Protein 6Q56 (pdb70)

Sequence (936 aa):
ELKLSKRLQTVAEYIPNGAVMADIGSDHAYLPSYAVLNHKASGAIAGEITDGPFLSAKRQVEKSGLNSHISVRQGDGLEVIKKGEADAITIAGMGGALIAHILEAGKDKLTGKERLILQPNIHAVHIREWLYKERYALIDEVILEEDGKSYEVLVAEAGDRDAAYDGISLSAGMLVGPFLAKEKNAVFLKKWTQELQHTQSIYEQISQAADTEQNKQKLKELADRMELLKEVIDELKLSKRLQTVAEYIPNGAVMADIGSDHAYLPSYAVLNHKASGAIAGEITDGPFLSAKRQVEKSGLNSHISVRQGDGLEVIKKGEADAITIAGMGGALIAHILEAGKDKLTGKERLILQPNIHAVHIREWLYKERYALIDEVILEEDGKSYEVLVAEAGDRDAAYDGISLSAGMLVGPFLAKEKNAVFLKKWTQELQHTQSIYEQISQAADTEQNKQKLKELADRMELLKEVIDELKLSKRLQTVAEYIPNGAVMADIGSDHAYLPSYAVLNHKASGAIAGEITDGPFLSAKRQVEKSGLNSHISVRQGDGLEVIKKGEADAITIAGMGGALIAHILEAGKDKLTGKERLILQPNIHAVHIREWLYKERYALIDEVILEEDGKSYEVLVAEAGDRDAAYDGISLSAGMLVGPFLAKEKNAVFLKKWTQELQHTQSIYEQISQAADTEQNKQKLKELADRMELLKEVIDELKLSKRLQTVAEYIPNGAVMADIGSDHAYLPSYAVLNHKASGAIAGEITDGPFLSAKRQVEKSGLNSHISVRQGDGLEVIKKGEADAITIAGMGGALIAHILEAGKDKLTGKERLILQPNIHAVHIREWLYKERYALIDEVILEEDGKSYEVLVAEAGDRDAAYDGISLSAGMLVGPFLAKEKNAVFLKKWTQELQHTQSIYEQISQAADTEQNKQKLKELADRMELLKEVID

Radius of gyration: 35.08 Å; Cα contacts (8 Å, |Δi|>4): 1830; chains: 4; bounding box: 67×55×107 Å

GO terms:
  GO:0008033 tRNA processing (P, IDA)
  GO:0160105 tRNA (adenine(22)-N1)-methyltransferase activity (F, IDA)

Secondary structure (DSSP, 8-state):
-----HHHHHHHTTSPTTEEEEEET-STTHHHHHHHHTTSEEEEEEEESSHHHHHHHHHHHHHTT-TTTEEEEESSGGGGS-TTS-SEEEEEEE-HHHHHHHHHHTGGG--S-SEEEEEESS-THHHHHHHHHTT-EEEEEEEEEETTEEEEEEEEESS-TTGGGTTS-HHHHHHH-HHHHHH--HHHHHHHHHHHHHHHHHHHHHHHS---HHHHHHHHHHHHHHHHHHHH--/-----HHHHHHHHTS-TTEEEEEET-STTHHHHHHHHTTSEEEEEEEESSHHHHHHHHHHHHHTT-GGGEEEEE-SGGGGS-TTS-SEEEEEEE-HHHHHHHHHHTGGG--S-SEEEEEESS-HHHHHHHHHHTTEEEEEEEEEEETTEEEEEEEEEES-TTGGGTTS-HHHHHHH-HHHHHH--HHHHHHHHHHHHHHHHHHHHHHTS---HHHHHHHHHHHHHHHHHHHHH-/-----HHHHHHHTTSPTTEEEEEET-STTHHHHHHHHTTSEEEEEEEESSHHHHHHHHHHHHHHT-TTTEEEEESSGGGGS-TTT-SEEEEEEEEHHHHHHHHHHTGGG--S--EEEEEEEE-HHHHHHHHHHTTEEEEEEEEEEETTEEEEEEEEEES-TTGGGTTS-HHHHHHH-HHHHHH--HHHHHHHHHHHHHHHHHHHHHHTS---HHHHHHHHHHHHHHHHHHHHH-/-----HHHHHHHHTSPTTEEEEEET-STTHHHHHHHHTTSEEEEEEEESSHHHHHHHHHHHHHTT-TTTEEEEESSGGGGS-TTS-SEEEEEEE-HHHHHHHHHHTGGG--S-SEEEEEESS-THHHHHHHHHTTEEEEEEEEEEETTEEEEEEEEEES-TTGGGTTS-HHHHHHH-HHHHHH--HHHHHHHHHHHHHHHHHHHHHHTS---HHHHHHHHHHHHHHHHHHHHH-

Nearest PDB structures (foldseek):
  6q56-assembly4_D  TM=1.001E+00  e=4.492E-44  Bacillus subtilis subsp. subtilis str. 168
  3gnl-assembly2_B  TM=9.274E-01  e=9.190E-26  Listeria monocytogenes serotype 4b str. F2365
  7o4o-assembly1_A  TM=9.178E-01  e=4.733E-24  Staphylococcus aureus
  3kr9-assembly1_A  TM=9.286E-01  e=4.313E-23  Streptococcus pneumoniae
  6qe6-assembly2_B  TM=8.757E-01  e=1.395E-16  Mycoplasma capricolum subsp. capricolum

CATH classification: 3.40.50.150

Organism: Bacillus subtilis (strain 168) (NCBI:txid224308)

Foldseek 3Di:
DADDFPQLVVLLVPQAQQWEEEEAQDDLCRSVVVCCVVRRYVAYEYEHADPVSQVSSVCVCVVSVVVVRYHYDYDQQCVRAAAPPTQEYEYEPAALQSVLVSCVVPVVSYPQARKYKYKHQYFVLSVLVSCVVVQKAWPDKDWDADPNGIIIITITGHDGNCVLVVPHDSVLCSGLNSRCLVVVDPRSLVVLVVVLVVLVVVLVVLVPDDDDPVSVVVNVVSVVSNVSSVVRND/DQDDAVQLVVLLVPQAQQWEEEEEQDDLCRSQLVCCVVRVYVAYEYEHADDVSLVSNVVSCVVSVNVVRYHYDYDHACPRAAAPRTQEYEYEPEALQSVLVSCVVVVVSYPLRHKYKYKHLYQVLSVLVSCLVVQKDFPDKDWDDGPNRIIIITIIGHDHSCVLQVPHDCVLCSRLNSVCLVVVDPRSLVVLVVVLVVLVVVLVVLVPPDPDPVSVVSNVVSVVVNVSSVVRRD/DQDDFVLLVVLLVQQQFQWEEEEAQDDLCSSQLCCVVVRSYVAYEYEHADDVSQVSSVVSCVVSVNVVRYHRDYDQQCPRDAQPPGQEYEYEDAALQSVLVSCVVCVVSYPQRHKYKYKHLDDVLSVLVSCLVVQKDFPDKDWDDGPNGIIMITIIGHDHSCVLVPPHDSVLCSGLNSRCLVVVDPRSLCVLVVVLVVLVVVLVVLVVPDDDPVSVVSNVVSVVSNVSSVVSND/DQDDFPQLVVLLVPQQQQWEEEEAQDQLCSSVVVCCVVRSYVAYEYEHADDPSQVSNVCSCVVSVNVVGYHRDYDHACVRDAQPRTQEYEYEPAALQSVLVRCVVCVVSYPQNHKYKYKHPYQVLSVLVSCVVVQKDFPDKDWDDGPNHIIMITIIGHDHSCVLQVPHDPVLCSRQHSVCLVVVDPRSLVVLVVVLVVLVVVLVVLVPPDPDPVSVVSNVVSVVVNVSSVVSND

InterPro domains:
  IPR006901 tRNA methyltransferase TrmK [PF04816] (23-233)
  IPR006901 tRNA methyltransferase TrmK [PIRSF018637] (5-237)
  IPR029063 S-adenosyl-L-methionine-dependent methyltransferase superfamily [G3DSA:3.40.50.150] (1-166)
  IPR029063 S-adenosyl-L-methionine-dependent methyltransferase superfamily [SSF53335] (9-125)

Solvent-accessible surface area: 42890 Å² total; per-residue (Å²): 156,22,143,31,41,72,47,16,49,19,0,0,101,43,3,40,134,49,4,40,0,0,6,6,36,4,79,39,0,27,2,0,0,30,0,13,49,63,153,36,3,57,12,5,5,0,2,8,67,44,99,46,67,29,91,46,0,85,154,35,4,97,150,46,59,13,101,96,100,4,43,19,57,79,10,32,6,2,107,9,4,138,134,54,50,4,79,0,0,0,0,14,40,26,25,0,36,8,0,14,12,4,0,49,64,9,78,103,60,13,72,14,154,8,50,0,0,0,0,0,57,93,103,4,24,64,0,1,65,11,4,37,106,49,143,16,10,10,69,47,8,24,0,60,42,30,105,78,88,34,3,7,0,0,0,0,44,49,44,87,57,72,59,8,14,112,84,45,59,69,69,3,0,21,16,0,0,0,56,0,7,137,96,75,34,19,15,0,7,48,49,16,43,99,58,20,102,108,6,62,67,51,75,106,102,24,41,154,52,62,117,32,107,13,23,117,74,57,28,142,73,28,40,94,84,41,86,18,0,136,103,7,37,126,178,22,144,29,42,136,47,18,46,19,0,0,96,38,10,38,138,48,4,52,0,0,6,4,34,5,76,44,0,14,2,0,0,30,0,16,76,75,154,56,3,63,12,6,5,0,2,8,93,51,96,42,60,33,85,39,0,101,164,35,0,108,166,38,57,10,82,101,94,7,46,15,69,80,15,14,5,3,112,8,4,156,132,51,55,6,71,0,0,0,0,12,40,24,23,0,26,14,0,11,16,5,0,37,68,12,77,116,59,17,55,20,174,5,56,0,0,0,0,1,61,89,106,4,23,59,0,1,64,13,4,35,105,50,153,12,10,9,71,48,5,33,0,80,76,29,122,52,109,29,5,4,0,0,0,0,48,61,44,94,59,66,61,2,12,108,82,45,65,62,70,3,0,24,15,0,0,0,51,0,5,115,98,102,32,83,20,0,62,94,45,15,71,107,52,30,105,105,3,49,52,46,69,94,80,26,45,154,48,68,121,54,112,26,32,120,62,90,33,138,62,15,41,93,75,32,84,21,0,104,117,13,27,132,162,20,145,29,41,134,47,15,49,21,0,0,97,33,11,41,120,16,5,13,0,0,5,5,38,6,71,38,0,26,1,0,0,30,0,23,96,73,148,44,7,18,3,5,5,0,2,5,57,46,107,47,62,47,73,38,0,77,147,37,0,87,152,41,58,15,85,62,67,5,42,21,65,82,15,24,6,2,115,10,6,144,149,26,53,5,48,0,0,0,0,12,40,24,22,0,35,8,0,11,7,3,0,45,70,8,73,116,54,24,52,22,132,3,52,0,0,0,1,1,74,88,104,6,26,57,0,1,61,11,3,32,109,51,149,15,11,8,71,43,6,34,1,75,80,32,115,70,106,38,4,8,0,0,1,0,52,57,40,86,60,68,59,10,13,110,81,42,58,67,74,3,0,24,18,0,0,0,64,0,11,120,107,68,38,80,22,0,62,105,51,15,65,115,62,27,112,106,8,72,60,45,68,84,92,20,49,150,46,66,122,32,119,33,35,123,69,93,29,130,56,20,39,85,81,41,86,27,0,134,102,10,35,137,159,32,134,18,45,129,62,15,69,20,0,0,99,40,12,40,136,39,5,45,0,0,6,4,34,5,75,34,0,27,2,0,0,34,0,18,86,70,154,56,5,64,11,6,5,0,2,6,86,40,96,46,60,28,70,33,0,112,159,36,1,114,155,43,57,9,87,99,89,5,44,22,52,79,10,24,8,3,109,8,4,133,141,51,52,5,71,0,0,0,0,14,38,25,21,0,25,18,0,11,18,7,0,38,65,9,76,118,61,19,78,16,193,5,57,0,0,0,2,2,64,92,107,4,22,60,0,1,67,11,4,36,105,52,154,15,9,12,70,47,5,32,0,70,81,38,122,58,139,35,14,6,0,0,0,0,47,65,43,88,52,66,57,2,16,112,80,39,61,69,70,3,0,23,17,0,0,0,58,0,7,94,100,71,35,78,23,0,59,105,51,16,66,123,59,33,94,107,6,68,56,42,62,87,103,24,39,153,49,67,114,26,109,33,33,119,66,86,31,145,64,19,41,90,84,35,84,18,0,133,93,10,37,138

Structure (mmCIF, N/CA/C/O backbone):
data_6Q56
#
_entry.id   6Q56
#
_cell.length_a   81.560
_cell.length_b   51.980
_cell.length_c   108.130
_cell.angle_alpha   90.00
_cell.angle_beta   110.60
_cell.angle_gamma   90.00
#
_symmetry.space_group_name_H-M   'P 1 21 1'
#
loop_
_entity.id
_entity.type
_entity.pdbx_description
1 polymer 'tRNA (adenine(22)-N(1))-methyltransferase'
2 non-polymer 'NICKEL (II) ION'
3 water water
#
loop_
_atom_site.group_PDB
_atom_site.id
_atom_site.type_symbol
_atom_site.label_atom_id
_atom_site.label_alt_id
_atom_site.label_comp_id
_atom_site.label_asym_id
_atom_site.label_entity_id
_atom_site.label_seq_id
_atom_site.pdbx_PDB_ins_code
_atom_site.Cartn_x
_atom_site.Cartn_y
_atom_site.Cartn_z
_atom_site.occupancy
_atom_site.B_iso_or_equiv
_atom_site.auth_seq_id
_atom_site.auth_comp_id
_atom_site.auth_asym_id
_atom_site.auth_atom_id
_atom_site.pdbx_PDB_model_num
ATOM 1 N N . GLU A 1 3 ? 25.572 -28.745 49.760 1.00 68.05 3 GLU A N 1
ATOM 2 C CA . GLU A 1 3 ? 24.985 -29.191 48.502 1.00 70.92 3 GLU A CA 1
ATOM 3 C C . GLU A 1 3 ? 25.850 -28.714 47.336 1.00 72.98 3 GLU A C 1
ATOM 4 O O . GLU A 1 3 ? 26.945 -29.226 47.137 1.00 71.75 3 GLU A O 1
ATOM 10 N N . LEU A 1 4 ? 25.346 -27.759 46.568 1.00 79.31 4 LEU A N 1
ATOM 11 C CA . LEU A 1 4 ? 26.087 -27.216 45.447 1.00 61.14 4 LEU A CA 1
ATOM 12 C C . LEU A 1 4 ? 26.864 -26.030 45.947 1.00 52.06 4 LEU A C 1
ATOM 13 O O . LEU A 1 4 ? 26.384 -25.284 46.786 1.00 62.47 4 LEU A O 1
ATOM 18 N N . LYS A 1 5 ? 28.065 -25.844 45.430 1.00 55.95 5 LYS A N 1
ATOM 19 C CA . LYS A 1 5 ? 28.874 -24.713 45.834 1.00 51.62 5 LYS A CA 1
ATOM 20 C C . LYS A 1 5 ? 28.969 -23.750 44.675 1.00 45.18 5 LYS A C 1
ATOM 21 O O . LYS A 1 5 ? 29.075 -24.149 43.528 1.00 46.67 5 LYS A O 1
ATOM 27 N N . LEU A 1 6 ? 28.928 -22.468 44.981 1.00 38.60 6 LEU A N 1
ATOM 28 C CA . LEU A 1 6 ? 29.011 -21.456 43.957 1.00 32.33 6 LEU A CA 1
ATOM 29 C C . LEU A 1 6 ? 30.272 -20.655 44.139 1.00 31.74 6 LEU A C 1
ATOM 30 O O . LEU A 1 6 ? 30.852 -20.634 45.211 1.00 36.25 6 LEU A O 1
ATOM 35 N N . SER A 1 7 ? 30.675 -19.977 43.081 1.00 31.62 7 SER A N 1
ATOM 36 C CA . SER A 1 7 ? 31.841 -19.124 43.118 1.00 41.61 7 SER A CA 1
ATOM 37 C C . SER A 1 7 ? 31.457 -17.853 43.844 1.00 41.66 7 SER A C 1
ATOM 38 O O . SER A 1 7 ? 30.282 -17.537 43.966 1.00 40.36 7 SER A O 1
ATOM 41 N N . LYS A 1 8 ? 32.451 -17.127 44.327 1.00 42.56 8 LYS A N 1
ATOM 42 C CA . LYS A 1 8 ? 32.208 -15.879 45.020 1.00 42.54 8 LYS A CA 1
ATOM 43 C C . LYS A 1 8 ? 31.331 -15.013 44.141 1.00 38.89 8 LYS A C 1
ATOM 44 O O . LYS A 1 8 ? 30.387 -14.386 44.593 1.00 43.41 8 LYS A O 1
ATOM 50 N N . ARG A 1 9 ? 31.679 -14.997 42.867 1.00 37.24 9 ARG A N 1
ATOM 51 C CA . ARG A 1 9 ? 30.972 -14.210 41.871 1.00 38.35 9 ARG A CA 1
ATOM 52 C C . ARG A 1 9 ? 29.473 -14.494 41.826 1.00 35.59 9 ARG A C 1
ATOM 53 O O . ARG A 1 9 ? 28.675 -13.584 41.956 1.00 32.79 9 ARG A O 1
ATOM 61 N N . LEU A 1 10 ? 29.096 -15.750 41.625 1.00 37.70 10 LEU A N 1
ATOM 62 C CA . LEU A 1 10 ? 27.688 -16.112 41.554 1.00 37.22 10 LEU A CA 1
ATOM 63 C C . LEU A 1 10 ? 27.044 -16.117 42.933 1.00 35.86 10 LEU A C 1
ATOM 64 O O . LEU A 1 10 ? 25.847 -15.917 43.064 1.00 31.54 10 LEU A O 1
ATOM 69 N N . GLN A 1 11 ? 27.851 -16.335 43.961 1.00 36.43 11 GLN A N 1
ATOM 70 C CA . GLN A 1 11 ? 27.353 -16.322 45.320 1.00 38.99 11 GLN A CA 1
ATOM 71 C C . GLN A 1 11 ? 26.809 -14.933 45.557 1.00 38.45 11 GLN A C 1
ATOM 72 O O . GLN A 1 11 ? 25.717 -14.756 46.080 1.00 37.54 11 GLN A O 1
ATOM 78 N N . THR A 1 12 ? 27.601 -13.951 45.152 1.00 34.23 12 THR A N 1
ATOM 79 C CA . THR A 1 12 ? 27.248 -12.552 45.282 1.00 34.78 12 THR A CA 1
ATOM 80 C C . THR A 1 12 ? 25.941 -12.279 44.563 1.00 34.35 12 THR A C 1
ATOM 81 O O . THR A 1 12 ? 25.071 -11.612 45.094 1.00 38.77 12 THR A O 1
ATOM 85 N N . VAL A 1 13 ? 25.807 -12.804 43.355 1.00 34.70 13 VAL A N 1
ATOM 86 C CA . VAL A 1 13 ? 24.599 -12.612 42.570 1.00 39.00 13 VAL A CA 1
ATOM 87 C C . VAL A 1 13 ? 23.387 -13.184 43.292 1.00 34.51 13 VAL A C 1
ATOM 88 O O . VAL A 1 13 ? 22.364 -12.536 43.408 1.00 32.98 13 VAL A O 1
ATOM 92 N N . ALA A 1 14 ? 23.522 -14.409 43.769 1.00 37.29 14 ALA A N 1
ATOM 93 C CA . ALA A 1 14 ? 22.441 -15.092 44.465 1.00 41.42 14 ALA A CA 1
ATOM 94 C C . ALA A 1 14 ? 21.891 -14.315 45.660 1.00 40.04 14 ALA A C 1
ATOM 95 O O . ALA A 1 14 ? 20.701 -14.347 45.917 1.00 39.07 14 ALA A O 1
ATOM 97 N N . GLU A 1 15 ? 22.758 -13.627 46.389 1.00 39.71 15 GLU A N 1
ATOM 98 C CA . GLU A 1 15 ? 22.338 -12.881 47.568 1.00 42.31 15 GLU A CA 1
ATOM 99 C C . GLU A 1 15 ? 21.329 -11.775 47.292 1.00 42.34 15 GLU A C 1
ATOM 100 O O . GLU A 1 15 ? 20.664 -11.317 48.208 1.00 39.46 15 GLU A O 1
ATOM 106 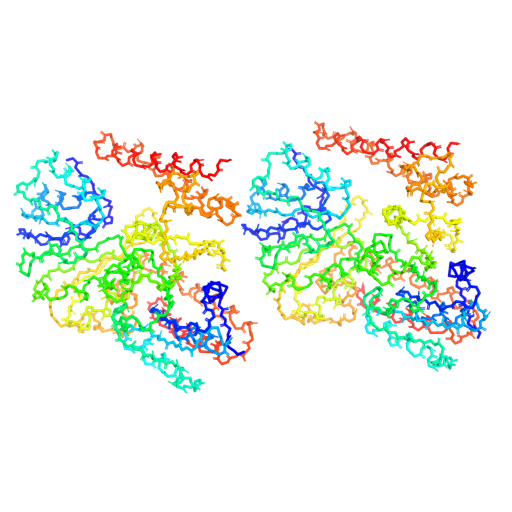N N . TYR A 1 16 ? 21.219 -11.338 46.044 1.00 39.34 16 TYR A N 1
ATOM 107 C CA . TYR A 1 16 ? 20.284 -10.274 45.708 1.00 36.16 16 TYR A CA 1
ATOM 108 C C . TYR A 1 16 ? 18.959 -10.799 45.209 1.00 33.84 16 TYR A C 1
ATOM 109 O O . TYR A 1 16 ? 18.094 -10.029 44.830 1.00 35.30 16 TYR A O 1
ATOM 118 N N . ILE A 1 17 ? 18.802 -12.112 45.208 1.00 36.90 17 ILE A N 1
ATOM 119 C CA . ILE A 1 17 ? 17.558 -12.705 44.772 1.00 37.33 17 ILE A CA 1
ATOM 120 C C . ILE A 1 17 ? 16.530 -12.455 45.859 1.00 38.42 17 ILE A C 1
ATOM 121 O O . ILE A 1 17 ? 16.732 -12.841 47.004 1.00 34.88 17 ILE A O 1
ATOM 126 N N . PRO A 1 18 ? 15.432 -11.799 45.530 1.00 37.99 18 PRO A N 1
ATOM 127 C CA . PRO A 1 18 ? 14.419 -11.537 46.551 1.00 42.59 18 PRO A CA 1
ATOM 128 C C . PRO A 1 18 ? 13.840 -12.846 47.062 1.00 42.04 18 PRO A C 1
ATOM 129 O O . PRO A 1 18 ? 13.627 -13.758 46.285 1.00 43.39 18 PRO A O 1
ATOM 133 N N . ASN A 1 19 ? 13.592 -12.945 48.357 1.00 50.68 19 ASN A N 1
ATOM 134 C CA . ASN A 1 19 ? 13.036 -14.171 48.909 1.00 50.64 19 ASN A CA 1
ATOM 135 C C . ASN A 1 19 ? 11.749 -14.585 48.208 1.00 53.83 19 ASN A C 1
ATOM 136 O O . ASN A 1 19 ? 10.972 -13.746 47.773 1.00 38.05 19 ASN A O 1
ATOM 141 N N . GLY A 1 20 ? 11.543 -15.893 48.102 1.00 57.46 20 GLY A N 1
ATOM 142 C CA . GLY A 1 20 ? 10.363 -16.446 47.467 1.00 73.00 20 GLY A CA 1
ATOM 143 C C . GLY A 1 20 ? 10.213 -16.045 46.021 1.00 49.90 20 GLY A C 1
ATOM 144 O O . GLY A 1 20 ? 9.195 -16.302 45.392 1.00 51.36 20 GLY A O 1
ATOM 145 N N . ALA A 1 21 ? 11.235 -15.407 45.481 1.00 46.64 21 ALA A N 1
ATOM 146 C CA . ALA A 1 21 ? 11.175 -14.956 44.106 1.00 44.35 21 ALA A CA 1
ATOM 147 C C . ALA A 1 21 ? 11.306 -16.076 43.088 1.00 41.72 21 ALA A C 1
ATOM 148 O O . ALA A 1 21 ? 11.915 -17.102 43.342 1.00 41.68 21 ALA A O 1
ATOM 150 N N . VAL A 1 22 ? 10.729 -15.850 41.922 1.00 43.69 22 VAL A N 1
ATOM 151 C CA . VAL A 1 22 ? 10.850 -16.774 40.823 1.00 45.25 22 VAL A CA 1
ATOM 152 C C . VAL A 1 22 ? 11.927 -16.087 40.009 1.00 40.15 22 VAL A C 1
ATOM 153 O O . VAL A 1 22 ? 11.757 -14.952 39.593 1.00 37.39 22 VAL A O 1
ATOM 157 N N . MET A 1 23 ? 13.044 -16.763 39.808 1.00 35.40 23 MET A N 1
ATOM 158 C CA . MET A 1 23 ? 14.153 -16.180 39.086 1.00 38.22 23 MET A CA 1
ATOM 159 C C . MET A 1 23 ? 14.417 -16.836 37.757 1.00 35.87 23 MET A C 1
ATOM 160 O O . MET A 1 23 ? 14.150 -18.011 37.566 1.00 39.10 23 MET A O 1
ATOM 165 N N . ALA A 1 24 ? 14.964 -16.049 36.849 1.00 36.81 24 ALA A N 1
ATOM 166 C CA . ALA A 1 24 ? 15.330 -16.526 35.541 1.00 30.48 24 ALA A CA 1
ATOM 167 C C . ALA A 1 24 ? 16.802 -16.239 35.382 1.00 29.62 24 ALA A C 1
ATOM 168 O O . ALA A 1 24 ? 17.230 -15.101 35.452 1.00 39.28 24 ALA A O 1
ATOM 170 N N . ASP A 1 25 ? 17.573 -17.290 35.174 1.00 33.97 25 ASP A N 1
ATOM 171 C CA . ASP A 1 25 ? 19.001 -17.170 34.988 1.00 26.01 25 ASP A CA 1
ATOM 172 C C . ASP A 1 25 ? 19.278 -17.337 33.510 1.00 28.11 25 ASP A C 1
ATOM 173 O O . ASP A 1 25 ? 19.140 -18.417 32.963 1.00 32.99 25 ASP A O 1
ATOM 178 N N . ILE A 1 26 ? 19.659 -16.245 32.871 1.00 27.35 26 ILE A N 1
ATOM 179 C CA . ILE A 1 26 ? 19.946 -16.243 31.457 1.00 26.49 26 ILE A CA 1
ATOM 180 C C . ILE A 1 26 ? 21.378 -16.695 31.214 1.00 31.48 26 ILE A C 1
ATOM 181 O O . ILE A 1 26 ? 22.303 -16.214 31.852 1.00 30.89 26 ILE A O 1
ATOM 186 N N . GLY A 1 27 ? 21.541 -17.638 30.298 1.00 31.70 27 GLY A N 1
ATOM 187 C CA . GLY A 1 27 ? 22.841 -18.183 29.977 1.00 31.70 27 GLY A CA 1
ATOM 188 C C . GLY A 1 27 ? 23.394 -18.863 31.205 1.00 32.88 27 GLY A C 1
ATOM 189 O O . GLY A 1 27 ? 24.569 -18.770 31.499 1.00 31.50 27 GLY A O 1
ATOM 190 N N . SER A 1 28 ? 22.508 -19.547 31.915 1.00 34.70 28 SER A N 1
ATOM 191 C CA . SER A 1 28 ? 22.847 -20.236 33.150 1.00 34.19 28 SER A CA 1
ATOM 192 C C . SER A 1 28 ? 24.005 -21.212 33.024 1.00 37.22 28 SER A C 1
ATOM 193 O O . SER A 1 28 ? 24.031 -22.057 32.147 1.00 42.19 28 SER A O 1
ATOM 196 N N . ASP A 1 29 ? 24.963 -21.078 33.926 1.00 33.31 29 ASP A N 1
ATOM 197 C CA . ASP A 1 29 ? 26.120 -21.950 33.941 1.00 35.80 29 ASP A CA 1
ATOM 198 C C . ASP A 1 29 ? 25.773 -23.267 34.624 1.00 29.91 29 ASP A C 1
ATOM 199 O O . ASP A 1 29 ? 25.875 -23.393 35.835 1.00 33.05 29 ASP A O 1
ATOM 204 N N . HIS A 1 30 ? 25.358 -24.236 33.820 1.00 35.39 30 HIS A N 1
ATOM 205 C CA . HIS A 1 30 ? 24.980 -25.564 34.297 1.00 41.00 30 HIS A CA 1
ATOM 206 C C . HIS A 1 30 ? 23.746 -25.542 35.181 1.00 37.42 30 HIS A C 1
ATOM 207 O O . HIS A 1 30 ? 23.386 -26.553 35.756 1.00 32.08 30 HIS A O 1
ATOM 214 N N . ALA A 1 31 ? 23.113 -24.382 35.281 1.00 32.31 31 ALA A N 1
ATOM 215 C CA . ALA A 1 31 ? 21.926 -24.219 36.097 1.00 37.51 31 ALA A CA 1
ATOM 216 C C . ALA A 1 31 ? 22.276 -24.347 37.567 1.00 33.78 31 ALA A C 1
ATOM 217 O O . ALA A 1 31 ? 21.420 -24.635 38.385 1.00 32.82 31 ALA A O 1
ATOM 219 N N . TYR A 1 32 ? 23.542 -24.132 37.892 1.00 28.59 32 TYR A N 1
ATOM 220 C CA . TYR A 1 32 ? 23.999 -24.228 39.266 1.00 32.90 32 TYR A CA 1
ATOM 221 C C . TYR A 1 32 ? 23.385 -23.136 40.125 1.00 28.68 32 TYR A C 1
ATOM 222 O O . TYR A 1 32 ? 22.821 -23.408 41.168 1.00 37.19 32 TYR A O 1
ATOM 231 N N . LEU A 1 33 ? 23.500 -21.899 39.671 1.00 24.72 33 LEU A N 1
ATOM 232 C CA . LEU A 1 33 ? 22.970 -20.765 40.401 1.00 33.58 33 LEU A CA 1
ATOM 233 C C . LEU A 1 33 ? 21.500 -20.976 40.731 1.00 34.31 33 LEU A C 1
ATOM 234 O O . LEU A 1 33 ? 21.110 -20.905 41.887 1.00 38.84 33 LEU A O 1
ATOM 239 N N . PRO A 1 34 ? 20.680 -21.260 39.728 1.00 31.45 34 PRO A N 1
ATOM 240 C CA . PRO A 1 34 ? 19.254 -21.474 39.984 1.00 39.81 34 PRO A CA 1
ATOM 241 C C . PRO A 1 34 ? 18.995 -22.691 40.864 1.00 36.23 34 PRO A C 1
ATOM 242 O O . PRO A 1 34 ? 18.097 -22.658 41.688 1.00 40.00 34 PRO A O 1
ATOM 246 N N . SER A 1 35 ? 19.774 -23.748 40.698 1.00 37.49 35 SER A N 1
ATOM 247 C CA . SER A 1 35 ? 19.595 -24.937 41.512 1.00 38.83 35 SER A CA 1
ATOM 248 C C . SER A 1 35 ? 19.907 -24.569 42.948 1.00 34.76 35 SER A C 1
ATOM 249 O O . SER A 1 35 ? 19.204 -24.940 43.874 1.00 38.02 35 SER A O 1
ATOM 252 N N . TYR A 1 36 ? 20.984 -23.821 43.101 1.00 39.59 36 TYR A N 1
ATOM 253 C CA . TYR A 1 36 ? 21.444 -23.364 44.401 1.00 37.64 36 TYR A CA 1
ATOM 254 C C . TYR A 1 36 ? 20.413 -22.466 45.065 1.00 36.88 36 TYR A C 1
ATOM 255 O O . TYR A 1 36 ? 20.193 -22.558 46.262 1.00 40.65 36 TYR A O 1
ATOM 264 N N . ALA A 1 37 ? 19.793 -21.593 44.283 1.00 32.92 37 ALA A N 1
ATOM 265 C CA . ALA A 1 37 ? 18.810 -20.656 44.810 1.00 42.47 37 ALA A CA 1
ATOM 266 C C . ALA A 1 37 ? 17.537 -21.335 45.283 1.00 37.95 37 ALA A C 1
ATOM 267 O O . ALA A 1 37 ? 17.008 -21.006 46.334 1.00 40.62 37 ALA A O 1
ATOM 269 N N . VAL A 1 38 ? 17.059 -22.283 44.496 1.00 36.70 38 VAL A N 1
ATOM 270 C CA . VAL A 1 38 ? 15.853 -23.019 44.819 1.00 40.54 38 VAL A CA 1
ATOM 271 C C . VAL A 1 38 ? 16.087 -23.959 45.995 1.00 38.01 38 VAL A C 1
ATOM 272 O O . VAL A 1 38 ? 15.265 -24.052 46.891 1.00 38.96 38 VAL A O 1
ATOM 276 N N . LEU A 1 39 ? 17.220 -24.642 45.989 1.00 37.20 39 LEU A N 1
ATOM 277 C CA . LEU A 1 39 ? 17.562 -25.557 47.066 1.00 38.26 39 LEU A CA 1
ATOM 278 C C . LEU A 1 39 ? 17.693 -24.836 48.398 1.00 45.18 39 LEU A C 1
ATOM 279 O O . LEU A 1 39 ? 17.290 -25.350 49.429 1.00 45.95 39 LEU A O 1
ATOM 284 N N . ASN A 1 40 ? 18.269 -23.646 48.372 1.00 38.18 40 ASN A N 1
ATOM 285 C CA . ASN A 1 40 ? 18.439 -22.872 49.583 1.00 45.46 40 ASN A CA 1
ATOM 286 C C . ASN A 1 40 ? 17.226 -22.009 49.856 1.00 39.32 40 ASN A C 1
ATOM 287 O O . ASN A 1 40 ? 17.265 -21.123 50.684 1.00 47.13 40 ASN A O 1
ATOM 292 N N . HIS A 1 41 ? 16.151 -22.289 49.140 1.00 50.61 41 HIS A N 1
ATOM 293 C CA . HIS A 1 41 ? 14.885 -21.588 49.296 1.00 48.70 41 HIS A CA 1
ATOM 294 C C . HIS A 1 41 ? 14.966 -20.090 49.074 1.00 51.97 41 HIS A C 1
ATOM 295 O O . HIS A 1 41 ? 14.086 -19.349 49.486 1.00 43.19 41 HIS A O 1
ATOM 302 N N . LYS A 1 42 ? 16.017 -19.652 48.400 1.00 47.77 42 LYS A N 1
ATOM 303 C CA . LYS A 1 42 ? 16.177 -18.248 48.096 1.00 45.30 42 LYS A CA 1
ATOM 304 C C . LYS A 1 42 ? 15.185 -17.908 47.006 1.00 49.34 42 LYS A C 1
ATOM 305 O O . LYS A 1 42 ? 14.674 -16.799 46.936 1.00 62.14 42 LYS A O 1
ATOM 311 N N . ALA A 1 43 ? 14.914 -18.884 46.154 1.00 48.87 43 ALA A N 1
ATOM 312 C CA . ALA A 1 43 ? 13.968 -18.716 45.064 1.00 47.22 43 ALA A CA 1
ATOM 313 C C . ALA A 1 43 ? 12.902 -19.790 45.174 1.00 45.35 43 ALA A C 1
ATOM 314 O O . ALA A 1 43 ? 13.180 -20.898 45.604 1.00 43.71 43 ALA A O 1
ATOM 316 N N . SER A 1 44 ? 11.679 -19.451 44.801 1.00 43.22 44 SER A N 1
ATOM 317 C CA . SER A 1 44 ? 10.572 -20.392 44.880 1.00 40.99 44 SER A CA 1
ATOM 318 C C . SER A 1 44 ? 10.579 -21.303 43.675 1.00 45.96 44 SER A C 1
ATOM 319 O O . SER A 1 44 ? 10.257 -22.477 43.763 1.00 50.88 44 SER A O 1
ATOM 322 N N . GLY A 1 45 ? 10.954 -20.730 42.547 1.00 48.43 45 GLY A N 1
ATOM 323 C CA . GLY A 1 45 ? 11.036 -21.451 41.299 1.00 34.38 45 GLY A CA 1
ATOM 324 C C . GLY A 1 45 ? 12.057 -20.772 40.420 1.00 45.47 45 GLY A C 1
ATOM 325 O O . GLY A 1 45 ? 12.485 -19.666 40.729 1.00 42.70 45 GLY A O 1
ATOM 326 N N . ALA A 1 46 ? 12.447 -21.413 39.333 1.00 33.03 46 ALA A N 1
ATOM 327 C CA . ALA A 1 46 ? 13.433 -20.812 38.473 1.00 35.57 46 ALA A CA 1
ATOM 328 C C . ALA A 1 46 ? 13.370 -21.296 37.046 1.00 38.41 46 ALA A C 1
ATOM 329 O O . ALA A 1 46 ? 12.863 -22.368 36.749 1.00 40.51 46 ALA A O 1
ATOM 331 N N . ILE A 1 47 ? 13.916 -20.468 36.174 1.00 36.27 47 ILE A N 1
ATOM 332 C CA . ILE A 1 47 ? 14.006 -20.748 34.766 1.00 37.12 47 ILE A CA 1
ATOM 333 C C . ILE A 1 47 ? 15.471 -20.593 34.416 1.00 31.36 47 ILE A C 1
ATOM 334 O O . ILE A 1 47 ? 16.096 -19.607 34.773 1.00 29.81 47 ILE A O 1
ATOM 339 N N . ALA A 1 48 ? 16.014 -21.581 33.730 1.00 32.95 48 ALA A N 1
ATOM 340 C CA . ALA A 1 48 ? 17.399 -21.549 33.325 1.00 29.14 48 ALA A CA 1
ATOM 341 C C . ALA A 1 48 ? 17.427 -21.557 31.818 1.00 30.46 48 ALA A C 1
ATOM 342 O O . ALA A 1 48 ? 17.043 -22.528 31.192 1.00 37.64 48 ALA A O 1
ATOM 344 N N . GLY A 1 49 ? 17.880 -20.455 31.248 1.00 32.78 49 GLY A N 1
ATOM 345 C CA . GLY A 1 49 ? 17.957 -20.310 29.814 1.00 33.39 49 GLY A CA 1
ATOM 346 C C . GLY A 1 49 ? 19.317 -20.611 29.228 1.00 30.09 49 GLY A C 1
ATOM 347 O O . GLY A 1 49 ? 20.340 -20.207 29.749 1.00 29.61 49 GLY A O 1
ATOM 348 N N . GLU A 1 50 ? 19.305 -21.334 28.123 1.00 36.34 50 GLU A N 1
ATOM 349 C CA . GLU A 1 50 ? 20.513 -21.702 27.421 1.00 35.68 50 GLU A CA 1
ATOM 350 C C . GLU A 1 50 ? 20.229 -21.469 25.955 1.00 39.25 50 GLU A C 1
ATOM 351 O O . GLU A 1 50 ? 19.105 -21.628 25.504 1.00 38.89 50 GLU A O 1
ATOM 357 N N . ILE A 1 51 ? 21.243 -21.084 25.204 1.00 34.28 51 ILE A N 1
ATOM 358 C CA . ILE A 1 51 ? 21.039 -20.807 23.801 1.00 42.51 51 ILE A CA 1
ATOM 359 C C . ILE A 1 51 ? 21.439 -21.960 22.892 1.00 41.26 51 ILE A C 1
ATOM 360 O O . ILE A 1 51 ? 20.769 -22.215 21.904 1.00 43.18 51 ILE A O 1
ATOM 365 N N . THR A 1 52 ? 22.517 -22.659 23.219 1.00 35.40 52 THR A N 1
ATOM 366 C CA . THR A 1 52 ? 22.965 -23.765 22.383 1.00 44.19 52 THR A CA 1
ATOM 367 C C . THR A 1 52 ? 22.603 -25.146 22.926 1.00 39.36 52 THR A C 1
ATOM 368 O O . THR A 1 52 ? 22.433 -25.337 24.120 1.00 38.02 52 THR A O 1
ATOM 372 N N . ASP A 1 53 ? 22.494 -26.098 22.011 1.00 40.80 53 ASP A N 1
ATOM 373 C CA . ASP A 1 53 ? 22.138 -27.477 22.326 1.00 39.98 53 ASP A CA 1
ATOM 374 C C . ASP A 1 53 ? 22.909 -28.082 23.489 1.00 43.35 53 ASP A C 1
ATOM 375 O O . ASP A 1 53 ? 22.320 -28.664 24.386 1.00 44.94 53 ASP A O 1
ATOM 380 N N . GLY A 1 54 ? 24.227 -27.956 23.454 1.00 40.64 54 GLY A N 1
ATOM 381 C CA . GLY A 1 54 ? 25.077 -28.516 24.484 1.00 44.01 54 GLY A CA 1
ATOM 382 C C . GLY A 1 54 ? 24.767 -28.020 25.875 1.00 40.09 54 GLY A C 1
ATOM 383 O O . GLY A 1 54 ? 24.341 -28.784 26.726 1.00 42.91 54 GLY A O 1
ATOM 384 N N . PRO A 1 55 ? 24.975 -26.741 26.126 1.00 43.23 55 PRO A N 1
ATOM 385 C CA . PRO A 1 55 ? 24.694 -26.189 27.452 1.00 38.14 55 PRO A CA 1
ATOM 386 C C . PRO A 1 55 ? 23.260 -26.448 27.885 1.00 41.95 55 PRO A C 1
ATOM 387 O O . PRO A 1 55 ? 22.975 -26.531 29.068 1.00 36.43 55 PRO A O 1
ATOM 391 N N . PHE A 1 56 ? 22.366 -26.578 26.916 1.00 41.02 56 PHE A N 1
ATOM 392 C CA . PHE A 1 56 ? 20.961 -26.821 27.200 1.00 40.37 56 PHE A CA 1
ATOM 393 C C . PHE A 1 56 ? 20.732 -28.216 27.754 1.00 47.02 56 PHE A C 1
ATOM 394 O O . PHE A 1 56 ? 20.200 -28.374 28.841 1.00 39.02 56 PHE A O 1
ATOM 402 N N . LEU A 1 57 ? 21.144 -29.229 27.007 1.00 42.02 57 LEU A N 1
ATOM 403 C CA . LEU A 1 57 ? 20.963 -30.597 27.449 1.00 50.11 57 LEU A CA 1
ATOM 404 C C . LEU A 1 57 ? 21.636 -30.851 28.790 1.00 46.92 57 LEU A C 1
ATOM 405 O O . LEU A 1 57 ? 21.092 -31.548 29.627 1.00 43.80 57 LEU A O 1
ATOM 410 N N . SER A 1 58 ? 22.814 -30.279 28.988 1.00 44.26 58 SER A N 1
ATOM 411 C CA . SER A 1 58 ? 23.555 -30.466 30.227 1.00 51.40 58 SER A CA 1
ATOM 412 C C . SER A 1 58 ? 22.891 -29.788 31.424 1.00 52.49 58 SER A C 1
ATOM 413 O O . SER A 1 58 ? 23.025 -30.243 32.548 1.00 52.41 58 SER A O 1
ATOM 416 N N . ALA A 1 59 ? 22.178 -28.699 31.185 1.00 47.57 59 ALA A N 1
ATOM 417 C CA . ALA A 1 59 ? 21.507 -28.009 32.265 1.00 40.97 59 ALA A CA 1
ATOM 418 C C . ALA A 1 59 ? 20.263 -28.798 32.628 1.00 40.54 59 ALA A C 1
ATOM 419 O O . ALA A 1 59 ? 19.949 -28.988 33.790 1.00 39.05 59 ALA A O 1
ATOM 421 N N . LYS A 1 60 ? 19.573 -29.273 31.605 1.00 38.20 60 LYS A N 1
ATOM 422 C CA . LYS A 1 60 ? 18.366 -30.055 31.791 1.00 43.51 60 LYS A CA 1
ATOM 423 C C . LYS A 1 60 ? 18.698 -31.330 32.547 1.00 48.11 60 LYS A C 1
ATOM 424 O O . LYS A 1 60 ? 17.927 -31.782 33.373 1.00 46.96 60 LYS A O 1
ATOM 430 N N . ARG A 1 61 ? 19.855 -31.906 32.255 1.00 46.56 61 ARG A N 1
ATOM 431 C CA . ARG A 1 61 ? 20.273 -33.139 32.896 1.00 56.77 61 ARG A CA 1
ATOM 432 C C . ARG A 1 61 ? 20.696 -32.936 34.339 1.00 49.74 61 ARG A C 1
ATOM 433 O O . ARG A 1 61 ? 20.518 -33.818 35.159 1.00 54.09 61 ARG A O 1
ATOM 441 N N . GLN A 1 62 ? 21.260 -31.780 34.648 1.00 51.58 62 GLN A N 1
ATOM 442 C CA . GLN A 1 62 ? 21.675 -31.500 36.004 1.00 52.05 62 GLN A CA 1
ATOM 443 C C . GLN A 1 62 ? 20.431 -31.310 36.846 1.00 57.96 62 GLN A C 1
ATOM 444 O O . GLN A 1 62 ? 20.309 -31.878 37.924 1.00 49.78 62 GLN A O 1
ATOM 450 N N . VAL A 1 63 ? 19.508 -30.504 36.341 1.00 39.68 63 VAL A N 1
ATOM 451 C CA . VAL A 1 63 ? 18.265 -30.233 37.040 1.00 43.94 63 VAL A CA 1
ATOM 452 C C . VAL A 1 63 ? 17.470 -31.519 37.233 1.00 44.58 63 VAL A C 1
ATOM 453 O O . VAL A 1 63 ? 16.819 -31.709 38.247 1.00 48.07 63 VAL A O 1
ATOM 457 N N . GLU A 1 64 ? 17.530 -32.403 36.255 1.00 46.05 64 GLU A N 1
ATOM 458 C CA . GLU A 1 64 ? 16.824 -33.663 36.348 1.00 57.25 64 GLU A CA 1
ATOM 459 C C . GLU A 1 64 ? 17.569 -34.533 37.348 1.00 52.30 64 GLU A C 1
ATOM 460 O O . GLU A 1 64 ? 16.973 -35.149 38.215 1.00 48.30 64 GLU A O 1
ATOM 466 N N . LYS A 1 65 ? 18.888 -34.552 37.216 1.00 51.40 65 LYS A N 1
ATOM 467 C CA . LYS A 1 65 ? 19.756 -35.325 38.090 1.00 54.36 65 LYS A CA 1
ATOM 468 C C . LYS A 1 65 ? 19.579 -34.866 39.526 1.00 55.26 65 LYS A C 1
ATOM 469 O O . LYS A 1 65 ? 19.631 -35.666 40.448 1.00 61.82 65 LYS A O 1
ATOM 475 N N . SER A 1 66 ? 19.367 -33.569 39.705 1.00 55.80 66 SER A N 1
ATOM 476 C CA . SER A 1 66 ? 19.186 -32.992 41.027 1.00 46.36 66 SER A CA 1
ATOM 477 C C . SER A 1 66 ? 17.748 -33.120 41.502 1.00 42.36 66 SER A C 1
ATOM 478 O O . SER A 1 66 ? 17.423 -32.731 42.611 1.00 50.35 66 SER A O 1
ATOM 481 N N . GLY A 1 67 ? 16.892 -33.675 40.662 1.00 51.38 67 GLY A N 1
ATOM 482 C CA . GLY A 1 67 ? 15.497 -33.833 41.010 1.00 42.12 67 GLY A CA 1
ATOM 483 C C . GLY A 1 67 ? 14.840 -32.497 41.286 1.00 48.90 67 GLY A C 1
ATOM 484 O O . GLY A 1 67 ? 14.005 -32.375 42.171 1.00 54.83 67 GLY A O 1
ATOM 485 N N . LEU A 1 68 ? 15.222 -31.486 40.519 1.00 47.44 68 LEU A N 1
ATOM 486 C CA . LEU A 1 68 ? 14.671 -30.150 40.672 1.00 39.35 68 LEU A CA 1
ATOM 487 C C . LEU A 1 68 ? 13.762 -29.787 39.507 1.00 36.99 68 LEU A C 1
ATOM 488 O O . LEU A 1 68 ? 13.380 -28.639 39.331 1.00 31.84 68 LEU A O 1
ATOM 493 N N . ASN A 1 69 ? 13.426 -30.789 38.717 1.00 41.89 69 ASN A N 1
ATOM 494 C CA . ASN A 1 69 ? 12.562 -30.593 37.568 1.00 51.37 69 ASN A CA 1
ATOM 495 C C . ASN A 1 69 ? 11.247 -29.925 37.963 1.00 43.78 69 ASN A C 1
ATOM 496 O O . ASN A 1 69 ? 10.690 -29.155 37.208 1.00 34.53 69 ASN A O 1
ATOM 501 N N . SER A 1 70 ? 10.768 -30.233 39.159 1.00 40.19 70 SER A N 1
ATOM 502 C CA . SER A 1 70 ? 9.499 -29.703 39.665 1.00 44.01 70 SER A CA 1
ATOM 503 C C . SER A 1 70 ? 9.473 -28.200 39.929 1.00 38.93 70 SER A C 1
ATOM 504 O O . SER A 1 70 ? 8.416 -27.586 39.904 1.00 36.21 70 SER A O 1
ATOM 507 N N . HIS A 1 71 ? 10.630 -27.614 40.190 1.00 34.81 71 HIS A N 1
ATOM 508 C CA . HIS A 1 71 ? 10.709 -26.192 40.477 1.00 33.55 71 HIS A CA 1
ATOM 509 C C . HIS A 1 71 ? 11.575 -25.435 39.487 1.00 34.01 71 HIS A C 1
ATOM 510 O O . HIS A 1 71 ? 11.603 -24.221 39.507 1.00 40.21 71 HIS A O 1
ATOM 517 N N . ILE A 1 72 ? 12.289 -26.151 38.631 1.00 37.47 72 ILE A N 1
ATOM 518 C CA . ILE A 1 72 ? 13.165 -25.509 37.664 1.00 32.33 72 ILE A CA 1
ATOM 519 C C . ILE A 1 72 ? 12.866 -25.916 36.237 1.00 27.74 72 ILE A C 1
ATOM 520 O O . ILE A 1 72 ? 12.784 -27.085 35.915 1.00 35.03 72 ILE A O 1
ATOM 525 N N . SER A 1 73 ? 12.712 -24.916 35.390 1.00 29.85 73 SER A N 1
ATOM 526 C CA . SER A 1 73 ? 12.424 -25.126 33.992 1.00 28.55 73 SER A CA 1
ATOM 527 C C . SER A 1 73 ? 13.586 -24.669 33.135 1.00 29.00 73 SER A C 1
ATOM 528 O O . SER A 1 73 ? 13.830 -23.480 33.003 1.00 31.64 73 SER A O 1
ATOM 531 N N . VAL A 1 74 ? 14.295 -25.627 32.555 1.00 28.28 74 VAL A N 1
ATOM 532 C CA . VAL A 1 74 ? 15.416 -25.334 31.688 1.00 31.20 74 VAL A CA 1
ATOM 533 C C . VAL A 1 74 ? 14.866 -25.153 30.285 1.00 30.12 74 VAL A C 1
ATOM 534 O O . VAL A 1 74 ? 14.283 -26.063 29.717 1.00 34.25 74 VAL A O 1
ATOM 538 N N . ARG A 1 75 ? 15.054 -23.965 29.735 1.00 34.01 75 ARG A N 1
ATOM 539 C CA . ARG A 1 75 ? 14.553 -23.657 28.412 1.00 33.44 75 ARG A CA 1
ATOM 540 C C . ARG A 1 75 ? 15.651 -23.224 27.470 1.00 34.19 75 ARG A C 1
ATOM 541 O O . ARG A 1 75 ? 16.656 -22.678 27.881 1.00 31.02 75 ARG A O 1
ATOM 549 N N . GLN A 1 76 ? 15.437 -23.481 26.192 1.00 34.64 76 GLN A N 1
ATOM 550 C CA . GLN A 1 76 ? 16.395 -23.116 25.181 1.00 35.54 76 GLN A CA 1
ATOM 551 C C . GLN A 1 76 ? 15.877 -21.918 24.417 1.00 36.00 76 GLN A C 1
ATOM 552 O O . GLN A 1 76 ? 14.726 -21.881 24.009 1.00 30.95 76 GLN A O 1
ATOM 558 N N . GLY A 1 77 ? 16.741 -20.933 24.237 1.00 36.72 77 GLY A N 1
ATOM 559 C CA . GLY A 1 77 ? 16.379 -19.729 23.528 1.00 51.31 77 GLY A CA 1
ATOM 560 C C . GLY A 1 77 ? 17.404 -18.636 23.707 1.00 41.80 77 GLY A C 1
ATOM 561 O O . GLY A 1 77 ? 18.320 -18.760 24.503 1.00 40.81 77 GLY A O 1
ATOM 562 N N . ASP A 1 78 ? 17.236 -17.557 22.958 1.00 49.05 78 ASP A N 1
ATOM 563 C CA . ASP A 1 78 ? 18.144 -16.429 23.023 1.00 48.42 78 ASP A CA 1
ATOM 564 C C . ASP A 1 78 ? 17.709 -15.430 24.085 1.00 47.41 78 ASP A C 1
ATOM 565 O O . ASP A 1 78 ? 16.615 -14.894 24.033 1.00 45.31 78 ASP A O 1
ATOM 570 N N . GLY A 1 79 ? 18.583 -15.188 25.049 1.00 32.86 79 GLY A N 1
ATOM 571 C CA . GLY A 1 79 ? 18.317 -14.243 26.109 1.00 37.55 79 GLY A CA 1
ATOM 572 C C . GLY A 1 79 ? 17.002 -14.432 26.824 1.00 40.37 79 GLY A C 1
ATOM 573 O O . GLY A 1 79 ? 16.694 -15.511 27.306 1.00 38.27 79 GLY A O 1
ATOM 574 N N . LEU A 1 80 ? 16.233 -13.356 26.894 1.00 33.16 80 LEU A N 1
ATOM 575 C CA . LEU A 1 80 ? 14.946 -13.370 27.566 1.00 35.80 80 LEU A CA 1
ATOM 576 C C . LEU A 1 80 ? 13.861 -14.045 26.732 1.00 40.17 80 LEU A C 1
ATOM 577 O O . LEU A 1 80 ? 12.691 -14.028 27.080 1.00 48.06 80 LEU A O 1
ATOM 582 N N . GLU A 1 81 ? 14.277 -14.643 25.634 1.00 40.04 81 GLU A N 1
ATOM 583 C CA . GLU A 1 81 ? 13.371 -15.354 24.758 1.00 43.58 81 GLU A CA 1
ATOM 584 C C . GLU A 1 81 ? 12.795 -16.535 25.516 1.00 50.31 81 GLU A C 1
ATOM 585 O O . GLU A 1 81 ? 11.710 -17.005 25.206 1.00 45.52 81 GLU A O 1
ATOM 591 N N . VAL A 1 82 ? 13.525 -17.000 26.525 1.00 43.93 82 VAL A N 1
ATOM 592 C CA . VAL A 1 82 ? 13.095 -18.150 27.310 1.00 43.37 82 VAL A CA 1
ATOM 593 C C . VAL A 1 82 ? 12.052 -17.858 28.376 1.00 43.00 82 VAL A C 1
ATOM 594 O O . VAL A 1 82 ? 11.466 -18.783 28.917 1.00 41.14 82 VAL A O 1
ATOM 598 N N . ILE A 1 83 ? 11.811 -16.596 28.684 1.00 37.73 83 ILE A N 1
ATOM 599 C CA . ILE A 1 83 ? 10.827 -16.288 29.708 1.00 34.27 83 ILE A CA 1
ATOM 600 C C . ILE A 1 83 ? 9.556 -15.646 29.184 1.00 45.85 83 ILE A C 1
ATOM 601 O O . ILE A 1 83 ? 9.530 -15.056 28.113 1.00 37.12 83 ILE A O 1
ATOM 606 N N . LYS A 1 84 ? 8.499 -15.781 29.969 1.00 45.84 84 LYS A N 1
ATOM 607 C CA . LYS A 1 84 ? 7.220 -15.200 29.630 1.00 47.49 84 LYS A CA 1
ATOM 608 C C . LYS A 1 84 ? 6.989 -13.994 30.523 1.00 45.33 84 LYS A C 1
ATOM 609 O O . LYS A 1 84 ? 7.253 -14.033 31.719 1.00 45.27 84 LYS A O 1
ATOM 615 N N . LYS A 1 85 ? 6.502 -12.926 29.917 1.00 53.88 85 LYS A N 1
ATOM 616 C CA . LYS A 1 85 ? 6.203 -11.697 30.630 1.00 42.53 85 LYS A CA 1
ATOM 617 C C . LYS A 1 85 ? 5.535 -12.016 31.952 1.00 51.69 85 LYS A C 1
ATOM 618 O O . LYS A 1 85 ? 4.570 -12.765 31.996 1.00 53.07 85 LYS A O 1
ATOM 624 N N . GLY A 1 86 ? 6.048 -11.436 33.027 1.00 47.76 86 GLY A N 1
ATOM 625 C CA . GLY A 1 86 ? 5.482 -11.635 34.343 1.00 46.97 86 GLY A CA 1
ATOM 626 C C . GLY A 1 86 ? 5.662 -13.022 34.904 1.00 44.59 86 GLY A C 1
ATOM 627 O O . GLY A 1 86 ? 4.971 -13.418 35.831 1.00 49.74 86 GLY A O 1
ATOM 628 N N . GLU A 1 87 ? 6.611 -13.760 34.358 1.00 54.36 87 GLU A N 1
ATOM 629 C CA . GLU A 1 87 ? 6.871 -15.103 34.837 1.00 50.84 87 GLU A CA 1
ATOM 630 C C . GLU A 1 87 ? 7.865 -15.078 35.983 1.00 47.66 87 GLU A C 1
ATOM 631 O O . GLU A 1 87 ? 7.689 -15.762 36.980 1.00 43.96 87 GLU A O 1
ATOM 637 N N . ALA A 1 88 ? 8.912 -14.280 35.835 1.00 51.79 88 ALA A N 1
ATOM 638 C CA . ALA A 1 88 ? 9.937 -14.186 36.861 1.00 45.10 88 ALA A CA 1
ATOM 639 C C . ALA A 1 88 ? 9.910 -12.867 37.615 1.00 38.57 88 ALA A C 1
ATOM 640 O O . ALA A 1 88 ? 9.536 -11.837 37.080 1.00 42.05 88 ALA A O 1
ATOM 642 N N . ASP A 1 89 ? 10.316 -12.924 38.872 1.00 33.39 89 ASP A N 1
ATOM 643 C CA . ASP A 1 89 ? 10.355 -11.757 39.730 1.00 40.43 89 ASP A CA 1
ATOM 644 C C . ASP A 1 89 ? 11.766 -11.203 39.859 1.00 42.41 89 ASP A C 1
ATOM 645 O O . ASP A 1 89 ? 11.976 -10.105 40.342 1.00 43.49 89 ASP A O 1
ATOM 650 N N . ALA A 1 90 ? 12.725 -11.991 39.418 1.00 39.49 90 ALA A N 1
ATOM 651 C CA . ALA A 1 90 ? 14.115 -11.600 39.456 1.00 42.11 90 ALA A CA 1
ATOM 652 C C . ALA A 1 90 ? 14.787 -12.198 38.247 1.00 37.60 90 ALA A C 1
ATOM 653 O O . ALA A 1 90 ? 14.468 -13.297 37.841 1.00 44.08 90 ALA A O 1
ATOM 655 N N . ILE A 1 91 ? 15.721 -11.468 37.672 1.00 36.18 91 ILE A N 1
ATOM 656 C CA . ILE A 1 91 ? 16.422 -11.958 36.516 1.00 31.25 91 ILE A CA 1
ATOM 657 C C . ILE A 1 91 ? 17.911 -11.801 36.706 1.00 32.75 91 ILE A C 1
ATOM 658 O O . ILE A 1 91 ? 18.403 -10.724 36.986 1.00 32.41 91 ILE A O 1
ATOM 663 N N . THR A 1 92 ? 18.618 -12.905 36.545 1.00 42.40 92 THR A N 1
ATOM 664 C CA . THR A 1 92 ? 20.057 -12.912 36.682 1.00 31.44 92 THR A CA 1
ATOM 665 C C . THR A 1 92 ? 20.720 -13.168 35.343 1.00 28.72 92 THR A C 1
ATOM 666 O O . THR A 1 92 ? 20.369 -14.092 34.630 1.00 34.77 92 THR A O 1
ATOM 670 N N . ILE A 1 93 ? 21.696 -12.334 35.024 1.00 33.69 93 ILE A N 1
ATOM 671 C CA . ILE A 1 93 ? 22.470 -12.460 33.805 1.00 32.32 93 ILE A CA 1
ATOM 672 C C . ILE A 1 93 ? 23.917 -12.216 34.197 1.00 27.29 93 ILE A C 1
ATOM 673 O O . ILE A 1 93 ? 24.288 -11.106 34.543 1.00 26.46 93 ILE A O 1
ATOM 678 N N . ALA A 1 94 ? 24.724 -13.264 34.151 1.00 29.72 94 ALA A N 1
ATOM 679 C CA . ALA A 1 94 ? 26.117 -13.167 34.541 1.00 28.25 94 ALA A CA 1
ATOM 680 C C . ALA A 1 94 ? 27.066 -13.936 33.636 1.00 28.09 94 ALA A C 1
ATOM 681 O O . ALA A 1 94 ? 26.652 -14.730 32.815 1.00 28.05 94 ALA A O 1
ATOM 683 N N . GLY A 1 95 ? 28.354 -13.677 33.812 1.00 32.69 95 GLY A N 1
ATOM 684 C CA . GLY A 1 95 ? 29.386 -14.323 33.031 1.00 29.17 95 GLY A CA 1
ATOM 685 C C . GLY A 1 95 ? 29.375 -13.878 31.586 1.00 28.15 95 GLY A C 1
ATOM 686 O O . GLY A 1 95 ? 29.761 -14.619 30.699 1.00 34.13 95 GLY A O 1
ATOM 687 N N . MET A 1 96 ? 28.934 -12.651 31.360 1.00 30.87 96 MET A N 1
ATOM 688 C CA . MET A 1 96 ? 28.881 -12.083 30.026 1.00 25.05 96 MET A CA 1
ATOM 689 C C . MET A 1 96 ? 29.441 -10.675 30.034 1.00 27.88 96 MET A C 1
ATOM 690 O O . MET A 1 96 ? 29.624 -10.070 31.082 1.00 27.23 96 MET A O 1
ATOM 695 N N . GLY A 1 97 ? 29.704 -10.161 28.844 1.00 29.77 97 GLY A N 1
ATOM 696 C CA . GLY A 1 97 ? 30.204 -8.817 28.699 1.00 35.26 97 GLY A CA 1
ATOM 697 C C . GLY A 1 97 ? 29.039 -7.873 28.858 1.00 33.71 97 GLY A C 1
ATOM 698 O O . GLY A 1 97 ? 27.907 -8.242 28.571 1.00 29.18 97 GLY A O 1
ATOM 699 N N . GLY A 1 98 ? 29.318 -6.662 29.316 1.00 26.64 98 GLY A N 1
ATOM 700 C CA . GLY A 1 98 ? 28.295 -5.654 29.511 1.00 30.48 98 GLY A CA 1
ATOM 701 C C . GLY A 1 98 ? 27.498 -5.384 28.254 1.00 33.36 98 GLY A C 1
ATOM 702 O O . GLY A 1 98 ? 26.295 -5.204 28.309 1.00 30.17 98 GLY A O 1
ATOM 703 N N . ALA A 1 99 ? 28.179 -5.366 27.118 1.00 27.16 99 ALA A N 1
ATOM 704 C CA . ALA A 1 99 ? 27.521 -5.129 25.844 1.00 31.07 99 ALA A CA 1
ATOM 705 C C . ALA A 1 99 ? 26.453 -6.182 25.575 1.00 30.76 99 ALA A C 1
ATOM 706 O O . ALA A 1 99 ? 25.346 -5.856 25.189 1.00 34.61 99 ALA A O 1
ATOM 708 N N . LEU A 1 100 ? 26.794 -7.445 25.780 1.00 31.70 100 LEU A N 1
ATOM 709 C CA . LEU A 1 100 ? 25.849 -8.527 25.547 1.00 39.19 100 LEU A CA 1
ATOM 710 C C . LEU A 1 100 ? 24.661 -8.433 26.485 1.00 29.53 100 LEU A C 1
ATOM 711 O O . LEU A 1 100 ? 23.530 -8.558 26.063 1.00 29.72 100 LEU A O 1
ATOM 716 N N . ILE A 1 101 ? 24.938 -8.220 27.762 1.00 32.14 101 ILE A N 1
ATOM 717 C CA . ILE A 1 101 ? 23.891 -8.103 28.760 1.00 33.13 101 ILE A CA 1
ATOM 718 C C . ILE A 1 101 ? 22.937 -6.990 28.362 1.00 31.09 101 ILE A C 1
ATOM 719 O O . ILE A 1 101 ? 21.734 -7.169 28.382 1.00 30.02 101 ILE A O 1
ATOM 724 N N . ALA A 1 102 ? 23.481 -5.843 27.993 1.00 28.79 102 ALA A N 1
ATOM 725 C CA . ALA A 1 102 ? 22.655 -4.724 27.579 1.00 35.87 102 ALA A CA 1
ATOM 726 C C . ALA A 1 102 ? 21.855 -5.108 26.336 1.00 36.19 102 ALA A C 1
ATOM 727 O O . ALA A 1 102 ? 20.701 -4.731 26.199 1.00 33.40 102 ALA A O 1
ATOM 729 N N . HIS A 1 103 ? 22.474 -5.867 25.441 1.00 30.82 103 HIS A N 1
ATOM 730 C CA . HIS A 1 103 ? 21.811 -6.313 24.227 1.00 31.95 103 HIS A CA 1
ATOM 731 C C . HIS A 1 103 ? 20.673 -7.262 24.579 1.00 40.60 103 HIS A C 1
ATOM 732 O O . HIS A 1 103 ? 19.583 -7.157 24.037 1.00 38.01 103 HIS A O 1
ATOM 739 N N . ILE A 1 104 ? 20.937 -8.184 25.489 1.00 31.48 104 ILE A N 1
ATOM 740 C CA . ILE A 1 104 ? 19.932 -9.138 25.912 1.00 34.47 104 ILE A CA 1
ATOM 741 C C . ILE A 1 104 ? 18.742 -8.392 26.515 1.00 39.89 104 ILE A C 1
ATOM 742 O O . ILE A 1 104 ? 17.600 -8.648 26.162 1.00 39.36 104 ILE A O 1
ATOM 747 N N . LEU A 1 105 ? 19.014 -7.463 27.421 1.00 32.09 105 LEU A N 1
ATOM 748 C CA . LEU A 1 105 ? 17.954 -6.695 28.058 1.00 39.81 105 LEU A CA 1
ATOM 749 C C . LEU A 1 105 ? 17.122 -5.918 27.044 1.00 34.60 105 LEU A C 1
ATOM 750 O O . LEU A 1 105 ? 15.907 -5.911 27.114 1.00 36.33 105 LEU A O 1
ATOM 755 N N . GLU A 1 106 ? 17.787 -5.256 26.110 1.00 37.76 106 GLU A N 1
ATOM 756 C CA . GLU A 1 106 ? 17.096 -4.461 25.104 1.00 38.29 106 GLU A CA 1
ATOM 757 C C . GLU A 1 106 ? 16.298 -5.317 24.129 1.00 37.90 106 GLU A C 1
ATOM 758 O O . GLU A 1 106 ? 15.186 -4.973 23.772 1.00 40.52 106 GLU A O 1
ATOM 764 N N . ALA A 1 107 ? 16.869 -6.431 23.705 1.00 39.54 107 ALA A N 1
ATOM 765 C CA . ALA A 1 107 ? 16.196 -7.310 22.762 1.00 41.60 107 ALA A CA 1
ATOM 766 C C . ALA A 1 107 ? 14.958 -7.958 23.361 1.00 38.14 107 ALA A C 1
ATOM 767 O O . ALA A 1 107 ? 14.020 -8.270 22.650 1.00 42.42 107 ALA A O 1
ATOM 769 N N . GLY A 1 108 ? 14.959 -8.164 24.668 1.00 32.52 108 GLY A N 1
ATOM 770 C CA . GLY A 1 108 ? 13.831 -8.794 25.312 1.00 43.85 108 GLY A CA 1
ATOM 771 C C . GLY A 1 108 ? 13.108 -7.970 26.348 1.00 40.58 108 GLY A C 1
ATOM 772 O O . GLY A 1 108 ? 12.515 -8.522 27.257 1.00 39.12 108 GLY A O 1
ATOM 773 N N . LYS A 1 109 ? 13.143 -6.654 26.219 1.00 39.94 109 LYS A N 1
ATOM 774 C CA . LYS A 1 109 ? 12.470 -5.807 27.187 1.00 39.58 109 LYS A CA 1
ATOM 775 C C . LYS A 1 109 ? 10.958 -5.922 27.094 1.00 41.29 109 LYS A C 1
ATOM 776 O O . LYS A 1 109 ? 10.253 -5.398 27.935 1.00 46.27 109 LYS A O 1
ATOM 782 N N . ASP A 1 110 ? 10.475 -6.617 26.073 1.00 56.75 110 ASP A N 1
ATOM 783 C CA . ASP A 1 110 ? 9.047 -6.842 25.894 1.00 55.00 110 ASP A CA 1
ATOM 784 C C . ASP A 1 110 ? 8.583 -7.850 26.933 1.00 57.17 110 ASP A C 1
ATOM 785 O O . ASP A 1 110 ? 7.415 -7.887 27.304 1.00 61.03 110 ASP A O 1
ATOM 790 N N . LYS A 1 111 ? 9.516 -8.673 27.390 1.00 47.68 111 LYS A N 1
ATOM 791 C CA . LYS A 1 111 ? 9.228 -9.697 28.374 1.00 40.63 111 LYS A CA 1
ATOM 792 C C . LYS A 1 111 ? 9.274 -9.145 29.781 1.00 49.30 111 LYS A C 1
ATOM 793 O O . LYS A 1 111 ? 8.975 -9.849 30.737 1.00 52.35 111 LYS A O 1
ATOM 799 N N . LEU A 1 112 ? 9.656 -7.886 29.909 1.00 39.74 112 LEU A N 1
ATOM 800 C CA . LEU A 1 112 ? 9.758 -7.269 31.219 1.00 48.39 112 LEU A CA 1
ATOM 801 C C . LEU A 1 112 ? 8.594 -6.373 31.564 1.00 54.39 112 LEU A C 1
ATOM 802 O O . LEU A 1 112 ? 8.106 -5.623 30.735 1.00 54.52 112 LEU A O 1
ATOM 807 N N . THR A 1 113 ? 8.164 -6.453 32.812 1.00 56.49 113 THR A N 1
ATOM 808 C CA . THR A 1 113 ? 7.090 -5.623 33.304 1.00 56.48 113 THR A CA 1
ATOM 809 C C . THR A 1 113 ? 7.728 -4.366 33.863 1.00 60.41 113 THR A C 1
ATOM 810 O O . THR A 1 113 ? 7.140 -3.292 33.845 1.00 59.67 113 THR A O 1
ATOM 814 N N . GLY A 1 114 ? 8.946 -4.526 34.365 1.00 59.58 114 GLY A N 1
ATOM 815 C CA . GLY A 1 114 ? 9.696 -3.428 34.935 1.00 54.79 114 GLY A CA 1
ATOM 816 C C . GLY A 1 114 ? 9.929 -3.596 36.419 1.00 54.74 114 GLY A C 1
ATOM 817 O O . GLY A 1 114 ? 10.836 -3.004 36.987 1.00 48.45 114 GLY A O 1
ATOM 818 N N . LYS A 1 115 ? 9.104 -4.418 37.047 1.00 52.24 115 LYS A N 1
ATOM 819 C CA . LYS A 1 115 ? 9.200 -4.640 38.478 1.00 47.71 115 LYS A CA 1
ATOM 820 C C . LYS A 1 115 ? 10.155 -5.754 38.854 1.00 47.65 115 LYS A C 1
ATOM 821 O O . LYS A 1 115 ? 10.498 -5.914 40.020 1.00 48.58 115 LYS A O 1
ATOM 827 N N . GLU A 1 116 ? 10.585 -6.523 37.869 1.00 38.51 116 GLU A N 1
ATOM 828 C CA . GLU A 1 116 ? 11.504 -7.608 38.131 1.00 42.23 116 GLU A CA 1
ATOM 829 C C . GLU A 1 116 ? 12.815 -7.028 38.605 1.00 39.09 116 GLU A C 1
ATOM 830 O O . GLU A 1 116 ? 13.262 -6.020 38.086 1.00 33.81 116 GLU A O 1
ATOM 836 N N . ARG A 1 117 ? 13.437 -7.661 39.587 1.00 34.87 117 ARG A N 1
ATOM 837 C CA . ARG A 1 117 ? 14.726 -7.187 40.050 1.00 40.15 117 ARG A CA 1
ATOM 838 C C . ARG A 1 117 ? 15.777 -7.753 39.110 1.00 37.76 117 ARG A C 1
ATOM 839 O O . ARG A 1 117 ? 15.791 -8.945 38.832 1.00 32.93 117 ARG A O 1
ATOM 847 N N . LEU A 1 118 ? 16.645 -6.890 38.609 1.00 34.93 118 LEU A N 1
ATOM 848 C CA . LEU A 1 118 ? 17.695 -7.322 37.712 1.00 34.84 118 LEU A CA 1
ATOM 849 C C . LEU A 1 118 ? 19.004 -7.389 38.474 1.00 32.72 118 LEU A C 1
ATOM 850 O O . LEU A 1 118 ? 19.390 -6.440 39.131 1.00 36.66 118 LEU A O 1
ATOM 855 N N . ILE A 1 119 ? 19.672 -8.530 38.378 1.00 34.46 119 ILE A N 1
ATOM 856 C CA . ILE A 1 119 ? 20.951 -8.749 39.023 1.00 27.63 119 ILE A CA 1
ATOM 857 C C . ILE A 1 119 ? 21.894 -9.113 37.895 1.00 39.60 119 ILE A C 1
ATOM 858 O O . ILE A 1 119 ? 21.936 -10.248 37.435 1.00 34.83 119 ILE A O 1
ATOM 863 N N . LEU A 1 120 ? 22.636 -8.119 37.441 1.00 38.26 120 LEU A N 1
ATOM 864 C CA . LEU A 1 120 ? 23.533 -8.267 36.319 1.00 31.65 120 LEU A CA 1
ATOM 865 C C . LEU A 1 120 ? 24.997 -8.312 36.716 1.00 29.79 120 LEU A C 1
ATOM 866 O O . LEU A 1 120 ? 25.473 -7.463 37.450 1.00 31.39 120 LEU A O 1
ATOM 871 N N . GLN A 1 121 ? 25.702 -9.312 36.207 1.00 31.78 121 GLN A N 1
ATOM 872 C CA . GLN A 1 121 ? 27.114 -9.477 36.497 1.00 34.58 121 GLN A CA 1
ATOM 873 C C . GLN A 1 121 ? 27.930 -9.443 35.216 1.00 32.88 121 GLN A C 1
ATOM 874 O O . GLN A 1 121 ? 28.183 -10.469 34.595 1.00 31.43 121 GLN A O 1
ATOM 880 N N . PRO A 1 122 ? 28.341 -8.257 34.807 1.00 30.61 122 PRO A N 1
ATOM 881 C CA . PRO A 1 122 ? 29.133 -8.133 33.588 1.00 29.17 122 PRO A CA 1
ATOM 882 C C . PRO A 1 122 ? 30.601 -8.476 33.821 1.00 31.05 122 PRO A C 1
ATOM 883 O O . PRO A 1 122 ? 31.160 -8.107 34.843 1.00 27.95 122 PRO A O 1
ATOM 887 N N . ASN A 1 123 ? 31.239 -9.102 32.848 1.00 32.93 123 ASN A N 1
ATOM 888 C CA . ASN A 1 123 ? 32.654 -9.406 32.965 1.00 37.62 123 ASN A CA 1
ATOM 889 C C . ASN A 1 123 ? 33.498 -8.165 32.661 1.00 30.52 123 ASN A C 1
ATOM 890 O O . ASN A 1 123 ? 34.618 -8.044 33.126 1.00 33.21 123 ASN A O 1
ATOM 895 N N . ILE A 1 124 ? 32.906 -7.338 31.827 1.00 37.95 124 ILE A N 1
ATOM 896 C CA . ILE A 1 124 ? 33.518 -6.110 31.422 1.00 34.16 124 ILE A CA 1
ATOM 897 C C . ILE A 1 124 ? 32.466 -5.210 30.792 1.00 33.90 124 ILE A C 1
ATOM 898 O O . ILE A 1 124 ? 31.432 -5.655 30.277 1.00 31.71 124 ILE A O 1
ATOM 903 N N . HIS A 1 125 ? 32.769 -3.926 30.873 1.00 34.80 125 HIS A N 1
ATOM 904 C CA . HIS A 1 125 ? 31.883 -2.845 30.459 1.00 40.34 125 HIS A CA 1
ATOM 905 C C . HIS A 1 125 ? 30.535 -2.897 31.031 1.00 25.66 125 HIS A C 1
ATOM 906 O O . HIS A 1 125 ? 29.461 -3.096 30.365 1.00 54.22 125 HIS A O 1
ATOM 913 N N . ALA A 1 126 ? 30.586 -2.691 32.317 1.00 32.45 126 ALA A N 1
ATOM 914 C CA . ALA A 1 126 ? 29.385 -2.638 32.986 1.00 30.15 126 ALA A CA 1
ATOM 915 C C . ALA A 1 126 ? 28.632 -1.331 32.536 1.00 30.14 126 ALA A C 1
ATOM 916 O O . ALA A 1 126 ? 27.410 -1.237 32.683 1.00 30.27 126 ALA A O 1
ATOM 918 N N . VAL A 1 127 ? 29.366 -0.338 32.012 1.00 30.23 127 VAL A N 1
ATOM 919 C CA . VAL A 1 127 ? 28.790 0.914 31.563 1.00 31.00 127 VAL A CA 1
ATOM 920 C C . VAL A 1 127 ? 27.621 0.718 30.593 1.00 35.41 127 VAL A C 1
ATOM 921 O O . VAL A 1 127 ? 26.637 1.427 30.673 1.00 29.82 127 VAL A O 1
ATOM 925 N N . HIS A 1 128 ? 27.737 -0.237 29.681 1.00 32.18 128 HIS A N 1
ATOM 926 C CA . HIS A 1 128 ? 26.675 -0.491 28.718 1.00 32.27 128 HIS A CA 1
ATOM 927 C C . HIS A 1 128 ? 25.372 -0.833 29.431 1.00 34.71 128 HIS A C 1
ATOM 928 O O . HIS A 1 128 ? 24.293 -0.517 28.957 1.00 28.74 128 HIS A O 1
ATOM 935 N N . ILE A 1 129 ? 25.489 -1.493 30.573 1.00 33.71 129 ILE A N 1
ATOM 936 C CA . ILE A 1 129 ? 24.332 -1.883 31.349 1.00 29.27 129 ILE A CA 1
ATOM 937 C C . ILE A 1 129 ? 23.729 -0.674 32.039 1.00 38.91 129 ILE A C 1
ATOM 938 O O . ILE A 1 129 ? 22.520 -0.513 32.062 1.00 29.20 129 ILE A O 1
ATOM 943 N N . ARG A 1 130 ? 24.578 0.176 32.600 1.00 29.94 130 ARG A N 1
ATOM 944 C CA . ARG A 1 130 ? 24.103 1.364 33.287 1.00 33.40 130 ARG A CA 1
ATOM 945 C C . ARG A 1 130 ? 23.402 2.306 32.315 1.00 34.79 130 ARG A C 1
ATOM 946 O O . ARG A 1 130 ? 22.383 2.893 32.641 1.00 34.02 130 ARG A O 1
ATOM 954 N N . GLU A 1 131 ? 23.945 2.436 31.117 1.00 29.21 131 GLU A N 1
ATOM 955 C CA . GLU A 1 131 ? 23.344 3.299 30.119 1.00 30.83 131 GLU A CA 1
ATOM 956 C C . GLU A 1 131 ? 21.969 2.768 29.748 1.00 33.14 131 GLU A C 1
ATOM 957 O O . GLU A 1 131 ? 21.024 3.525 29.623 1.00 30.76 131 GLU A O 1
ATOM 963 N N . TRP A 1 132 ? 21.863 1.458 29.581 1.00 36.56 132 TRP A N 1
ATOM 964 C CA . TRP A 1 132 ? 20.592 0.846 29.240 1.00 34.83 132 TRP A CA 1
ATOM 965 C C . TRP A 1 132 ? 19.598 0.997 30.384 1.00 30.06 132 TRP A C 1
ATOM 966 O O . TRP A 1 132 ? 18.453 1.340 30.167 1.00 34.77 132 TRP A O 1
ATOM 977 N N . LEU A 1 133 ? 20.051 0.737 31.600 1.00 24.84 133 LEU A N 1
ATOM 978 C CA . LEU A 1 133 ? 19.203 0.845 32.775 1.00 36.20 133 LEU A CA 1
ATOM 979 C C . LEU A 1 133 ? 18.628 2.245 32.925 1.00 35.66 133 LEU A C 1
ATOM 980 O O . LEU A 1 133 ? 17.443 2.418 33.174 1.00 36.79 133 LEU A O 1
ATOM 985 N N . TYR A 1 134 ? 19.478 3.242 32.769 1.00 29.63 134 TYR A N 1
ATOM 986 C CA . TYR A 1 134 ? 19.057 4.625 32.903 1.00 35.82 134 TYR A CA 1
ATOM 987 C C . TYR A 1 134 ? 17.998 4.999 31.871 1.00 34.05 134 TYR A C 1
ATOM 988 O O . TYR A 1 134 ? 17.249 5.939 32.054 1.00 38.45 134 TYR A O 1
ATOM 997 N N . LYS A 1 135 ? 18.092 4.367 30.717 1.00 31.76 135 LYS A N 1
ATOM 998 C CA . LYS A 1 135 ? 17.224 4.677 29.605 1.00 36.55 135 LYS A CA 1
ATOM 999 C C . LYS A 1 135 ? 15.874 4.025 29.752 1.00 34.56 135 LYS A C 1
ATOM 1000 O O . LYS A 1 135 ? 14.873 4.579 29.345 1.00 40.27 135 LYS A O 1
ATOM 1006 N N . GLU A 1 136 ? 15.852 2.825 30.320 1.00 35.85 136 GLU A N 1
ATOM 1007 C CA . GLU A 1 136 ? 14.603 2.097 30.501 1.00 32.52 136 GLU A CA 1
ATOM 1008 C C . GLU A 1 136 ? 13.994 2.416 31.858 1.00 29.80 136 GLU A C 1
ATOM 1009 O O . GLU A 1 136 ? 13.100 1.713 32.330 1.00 38.66 136 GLU A O 1
ATOM 1015 N N . ARG A 1 137 ? 14.483 3.482 32.482 1.00 40.05 137 ARG A N 1
ATOM 1016 C CA . ARG A 1 137 ? 14.358 4.293 33.759 1.00 43.24 137 ARG A CA 1
ATOM 1017 C C . ARG A 1 137 ? 14.681 3.578 35.107 1.00 44.04 137 ARG A C 1
ATOM 1018 O O . ARG A 1 137 ? 14.549 4.159 36.185 1.00 54.90 137 ARG A O 1
ATOM 1026 N N . TYR A 1 138 ? 15.099 2.322 34.999 1.00 39.57 138 TYR A N 1
ATOM 1027 C CA . TYR A 1 138 ? 15.439 1.517 36.163 1.00 34.35 138 TYR A CA 1
ATOM 1028 C C . TYR A 1 138 ? 16.309 2.299 37.138 1.00 38.95 138 TYR A C 1
ATOM 1029 O O . TYR A 1 138 ? 16.947 3.286 36.772 1.00 33.45 138 TYR A O 1
ATOM 1038 N N . ALA A 1 139 ? 16.324 1.842 38.383 1.00 40.47 139 ALA A N 1
ATOM 1039 C CA . ALA A 1 139 ? 17.096 2.466 39.425 1.00 32.21 139 ALA A CA 1
ATOM 1040 C C . ALA A 1 139 ? 18.069 1.444 39.993 1.00 36.21 139 ALA A C 1
ATOM 1041 O O . ALA A 1 139 ? 17.682 0.346 40.366 1.00 33.26 139 ALA A O 1
ATOM 1043 N N . LEU A 1 140 ? 19.338 1.812 40.058 1.00 33.76 140 LEU A N 1
ATOM 1044 C CA . LEU A 1 140 ? 20.339 0.932 40.617 1.00 30.67 140 LEU A CA 1
ATOM 1045 C C . LEU A 1 140 ? 20.150 0.984 42.109 1.00 27.05 140 LEU A C 1
ATOM 1046 O O . LEU A 1 140 ? 20.222 2.048 42.702 1.00 33.55 140 LEU A O 1
ATOM 1051 N N . ILE A 1 141 ? 19.909 -0.155 42.729 1.00 28.08 141 ILE A N 1
ATOM 1052 C CA . ILE A 1 141 ? 19.717 -0.166 44.163 1.00 29.90 141 ILE A CA 1
ATOM 1053 C C . ILE A 1 141 ? 20.970 -0.605 44.894 1.00 34.94 141 ILE A C 1
ATOM 1054 O O . ILE A 1 141 ? 21.085 -0.408 46.090 1.00 34.74 141 ILE A O 1
ATOM 1059 N N . ASP A 1 142 ? 21.914 -1.188 44.170 1.00 35.43 142 ASP A N 1
ATOM 1060 C CA . ASP A 1 142 ? 23.173 -1.603 44.771 1.00 31.71 142 ASP A CA 1
ATOM 1061 C C . ASP A 1 142 ? 24.150 -2.106 43.733 1.00 29.70 142 ASP A C 1
ATOM 1062 O O . ASP A 1 142 ? 23.773 -2.546 42.658 1.00 32.25 142 ASP A O 1
ATOM 1067 N N . GLU A 1 143 ? 25.418 -2.028 44.095 1.00 27.26 143 GLU A N 1
ATOM 1068 C CA . GLU A 1 143 ? 26.509 -2.471 43.262 1.00 32.88 143 GLU A CA 1
ATOM 1069 C C . GLU A 1 143 ? 27.593 -3.025 44.147 1.00 30.78 143 GLU A C 1
ATOM 1070 O O . GLU A 1 143 ? 27.801 -2.549 45.251 1.00 35.29 143 GLU A O 1
ATOM 1076 N N . VAL A 1 144 ? 28.297 -4.022 43.650 1.00 32.06 144 VAL A N 1
ATOM 1077 C CA . VAL A 1 144 ? 29.408 -4.591 44.374 1.00 36.28 144 VAL A CA 1
ATOM 1078 C C . VAL A 1 144 ? 30.505 -4.887 43.373 1.00 31.64 144 VAL A C 1
ATOM 1079 O O . VAL A 1 144 ? 30.239 -5.252 42.239 1.00 29.34 144 VAL A O 1
ATOM 1083 N N . ILE A 1 145 ? 31.742 -4.716 43.796 1.00 33.76 145 ILE A N 1
ATOM 1084 C CA . ILE A 1 145 ? 32.868 -5.035 42.950 1.00 29.40 145 ILE A CA 1
ATOM 1085 C C . ILE A 1 145 ? 33.818 -5.815 43.821 1.00 37.36 145 ILE A C 1
ATOM 1086 O O . ILE A 1 145 ? 34.240 -5.353 44.870 1.00 36.82 145 ILE A O 1
ATOM 1091 N N . LEU A 1 146 ? 34.132 -7.016 43.377 1.00 35.52 146 LEU A N 1
ATOM 1092 C CA . LEU A 1 146 ? 35.011 -7.890 44.109 1.00 37.98 146 LEU A CA 1
ATOM 1093 C C . LEU A 1 146 ? 35.941 -8.566 43.141 1.00 38.86 146 LEU A C 1
ATOM 1094 O O . LEU A 1 146 ? 35.767 -8.466 41.939 1.00 39.26 146 LEU A O 1
ATOM 1099 N N . GLU A 1 147 ? 36.926 -9.274 43.664 1.00 40.14 147 GLU A N 1
ATOM 1100 C CA . GLU A 1 147 ? 37.825 -10.004 42.797 1.00 49.63 147 GLU A CA 1
ATOM 1101 C C . GLU A 1 147 ? 37.828 -11.465 43.216 1.00 39.37 147 GLU A C 1
ATOM 1102 O O . GLU A 1 147 ? 37.605 -11.797 44.375 1.00 35.53 147 GLU A O 1
ATOM 1108 N N . GLU A 1 148 ? 38.055 -12.330 42.244 1.00 35.99 148 GLU A N 1
ATOM 1109 C CA . GLU A 1 148 ? 38.097 -13.754 42.479 1.00 40.43 148 GLU A CA 1
ATOM 1110 C C . GLU A 1 148 ? 39.112 -14.359 41.541 1.00 42.57 148 GLU A C 1
ATOM 1111 O O . GLU A 1 148 ? 39.031 -14.180 40.335 1.00 36.68 148 GLU A O 1
ATOM 1117 N N . ASP A 1 149 ? 40.069 -15.079 42.103 1.00 45.39 149 ASP A N 1
ATOM 1118 C CA . ASP A 1 149 ? 41.096 -15.719 41.306 1.00 46.68 149 ASP A CA 1
ATOM 1119 C C . ASP A 1 149 ? 41.809 -14.691 40.428 1.00 39.89 149 ASP A C 1
ATOM 1120 O O . ASP A 1 149 ? 41.990 -14.900 39.238 1.00 44.38 149 ASP A O 1
ATOM 1125 N N . GLY A 1 150 ? 42.206 -13.579 41.033 1.00 46.81 150 GLY A N 1
ATOM 1126 C CA . GLY A 1 150 ? 42.915 -12.523 40.333 1.00 50.69 150 GLY A CA 1
ATOM 1127 C C . GLY A 1 150 ? 42.136 -11.823 39.241 1.00 55.13 150 GLY A C 1
ATOM 1128 O O . GLY A 1 150 ? 42.716 -11.240 38.329 1.00 56.87 150 GLY A O 1
ATOM 1129 N N . LYS A 1 151 ? 40.819 -11.878 39.332 1.00 44.78 151 LYS A N 1
ATOM 1130 C CA . LYS A 1 151 ? 39.970 -11.248 38.351 1.00 45.57 151 LYS A CA 1
ATOM 1131 C C . LYS A 1 151 ? 38.895 -10.457 39.064 1.00 40.70 151 LYS A C 1
ATOM 1132 O O . LYS A 1 151 ? 38.288 -10.943 40.004 1.00 39.86 151 LYS A O 1
ATOM 1138 N N . SER A 1 152 ? 38.673 -9.231 38.615 1.00 44.81 152 SER A N 1
ATOM 1139 C CA . SER A 1 152 ? 37.670 -8.381 39.223 1.00 37.89 152 SER A CA 1
ATOM 1140 C C . SER A 1 152 ? 36.343 -8.583 38.513 1.00 43.13 152 SER A C 1
ATOM 1141 O O . SER A 1 152 ? 36.293 -8.778 37.307 1.00 38.57 152 SER A O 1
ATOM 1144 N N . TYR A 1 153 ? 35.264 -8.541 39.274 1.00 38.35 153 TYR A N 1
ATOM 1145 C CA . TYR A 1 153 ? 33.951 -8.730 38.710 1.00 32.57 153 TYR A CA 1
ATOM 1146 C C . TYR A 1 153 ? 32.982 -7.796 39.391 1.00 32.08 153 TYR A C 1
ATOM 1147 O O . TYR A 1 153 ? 33.055 -7.580 40.589 1.00 35.56 153 TYR A O 1
ATOM 1156 N N . GLU A 1 154 ? 32.081 -7.237 38.602 1.00 26.88 154 GLU A N 1
ATOM 1157 C CA . GLU A 1 154 ? 31.084 -6.324 39.103 1.00 29.74 154 GLU A CA 1
ATOM 1158 C C . GLU A 1 154 ? 29.713 -6.964 39.068 1.00 30.39 154 GLU A C 1
ATOM 1159 O O . GLU A 1 154 ? 29.441 -7.820 38.241 1.00 34.05 154 GLU A O 1
ATOM 1165 N N . VAL A 1 155 ? 28.853 -6.529 39.973 1.00 26.85 155 VAL A N 1
ATOM 1166 C CA . VAL A 1 155 ? 27.495 -7.026 40.050 1.00 32.89 155 VAL A CA 1
ATOM 1167 C C . VAL A 1 155 ? 26.578 -5.834 40.251 1.00 35.42 155 VAL A C 1
ATOM 1168 O O . VAL A 1 155 ? 26.708 -5.094 41.214 1.00 26.93 155 VAL A O 1
ATOM 1172 N N . LEU A 1 156 ? 25.657 -5.652 39.318 1.00 35.33 156 LEU A N 1
ATOM 1173 C CA . LEU A 1 156 ? 24.725 -4.543 39.370 1.00 30.54 156 LEU A CA 1
ATOM 1174 C C . LEU A 1 156 ? 23.331 -5.030 39.701 1.00 29.45 156 LEU A C 1
ATOM 1175 O O . LEU A 1 156 ? 22.862 -6.015 39.158 1.00 33.82 156 LEU A O 1
ATOM 1180 N N . VAL A 1 157 ? 22.670 -4.322 40.599 1.00 31.36 157 VAL A N 1
ATOM 1181 C CA . VAL A 1 157 ? 21.330 -4.674 41.007 1.00 30.66 157 VAL A CA 1
ATOM 1182 C C . VAL A 1 157 ? 20.417 -3.509 40.734 1.00 33.13 157 VAL A C 1
ATOM 1183 O O . VAL A 1 157 ? 20.678 -2.398 41.162 1.00 32.44 157 VAL A O 1
ATOM 1187 N N . ALA A 1 158 ? 19.346 -3.773 40.008 1.00 31.19 158 ALA A N 1
ATOM 1188 C CA . ALA A 1 158 ? 18.408 -2.733 39.665 1.00 28.38 158 ALA A CA 1
ATOM 1189 C C . ALA A 1 158 ? 16.964 -3.183 39.765 1.00 32.62 158 ALA A C 1
ATOM 1190 O O . ALA A 1 158 ? 16.646 -4.348 39.611 1.00 26.79 158 ALA A O 1
ATOM 1192 N N . GLU A 1 159 ? 16.103 -2.210 40.024 1.00 36.78 159 GLU A N 1
ATOM 1193 C CA . GLU A 1 159 ? 14.666 -2.407 40.140 1.00 41.15 159 GLU A CA 1
ATOM 1194 C C . GLU A 1 159 ? 13.986 -1.141 39.640 1.00 44.92 159 GLU A C 1
ATOM 1195 O O . GLU A 1 159 ? 14.631 -0.110 39.509 1.00 39.79 159 GLU A O 1
ATOM 1201 N N . ALA A 1 160 ? 12.693 -1.199 39.361 1.00 32.54 160 ALA A N 1
ATOM 1202 C CA . ALA A 1 160 ? 12.014 -0.005 38.909 1.00 42.60 160 ALA A CA 1
ATOM 1203 C C . ALA A 1 160 ? 12.144 1.029 40.011 1.00 48.17 160 ALA A C 1
ATOM 1204 O O . ALA A 1 160 ? 12.027 0.708 41.183 1.00 42.61 160 ALA A O 1
ATOM 1206 N N . GLY A 1 161 ? 12.398 2.267 39.622 1.00 37.58 161 GLY A N 1
ATOM 1207 C CA . GLY A 1 161 ? 12.551 3.349 40.564 1.00 37.16 161 GLY A CA 1
ATOM 1208 C C . GLY A 1 161 ? 13.036 4.612 39.888 1.00 36.05 161 GLY A C 1
ATOM 1209 O O . GLY A 1 161 ? 12.919 4.763 38.681 1.00 34.70 161 GLY A O 1
ATOM 1210 N N . ASP A 1 162 ? 13.579 5.518 40.688 1.00 37.68 162 ASP A N 1
ATOM 1211 C CA . ASP A 1 162 ? 14.089 6.790 40.209 1.00 39.15 162 ASP A CA 1
ATOM 1212 C C . ASP A 1 162 ? 15.533 6.626 39.779 1.00 30.12 162 ASP A C 1
ATOM 1213 O O . ASP A 1 162 ? 16.423 6.526 40.604 1.00 30.24 162 ASP A O 1
ATOM 1218 N N . ARG A 1 163 ? 15.739 6.613 38.473 1.00 31.38 163 ARG A N 1
ATOM 1219 C CA . ARG A 1 163 ? 17.063 6.434 37.876 1.00 43.72 163 ARG A CA 1
ATOM 1220 C C . ARG A 1 163 ? 18.172 7.394 38.315 1.00 42.37 163 ARG A C 1
ATOM 1221 O O . ARG A 1 163 ? 19.339 7.027 38.301 1.00 38.64 163 ARG A O 1
ATOM 1229 N N . ASP A 1 164 ? 17.814 8.615 38.688 1.00 43.61 164 ASP A N 1
ATOM 1230 C CA . ASP A 1 164 ? 18.795 9.609 39.104 1.00 35.85 164 ASP A CA 1
ATOM 1231 C C . ASP A 1 164 ? 19.244 9.445 40.548 1.00 35.62 164 ASP A C 1
ATOM 1232 O O . ASP A 1 164 ? 20.338 9.843 40.911 1.00 31.96 164 ASP A O 1
ATOM 1237 N N . ALA A 1 165 ? 18.381 8.872 41.370 1.00 32.32 165 ALA A N 1
ATOM 1238 C CA . ALA A 1 165 ? 18.670 8.697 42.788 1.00 36.89 165 ALA A CA 1
ATOM 1239 C C . ALA A 1 165 ? 20.072 8.190 43.094 1.00 34.61 165 ALA A C 1
ATOM 1240 O O . ALA A 1 165 ? 20.811 8.808 43.843 1.00 35.87 165 ALA A O 1
ATOM 1242 N N . ALA A 1 166 ? 20.420 7.050 42.522 1.00 37.66 166 ALA A N 1
ATOM 1243 C CA . ALA A 1 166 ? 21.721 6.438 42.758 1.00 32.63 166 ALA A CA 1
ATOM 1244 C C . ALA A 1 166 ? 22.874 7.316 42.297 1.00 36.79 166 ALA A C 1
ATOM 1245 O O . ALA A 1 166 ? 23.993 7.174 42.771 1.00 35.47 166 ALA A O 1
ATOM 1247 N N . TYR A 1 167 ? 22.594 8.224 41.374 1.00 38.43 167 TYR A N 1
ATOM 1248 C CA . TYR A 1 167 ? 23.617 9.106 40.838 1.00 37.24 167 TYR A CA 1
ATOM 1249 C C . TYR A 1 167 ? 23.714 10.450 41.531 1.00 30.22 167 TYR A C 1
ATOM 1250 O O . TYR A 1 167 ? 24.442 11.321 41.094 1.00 40.23 167 TYR A O 1
ATOM 1259 N N . ASP A 1 168 ? 22.981 10.620 42.614 1.00 41.64 168 ASP A N 1
ATOM 1260 C CA . ASP A 1 168 ? 23.040 11.869 43.342 1.00 47.38 168 ASP A CA 1
ATOM 1261 C C . ASP A 1 168 ? 24.464 12.088 43.824 1.00 40.43 168 ASP A C 1
ATOM 1262 O O . ASP A 1 168 ? 25.037 11.236 44.486 1.00 45.73 168 ASP A O 1
ATOM 1267 N N . GLY A 1 169 ? 25.038 13.228 43.480 1.00 46.41 169 GLY A N 1
ATOM 1268 C CA . GLY A 1 169 ? 26.384 13.546 43.907 1.00 43.60 169 GLY A CA 1
ATOM 1269 C C . GLY A 1 169 ? 27.488 13.194 42.938 1.00 38.82 169 GLY A C 1
ATOM 1270 O O . GLY A 1 169 ? 28.633 13.541 43.175 1.00 40.07 169 GLY A O 1
ATOM 1271 N N . ILE A 1 170 ? 27.154 12.513 41.850 1.00 35.85 170 ILE A N 1
ATOM 1272 C CA . ILE A 1 170 ? 28.154 12.135 40.861 1.00 30.62 170 ILE A CA 1
ATOM 1273 C C . ILE A 1 170 ? 27.623 12.356 39.457 1.00 29.46 170 ILE A C 1
ATOM 1274 O O . ILE A 1 170 ? 26.435 12.283 39.228 1.00 31.92 170 ILE A O 1
ATOM 1279 N N . SER A 1 171 ? 28.515 12.641 38.521 1.00 34.17 171 SER A N 1
ATOM 1280 C CA . SER A 1 171 ? 28.117 12.864 37.139 1.00 39.73 171 SER A CA 1
ATOM 1281 C C . SER A 1 171 ? 27.637 11.573 36.494 1.00 33.00 171 SER A C 1
ATOM 1282 O O . SER A 1 171 ? 28.167 10.507 36.756 1.00 29.26 171 SER A O 1
ATOM 1285 N N . LEU A 1 172 ? 26.626 11.680 35.644 1.00 28.47 172 LEU A N 1
ATOM 1286 C CA . LEU A 1 172 ? 26.103 10.516 34.963 1.00 27.88 172 LEU A CA 1
ATOM 1287 C C . LEU A 1 172 ? 27.238 9.873 34.205 1.00 40.62 172 LEU A C 1
ATOM 1288 O O . LEU A 1 172 ? 27.392 8.665 34.187 1.00 39.05 172 LEU A O 1
ATOM 1293 N N . SER A 1 173 ? 28.030 10.722 33.578 1.00 33.72 173 SER A N 1
ATOM 1294 C CA . SER A 1 173 ? 29.159 10.284 32.787 1.00 39.43 173 SER A CA 1
ATOM 1295 C C . SER A 1 173 ? 30.051 9.325 33.558 1.00 37.74 173 SER A C 1
ATOM 1296 O O . SER A 1 173 ? 30.297 8.215 33.117 1.00 37.28 173 SER A O 1
ATOM 1299 N N . ALA A 1 174 ? 30.536 9.760 34.708 1.00 32.92 174 ALA A N 1
ATOM 1300 C CA . ALA A 1 174 ? 31.407 8.926 35.522 1.00 38.10 174 ALA A CA 1
ATOM 1301 C C . ALA A 1 174 ? 30.642 7.796 36.192 1.00 24.70 174 ALA A C 1
ATOM 1302 O O . ALA A 1 174 ? 31.041 6.646 36.129 1.00 32.74 174 ALA A O 1
ATOM 1304 N N . GLY A 1 175 ? 29.545 8.136 36.842 1.00 26.68 175 GLY A N 1
ATOM 1305 C CA . GLY A 1 175 ? 28.740 7.151 37.526 1.00 30.60 175 GLY A CA 1
ATOM 1306 C C . GLY A 1 175 ? 28.450 5.946 36.664 1.00 31.51 175 GLY A C 1
ATOM 1307 O O . GLY A 1 175 ? 28.602 4.815 37.091 1.00 27.51 175 GLY A O 1
ATOM 1308 N N . MET A 1 176 ? 28.041 6.201 35.433 1.00 26.04 176 MET A N 1
ATOM 1309 C CA . MET A 1 176 ? 27.704 5.135 34.510 1.00 26.18 176 MET A CA 1
ATOM 1310 C C . MET A 1 176 ? 28.890 4.272 34.125 1.00 33.38 176 MET A C 1
ATOM 1311 O O . MET A 1 176 ? 28.735 3.095 33.843 1.00 31.43 176 MET A O 1
ATOM 1316 N N . LEU A 1 177 ? 30.073 4.862 34.120 1.00 33.72 177 LEU A N 1
ATOM 1317 C CA . LEU A 1 177 ? 31.267 4.131 33.748 1.00 28.52 177 LEU A CA 1
ATOM 1318 C C . LEU A 1 177 ? 31.844 3.297 34.875 1.00 22.67 177 LEU A C 1
ATOM 1319 O O . LEU A 1 177 ? 32.134 2.132 34.693 1.00 31.61 177 LEU A O 1
ATOM 1324 N N . VAL A 1 178 ? 32.026 3.896 36.036 1.00 26.39 178 VAL A N 1
ATOM 1325 C CA . VAL A 1 178 ? 32.625 3.174 37.139 1.00 29.73 178 VAL A CA 1
ATOM 1326 C C . VAL A 1 178 ? 31.645 2.645 38.167 1.00 30.48 178 VAL A C 1
ATOM 1327 O O . VAL A 1 178 ? 31.991 1.785 38.956 1.00 27.83 178 VAL A O 1
ATOM 1331 N N . GLY A 1 179 ? 30.424 3.149 38.158 1.00 33.07 179 GLY A N 1
ATOM 1332 C CA . GLY A 1 179 ? 29.436 2.705 39.114 1.00 24.51 179 GLY A CA 1
ATOM 1333 C C . GLY A 1 179 ? 29.231 3.740 40.194 1.00 33.01 179 GLY A C 1
ATOM 1334 O O . GLY A 1 179 ? 30.148 4.077 40.932 1.00 28.91 179 GLY A O 1
ATOM 1335 N N . PRO A 1 180 ? 28.017 4.260 40.298 1.00 31.55 180 PRO A N 1
ATOM 1336 C CA . PRO A 1 180 ? 27.724 5.273 41.312 1.00 27.81 180 PRO A CA 1
ATOM 1337 C C . PRO A 1 180 ? 27.959 4.776 42.731 1.00 28.35 180 PRO A C 1
ATOM 1338 O O . PRO A 1 180 ? 28.562 5.477 43.521 1.00 28.02 180 PRO A O 1
ATOM 1342 N N . PHE A 1 181 ? 27.482 3.582 43.045 1.00 31.71 181 PHE A N 1
ATOM 1343 C CA . PHE A 1 181 ? 27.664 3.021 44.370 1.00 25.05 181 PHE A CA 1
ATOM 1344 C C . PHE A 1 181 ? 29.126 2.682 44.552 1.00 31.62 181 PHE A C 1
ATOM 1345 O O . PHE A 1 181 ? 29.720 2.986 45.573 1.00 31.10 181 PHE A O 1
ATOM 1353 N N . LEU A 1 182 ? 29.698 2.044 43.544 1.00 26.72 182 LEU A N 1
ATOM 1354 C CA . LEU A 1 182 ? 31.093 1.650 43.594 1.00 29.56 182 LEU A CA 1
ATOM 1355 C C . LEU A 1 182 ? 31.977 2.856 43.842 1.00 31.00 182 LEU A C 1
ATOM 1356 O O . LEU A 1 182 ? 32.916 2.795 44.616 1.00 35.16 182 LEU A O 1
ATOM 1361 N N . ALA A 1 183 ? 31.659 3.952 43.173 1.00 38.06 183 ALA A N 1
ATOM 1362 C CA . ALA A 1 183 ? 32.421 5.183 43.304 1.00 33.12 183 ALA A CA 1
ATOM 1363 C C . ALA A 1 183 ? 32.425 5.699 44.736 1.00 38.06 183 ALA A C 1
ATOM 1364 O O . ALA A 1 183 ? 33.445 6.137 45.224 1.00 30.30 183 ALA A O 1
ATOM 1366 N N . LYS A 1 184 ? 31.276 5.639 45.397 1.00 32.65 184 LYS A N 1
ATOM 1367 C CA . LYS A 1 184 ? 31.152 6.099 46.773 1.00 41.24 184 LYS A CA 1
ATOM 1368 C C . LYS A 1 184 ? 31.962 5.227 47.712 1.00 39.56 184 LYS A C 1
ATOM 1369 O O . LYS A 1 184 ? 32.621 5.719 48.622 1.00 40.16 184 LYS A O 1
ATOM 1375 N N . GLU A 1 185 ? 31.894 3.925 47.476 1.00 37.12 185 GLU A N 1
ATOM 1376 C CA . GLU A 1 185 ? 32.609 2.946 48.277 1.00 35.05 185 GLU A CA 1
ATOM 1377 C C . GLU A 1 185 ? 34.109 3.125 48.135 1.00 37.78 185 GLU A C 1
ATOM 1378 O O . GLU A 1 185 ? 34.819 3.246 49.119 1.00 39.04 185 GLU A O 1
ATOM 1384 N N . LYS A 1 186 ? 34.580 3.144 46.896 1.00 44.69 186 LYS A N 1
ATOM 1385 C CA . LYS A 1 186 ? 35.998 3.293 46.601 1.00 44.48 186 LYS A CA 1
ATOM 1386 C C . LYS A 1 186 ? 36.811 2.222 47.316 1.00 36.31 186 LYS A C 1
ATOM 1387 O O . LYS A 1 186 ? 37.749 2.525 48.038 1.00 35.95 186 LYS A O 1
ATOM 1393 N N . ASN A 1 187 ? 36.458 0.962 47.114 1.00 38.85 187 ASN A N 1
ATOM 1394 C CA . ASN A 1 187 ? 37.200 -0.105 47.760 1.00 39.41 187 ASN A CA 1
ATOM 1395 C C . ASN A 1 187 ? 38.469 -0.442 46.981 1.00 34.38 187 ASN A C 1
ATOM 1396 O O . ASN A 1 187 ? 38.676 0.040 45.882 1.00 29.43 187 ASN A O 1
ATOM 1401 N N . ALA A 1 188 ? 39.326 -1.251 47.580 1.00 31.30 188 ALA A N 1
ATOM 1402 C CA . ALA A 1 188 ? 40.597 -1.616 46.967 1.00 33.96 188 ALA A CA 1
ATOM 1403 C C . ALA A 1 188 ? 40.481 -2.137 45.544 1.00 38.13 188 ALA A C 1
ATOM 1404 O O . ALA A 1 188 ? 41.221 -1.724 44.671 1.00 37.56 188 ALA A O 1
ATOM 1406 N N . VAL A 1 189 ? 39.559 -3.059 45.323 1.00 36.68 189 VAL A N 1
ATOM 1407 C CA . VAL A 1 189 ? 39.378 -3.644 44.010 1.00 34.83 189 VAL A CA 1
ATOM 1408 C C . VAL A 1 189 ? 39.009 -2.567 43.009 1.00 32.80 189 VAL A C 1
ATOM 1409 O O . VAL A 1 189 ? 39.515 -2.532 41.901 1.00 35.95 189 VAL A O 1
ATOM 1413 N N . PHE A 1 190 ? 38.112 -1.694 43.435 1.00 35.56 190 PHE A N 1
ATOM 1414 C CA . PHE A 1 190 ? 37.632 -0.589 42.618 1.00 35.59 190 PHE A CA 1
ATOM 1415 C C . PHE A 1 190 ? 38.766 0.344 42.205 1.00 30.63 190 PHE A C 1
ATOM 1416 O O . PHE A 1 190 ? 38.939 0.634 41.031 1.00 28.17 190 PHE A O 1
ATOM 1424 N N . LEU A 1 191 ? 39.530 0.813 43.181 1.00 32.39 191 LEU A N 1
ATOM 1425 C CA . LEU A 1 191 ? 40.642 1.714 42.916 1.00 34.31 191 LEU A CA 1
ATOM 1426 C C . LEU A 1 191 ? 41.655 1.069 41.989 1.00 31.45 191 LEU A C 1
ATOM 1427 O O . LEU A 1 191 ? 42.093 1.669 41.027 1.00 33.22 191 LEU A O 1
ATOM 1432 N N . LYS A 1 192 ? 42.015 -0.165 42.296 1.00 32.07 192 LYS A N 1
ATOM 1433 C CA . LYS A 1 192 ? 42.977 -0.907 41.501 1.00 37.10 192 LYS A CA 1
ATOM 1434 C C . LYS A 1 192 ? 42.510 -1.042 40.058 1.00 36.82 192 LYS A C 1
ATOM 1435 O O . LYS A 1 192 ? 43.275 -0.832 39.133 1.00 30.73 192 LYS A O 1
ATOM 1441 N N . LYS A 1 193 ? 41.245 -1.389 39.876 1.00 35.10 193 LYS A N 1
ATOM 1442 C CA . LYS A 1 193 ? 40.695 -1.560 38.542 1.00 33.92 193 LYS A CA 1
ATOM 1443 C C . LYS A 1 193 ? 40.715 -0.281 37.732 1.00 32.38 193 LYS A C 1
ATOM 1444 O O . LYS A 1 193 ? 41.076 -0.286 36.573 1.00 38.04 193 LYS A O 1
ATOM 1450 N N . TRP A 1 194 ? 40.311 0.815 38.343 1.00 32.84 194 TRP A N 1
ATOM 1451 C CA . TRP A 1 194 ? 40.252 2.072 37.629 1.00 33.44 194 TRP A CA 1
ATOM 1452 C C . TRP A 1 194 ? 41.588 2.781 37.546 1.00 31.50 194 TRP A C 1
ATOM 1453 O O . TRP A 1 194 ? 41.852 3.479 36.588 1.00 34.32 194 TRP A O 1
ATOM 1464 N N . THR A 1 195 ? 42.435 2.582 38.540 1.00 34.59 195 THR A N 1
ATOM 1465 C CA . THR A 1 195 ? 43.750 3.184 38.522 1.00 31.84 195 THR A CA 1
ATOM 1466 C C . THR A 1 195 ? 44.516 2.591 37.349 1.00 35.47 195 THR A C 1
ATOM 1467 O O . THR A 1 195 ? 45.185 3.299 36.620 1.00 41.37 195 THR A O 1
ATOM 1471 N N . GLN A 1 196 ? 44.396 1.286 37.165 1.00 34.60 196 GLN A N 1
ATOM 1472 C CA . GLN A 1 196 ? 45.062 0.607 36.070 1.00 41.69 196 GLN A CA 1
ATOM 1473 C C . GLN A 1 196 ? 44.456 1.040 34.743 1.00 45.31 196 GLN A C 1
ATOM 1474 O O . GLN A 1 196 ? 45.166 1.237 33.770 1.00 33.84 196 GLN A O 1
ATOM 1480 N N . GLU A 1 197 ? 43.139 1.197 34.709 1.00 38.53 197 GLU A N 1
ATOM 1481 C CA . GLU A 1 197 ? 42.462 1.612 33.491 1.00 39.35 197 GLU A CA 1
ATOM 1482 C C . GLU A 1 197 ? 42.944 2.988 33.072 1.00 31.26 197 GLU A C 1
ATOM 1483 O O . GLU A 1 197 ? 43.141 3.255 31.900 1.00 35.04 197 GLU A O 1
ATOM 1489 N N . LEU A 1 198 ? 43.124 3.862 34.046 1.00 31.70 198 LEU A N 1
ATOM 1490 C CA . LEU A 1 198 ? 43.580 5.204 33.764 1.00 40.48 198 LEU A CA 1
ATOM 1491 C C . LEU A 1 198 ? 44.994 5.139 33.211 1.00 47.93 198 LEU A C 1
ATOM 1492 O O . LEU A 1 198 ? 45.311 5.794 32.228 1.00 52.66 198 LEU A O 1
ATOM 1497 N N . GLN A 1 199 ? 45.841 4.341 33.844 1.00 42.94 199 GLN A N 1
ATOM 1498 C CA . GLN A 1 199 ? 47.208 4.202 33.394 1.00 44.67 199 GLN A CA 1
ATOM 1499 C C . GLN A 1 199 ? 47.202 3.701 31.968 1.00 48.10 199 GLN A C 1
ATOM 1500 O O . GLN A 1 199 ? 47.977 4.161 31.144 1.00 49.56 199 GLN A O 1
ATOM 1506 N N . HIS A 1 200 ? 46.319 2.762 31.670 1.00 40.02 200 HIS A N 1
ATOM 1507 C CA . HIS A 1 200 ? 46.248 2.224 30.326 1.00 39.18 200 HIS A CA 1
ATOM 1508 C C . HIS A 1 200 ? 45.745 3.262 29.336 1.00 47.78 200 HIS A C 1
ATOM 1509 O O . HIS A 1 200 ? 46.115 3.238 28.174 1.00 46.07 200 HIS A O 1
ATOM 1516 N N . THR A 1 201 ? 44.902 4.172 29.801 1.00 39.63 201 THR A N 1
ATOM 1517 C CA . THR A 1 201 ? 44.373 5.212 28.945 1.00 41.45 201 THR A CA 1
ATOM 1518 C C . THR A 1 201 ? 45.474 6.213 28.629 1.00 38.10 201 THR A C 1
ATOM 1519 O O . THR A 1 201 ? 45.639 6.618 27.499 1.00 38.20 201 THR A O 1
ATOM 1523 N N . GLN A 1 202 ? 46.235 6.599 29.640 1.00 37.73 202 GLN A N 1
ATOM 1524 C CA . GLN A 1 202 ? 47.321 7.548 29.445 1.00 53.55 202 GLN A CA 1
ATOM 1525 C C . GLN A 1 202 ? 48.356 7.028 28.453 1.00 43.95 202 GLN A C 1
ATOM 1526 O O . GLN A 1 202 ? 48.879 7.778 27.648 1.00 46.29 202 GLN A O 1
ATOM 1532 N N . SER A 1 203 ? 48.633 5.737 28.507 1.00 45.70 203 SER A N 1
ATOM 1533 C CA . SER A 1 203 ? 49.606 5.141 27.609 1.00 45.34 203 SER A CA 1
ATOM 1534 C C . SER A 1 203 ? 49.147 5.239 26.167 1.00 45.97 203 SER A C 1
ATOM 1535 O O . SER A 1 203 ? 49.950 5.429 25.267 1.00 52.44 203 SER A O 1
ATOM 1538 N N . ILE A 1 204 ? 47.855 5.101 25.941 1.00 34.17 204 ILE A N 1
ATOM 1539 C CA . ILE A 1 204 ? 47.346 5.192 24.594 1.00 45.42 204 ILE A CA 1
ATOM 1540 C C . ILE A 1 204 ? 47.359 6.651 24.160 1.00 47.98 204 ILE A C 1
ATOM 1541 O O . ILE A 1 204 ? 47.589 6.959 22.999 1.00 44.10 204 ILE A O 1
ATOM 1546 N N . TYR A 1 205 ? 47.136 7.543 25.116 1.00 43.09 205 TYR A N 1
ATOM 1547 C CA . TYR A 1 205 ? 47.115 8.972 24.848 1.00 38.85 205 TYR A CA 1
ATOM 1548 C C . TYR A 1 205 ? 48.483 9.431 24.394 1.00 44.55 205 TYR A C 1
ATOM 1549 O O . TYR A 1 205 ? 48.619 10.100 23.383 1.00 39.21 205 TYR A O 1
ATOM 1558 N N . GLU A 1 206 ? 49.496 9.056 25.159 1.00 44.93 206 GLU A N 1
ATOM 1559 C CA . GLU A 1 206 ? 50.866 9.412 24.841 1.00 52.31 206 GLU A CA 1
ATOM 1560 C C . GLU A 1 206 ? 51.312 8.681 23.588 1.00 45.20 206 GLU A C 1
ATOM 1561 O O . GLU A 1 206 ? 52.109 9.182 22.820 1.00 46.85 206 GLU A O 1
ATOM 1567 N N . GLN A 1 207 ? 50.785 7.484 23.397 1.00 45.74 207 GLN A N 1
ATOM 1568 C CA . GLN A 1 207 ? 51.122 6.679 22.235 1.00 49.69 207 GLN A CA 1
ATOM 1569 C C . GLN A 1 207 ? 50.591 7.352 20.974 1.00 52.88 207 GLN A C 1
ATOM 1570 O O . GLN A 1 207 ? 51.285 7.440 19.969 1.00 46.84 207 GLN A O 1
ATOM 1576 N N . ILE A 1 208 ? 49.357 7.831 21.034 1.00 50.11 208 ILE A N 1
ATOM 1577 C CA . ILE A 1 208 ? 48.761 8.499 19.890 1.00 44.99 208 ILE A CA 1
ATOM 1578 C C . ILE A 1 208 ? 49.349 9.898 19.754 1.00 42.85 208 ILE A C 1
ATOM 1579 O O . ILE A 1 208 ? 49.363 10.469 18.676 1.00 41.53 208 ILE A O 1
ATOM 1584 N N . SER A 1 209 ? 49.839 10.435 20.859 1.00 36.36 209 SER A N 1
ATOM 1585 C CA . SER A 1 209 ? 50.426 11.762 20.863 1.00 51.99 209 SER A CA 1
ATOM 1586 C C . SER A 1 209 ? 51.667 11.828 19.987 1.00 47.99 209 SER A C 1
ATOM 1587 O O . SER A 1 209 ? 51.846 12.767 19.228 1.00 55.82 209 SER A O 1
ATOM 1590 N N . GLN A 1 210 ? 52.509 10.811 20.083 1.00 51.99 210 GLN A N 1
ATOM 1591 C CA . GLN A 1 210 ? 53.740 10.754 19.309 1.00 62.21 210 GLN A CA 1
ATOM 1592 C C . GLN A 1 210 ? 53.468 10.446 17.854 1.00 57.76 210 GLN A C 1
ATOM 1593 O O . GLN A 1 210 ? 54.300 10.702 16.997 1.00 62.79 210 GLN A O 1
ATOM 1599 N N . ALA A 1 211 ? 52.298 9.898 17.571 1.00 57.24 211 ALA A N 1
ATOM 1600 C CA . ALA A 1 211 ? 51.943 9.568 16.204 1.00 53.73 211 ALA A CA 1
ATOM 1601 C C . ALA A 1 211 ? 51.612 10.819 15.400 1.00 52.30 211 ALA A C 1
ATOM 1602 O O . ALA A 1 211 ? 51.819 11.937 15.853 1.00 43.15 211 ALA A O 1
ATOM 1604 N N . ALA A 1 212 ? 51.098 10.599 14.199 1.00 45.77 212 ALA A N 1
ATOM 1605 C CA . ALA A 1 212 ? 50.749 11.678 13.283 1.00 52.52 212 ALA A CA 1
ATOM 1606 C C . ALA A 1 212 ? 49.752 12.672 13.852 1.00 51.00 212 ALA A C 1
ATOM 1607 O O . ALA A 1 212 ? 48.873 12.310 14.622 1.00 54.48 212 ALA A O 1
ATOM 1609 N N . ASP A 1 213 ? 49.895 13.927 13.444 1.00 41.45 213 ASP A N 1
ATOM 1610 C CA . ASP A 1 213 ? 49.000 14.988 13.872 1.00 56.13 213 ASP A CA 1
ATOM 1611 C C . ASP A 1 213 ? 47.884 15.094 12.864 1.00 54.40 213 ASP A C 1
ATOM 1612 O O . ASP A 1 213 ? 47.904 15.946 11.987 1.00 58.05 213 ASP A O 1
ATOM 1617 N N . THR A 1 214 ? 46.908 14.214 12.983 1.00 51.49 214 THR A N 1
ATOM 1618 C CA . THR A 1 214 ? 45.792 14.213 12.068 1.00 41.29 214 THR A CA 1
ATOM 1619 C C . THR A 1 214 ? 44.514 14.518 12.818 1.00 41.08 214 THR A C 1
ATOM 1620 O O . THR A 1 214 ? 44.438 14.364 14.027 1.00 44.48 214 THR A O 1
ATOM 1624 N N . GLU A 1 215 ? 43.514 14.959 12.081 1.00 38.26 215 GLU A N 1
ATOM 1625 C CA . GLU A 1 215 ? 42.230 15.286 12.668 1.00 40.20 215 GLU A CA 1
ATOM 1626 C C . GLU A 1 215 ? 41.711 14.073 13.416 1.00 48.04 215 GLU A C 1
ATOM 1627 O O . GLU A 1 215 ? 41.064 14.197 14.449 1.00 45.70 215 GLU A O 1
ATOM 1633 N N . GLN A 1 216 ? 42.017 12.897 12.882 1.00 43.65 216 GLN A N 1
ATOM 1634 C CA . GLN A 1 216 ? 41.579 11.642 13.472 1.00 44.99 216 GLN A CA 1
ATOM 1635 C C . GLN A 1 216 ? 42.242 11.369 14.805 1.00 43.99 216 GLN A C 1
ATOM 1636 O O . GLN A 1 216 ? 41.578 11.068 15.782 1.00 47.82 216 GLN A O 1
ATOM 1642 N N . ASN A 1 217 ? 43.558 11.475 14.843 1.00 41.86 217 ASN A N 1
ATOM 1643 C CA . ASN A 1 217 ? 44.289 11.218 16.071 1.00 51.98 217 ASN A CA 1
ATOM 1644 C C . ASN A 1 217 ? 43.978 12.227 17.160 1.00 42.60 217 ASN A C 1
ATOM 1645 O O . ASN A 1 217 ? 43.997 11.897 18.335 1.00 38.18 217 ASN A O 1
ATOM 1650 N N . LYS A 1 218 ? 43.682 13.452 16.765 1.00 38.33 218 LYS A N 1
ATOM 1651 C CA . LYS A 1 218 ? 43.352 14.473 17.729 1.00 37.39 218 LYS A CA 1
ATOM 1652 C C . LYS A 1 218 ? 41.976 14.172 18.301 1.00 38.71 218 LYS A C 1
ATOM 1653 O O . LYS A 1 218 ? 41.720 14.427 19.464 1.00 32.95 218 LYS A O 1
ATOM 1659 N N . GLN A 1 219 ? 41.096 13.596 17.492 1.00 40.15 219 GLN A N 1
ATOM 1660 C CA . GLN A 1 219 ? 39.778 13.239 17.992 1.00 46.05 219 GLN A CA 1
ATOM 1661 C C . GLN A 1 219 ? 39.937 12.093 18.982 1.00 42.28 219 GLN A C 1
ATOM 1662 O O . GLN A 1 219 ? 39.297 12.080 20.022 1.00 34.36 219 GLN A O 1
ATOM 1668 N N . LYS A 1 220 ? 40.803 11.143 18.648 1.00 37.47 220 LYS A N 1
ATOM 1669 C CA . LYS A 1 220 ? 41.056 9.992 19.505 1.00 36.47 220 LYS A CA 1
ATOM 1670 C C . LYS A 1 220 ? 41.672 10.438 20.817 1.00 38.72 220 LYS A C 1
ATOM 1671 O O . LYS A 1 220 ? 41.450 9.829 21.851 1.00 34.48 220 LYS A O 1
ATOM 1677 N N . LEU A 1 221 ? 42.446 11.511 20.770 1.00 28.87 221 LEU A N 1
ATOM 1678 C CA . LEU A 1 221 ? 43.083 12.027 21.962 1.00 36.02 221 LEU A CA 1
ATOM 1679 C C . LEU A 1 221 ? 42.073 12.743 22.848 1.00 32.51 221 LEU A C 1
ATOM 1680 O O . LEU A 1 221 ? 42.103 12.606 24.061 1.00 27.88 221 LEU A O 1
ATOM 1685 N N . LYS A 1 222 ? 41.177 13.497 22.232 1.00 29.90 222 LYS A N 1
ATOM 1686 C CA . LYS A 1 222 ? 40.161 14.223 22.972 1.00 35.88 222 LYS A CA 1
ATOM 1687 C C . LYS A 1 222 ? 39.353 13.278 23.847 1.00 37.01 222 LYS A C 1
ATOM 1688 O O . LYS A 1 222 ? 39.025 13.597 24.979 1.00 38.11 222 LYS A O 1
ATOM 1694 N N . GLU A 1 223 ? 39.035 12.111 23.309 1.00 35.61 223 GLU A N 1
ATOM 1695 C CA . GLU A 1 223 ? 38.250 11.128 24.038 1.00 36.38 223 GLU A CA 1
ATOM 1696 C C . GLU A 1 223 ? 39.047 10.467 25.140 1.00 31.46 223 GLU A C 1
ATOM 1697 O O . GLU A 1 223 ? 38.510 10.159 26.187 1.00 31.97 223 GLU A O 1
ATOM 1703 N N . LEU A 1 224 ? 40.332 10.257 24.905 1.00 33.08 224 LEU A N 1
ATOM 1704 C CA . LEU A 1 224 ? 41.185 9.658 25.912 1.00 25.58 224 LEU A CA 1
ATOM 1705 C C . LEU A 1 224 ? 41.300 10.633 27.068 1.00 27.37 224 LEU A C 1
ATOM 1706 O O . LEU A 1 224 ? 41.212 10.253 28.224 1.00 30.52 224 LEU A O 1
ATOM 1711 N N . ALA A 1 225 ? 41.491 11.904 26.732 1.00 40.14 225 ALA A N 1
ATOM 1712 C CA . ALA A 1 225 ? 41.606 12.957 27.730 1.00 35.68 225 ALA A CA 1
ATOM 1713 C C . ALA A 1 225 ? 40.338 13.007 28.569 1.00 27.84 225 ALA A C 1
ATOM 1714 O O . ALA A 1 225 ? 40.399 13.026 29.782 1.00 33.44 225 ALA A O 1
ATOM 1716 N N . ASP A 1 226 ? 39.189 13.031 27.911 1.00 28.68 226 ASP A N 1
ATOM 1717 C CA . ASP A 1 226 ? 37.920 13.071 28.615 1.00 38.87 226 ASP A CA 1
ATOM 1718 C C . ASP A 1 226 ? 37.859 11.889 29.574 1.00 38.84 226 ASP A C 1
ATOM 1719 O O . ASP A 1 226 ? 37.477 12.032 30.724 1.00 30.75 226 ASP A O 1
ATOM 1724 N N . ARG A 1 227 ? 38.260 10.724 29.085 1.00 38.64 227 ARG A N 1
ATOM 1725 C CA . ARG A 1 227 ? 38.263 9.514 29.891 1.00 30.71 227 ARG A CA 1
ATOM 1726 C C . ARG A 1 227 ? 39.225 9.651 31.059 1.00 31.23 227 ARG A C 1
ATOM 1727 O O . ARG A 1 227 ? 38.897 9.293 32.176 1.00 30.02 227 ARG A O 1
ATOM 1735 N N . MET A 1 228 ? 40.416 10.167 30.792 1.00 37.82 228 MET A N 1
ATOM 1736 C CA . MET A 1 228 ? 41.414 10.340 31.835 1.00 37.92 228 MET A CA 1
ATOM 1737 C C . MET A 1 228 ? 40.915 11.267 32.929 1.00 37.44 228 MET A C 1
ATOM 1738 O O . MET A 1 228 ? 40.992 10.938 34.097 1.00 42.93 228 MET A O 1
ATOM 1743 N N . GLU A 1 229 ? 40.408 12.429 32.550 1.00 34.82 229 GLU A N 1
ATOM 1744 C CA . GLU A 1 229 ? 39.916 13.379 33.532 1.00 42.36 229 GLU A CA 1
ATOM 1745 C C . GLU A 1 229 ? 38.807 12.747 34.345 1.00 40.80 229 GLU A C 1
ATOM 1746 O O . GLU A 1 229 ? 38.753 12.892 35.559 1.00 37.06 229 GLU A O 1
ATOM 1752 N N . LEU A 1 230 ? 37.930 12.042 33.650 1.00 36.06 230 LEU A N 1
ATOM 1753 C CA . LEU A 1 230 ? 36.804 11.363 34.275 1.00 40.51 230 LEU A CA 1
ATOM 1754 C C . LEU A 1 230 ? 37.286 10.407 35.350 1.00 43.97 230 LEU A C 1
ATOM 1755 O O . LEU A 1 230 ? 36.810 10.429 36.481 1.00 36.62 230 LEU A O 1
ATOM 1760 N N . LEU A 1 231 ? 38.239 9.565 34.986 1.00 31.90 231 LEU A N 1
ATOM 1761 C CA . LEU A 1 231 ? 38.788 8.605 35.918 1.00 36.55 231 LEU A CA 1
ATOM 1762 C C . LEU A 1 231 ? 39.526 9.316 37.041 1.00 38.68 231 LEU A C 1
ATOM 1763 O O . LEU A 1 231 ? 39.462 8.911 38.189 1.00 34.93 231 LEU A O 1
ATOM 1768 N N . LYS A 1 232 ? 40.221 10.388 36.704 1.00 40.10 232 LYS A N 1
ATOM 1769 C CA . LYS A 1 232 ? 40.959 11.136 37.699 1.00 40.80 232 LYS A CA 1
ATOM 1770 C C . LYS A 1 232 ? 40.022 11.654 38.783 1.00 39.01 232 LYS A C 1
ATOM 1771 O O . LYS A 1 232 ? 40.375 11.686 39.946 1.00 36.97 232 LYS A O 1
ATOM 1777 N N . GLU A 1 233 ? 38.821 12.045 38.387 1.00 38.99 233 GLU A N 1
ATOM 1778 C CA . GLU A 1 233 ? 37.833 12.569 39.319 1.00 43.10 233 GLU A CA 1
ATOM 1779 C C . GLU A 1 233 ? 37.239 11.498 40.228 1.00 43.66 233 GLU A C 1
ATOM 1780 O O . GLU A 1 233 ? 36.668 11.812 41.262 1.00 47.28 233 GLU A O 1
ATOM 1786 N N . VAL A 1 234 ? 37.357 10.235 39.846 1.00 38.76 234 VAL A N 1
ATOM 1787 C CA . VAL A 1 234 ? 36.795 9.170 40.664 1.00 42.69 234 VAL A CA 1
ATOM 1788 C C . VAL A 1 234 ? 37.778 8.478 41.598 1.00 44.97 234 VAL A C 1
ATOM 1789 O O . VAL A 1 234 ? 37.363 7.783 42.506 1.00 53.92 234 VAL A O 1
ATOM 1793 N N . ILE A 1 235 ? 39.070 8.655 41.385 1.00 46.74 235 ILE A N 1
ATOM 1794 C CA . ILE A 1 235 ? 40.047 8.011 42.245 1.00 52.30 235 ILE A CA 1
ATOM 1795 C C . ILE A 1 235 ? 40.882 9.025 43.017 1.00 64.42 235 ILE A C 1
ATOM 1796 O O . ILE A 1 235 ? 41.911 8.680 43.584 1.00 70.03 235 ILE A O 1
ATOM 1801 N N . ASP A 1 236 ? 40.422 10.271 43.030 1.00 62.49 236 ASP A N 1
ATOM 1802 C CA . ASP A 1 236 ? 41.098 11.362 43.721 1.00 71.53 236 ASP A CA 1
ATOM 1803 C C . ASP A 1 236 ? 41.682 10.925 45.061 1.00 69.70 236 ASP A C 1
ATOM 1804 O O . ASP A 1 236 ? 41.285 11.417 46.117 1.00 69.43 236 ASP A O 1
ATOM 1809 N N . GLU B 1 3 ? 42.554 10.797 4.762 1.00 65.77 3 GLU B N 1
ATOM 1810 C CA . GLU B 1 3 ? 43.570 10.860 5.803 1.00 66.01 3 GLU B CA 1
ATOM 1811 C C . GLU B 1 3 ? 43.312 9.822 6.890 1.00 65.08 3 GLU B C 1
ATOM 1812 O O . GLU B 1 3 ? 44.109 9.674 7.809 1.00 66.55 3 GLU B O 1
ATOM 1818 N N . LEU B 1 4 ? 42.193 9.118 6.779 1.00 51.77 4 LEU B N 1
ATOM 1819 C CA . LEU B 1 4 ? 41.824 8.101 7.754 1.00 52.70 4 LEU B CA 1
ATOM 1820 C C . LEU B 1 4 ? 42.799 6.939 7.805 1.00 51.67 4 LEU B C 1
ATOM 1821 O O . LEU B 1 4 ? 43.276 6.462 6.786 1.00 49.24 4 LEU B O 1
ATOM 1826 N N . LYS B 1 5 ? 43.068 6.479 9.014 1.00 46.67 5 LYS B N 1
ATOM 1827 C CA . LYS B 1 5 ? 43.938 5.348 9.229 1.00 51.00 5 LYS B CA 1
ATOM 1828 C C . LYS B 1 5 ? 43.169 4.395 10.128 1.00 45.66 5 LYS B C 1
ATOM 1829 O O . LYS B 1 5 ? 42.375 4.828 10.946 1.00 45.41 5 LYS B O 1
ATOM 1835 N N . LEU B 1 6 ? 43.403 3.099 9.975 1.00 45.15 6 LEU B N 1
ATOM 1836 C CA . LEU B 1 6 ? 42.728 2.105 10.787 1.00 30.41 6 LEU B CA 1
ATOM 1837 C C . LEU B 1 6 ? 43.743 1.352 11.613 1.00 33.68 6 LEU B C 1
ATOM 1838 O O . LEU B 1 6 ? 44.921 1.346 11.300 1.00 39.76 6 LEU B O 1
ATOM 1843 N N . SER B 1 7 ? 43.281 0.703 12.667 1.00 36.10 7 SER B N 1
ATOM 1844 C CA . SER B 1 7 ? 44.166 -0.092 13.479 1.00 43.21 7 SER B CA 1
ATOM 1845 C C . SER B 1 7 ? 44.492 -1.276 12.595 1.00 38.33 7 SER B C 1
ATOM 1846 O O . SER B 1 7 ? 43.805 -1.513 11.613 1.00 37.25 7 SER B O 1
ATOM 1849 N N . LYS B 1 8 ? 45.536 -2.017 12.918 1.00 45.52 8 LYS B N 1
ATOM 1850 C CA . LYS B 1 8 ? 45.886 -3.170 12.110 1.00 51.67 8 LYS B CA 1
ATOM 1851 C C . LYS B 1 8 ? 44.704 -4.109 12.121 1.00 42.24 8 LYS B C 1
ATOM 1852 O O . LYS B 1 8 ? 44.361 -4.716 11.119 1.00 40.00 8 LYS B O 1
ATOM 1858 N N . ARG B 1 9 ? 44.092 -4.207 13.288 1.00 38.33 9 ARG B N 1
ATOM 1859 C CA . ARG B 1 9 ? 42.937 -5.062 13.503 1.00 40.18 9 ARG B CA 1
ATOM 1860 C C . ARG B 1 9 ? 41.821 -4.821 12.493 1.00 31.60 9 ARG B C 1
ATOM 1861 O O . ARG B 1 9 ? 41.386 -5.742 11.828 1.00 34.66 9 ARG B O 1
ATOM 1869 N N . LEU B 1 10 ? 41.355 -3.584 12.385 1.00 40.39 10 LEU B N 1
ATOM 1870 C CA . LEU B 1 10 ? 40.282 -3.252 11.458 1.00 34.20 10 LEU B CA 1
ATOM 1871 C C . LEU B 1 10 ? 40.759 -3.221 10.012 1.00 36.15 10 LEU B C 1
ATOM 1872 O O . LEU B 1 10 ? 39.971 -3.349 9.089 1.00 39.69 10 LEU B O 1
ATOM 1877 N N . GLN B 1 11 ? 42.056 -3.048 9.816 1.00 37.75 11 GLN B N 1
ATOM 1878 C CA . GLN B 1 11 ? 42.606 -3.029 8.479 1.00 45.44 11 GLN B CA 1
ATOM 1879 C C . GLN B 1 11 ? 42.490 -4.440 7.930 1.00 35.53 11 GLN B C 1
ATOM 1880 O O . GLN B 1 11 ? 42.192 -4.638 6.764 1.00 32.32 11 GLN B O 1
ATOM 1886 N N . THR B 1 12 ? 42.719 -5.414 8.801 1.00 34.91 12 THR B N 1
ATOM 1887 C CA . THR B 1 12 ? 42.621 -6.815 8.439 1.00 36.55 12 THR B CA 1
ATOM 1888 C C . THR B 1 12 ? 41.185 -7.109 8.048 1.00 28.69 12 THR B C 1
ATOM 1889 O O . THR B 1 12 ? 40.926 -7.814 7.091 1.00 37.33 12 THR B O 1
ATOM 1893 N N . VAL B 1 13 ? 40.254 -6.535 8.793 1.00 34.52 13 VAL B N 1
ATOM 1894 C CA . VAL B 1 13 ? 38.846 -6.702 8.512 1.00 30.23 13 VAL B CA 1
ATOM 1895 C C . VAL B 1 13 ? 38.552 -6.086 7.163 1.00 35.63 13 VAL B C 1
ATOM 1896 O O . VAL B 1 13 ? 37.813 -6.638 6.370 1.00 36.51 13 VAL B O 1
ATOM 1900 N N . ALA B 1 14 ? 39.137 -4.925 6.915 1.00 43.67 14 ALA B N 1
ATOM 1901 C CA . ALA B 1 14 ? 38.918 -4.217 5.663 1.00 43.66 14 ALA B CA 1
ATOM 1902 C C . ALA B 1 14 ? 39.380 -4.983 4.433 1.00 38.74 14 ALA B C 1
ATOM 1903 O O . ALA B 1 14 ? 38.673 -5.041 3.446 1.00 39.72 14 ALA B O 1
ATOM 1905 N N . GLU B 1 15 ? 40.570 -5.562 4.492 1.00 49.64 15 GLU B N 1
ATOM 1906 C CA . GLU B 1 15 ? 41.107 -6.292 3.351 1.00 46.55 15 GLU B CA 1
ATOM 1907 C C . GLU B 1 15 ? 40.160 -7.374 2.854 1.00 44.68 15 GLU B C 1
ATOM 1908 O O . GLU B 1 15 ? 40.291 -7.834 1.732 1.00 47.86 15 GLU B O 1
ATOM 1914 N N . TYR B 1 16 ? 39.207 -7.775 3.685 1.00 45.72 16 TYR B N 1
ATOM 1915 C CA . TYR B 1 16 ? 38.262 -8.821 3.307 1.00 40.59 16 TYR B CA 1
ATOM 1916 C C . TYR B 1 16 ? 36.993 -8.330 2.635 1.00 40.90 16 TYR B C 1
ATOM 1917 O O . TYR B 1 16 ? 36.177 -9.129 2.201 1.00 42.99 16 TYR B O 1
ATOM 1926 N N . ILE B 1 17 ? 36.821 -7.021 2.546 1.00 44.27 17 ILE B N 1
ATOM 1927 C CA . ILE B 1 17 ? 35.637 -6.472 1.905 1.00 43.95 17 ILE B CA 1
ATOM 1928 C C . ILE B 1 17 ? 35.732 -6.690 0.401 1.00 43.28 17 ILE B C 1
ATOM 1929 O O . ILE B 1 17 ? 36.677 -6.256 -0.242 1.00 45.96 17 ILE B O 1
ATOM 1934 N N . PRO B 1 18 ? 34.748 -7.367 -0.170 1.00 45.36 18 PRO B N 1
ATOM 1935 C CA . PRO B 1 18 ? 34.748 -7.641 -1.609 1.00 46.68 18 PRO B CA 1
ATOM 1936 C C . PRO B 1 18 ? 34.617 -6.378 -2.441 1.00 46.58 18 PRO B C 1
ATOM 1937 O O . PRO B 1 18 ? 33.729 -5.576 -2.208 1.00 50.62 18 PRO B O 1
ATOM 1941 N N . ASN B 1 19 ? 35.501 -6.208 -3.410 1.00 58.38 19 ASN B N 1
ATOM 1942 C CA . ASN B 1 19 ? 35.479 -5.027 -4.265 1.00 61.66 19 ASN B CA 1
ATOM 1943 C C . ASN B 1 19 ? 34.084 -4.677 -4.770 1.00 51.64 19 ASN B C 1
ATOM 1944 O O . ASN B 1 19 ? 33.300 -5.549 -5.117 1.00 52.02 19 ASN B O 1
ATOM 1949 N N . GLY B 1 20 ? 33.790 -3.384 -4.797 1.00 59.63 20 GLY B N 1
ATOM 1950 C CA . GLY B 1 20 ? 32.512 -2.882 -5.261 1.00 53.14 20 GLY B CA 1
ATOM 1951 C C . GLY B 1 20 ? 31.350 -3.340 -4.410 1.00 53.86 20 GLY B C 1
ATOM 1952 O O . GLY B 1 20 ? 30.210 -3.340 -4.849 1.00 58.32 20 GLY B O 1
ATOM 1953 N N . ALA B 1 21 ? 31.641 -3.734 -3.182 1.00 54.13 21 ALA B N 1
ATOM 1954 C CA . ALA B 1 21 ? 30.609 -4.219 -2.293 1.00 50.36 21 ALA B CA 1
ATOM 1955 C C . ALA B 1 21 ? 29.961 -3.133 -1.463 1.00 49.33 21 ALA B C 1
ATOM 1956 O O . ALA B 1 21 ? 30.589 -2.149 -1.104 1.00 50.76 21 ALA B O 1
ATOM 1958 N N . VAL B 1 22 ? 28.692 -3.331 -1.150 1.00 44.11 22 VAL B N 1
ATOM 1959 C CA . VAL B 1 22 ? 27.984 -2.416 -0.291 1.00 37.17 22 VAL B CA 1
ATOM 1960 C C . VAL B 1 22 ? 28.115 -3.093 1.062 1.00 47.67 22 VAL B C 1
ATOM 1961 O O . VAL B 1 22 ? 27.577 -4.175 1.278 1.00 45.40 22 VAL B O 1
ATOM 1965 N N . MET B 1 23 ? 28.857 -2.470 1.960 1.00 42.65 23 MET B N 1
ATOM 1966 C CA . MET B 1 23 ? 29.095 -3.044 3.265 1.00 47.49 23 MET B CA 1
ATOM 1967 C C . MET B 1 23 ? 28.215 -2.463 4.349 1.00 43.50 23 MET B C 1
ATOM 1968 O O . MET B 1 23 ? 27.649 -1.390 4.206 1.00 50.08 23 MET B O 1
ATOM 1973 N N . ALA B 1 24 ? 28.125 -3.201 5.444 1.00 39.62 24 ALA B N 1
ATOM 1974 C CA . ALA B 1 24 ? 27.366 -2.788 6.603 1.00 41.40 24 ALA B CA 1
ATOM 1975 C C . ALA B 1 24 ? 28.217 -3.102 7.813 1.00 34.43 24 ALA B C 1
ATOM 1976 O O . ALA B 1 24 ? 28.469 -4.260 8.104 1.00 36.84 24 ALA B O 1
ATOM 1978 N N . ASP B 1 25 ? 28.659 -2.067 8.510 1.00 35.49 25 ASP B N 1
ATOM 1979 C CA . ASP B 1 25 ? 29.481 -2.234 9.695 1.00 38.85 25 ASP B CA 1
ATOM 1980 C C . ASP B 1 25 ? 28.620 -2.097 10.940 1.00 32.61 25 ASP B C 1
ATOM 1981 O O . ASP B 1 25 ? 28.090 -1.033 11.222 1.00 35.00 25 ASP B O 1
ATOM 1986 N N . ILE B 1 26 ? 28.486 -3.196 11.670 1.00 37.37 26 ILE B N 1
ATOM 1987 C CA . ILE B 1 26 ? 27.679 -3.244 12.882 1.00 38.30 26 ILE B CA 1
ATOM 1988 C C . ILE B 1 26 ? 28.485 -2.845 14.115 1.00 39.09 26 ILE B C 1
ATOM 1989 O O . ILE B 1 26 ? 29.534 -3.407 14.384 1.00 34.26 26 ILE B O 1
ATOM 1994 N N . GLY B 1 27 ? 27.986 -1.868 14.858 1.00 31.98 27 GLY B N 1
ATOM 1995 C CA . GLY B 1 27 ? 28.673 -1.387 16.041 1.00 38.50 27 GLY B CA 1
ATOM 1996 C C . GLY B 1 27 ? 29.926 -0.663 15.606 1.00 41.38 27 GLY B C 1
ATOM 1997 O O . GLY B 1 27 ? 30.990 -0.829 16.181 1.00 40.94 27 GLY B O 1
ATOM 1998 N N . SER B 1 28 ? 29.772 0.146 14.567 1.00 41.65 28 SER B N 1
ATOM 1999 C CA . SER B 1 28 ? 30.875 0.891 13.982 1.00 43.56 28 SER B CA 1
ATOM 2000 C C . SER B 1 28 ? 31.539 1.861 14.939 1.00 35.12 28 SER B C 1
ATOM 2001 O O . SER B 1 28 ? 30.882 2.596 15.659 1.00 48.80 28 SER B O 1
ATOM 2004 N N . ASP B 1 29 ? 32.861 1.846 14.924 1.00 39.64 29 ASP B N 1
ATOM 2005 C CA . ASP B 1 29 ? 33.659 2.711 15.766 1.00 40.88 29 ASP B CA 1
ATOM 2006 C C . ASP B 1 29 ? 33.894 4.023 15.040 1.00 38.72 29 ASP B C 1
ATOM 2007 O O . ASP B 1 29 ? 34.792 4.137 14.219 1.00 37.24 29 ASP B O 1
ATOM 2012 N N . HIS B 1 30 ? 33.063 5.007 15.346 1.00 31.75 30 HIS B N 1
ATOM 2013 C CA . HIS B 1 30 ? 33.146 6.320 14.725 1.00 46.57 30 HIS B CA 1
ATOM 2014 C C . HIS B 1 30 ? 33.011 6.235 13.215 1.00 42.04 30 HIS B C 1
ATOM 2015 O O . HIS B 1 30 ? 33.375 7.157 12.504 1.00 39.19 30 HIS B O 1
ATOM 2022 N N . ALA B 1 31 ? 32.483 5.116 12.741 1.00 40.85 31 ALA B N 1
ATOM 2023 C CA . ALA B 1 31 ? 32.295 4.890 11.315 1.00 38.38 31 ALA B CA 1
ATOM 2024 C C . ALA B 1 31 ? 33.600 4.998 10.541 1.00 37.29 31 ALA B C 1
ATOM 2025 O O . ALA B 1 31 ? 33.596 5.275 9.356 1.00 37.06 31 ALA B O 1
ATOM 2027 N N . TYR B 1 32 ? 34.715 4.769 11.218 1.00 31.20 32 TYR B N 1
ATOM 2028 C CA . TYR B 1 32 ? 36.015 4.846 10.576 1.00 33.05 32 TYR B CA 1
ATOM 2029 C C . TYR B 1 32 ? 36.188 3.787 9.504 1.00 44.03 32 TYR B C 1
ATOM 2030 O O . TYR B 1 32 ? 36.563 4.082 8.382 1.00 44.62 32 TYR B O 1
ATOM 2039 N N . LEU B 1 33 ? 35.924 2.547 9.873 1.00 40.70 33 LEU B N 1
ATOM 2040 C CA . LEU B 1 33 ? 36.064 1.429 8.960 1.00 42.34 33 LEU B CA 1
ATOM 2041 C C . LEU B 1 33 ? 35.250 1.669 7.703 1.00 36.32 33 LEU B C 1
ATOM 2042 O O . LEU B 1 33 ? 35.775 1.608 6.603 1.00 36.46 33 LEU B O 1
ATOM 2047 N N . PRO B 1 34 ? 33.967 1.957 7.856 1.00 41.31 34 PRO B N 1
ATOM 2048 C CA . PRO B 1 34 ? 33.124 2.206 6.686 1.00 41.42 34 PRO B CA 1
ATOM 2049 C C . PRO B 1 34 ? 33.640 3.378 5.857 1.00 40.79 34 PRO B C 1
ATOM 2050 O O . PRO B 1 34 ? 33.614 3.314 4.638 1.00 42.43 34 PRO B O 1
ATOM 2054 N N . SER B 1 35 ? 34.113 4.425 6.519 1.00 31.58 35 SER B N 1
ATOM 2055 C CA . SER B 1 35 ? 34.636 5.595 5.829 1.00 40.09 35 SER B CA 1
ATOM 2056 C C . SER B 1 35 ? 35.906 5.245 5.081 1.00 42.18 35 SER B C 1
ATOM 2057 O O . SER B 1 35 ? 36.096 5.635 3.942 1.00 41.39 35 SER B O 1
ATOM 2060 N N . TYR B 1 36 ? 36.770 4.501 5.751 1.00 41.99 36 TYR B N 1
ATOM 2061 C CA . TYR B 1 36 ? 38.035 4.068 5.178 1.00 47.57 36 TYR B CA 1
ATOM 2062 C C . TYR B 1 36 ? 37.796 3.198 3.955 1.00 45.46 36 TYR B C 1
ATOM 2063 O O . TYR B 1 36 ? 38.439 3.364 2.932 1.00 45.60 36 TYR B O 1
ATOM 2072 N N . ALA B 1 37 ? 36.863 2.266 4.079 1.00 40.81 37 ALA B N 1
ATOM 2073 C CA . ALA B 1 37 ? 36.538 1.346 2.998 1.00 45.66 37 ALA B CA 1
ATOM 2074 C C . ALA B 1 37 ? 36.061 2.064 1.745 1.00 47.43 37 ALA B C 1
ATOM 2075 O O . ALA B 1 37 ? 36.447 1.714 0.637 1.00 43.02 37 ALA B O 1
ATOM 2077 N N . VAL B 1 38 ? 35.218 3.068 1.924 1.00 45.04 38 VAL B N 1
ATOM 2078 C CA . VAL B 1 38 ? 34.701 3.831 0.804 1.00 43.38 38 VAL B CA 1
ATOM 2079 C C . VAL B 1 38 ? 35.780 4.750 0.249 1.00 47.28 38 VAL B C 1
ATOM 2080 O O . VAL B 1 38 ? 36.012 4.788 -0.950 1.00 45.99 38 VAL B O 1
ATOM 2084 N N . LEU B 1 39 ? 36.444 5.479 1.130 1.00 45.58 39 LEU B N 1
ATOM 2085 C CA . LEU B 1 39 ? 37.496 6.392 0.713 1.00 44.87 39 LEU B CA 1
ATOM 2086 C C . LEU B 1 39 ? 38.626 5.682 -0.006 1.00 46.72 39 LEU B C 1
ATOM 2087 O O . LEU B 1 39 ? 39.263 6.256 -0.873 1.00 52.03 39 LEU B O 1
ATOM 2092 N N . ASN B 1 40 ? 38.881 4.434 0.355 1.00 44.46 40 ASN B N 1
ATOM 2093 C CA . ASN B 1 40 ? 39.950 3.685 -0.281 1.00 45.42 40 ASN B CA 1
ATOM 2094 C C . ASN B 1 40 ? 39.431 2.744 -1.357 1.00 41.63 40 ASN B C 1
ATOM 2095 O O . ASN B 1 40 ? 40.127 1.840 -1.799 1.00 49.95 40 ASN B O 1
ATOM 2100 N N . HIS B 1 41 ? 38.205 2.990 -1.784 1.00 40.51 41 HIS B N 1
ATOM 2101 C CA . HIS B 1 41 ? 37.576 2.207 -2.833 1.00 54.84 41 HIS B CA 1
ATOM 2102 C C . HIS B 1 41 ? 37.502 0.707 -2.566 1.00 52.94 41 HIS B C 1
ATOM 2103 O O . HIS B 1 41 ? 37.541 -0.088 -3.494 1.00 54.96 41 HIS B O 1
ATOM 2110 N N . LYS B 1 42 ? 37.380 0.313 -1.309 1.00 53.50 42 LYS B N 1
ATOM 2111 C CA . LYS B 1 42 ? 37.263 -1.098 -0.996 1.00 44.88 42 LYS B CA 1
ATOM 2112 C C . LYS B 1 42 ? 35.797 -1.461 -1.072 1.00 43.71 42 LYS B C 1
ATOM 2113 O O . LYS B 1 42 ? 35.440 -2.586 -1.391 1.00 51.38 42 LYS B O 1
ATOM 2119 N N . ALA B 1 43 ? 34.957 -0.477 -0.783 1.00 51.03 43 ALA B N 1
ATOM 2120 C CA . ALA B 1 43 ? 33.518 -0.636 -0.818 1.00 45.03 43 ALA B CA 1
ATOM 2121 C C . ALA B 1 43 ? 32.913 0.563 -1.523 1.00 41.67 43 ALA B C 1
ATOM 2122 O O . ALA B 1 43 ? 33.381 1.679 -1.365 1.00 46.98 43 ALA B O 1
ATOM 2124 N N . SER B 1 44 ? 31.866 0.322 -2.298 1.00 50.14 44 SER B N 1
ATOM 2125 C CA . SER B 1 44 ? 31.193 1.375 -3.041 1.00 56.52 44 SER B CA 1
ATOM 2126 C C . SER B 1 44 ? 30.284 2.213 -2.156 1.00 47.73 44 SER B C 1
ATOM 2127 O O . SER B 1 44 ? 30.087 3.393 -2.401 1.00 56.00 44 SER B O 1
ATOM 2130 N N . GLY B 1 45 ? 29.725 1.585 -1.137 1.00 48.26 45 GLY B N 1
ATOM 2131 C CA . GLY B 1 45 ? 28.832 2.259 -0.217 1.00 51.58 45 GLY B CA 1
ATOM 2132 C C . GLY B 1 45 ? 28.894 1.566 1.123 1.00 46.08 45 GLY B C 1
ATOM 2133 O O . GLY B 1 45 ? 29.422 0.475 1.215 1.00 44.95 45 GLY B O 1
ATOM 2134 N N . ALA B 1 46 ? 28.362 2.188 2.161 1.00 44.30 46 ALA B N 1
ATOM 2135 C CA . ALA B 1 46 ? 28.407 1.577 3.475 1.00 45.09 46 ALA B CA 1
ATOM 2136 C C . ALA B 1 46 ? 27.298 2.027 4.408 1.00 46.76 46 ALA B C 1
ATOM 2137 O O . ALA B 1 46 ? 26.762 3.118 4.292 1.00 42.49 46 ALA B O 1
ATOM 2139 N N . ILE B 1 47 ? 26.989 1.148 5.346 1.00 46.00 47 ILE B N 1
ATOM 2140 C CA . ILE B 1 47 ? 25.992 1.387 6.363 1.00 38.98 47 ILE B CA 1
ATOM 2141 C C . ILE B 1 47 ? 26.705 1.236 7.686 1.00 40.49 47 ILE B C 1
ATOM 2142 O O . ILE B 1 47 ? 27.375 0.242 7.921 1.00 44.06 47 ILE B O 1
ATOM 2147 N N . ALA B 1 48 ? 26.560 2.221 8.554 1.00 40.41 48 ALA B N 1
ATOM 2148 C CA . ALA B 1 48 ? 27.201 2.173 9.849 1.00 38.97 48 ALA B CA 1
ATOM 2149 C C . ALA B 1 48 ? 26.156 2.192 10.935 1.00 37.55 48 ALA B C 1
ATOM 2150 O O . ALA B 1 48 ? 25.419 3.155 11.074 1.00 39.82 48 ALA B O 1
ATOM 2152 N N . GLY B 1 49 ? 26.097 1.115 11.701 1.00 41.47 49 GLY B N 1
ATOM 2153 C CA . GLY B 1 49 ? 25.141 1.003 12.777 1.00 40.38 49 GLY B CA 1
ATOM 2154 C C . GLY B 1 49 ? 25.701 1.378 14.134 1.00 36.76 49 GLY B C 1
ATOM 2155 O O . GLY B 1 49 ? 26.836 1.072 14.457 1.00 38.56 49 GLY B O 1
ATOM 2156 N N . GLU B 1 50 ? 24.876 2.053 14.922 1.00 41.61 50 GLU B N 1
ATOM 2157 C CA . GLU B 1 50 ? 25.231 2.478 16.262 1.00 43.66 50 GLU B CA 1
ATOM 2158 C C . GLU B 1 50 ? 24.013 2.283 17.137 1.00 43.02 50 GLU B C 1
ATOM 2159 O O . GLU B 1 50 ? 22.912 2.646 16.759 1.00 37.54 50 GLU B O 1
ATOM 2165 N N . ILE B 1 51 ? 24.218 1.709 18.311 1.00 42.76 51 ILE B N 1
ATOM 2166 C CA . ILE B 1 51 ? 23.126 1.450 19.226 1.00 46.42 51 ILE B CA 1
ATOM 2167 C C . ILE B 1 51 ? 22.689 2.677 20.012 1.00 43.81 51 ILE B C 1
ATOM 2168 O O . ILE B 1 51 ? 21.537 3.075 19.951 1.00 34.60 51 ILE B O 1
ATOM 2173 N N . THR B 1 52 ? 23.614 3.273 20.749 1.00 37.34 52 THR B N 1
ATOM 2174 C CA . THR B 1 52 ? 23.309 4.437 21.566 1.00 38.37 52 THR B CA 1
ATOM 2175 C C . THR B 1 52 ? 23.418 5.774 20.836 1.00 45.23 52 THR B C 1
ATOM 2176 O O . THR B 1 52 ? 24.126 5.904 19.852 1.00 45.00 52 THR B O 1
ATOM 2180 N N . ASP B 1 53 ? 22.702 6.762 21.357 1.00 42.92 53 ASP B N 1
ATOM 2181 C CA . ASP B 1 53 ? 22.656 8.105 20.790 1.00 45.69 53 ASP B CA 1
ATOM 2182 C C . ASP B 1 53 ? 24.026 8.716 20.491 1.00 51.11 53 ASP B C 1
ATOM 2183 O O . ASP B 1 53 ? 24.312 9.073 19.359 1.00 47.25 53 ASP B O 1
ATOM 2188 N N . GLY B 1 54 ? 24.857 8.848 21.515 1.00 52.02 54 GLY B N 1
ATOM 2189 C CA . GLY B 1 54 ? 26.175 9.430 21.358 1.00 52.49 54 GLY B CA 1
ATOM 2190 C C . GLY B 1 54 ? 26.956 8.888 20.180 1.00 44.72 54 GLY B C 1
ATOM 2191 O O . GLY B 1 54 ? 27.278 9.625 19.257 1.00 54.31 54 GLY B O 1
ATOM 2192 N N . PRO B 1 55 ? 27.279 7.604 20.197 1.00 44.59 55 PRO B N 1
ATOM 2193 C CA . PRO B 1 55 ? 28.037 7.011 19.094 1.00 47.83 55 PRO B CA 1
ATOM 2194 C C . PRO B 1 55 ? 27.338 7.216 17.765 1.00 51.98 55 PRO B C 1
ATOM 2195 O O . PRO B 1 55 ? 27.996 7.317 16.743 1.00 39.66 55 PRO B O 1
ATOM 2199 N N . PHE B 1 56 ? 26.013 7.267 17.800 1.00 47.81 56 PHE B N 1
ATOM 2200 C CA . PHE B 1 56 ? 25.216 7.468 16.603 1.00 44.62 56 PHE B CA 1
ATOM 2201 C C . PHE B 1 56 ? 25.479 8.860 16.054 1.00 51.80 56 PHE B C 1
ATOM 2202 O O . PHE B 1 56 ? 25.684 9.037 14.863 1.00 54.89 56 PHE B O 1
ATOM 2210 N N . LEU B 1 57 ? 25.491 9.843 16.940 1.00 52.22 57 LEU B N 1
ATOM 2211 C CA . LEU B 1 57 ? 25.748 11.219 16.554 1.00 55.52 57 LEU B CA 1
ATOM 2212 C C . LEU B 1 57 ? 27.184 11.384 16.097 1.00 56.43 57 LEU B C 1
ATOM 2213 O O . LEU B 1 57 ? 27.452 12.025 15.094 1.00 61.20 57 LEU B O 1
ATOM 2218 N N . SER B 1 58 ? 28.103 10.803 16.854 1.00 57.84 58 SER B N 1
ATOM 2219 C CA . SER B 1 58 ? 29.522 10.899 16.548 1.00 52.86 58 SER B CA 1
ATOM 2220 C C . SER B 1 58 ? 29.884 10.271 15.207 1.00 51.57 58 SER B C 1
ATOM 2221 O O . SER B 1 58 ? 30.833 10.692 14.566 1.00 62.93 58 SER B O 1
ATOM 2224 N N . ALA B 1 59 ? 29.132 9.269 14.780 1.00 45.56 59 ALA B N 1
ATOM 2225 C CA . ALA B 1 59 ? 29.408 8.629 13.509 1.00 50.03 59 ALA B CA 1
ATOM 2226 C C . ALA B 1 59 ? 28.788 9.475 12.423 1.00 52.81 59 ALA B C 1
ATOM 2227 O O . ALA B 1 59 ? 29.395 9.735 11.396 1.00 45.31 59 ALA B O 1
ATOM 2229 N N . LYS B 1 60 ? 27.562 9.901 12.684 1.00 46.12 60 LYS B N 1
ATOM 2230 C CA . LYS B 1 60 ? 26.806 10.728 11.757 1.00 48.20 60 LYS B CA 1
ATOM 2231 C C . LYS B 1 60 ? 27.590 11.981 11.382 1.00 54.05 60 LYS B C 1
ATOM 2232 O O . LYS B 1 60 ? 27.508 12.456 10.259 1.00 57.98 60 LYS B O 1
ATOM 2238 N N . ARG B 1 61 ? 28.356 12.505 12.327 1.00 54.82 61 ARG B N 1
ATOM 2239 C CA . ARG B 1 61 ? 29.150 13.703 12.092 1.00 57.95 61 ARG B CA 1
ATOM 2240 C C . ARG B 1 61 ? 30.447 13.353 11.401 1.00 49.99 61 ARG B C 1
ATOM 2241 O O . ARG B 1 61 ? 30.906 14.073 10.529 1.00 55.68 61 ARG B O 1
ATOM 2249 N N . GLN B 1 62 ? 31.041 12.239 11.798 1.00 59.15 62 GLN B N 1
ATOM 2250 C CA . GLN B 1 62 ? 32.277 11.799 11.184 1.00 55.35 62 GLN B CA 1
ATOM 2251 C C . GLN B 1 62 ? 32.044 11.728 9.684 1.00 51.53 62 GLN B C 1
ATOM 2252 O O . GLN B 1 62 ? 32.782 12.316 8.906 1.00 54.36 62 GLN B O 1
ATOM 2258 N N . VAL B 1 63 ? 30.992 11.020 9.295 1.00 48.57 63 VAL B N 1
ATOM 2259 C CA . VAL B 1 63 ? 30.641 10.845 7.896 1.00 47.50 63 VAL B CA 1
ATOM 2260 C C . VAL B 1 63 ? 30.382 12.167 7.182 1.00 51.27 63 VAL B C 1
ATOM 2261 O O . VAL B 1 63 ? 30.796 12.352 6.050 1.00 48.69 63 VAL B O 1
ATOM 2265 N N . GLU B 1 64 ? 29.711 13.088 7.852 1.00 55.61 64 GLU B N 1
ATOM 2266 C CA . GLU B 1 64 ? 29.427 14.391 7.265 1.00 56.10 64 GLU B CA 1
ATOM 2267 C C . GLU B 1 64 ? 30.702 15.152 6.969 1.00 52.66 64 GLU B C 1
ATOM 2268 O O . GLU B 1 64 ? 30.971 15.513 5.833 1.00 53.64 64 GLU B O 1
ATOM 2274 N N . LYS B 1 65 ? 31.486 15.403 8.004 1.00 52.07 65 LYS B N 1
ATOM 2275 C CA . LYS B 1 65 ? 32.731 16.119 7.834 1.00 53.60 65 LYS B CA 1
ATOM 2276 C C . LYS B 1 65 ? 33.542 15.491 6.724 1.00 51.78 65 LYS B C 1
ATOM 2277 O O . LYS B 1 65 ? 34.113 16.192 5.901 1.00 69.82 65 LYS B O 1
ATOM 2283 N N . SER B 1 66 ? 33.586 14.166 6.707 1.00 59.89 66 SER B N 1
ATOM 2284 C CA . SER B 1 66 ? 34.335 13.429 5.700 1.00 53.32 66 SER B CA 1
ATOM 2285 C C . SER B 1 66 ? 33.698 13.533 4.324 1.00 46.85 66 SER B C 1
ATOM 2286 O O . SER B 1 66 ? 34.233 13.021 3.352 1.00 53.07 66 SER B O 1
ATOM 2289 N N . GLY B 1 67 ? 32.546 14.182 4.252 1.00 54.19 67 GLY B N 1
ATOM 2290 C CA . GLY B 1 67 ? 31.830 14.330 3.001 1.00 55.25 67 GLY B CA 1
ATOM 2291 C C . GLY B 1 67 ? 31.475 12.998 2.369 1.00 58.39 67 GLY B C 1
ATOM 2292 O O . GLY B 1 67 ? 31.398 12.888 1.153 1.00 54.03 67 GLY B O 1
ATOM 2293 N N . LEU B 1 68 ? 31.240 11.985 3.193 1.00 52.74 68 LEU B N 1
ATOM 2294 C CA . LEU B 1 68 ? 30.895 10.666 2.685 1.00 52.05 68 LEU B CA 1
ATOM 2295 C C . LEU B 1 68 ? 29.410 10.344 2.808 1.00 49.68 68 LEU B C 1
ATOM 2296 O O . LEU B 1 68 ? 29.001 9.222 2.563 1.00 56.18 68 LEU B O 1
ATOM 2301 N N . ASN B 1 69 ? 28.607 11.324 3.188 1.00 43.76 69 ASN B N 1
ATOM 2302 C CA . ASN B 1 69 ? 27.177 11.107 3.334 1.00 50.51 69 ASN B CA 1
ATOM 2303 C C . ASN B 1 69 ? 26.561 10.418 2.127 1.00 54.95 69 ASN B C 1
ATOM 2304 O O . ASN B 1 69 ? 25.721 9.539 2.261 1.00 48.59 69 ASN B O 1
ATOM 2309 N N . SER B 1 70 ? 26.974 10.847 0.945 1.00 55.56 70 SER B N 1
ATOM 2310 C CA . SER B 1 70 ? 26.439 10.309 -0.296 1.00 57.24 70 SER B CA 1
ATOM 2311 C C . SER B 1 70 ? 26.724 8.831 -0.476 1.00 63.33 70 SER B C 1
ATOM 2312 O O . SER B 1 70 ? 26.127 8.187 -1.328 1.00 59.89 70 SER B O 1
ATOM 2315 N N . HIS B 1 71 ? 27.635 8.296 0.324 1.00 60.21 71 HIS B N 1
ATOM 2316 C CA . HIS B 1 71 ? 27.987 6.893 0.210 1.00 62.16 71 HIS B CA 1
ATOM 2317 C C . HIS B 1 71 ? 27.956 6.131 1.523 1.00 52.14 71 HIS B C 1
ATOM 2318 O O . HIS B 1 71 ? 28.301 4.964 1.552 1.00 49.71 71 HIS B O 1
ATOM 2325 N N . ILE B 1 72 ? 27.550 6.788 2.601 1.00 52.98 72 ILE B N 1
ATOM 2326 C CA . ILE B 1 72 ? 27.500 6.135 3.902 1.00 52.20 72 ILE B CA 1
ATOM 2327 C C . ILE B 1 72 ? 26.278 6.542 4.707 1.00 50.44 72 ILE B C 1
ATOM 2328 O O . ILE B 1 72 ? 26.093 7.707 5.026 1.00 53.93 72 ILE B O 1
ATOM 2333 N N . SER B 1 73 ? 25.454 5.562 5.037 1.00 39.52 73 SER B N 1
ATOM 2334 C CA . SER B 1 73 ? 24.261 5.807 5.819 1.00 48.83 73 SER B CA 1
ATOM 2335 C C . SER B 1 73 ? 24.472 5.326 7.244 1.00 51.81 73 SER B C 1
ATOM 2336 O O . SER B 1 73 ? 24.639 4.137 7.489 1.00 50.64 73 SER B O 1
ATOM 2339 N N . VAL B 1 74 ? 24.475 6.267 8.177 1.00 48.30 74 VAL B N 1
ATOM 2340 C CA . VAL B 1 74 ? 24.649 5.959 9.583 1.00 43.33 74 VAL B CA 1
ATOM 2341 C C . VAL B 1 74 ? 23.255 5.752 10.129 1.00 42.49 74 VAL B C 1
ATOM 2342 O O . VAL B 1 74 ? 22.416 6.632 10.027 1.00 47.84 74 VAL B O 1
ATOM 2346 N N . ARG B 1 75 ? 23.004 4.581 10.689 1.00 41.79 75 ARG B N 1
ATOM 2347 C CA . ARG B 1 75 ? 21.692 4.274 11.225 1.00 45.12 75 ARG B CA 1
ATOM 2348 C C . ARG B 1 75 ? 21.770 3.803 12.666 1.00 45.76 75 ARG B C 1
ATOM 2349 O O . ARG B 1 75 ? 22.738 3.183 13.081 1.00 33.66 75 ARG B O 1
ATOM 2357 N N . GLN B 1 76 ? 20.732 4.097 13.429 1.00 45.88 76 GLN B N 1
ATOM 2358 C CA . GLN B 1 76 ? 20.697 3.688 14.815 1.00 36.38 76 GLN B CA 1
ATOM 2359 C C . GLN B 1 76 ? 19.896 2.410 14.943 1.00 48.01 76 GLN B C 1
ATOM 2360 O O . GLN B 1 76 ? 18.792 2.289 14.429 1.00 42.43 76 GLN B O 1
ATOM 2366 N N . GLY B 1 77 ? 20.471 1.443 15.632 1.00 48.23 77 GLY B N 1
ATOM 2367 C CA . GLY B 1 77 ? 19.809 0.182 15.822 1.00 54.87 77 GLY B CA 1
ATOM 2368 C C . GLY B 1 77 ? 20.674 -0.832 16.526 1.00 51.49 77 GLY B C 1
ATOM 2369 O O . GLY B 1 77 ? 21.832 -0.590 16.841 1.00 44.82 77 GLY B O 1
ATOM 2370 N N . ASP B 1 78 ? 20.081 -1.986 16.766 1.00 49.52 78 ASP B N 1
ATOM 2371 C CA . ASP B 1 78 ? 20.755 -3.075 17.421 1.00 43.16 78 ASP B CA 1
ATOM 2372 C C . ASP B 1 78 ? 21.119 -4.098 16.364 1.00 40.83 78 ASP B C 1
ATOM 2373 O O . ASP B 1 78 ? 20.260 -4.632 15.679 1.00 43.31 78 ASP B O 1
ATOM 2378 N N . GLY B 1 79 ? 22.406 -4.357 16.232 1.00 35.59 79 GLY B N 1
ATOM 2379 C CA . GLY B 1 79 ? 22.890 -5.318 15.270 1.00 42.22 79 GLY B CA 1
ATOM 2380 C C . GLY B 1 79 ? 22.412 -5.133 13.844 1.00 39.80 79 GLY B C 1
ATOM 2381 O O . GLY B 1 79 ? 22.579 -4.080 13.250 1.00 42.22 79 GLY B O 1
ATOM 2382 N N . LEU B 1 80 ? 21.824 -6.186 13.298 1.00 39.05 80 LEU B N 1
ATOM 2383 C CA . LEU B 1 80 ? 21.356 -6.194 11.923 1.00 43.28 80 LEU B CA 1
ATOM 2384 C C . LEU B 1 80 ? 20.061 -5.441 11.667 1.00 46.37 80 LEU B C 1
ATOM 2385 O O . LEU B 1 80 ? 19.536 -5.481 10.564 1.00 53.16 80 LEU B O 1
ATOM 2390 N N . GLU B 1 81 ? 19.547 -4.751 12.669 1.00 40.77 81 GLU B N 1
ATOM 2391 C CA . GLU B 1 81 ? 18.317 -4.006 12.485 1.00 39.58 81 GLU B CA 1
ATOM 2392 C C . GLU B 1 81 ? 18.524 -2.865 11.503 1.00 47.75 81 GLU B C 1
ATOM 2393 O O . GLU B 1 81 ? 17.592 -2.438 10.838 1.00 42.56 81 GLU B O 1
ATOM 2399 N N . VAL B 1 82 ? 19.754 -2.374 11.428 1.00 40.87 82 VAL B N 1
ATOM 2400 C CA . VAL B 1 82 ? 20.088 -1.256 10.562 1.00 41.79 82 VAL B CA 1
ATOM 2401 C C . VAL B 1 82 ? 20.196 -1.593 9.079 1.00 43.80 82 VAL B C 1
ATOM 2402 O O . VAL B 1 82 ? 20.487 -0.720 8.277 1.00 44.91 82 VAL B O 1
ATOM 2406 N N . ILE B 1 83 ? 19.958 -2.843 8.711 1.00 44.50 83 ILE B N 1
ATOM 2407 C CA . ILE B 1 83 ? 20.039 -3.223 7.311 1.00 48.70 83 ILE B CA 1
ATOM 2408 C C . ILE B 1 83 ? 18.792 -3.952 6.817 1.00 52.05 83 ILE B C 1
ATOM 2409 O O . ILE B 1 83 ? 18.122 -4.637 7.581 1.00 45.18 83 ILE B O 1
ATOM 2414 N N . LYS B 1 84 ? 18.511 -3.803 5.528 1.00 44.22 84 LYS B N 1
ATOM 2415 C CA . LYS B 1 84 ? 17.392 -4.467 4.893 1.00 52.47 84 LYS B CA 1
ATOM 2416 C C . LYS B 1 84 ? 17.952 -5.694 4.205 1.00 50.08 84 LYS B C 1
ATOM 2417 O O . LYS B 1 84 ? 19.083 -5.675 3.740 1.00 47.77 84 LYS B O 1
ATOM 2423 N N . LYS B 1 85 ? 17.173 -6.762 4.135 1.00 44.22 85 LYS B N 1
ATOM 2424 C CA . LYS B 1 85 ? 17.657 -7.971 3.499 1.00 47.10 85 LYS B CA 1
ATOM 2425 C C . LYS B 1 85 ? 18.226 -7.675 2.119 1.00 55.12 85 LYS B C 1
ATOM 2426 O O . LYS B 1 85 ? 17.653 -6.912 1.351 1.00 54.44 85 LYS B O 1
ATOM 2432 N N . GLY B 1 86 ? 19.361 -8.294 1.821 1.00 54.13 86 GLY B N 1
ATOM 2433 C CA . GLY B 1 86 ? 20.021 -8.137 0.544 1.00 44.03 86 GLY B CA 1
ATOM 2434 C C . GLY B 1 86 ? 20.483 -6.736 0.221 1.00 50.09 86 GLY B C 1
ATOM 2435 O O . GLY B 1 86 ? 20.834 -6.447 -0.914 1.00 48.93 86 GLY B O 1
ATOM 2436 N N . GLU B 1 87 ? 20.493 -5.861 1.214 1.00 48.85 87 GLU B N 1
ATOM 2437 C CA . GLU B 1 87 ? 20.928 -4.492 0.995 1.00 52.27 87 GLU B CA 1
ATOM 2438 C C . GLU B 1 87 ? 22.448 -4.385 1.051 1.00 56.26 87 GLU B C 1
ATOM 2439 O O . GLU B 1 87 ? 23.033 -3.485 0.462 1.00 45.95 87 GLU B O 1
ATOM 2445 N N . ALA B 1 88 ? 23.080 -5.315 1.756 1.00 37.73 88 ALA B N 1
ATOM 2446 C CA . ALA B 1 88 ? 24.522 -5.312 1.882 1.00 35.72 88 ALA B CA 1
ATOM 2447 C C . ALA B 1 88 ? 25.157 -6.550 1.274 1.00 45.45 88 ALA B C 1
ATOM 2448 O O . ALA B 1 88 ? 24.559 -7.614 1.249 1.00 43.35 88 ALA B O 1
ATOM 2450 N N . ASP B 1 89 ? 26.382 -6.394 0.789 1.00 43.49 89 ASP B N 1
ATOM 2451 C CA . ASP B 1 89 ? 27.126 -7.490 0.189 1.00 51.37 89 ASP B CA 1
ATOM 2452 C C . ASP B 1 89 ? 28.030 -8.124 1.220 1.00 42.19 89 ASP B C 1
ATOM 2453 O O . ASP B 1 89 ? 28.279 -9.317 1.198 1.00 46.91 89 ASP B O 1
ATOM 2458 N N . ALA B 1 90 ? 28.531 -7.298 2.120 1.00 46.12 90 ALA B N 1
ATOM 2459 C CA . ALA B 1 90 ? 29.411 -7.761 3.167 1.00 41.70 90 ALA B CA 1
ATOM 2460 C C . ALA B 1 90 ? 29.022 -7.100 4.461 1.00 37.38 90 ALA B C 1
ATOM 2461 O O . ALA B 1 90 ? 28.680 -5.926 4.494 1.00 42.16 90 ALA B O 1
ATOM 2463 N N . ILE B 1 91 ? 29.083 -7.870 5.532 1.00 47.29 91 ILE B N 1
ATOM 2464 C CA . ILE B 1 91 ? 28.745 -7.372 6.843 1.00 43.14 91 ILE B CA 1
ATOM 2465 C C . ILE B 1 91 ? 29.936 -7.534 7.757 1.00 32.21 91 ILE B C 1
ATOM 2466 O O . ILE B 1 91 ? 30.482 -8.614 7.878 1.00 41.72 91 ILE B O 1
ATOM 2471 N N . THR B 1 92 ? 30.337 -6.440 8.385 1.00 36.31 92 THR B N 1
ATOM 2472 C CA . THR B 1 92 ? 31.463 -6.452 9.290 1.00 36.87 92 THR B CA 1
ATOM 2473 C C . THR B 1 92 ? 30.990 -6.207 10.709 1.00 36.39 92 THR B C 1
ATOM 2474 O O . THR B 1 92 ? 30.264 -5.262 10.981 1.00 38.37 92 THR B O 1
ATOM 2478 N N . ILE B 1 93 ? 31.423 -7.076 11.607 1.00 32.69 93 ILE B N 1
ATOM 2479 C CA . ILE B 1 93 ? 31.076 -6.979 13.009 1.00 38.21 93 ILE B CA 1
ATOM 2480 C C . ILE B 1 93 ? 32.352 -7.197 13.797 1.00 36.34 93 ILE B C 1
ATOM 2481 O O . ILE B 1 93 ? 32.860 -8.307 13.871 1.00 30.97 93 ILE B O 1
ATOM 2486 N N . ALA B 1 94 ? 32.872 -6.125 14.381 1.00 27.96 94 ALA B N 1
ATOM 2487 C CA . ALA B 1 94 ? 34.112 -6.210 15.127 1.00 35.83 94 ALA B CA 1
ATOM 2488 C C . ALA B 1 94 ? 34.101 -5.475 16.456 1.00 28.21 94 ALA B C 1
ATOM 2489 O O . ALA B 1 94 ? 33.192 -4.730 16.770 1.00 33.75 94 ALA B O 1
ATOM 2491 N N . GLY B 1 95 ? 35.144 -5.707 17.231 1.00 35.66 95 GLY B N 1
ATOM 2492 C CA . GLY B 1 95 ? 35.292 -5.075 18.519 1.00 38.13 95 GLY B CA 1
ATOM 2493 C C . GLY B 1 95 ? 34.261 -5.537 19.517 1.00 33.82 95 GLY B C 1
ATOM 2494 O O . GLY B 1 95 ? 33.848 -4.790 20.386 1.00 35.70 95 GLY B O 1
ATOM 2495 N N . MET B 1 96 ? 33.850 -6.788 19.397 1.00 35.08 96 MET B N 1
ATOM 2496 C CA . MET B 1 96 ? 32.876 -7.343 20.317 1.00 33.78 96 MET B CA 1
ATOM 2497 C C . MET B 1 96 ? 33.208 -8.771 20.689 1.00 38.41 96 MET B C 1
ATOM 2498 O O . MET B 1 96 ? 33.997 -9.437 20.033 1.00 35.43 96 MET B O 1
ATOM 2503 N N . GLY B 1 97 ? 32.568 -9.236 21.749 1.00 40.85 97 GLY B N 1
ATOM 2504 C CA . GLY B 1 97 ? 32.749 -10.586 22.210 1.00 31.28 97 GLY B CA 1
ATOM 2505 C C . GLY B 1 97 ? 32.151 -11.541 21.204 1.00 33.85 97 GLY B C 1
ATOM 2506 O O . GLY B 1 97 ? 31.232 -11.193 20.470 1.00 26.99 97 GLY B O 1
ATOM 2507 N N . GLY B 1 98 ? 32.690 -12.748 21.176 1.00 31.16 98 GLY B N 1
ATOM 2508 C CA . GLY B 1 98 ? 32.225 -13.774 20.277 1.00 33.94 98 GLY B CA 1
ATOM 2509 C C . GLY B 1 98 ? 30.766 -14.076 20.501 1.00 30.02 98 GLY B C 1
ATOM 2510 O O . GLY B 1 98 ? 30.034 -14.307 19.562 1.00 32.14 98 GLY B O 1
ATOM 2511 N N . ALA B 1 99 ? 30.351 -14.065 21.757 1.00 30.94 99 ALA B N 1
ATOM 2512 C CA . ALA B 1 99 ? 28.967 -14.345 22.107 1.00 36.31 99 ALA B CA 1
ATOM 2513 C C . ALA B 1 99 ? 28.030 -13.282 21.559 1.00 34.66 99 ALA B C 1
ATOM 2514 O O . ALA B 1 99 ? 26.997 -13.597 20.999 1.00 35.70 99 ALA B O 1
ATOM 2516 N N . LEU B 1 100 ? 28.397 -12.023 21.730 1.00 30.52 100 LEU B N 1
ATOM 2517 C CA . LEU B 1 100 ? 27.576 -10.928 21.250 1.00 37.76 100 LEU B CA 1
ATOM 2518 C C . LEU B 1 100 ? 27.445 -10.971 19.737 1.00 37.89 100 LEU B C 1
ATOM 2519 O O . LEU B 1 100 ? 26.383 -10.712 19.200 1.00 34.77 100 LEU B O 1
ATOM 2524 N N . ILE B 1 101 ? 28.533 -11.295 19.055 1.00 34.38 101 ILE B N 1
ATOM 2525 C CA . ILE B 1 101 ? 28.516 -11.366 17.607 1.00 33.80 101 ILE B CA 1
ATOM 2526 C C . ILE B 1 101 ? 27.544 -12.444 17.156 1.00 29.54 101 ILE B C 1
ATOM 2527 O O . ILE B 1 101 ? 26.781 -12.247 16.228 1.00 30.63 101 ILE B O 1
ATOM 2532 N N . ALA B 1 102 ? 27.570 -13.583 17.829 1.00 34.24 102 ALA B N 1
ATOM 2533 C CA . ALA B 1 102 ? 26.666 -14.669 17.495 1.00 34.12 102 ALA B CA 1
ATOM 2534 C C . ALA B 1 102 ? 25.234 -14.223 17.750 1.00 35.49 102 ALA B C 1
ATOM 2535 O O . ALA B 1 102 ? 24.370 -14.388 16.901 1.00 34.45 102 ALA B O 1
ATOM 2537 N N . HIS B 1 103 ? 24.995 -13.648 18.921 1.00 35.44 103 HIS B N 1
ATOM 2538 C CA . HIS B 1 103 ? 23.670 -13.168 19.282 1.00 38.16 103 HIS B CA 1
ATOM 2539 C C . HIS B 1 103 ? 23.149 -12.167 18.262 1.00 38.71 103 HIS B C 1
ATOM 2540 O O . HIS B 1 103 ? 21.953 -12.059 18.055 1.00 41.23 103 HIS B O 1
ATOM 2547 N N . ILE B 1 104 ? 24.049 -11.438 17.621 1.00 37.93 104 ILE B N 1
ATOM 2548 C CA . ILE B 1 104 ? 23.639 -10.465 16.624 1.00 41.44 104 ILE B CA 1
ATOM 2549 C C . ILE B 1 104 ? 23.290 -11.187 15.328 1.00 37.83 104 ILE B C 1
ATOM 2550 O O . ILE B 1 104 ? 22.280 -10.893 14.713 1.00 44.54 104 ILE B O 1
ATOM 2555 N N . LEU B 1 105 ? 24.117 -12.142 14.929 1.00 35.76 105 LEU B N 1
ATOM 2556 C CA . LEU B 1 105 ? 23.861 -12.903 13.717 1.00 42.21 105 LEU B CA 1
ATOM 2557 C C . LEU B 1 105 ? 22.564 -13.687 13.841 1.00 46.80 105 LEU B C 1
ATOM 2558 O O . LEU B 1 105 ? 21.821 -13.821 12.881 1.00 49.80 105 LEU B O 1
ATOM 2563 N N . GLU B 1 106 ? 22.302 -14.210 15.030 1.00 43.13 106 GLU B N 1
ATOM 2564 C CA . GLU B 1 106 ? 21.103 -14.994 15.273 1.00 48.07 106 GLU B CA 1
ATOM 2565 C C . GLU B 1 106 ? 19.848 -14.143 15.307 1.00 37.64 106 GLU B C 1
ATOM 2566 O O . GLU B 1 106 ? 18.819 -14.538 14.795 1.00 47.50 106 GLU B O 1
ATOM 2572 N N . ALA B 1 107 ? 19.943 -12.973 15.916 1.00 40.49 107 ALA B N 1
ATOM 2573 C CA . ALA B 1 107 ? 18.799 -12.077 16.045 1.00 39.06 107 ALA B CA 1
ATOM 2574 C C . ALA B 1 107 ? 18.299 -11.519 14.723 1.00 44.16 107 ALA B C 1
ATOM 2575 O O . ALA B 1 107 ? 17.107 -11.398 14.519 1.00 39.21 107 ALA B O 1
ATOM 2577 N N . GLY B 1 108 ? 19.211 -11.167 13.830 1.00 46.28 108 GLY B N 1
ATOM 2578 C CA . GLY B 1 108 ? 18.825 -10.612 12.551 1.00 44.17 108 GLY B CA 1
ATOM 2579 C C . GLY B 1 108 ? 19.135 -11.509 11.377 1.00 43.33 108 GLY B C 1
ATOM 2580 O O . GLY B 1 108 ? 19.427 -11.026 10.297 1.00 42.07 108 GLY B O 1
ATOM 2581 N N . LYS B 1 109 ? 19.073 -12.817 11.586 1.00 42.56 109 LYS B N 1
ATOM 2582 C CA . LYS B 1 109 ? 19.378 -13.755 10.517 1.00 49.57 109 LYS B CA 1
ATOM 2583 C C . LYS B 1 109 ? 18.369 -13.719 9.383 1.00 49.39 109 LYS B C 1
ATOM 2584 O O . LYS B 1 109 ? 18.657 -14.175 8.289 1.00 40.42 109 LYS B O 1
ATOM 2590 N N . ASP B 1 110 ? 17.190 -13.174 9.645 1.00 50.13 110 ASP B N 1
ATOM 2591 C CA . ASP B 1 110 ? 16.168 -13.079 8.620 1.00 46.78 110 ASP B CA 1
ATOM 2592 C C . ASP B 1 110 ? 16.538 -11.985 7.623 1.00 42.14 110 ASP B C 1
ATOM 2593 O O . ASP B 1 110 ? 16.005 -11.932 6.524 1.00 40.93 110 ASP B O 1
ATOM 2598 N N . LYS B 1 111 ? 17.472 -11.132 8.020 1.00 43.13 111 LYS B N 1
ATOM 2599 C CA . LYS B 1 111 ? 17.955 -10.049 7.178 1.00 43.34 111 LYS B CA 1
ATOM 2600 C C . LYS B 1 111 ? 19.050 -10.537 6.248 1.00 50.55 111 LYS B C 1
ATOM 2601 O O . LYS B 1 111 ? 19.521 -9.790 5.399 1.00 48.64 111 LYS B O 1
ATOM 2607 N N . LEU B 1 112 ? 19.458 -11.787 6.409 1.00 40.85 112 LEU B N 1
ATOM 2608 C CA . LEU B 1 112 ? 20.525 -12.340 5.592 1.00 50.15 112 LEU B CA 1
ATOM 2609 C C . LEU B 1 112 ? 20.034 -13.257 4.490 1.00 58.98 112 LEU B C 1
ATOM 2610 O O . LEU B 1 112 ? 19.037 -13.946 4.640 1.00 57.83 112 LEU B O 1
ATOM 2615 N N . THR B 1 113 ? 20.754 -13.255 3.379 1.00 54.72 113 THR B N 1
ATOM 2616 C CA . THR B 1 113 ? 20.413 -14.093 2.253 1.00 52.85 113 THR B CA 1
ATOM 2617 C C . THR B 1 113 ? 21.378 -15.257 2.146 1.00 59.40 113 THR B C 1
ATOM 2618 O O . THR B 1 113 ? 21.249 -16.084 1.256 1.00 67.51 113 THR B O 1
ATOM 2622 N N . GLY B 1 114 ? 22.344 -15.303 3.050 1.00 56.09 114 GLY B N 1
ATOM 2623 C CA . GLY B 1 114 ? 23.344 -16.343 3.027 1.00 61.62 114 GLY B CA 1
ATOM 2624 C C . GLY B 1 114 ? 24.370 -16.069 1.945 1.00 62.34 114 GLY B C 1
ATOM 2625 O O . GLY B 1 114 ? 25.350 -16.792 1.816 1.00 61.62 114 GLY B O 1
ATOM 2626 N N . LYS B 1 115 ? 24.135 -15.011 1.181 1.00 60.79 115 LYS B N 1
ATOM 2627 C CA . LYS B 1 115 ? 25.031 -14.627 0.108 1.00 61.44 115 LYS B CA 1
ATOM 2628 C C . LYS B 1 115 ? 26.005 -13.566 0.584 1.00 58.27 115 LYS B C 1
ATOM 2629 O O . LYS B 1 115 ? 27.024 -13.327 -0.047 1.00 61.19 115 LYS B O 1
ATOM 2635 N N . GLU B 1 116 ? 25.691 -12.930 1.704 1.00 47.45 116 GLU B N 1
ATOM 2636 C CA . GLU B 1 116 ? 26.550 -11.893 2.245 1.00 41.78 116 GLU B CA 1
ATOM 2637 C C . GLU B 1 116 ? 27.845 -12.469 2.762 1.00 44.99 116 GLU B C 1
ATOM 2638 O O . GLU B 1 116 ? 27.874 -13.573 3.286 1.00 43.71 116 GLU B O 1
ATOM 2644 N N . ARG B 1 117 ? 28.923 -11.716 2.625 1.00 37.42 117 ARG B N 1
ATOM 2645 C CA . ARG B 1 117 ? 30.182 -12.176 3.149 1.00 34.92 117 ARG B CA 1
ATOM 2646 C C . ARG B 1 117 ? 30.237 -11.636 4.558 1.00 40.59 117 ARG B C 1
ATOM 2647 O O . ARG B 1 117 ? 30.089 -10.444 4.770 1.00 41.05 117 ARG B O 1
ATOM 2655 N N . LEU B 1 118 ? 30.430 -12.525 5.516 1.00 36.10 118 LEU B N 1
ATOM 2656 C CA . LEU B 1 118 ? 30.497 -12.133 6.902 1.00 32.98 118 LEU B CA 1
ATOM 2657 C C . LEU B 1 118 ? 31.938 -12.003 7.324 1.00 34.27 118 LEU B C 1
ATOM 2658 O O . LEU B 1 118 ? 32.727 -12.926 7.178 1.00 39.90 118 LEU B O 1
ATOM 2663 N N . ILE B 1 119 ? 32.262 -10.840 7.858 1.00 36.40 119 ILE B N 1
ATOM 2664 C CA . ILE B 1 119 ? 33.594 -10.545 8.331 1.00 33.54 119 ILE B CA 1
ATOM 2665 C C . ILE B 1 119 ? 33.448 -10.223 9.806 1.00 40.32 119 ILE B C 1
ATOM 2666 O O . ILE B 1 119 ? 33.033 -9.137 10.191 1.00 33.27 119 ILE B O 1
ATOM 2671 N N . LEU B 1 120 ? 33.788 -11.202 10.623 1.00 31.53 120 LEU B N 1
ATOM 2672 C CA . LEU B 1 120 ? 33.638 -11.102 12.054 1.00 34.62 120 LEU B CA 1
ATOM 2673 C C . LEU B 1 120 ? 34.942 -11.075 12.818 1.00 36.76 120 LEU B C 1
ATOM 2674 O O . LEU B 1 120 ? 35.800 -11.922 12.625 1.00 35.74 120 LEU B O 1
ATOM 2679 N N . GLN B 1 121 ? 35.071 -10.091 13.697 1.00 32.68 121 GLN B N 1
ATOM 2680 C CA . GLN B 1 121 ? 36.268 -9.929 14.500 1.00 34.15 121 GLN B CA 1
ATOM 2681 C C . GLN B 1 121 ? 35.952 -9.967 15.987 1.00 33.08 121 GLN B C 1
ATOM 2682 O O . GLN B 1 121 ? 35.778 -8.935 16.620 1.00 30.99 121 GLN B O 1
ATOM 2688 N N . PRO B 1 122 ? 35.868 -11.163 16.549 1.00 31.26 122 PRO B N 1
ATOM 2689 C CA . PRO B 1 122 ? 35.560 -11.299 17.967 1.00 30.70 122 PRO B CA 1
ATOM 2690 C C . PRO B 1 122 ? 36.752 -11.012 18.852 1.00 37.69 122 PRO B C 1
ATOM 2691 O O . PRO B 1 122 ? 37.873 -11.353 18.504 1.00 36.65 122 PRO B O 1
ATOM 2695 N N . ASN B 1 123 ? 36.493 -10.393 19.993 1.00 35.56 123 ASN B N 1
ATOM 2696 C CA . ASN B 1 123 ? 37.532 -10.082 20.955 1.00 34.74 123 ASN B CA 1
ATOM 2697 C C . ASN B 1 123 ? 37.932 -11.334 21.717 1.00 35.45 123 ASN B C 1
ATOM 2698 O O . ASN B 1 123 ? 39.069 -11.484 22.131 1.00 33.89 123 ASN B O 1
ATOM 2703 N N . ILE B 1 124 ? 36.969 -12.229 21.890 1.00 36.46 124 ILE B N 1
ATOM 2704 C CA . ILE B 1 124 ? 37.181 -13.484 22.591 1.00 34.19 124 ILE B CA 1
ATOM 2705 C C . ILE B 1 124 ? 36.072 -14.459 22.257 1.00 34.81 124 ILE B C 1
ATOM 2706 O O . ILE B 1 124 ? 35.039 -14.071 21.749 1.00 31.10 124 ILE B O 1
ATOM 2711 N N . HIS B 1 125 ? 36.289 -15.728 22.560 1.00 39.95 125 HIS B N 1
ATOM 2712 C CA . HIS B 1 125 ? 35.278 -16.732 22.327 1.00 37.28 125 HIS B CA 1
ATOM 2713 C C . HIS B 1 125 ? 34.829 -16.774 20.874 1.00 33.68 125 HIS B C 1
ATOM 2714 O O . HIS B 1 125 ? 33.646 -16.734 20.582 1.00 31.65 125 HIS B O 1
ATOM 2721 N N . ALA B 1 126 ? 35.779 -16.858 19.961 1.00 30.69 126 ALA B N 1
ATOM 2722 C CA . ALA B 1 126 ? 35.437 -16.944 18.555 1.00 32.95 126 ALA B CA 1
ATOM 2723 C C . ALA B 1 126 ? 34.519 -18.142 18.376 1.00 31.06 126 ALA B C 1
ATOM 2724 O O . ALA B 1 126 ? 33.673 -18.171 17.487 1.00 30.33 126 ALA B O 1
ATOM 2726 N N . VAL B 1 127 ? 34.706 -19.118 19.251 1.00 30.65 127 VAL B N 1
ATOM 2727 C CA . VAL B 1 127 ? 33.942 -20.351 19.240 1.00 32.29 127 VAL B CA 1
ATOM 2728 C C . VAL B 1 127 ? 32.447 -20.135 19.053 1.00 33.82 127 VAL B C 1
ATOM 2729 O O . VAL B 1 127 ? 31.824 -20.815 18.249 1.00 31.52 127 VAL B O 1
ATOM 2733 N N . HIS B 1 128 ? 31.874 -19.195 19.792 1.00 26.28 128 HIS B N 1
ATOM 2734 C CA . HIS B 1 128 ? 30.449 -18.920 19.687 1.00 31.10 128 HIS B CA 1
ATOM 2735 C C . HIS B 1 128 ? 30.062 -18.572 18.241 1.00 36.64 128 HIS B C 1
ATOM 2736 O O . HIS B 1 128 ? 29.002 -18.953 17.776 1.00 32.56 128 HIS B O 1
ATOM 2743 N N . ILE B 1 129 ? 30.927 -17.853 17.536 1.00 37.36 129 ILE B N 1
ATOM 2744 C CA . ILE B 1 129 ? 30.652 -17.477 16.155 1.00 36.28 129 ILE B CA 1
ATOM 2745 C C . ILE B 1 129 ? 30.685 -18.689 15.230 1.00 32.84 129 ILE B C 1
ATOM 2746 O O . ILE B 1 129 ? 29.820 -18.848 14.386 1.00 32.36 129 ILE B O 1
ATOM 2751 N N . ARG B 1 130 ? 31.689 -19.538 15.395 1.00 38.79 130 ARG B N 1
ATOM 2752 C CA . ARG B 1 130 ? 31.817 -20.719 14.559 1.00 32.96 130 ARG B CA 1
ATOM 2753 C C . ARG B 1 130 ? 30.630 -21.643 14.757 1.00 40.20 130 ARG B C 1
ATOM 2754 O O . ARG B 1 130 ? 30.100 -22.181 13.804 1.00 38.09 130 ARG B O 1
ATOM 2762 N N . GLU B 1 131 ? 30.209 -21.816 16.000 1.00 38.78 131 GLU B N 1
ATOM 2763 C CA . GLU B 1 131 ? 29.069 -22.667 16.285 1.00 41.27 131 GLU B CA 1
ATOM 2764 C C . GLU B 1 131 ? 27.855 -22.164 15.524 1.00 42.09 131 GLU B C 1
ATOM 2765 O O . GLU B 1 131 ? 27.106 -22.943 14.961 1.00 39.25 131 GLU B O 1
ATOM 2771 N N . TRP B 1 132 ? 27.664 -20.852 15.508 1.00 42.10 132 TRP B N 1
ATOM 2772 C CA . TRP B 1 132 ? 26.533 -20.261 14.812 1.00 29.40 132 TRP B CA 1
ATOM 2773 C C . TRP B 1 132 ? 26.651 -20.436 13.304 1.00 42.03 132 TRP B C 1
ATOM 2774 O O . TRP B 1 132 ? 25.703 -20.831 12.645 1.00 36.87 132 TRP B O 1
ATOM 2785 N N . LEU B 1 133 ? 27.821 -20.130 12.763 1.00 39.92 133 LEU B N 1
ATOM 2786 C CA . LEU B 1 133 ? 28.055 -20.250 11.335 1.00 39.74 133 LEU B CA 1
ATOM 2787 C C . LEU B 1 133 ? 27.773 -21.664 10.862 1.00 41.43 133 LEU B C 1
ATOM 2788 O O . LEU B 1 133 ? 27.196 -21.870 9.801 1.00 40.18 133 LEU B O 1
ATOM 2793 N N . TYR B 1 134 ? 28.188 -22.636 11.659 1.00 39.50 134 TYR B N 1
ATOM 2794 C CA . TYR B 1 134 ? 27.976 -24.030 11.323 1.00 40.63 134 TYR B CA 1
ATOM 2795 C C . TYR B 1 134 ? 26.494 -24.343 11.343 1.00 39.55 134 TYR B C 1
ATOM 2796 O O . TYR B 1 134 ? 25.964 -24.928 10.417 1.00 40.98 134 TYR B O 1
ATOM 2805 N N . LYS B 1 135 ? 25.836 -23.943 12.415 1.00 36.48 135 LYS B N 1
ATOM 2806 C CA . LYS B 1 135 ? 24.409 -24.165 12.566 1.00 41.92 135 LYS B CA 1
ATOM 2807 C C . LYS B 1 135 ? 23.620 -23.599 11.395 1.00 40.63 135 LYS B C 1
ATOM 2808 O O . LYS B 1 135 ? 22.612 -24.162 10.997 1.00 44.33 135 LYS B O 1
ATOM 2814 N N . GLU B 1 136 ? 24.073 -22.485 10.841 1.00 48.17 136 GLU B N 1
ATOM 2815 C CA . GLU B 1 136 ? 23.365 -21.854 9.738 1.00 41.09 136 GLU B CA 1
ATOM 2816 C C . GLU B 1 136 ? 23.945 -22.163 8.365 1.00 39.17 136 GLU B C 1
ATOM 2817 O O . GLU B 1 136 ? 23.769 -21.402 7.427 1.00 53.53 136 GLU B O 1
ATOM 2823 N N . ARG B 1 137 ? 24.622 -23.296 8.268 1.00 39.59 137 ARG B N 1
ATOM 2824 C CA . ARG B 1 137 ? 25.214 -23.776 7.028 1.00 45.78 137 ARG B CA 1
ATOM 2825 C C . ARG B 1 137 ? 26.168 -22.807 6.338 1.00 53.08 137 ARG B C 1
ATOM 2826 O O . ARG B 1 137 ? 26.239 -22.771 5.115 1.00 49.85 137 ARG B O 1
ATOM 2834 N N . TYR B 1 138 ? 26.906 -22.031 7.115 1.00 47.21 138 TYR B N 1
ATOM 2835 C CA . TYR B 1 138 ? 27.865 -21.105 6.546 1.00 37.93 138 TYR B CA 1
ATOM 2836 C C . TYR B 1 138 ? 29.188 -21.810 6.447 1.00 42.05 138 TYR B C 1
ATOM 2837 O O . TYR B 1 138 ? 29.443 -22.762 7.167 1.00 43.16 138 TYR B O 1
ATOM 2846 N N . ALA B 1 139 ? 30.035 -21.327 5.557 1.00 45.89 139 ALA B N 1
ATOM 2847 C CA . ALA B 1 139 ? 31.346 -21.898 5.386 1.00 49.63 139 ALA B CA 1
ATOM 2848 C C . ALA B 1 139 ? 32.402 -20.882 5.771 1.00 45.30 139 ALA B C 1
ATOM 2849 O O . ALA B 1 139 ? 32.334 -19.727 5.376 1.00 41.08 139 ALA B O 1
ATOM 2851 N N . LEU B 1 140 ? 33.382 -21.321 6.542 1.00 41.72 140 LEU B N 1
ATOM 2852 C CA . LEU B 1 140 ? 34.474 -20.455 6.922 1.00 45.56 140 LEU B CA 1
ATOM 2853 C C . LEU B 1 140 ? 35.399 -20.493 5.736 1.00 41.25 140 LEU B C 1
ATOM 2854 O O . LEU B 1 140 ? 35.975 -21.530 5.435 1.00 45.36 140 LEU B O 1
ATOM 2859 N N . ILE B 1 141 ? 35.540 -19.373 5.050 1.00 42.23 141 ILE B N 1
ATOM 2860 C CA . ILE B 1 141 ? 36.403 -19.339 3.890 1.00 35.08 141 ILE B CA 1
ATOM 2861 C C . ILE B 1 141 ? 37.816 -18.920 4.264 1.00 35.28 141 ILE B C 1
ATOM 2862 O O . ILE B 1 141 ? 38.750 -19.178 3.521 1.00 39.19 141 ILE B O 1
ATOM 2867 N N . ASP B 1 142 ? 37.969 -18.282 5.416 1.00 34.63 142 ASP B N 1
ATOM 2868 C CA . ASP B 1 142 ? 39.285 -17.868 5.870 1.00 31.80 142 ASP B CA 1
ATOM 2869 C C . ASP B 1 142 ? 39.278 -17.366 7.297 1.00 36.24 142 ASP B C 1
ATOM 2870 O O . ASP B 1 142 ? 38.277 -16.875 7.798 1.00 30.34 142 ASP B O 1
ATOM 2875 N N . GLU B 1 143 ? 40.431 -17.491 7.936 1.00 30.78 143 GLU B N 1
ATOM 2876 C CA . GLU B 1 143 ? 40.627 -17.042 9.300 1.00 32.47 143 GLU B CA 1
ATOM 2877 C C . GLU B 1 143 ? 42.032 -16.530 9.447 1.00 34.04 143 GLU B C 1
ATOM 2878 O O . GLU B 1 143 ? 42.945 -17.003 8.794 1.00 36.88 143 GLU B O 1
ATOM 2884 N N . VAL B 1 144 ? 42.205 -15.567 10.325 1.00 33.97 144 VAL B N 1
ATOM 2885 C CA . VAL B 1 144 ? 43.520 -15.047 10.591 1.00 40.83 144 VAL B CA 1
ATOM 2886 C C . VAL B 1 144 ? 43.568 -14.599 12.029 1.00 42.70 144 VAL B C 1
ATOM 2887 O O . VAL B 1 144 ? 42.579 -14.132 12.580 1.00 35.96 144 VAL B O 1
ATOM 2891 N N . ILE B 1 145 ? 44.730 -14.758 12.633 1.00 38.93 145 ILE B N 1
ATOM 2892 C CA . ILE B 1 145 ? 44.932 -14.329 13.993 1.00 31.93 145 ILE B CA 1
ATOM 2893 C C . ILE B 1 145 ? 46.242 -13.591 14.022 1.00 35.10 145 ILE B C 1
ATOM 2894 O O . ILE B 1 145 ? 47.287 -14.156 13.766 1.00 37.37 145 ILE B O 1
ATOM 2899 N N . LEU B 1 146 ? 46.162 -12.312 14.330 1.00 38.68 146 LEU B N 1
ATOM 2900 C CA . LEU B 1 146 ? 47.331 -11.474 14.390 1.00 53.13 146 LEU B CA 1
ATOM 2901 C C . LEU B 1 146 ? 47.331 -10.781 15.729 1.00 42.13 146 LEU B C 1
ATOM 2902 O O . LEU B 1 146 ? 46.484 -11.045 16.567 1.00 44.58 146 LEU B O 1
ATOM 2907 N N . GLU B 1 147 ? 48.285 -9.893 15.933 1.00 43.62 147 GLU B N 1
ATOM 2908 C CA . GLU B 1 147 ? 48.350 -9.171 17.180 1.00 49.86 147 GLU B CA 1
ATOM 2909 C C . GLU B 1 147 ? 48.638 -7.707 16.926 1.00 53.82 147 GLU B C 1
ATOM 2910 O O . GLU B 1 147 ? 49.369 -7.347 16.014 1.00 58.36 147 GLU B O 1
ATOM 2916 N N . GLU B 1 148 ? 48.037 -6.867 17.749 1.00 59.82 148 GLU B N 1
ATOM 2917 C CA . GLU B 1 148 ? 48.213 -5.439 17.649 1.00 61.66 148 GLU B CA 1
ATOM 2918 C C . GLU B 1 148 ? 48.426 -4.958 19.057 1.00 70.94 148 GLU B C 1
ATOM 2919 O O . GLU B 1 148 ? 47.572 -5.150 19.915 1.00 67.48 148 GLU B O 1
ATOM 2925 N N . ASP B 1 149 ? 49.574 -4.345 19.299 1.00 78.56 149 ASP B N 1
ATOM 2926 C CA . ASP B 1 149 ? 49.874 -3.869 20.626 1.00 81.70 149 ASP B CA 1
ATOM 2927 C C . ASP B 1 149 ? 50.057 -5.100 21.487 1.00 87.70 149 ASP B C 1
ATOM 2928 O O . ASP B 1 149 ? 49.658 -5.136 22.647 1.00 83.92 149 ASP B O 1
ATOM 2933 N N . GLY B 1 150 ? 50.656 -6.121 20.886 1.00 84.32 150 GLY B N 1
ATOM 2934 C CA . GLY B 1 150 ? 50.902 -7.380 21.555 1.00 88.36 150 GLY B CA 1
ATOM 2935 C C . GLY B 1 150 ? 49.642 -8.176 21.844 1.00 89.13 150 GLY B C 1
ATOM 2936 O O . GLY B 1 150 ? 49.730 -9.327 22.259 1.00 88.82 150 GLY B O 1
ATOM 2937 N N . LYS B 1 151 ? 48.475 -7.570 21.628 1.00 83.83 151 LYS B N 1
ATOM 2938 C CA . LYS B 1 151 ? 47.198 -8.239 21.884 1.00 65.39 151 LYS B CA 1
ATOM 2939 C C . LYS B 1 151 ? 46.760 -9.061 20.689 1.00 55.81 151 LYS B C 1
ATOM 2940 O O . LYS B 1 151 ? 46.922 -8.642 19.556 1.00 57.45 151 LYS B O 1
ATOM 2946 N N . SER B 1 152 ? 46.198 -10.233 20.950 1.00 51.68 152 SER B N 1
ATOM 2947 C CA . SER B 1 152 ? 45.759 -11.116 19.880 1.00 52.21 152 SER B CA 1
ATOM 2948 C C . SER B 1 152 ? 44.359 -10.797 19.391 1.00 50.67 152 SER B C 1
ATOM 2949 O O . SER B 1 152 ? 43.470 -10.497 20.173 1.00 41.11 152 SER B O 1
ATOM 2952 N N . TYR B 1 153 ? 44.171 -10.879 18.083 1.00 42.80 153 TYR B N 1
ATOM 2953 C CA . TYR B 1 153 ? 42.871 -10.621 17.499 1.00 40.50 153 TYR B CA 1
ATOM 2954 C C . TYR B 1 153 ? 42.585 -11.594 16.365 1.00 33.99 153 TYR B C 1
ATOM 2955 O O . TYR B 1 153 ? 43.438 -11.867 15.538 1.00 38.47 153 TYR B O 1
ATOM 2964 N N . GLU B 1 154 ? 41.374 -12.122 16.350 1.00 34.96 154 GLU B N 1
ATOM 2965 C CA . GLU B 1 154 ? 40.970 -13.063 15.330 1.00 37.49 154 GLU B CA 1
ATOM 2966 C C . GLU B 1 154 ? 39.943 -12.448 14.409 1.00 35.42 154 GLU B C 1
ATOM 2967 O O . GLU B 1 154 ? 39.120 -11.650 14.831 1.00 35.80 154 GLU B O 1
ATOM 2973 N N . VAL B 1 155 ? 39.999 -12.841 13.147 1.00 27.80 155 VAL B N 1
ATOM 2974 C CA . VAL B 1 155 ? 39.059 -12.368 12.152 1.00 35.55 155 VAL B CA 1
ATOM 2975 C C . VAL B 1 155 ? 38.539 -13.573 11.388 1.00 34.04 155 VAL B C 1
ATOM 2976 O O . VAL B 1 155 ? 39.310 -14.357 10.857 1.00 31.50 155 VAL B O 1
ATOM 2980 N N . LEU B 1 156 ? 37.223 -13.714 11.350 1.00 31.94 156 LEU B N 1
ATOM 2981 C CA . LEU B 1 156 ? 36.585 -14.828 10.676 1.00 31.71 156 LEU B CA 1
ATOM 2982 C C . LEU B 1 156 ? 35.778 -14.344 9.489 1.00 30.70 156 LEU B C 1
ATOM 2983 O O . LEU B 1 156 ? 35.018 -13.403 9.597 1.00 34.21 156 LEU B O 1
ATOM 2988 N N . VAL B 1 157 ? 35.953 -15.000 8.354 1.00 35.15 157 VAL B N 1
ATOM 2989 C CA . VAL B 1 157 ? 35.247 -14.635 7.141 1.00 39.01 157 VAL B CA 1
ATOM 2990 C C . VAL B 1 157 ? 34.429 -15.818 6.682 1.00 34.84 157 VAL B C 1
ATOM 2991 O O . VAL B 1 157 ? 34.948 -16.907 6.480 1.00 44.65 157 VAL B O 1
ATOM 2995 N N . ALA B 1 158 ? 33.138 -15.599 6.526 1.00 38.83 158 ALA B N 1
ATOM 2996 C CA . ALA B 1 158 ? 32.252 -16.666 6.130 1.00 36.99 158 ALA B CA 1
ATOM 2997 C C . ALA B 1 158 ? 31.322 -16.307 4.995 1.00 41.12 158 ALA B C 1
ATOM 2998 O O . ALA B 1 158 ? 30.932 -15.162 4.824 1.00 42.94 158 ALA B O 1
ATOM 3000 N N . GLU B 1 159 ? 30.974 -17.332 4.233 1.00 44.54 159 GLU B N 1
ATOM 3001 C CA . GLU B 1 159 ? 30.063 -17.219 3.108 1.00 53.61 159 GLU B CA 1
ATOM 3002 C C . GLU B 1 159 ? 29.286 -18.515 3.019 1.00 48.62 159 GLU B C 1
ATOM 3003 O O . GLU B 1 159 ? 29.654 -19.500 3.645 1.00 49.95 159 GLU B O 1
ATOM 3009 N N . ALA B 1 160 ? 28.212 -18.524 2.251 1.00 53.05 160 ALA B N 1
ATOM 3010 C CA . ALA B 1 160 ? 27.436 -19.737 2.111 1.00 62.29 160 ALA B CA 1
ATOM 3011 C C . ALA B 1 160 ? 28.349 -20.813 1.553 1.00 63.15 160 ALA B C 1
ATOM 3012 O O . ALA B 1 160 ? 29.359 -20.517 0.921 1.00 51.06 160 ALA B O 1
ATOM 3014 N N . GLY B 1 161 ? 27.997 -22.067 1.791 1.00 53.94 161 GLY B N 1
ATOM 3015 C CA . GLY B 1 161 ? 28.801 -23.155 1.292 1.00 54.05 161 GLY B CA 1
ATOM 3016 C C . GLY B 1 161 ? 28.803 -24.367 2.185 1.00 52.20 161 GLY B C 1
ATOM 3017 O O . GLY B 1 161 ? 27.974 -24.515 3.071 1.00 57.36 161 GLY B O 1
ATOM 3018 N N . ASP B 1 162 ? 29.760 -25.240 1.928 1.00 51.92 162 ASP B N 1
ATOM 3019 C CA . ASP B 1 162 ? 29.902 -26.458 2.689 1.00 51.71 162 ASP B CA 1
ATOM 3020 C C . ASP B 1 162 ? 30.485 -26.102 4.043 1.00 50.97 162 ASP B C 1
ATOM 3021 O O . ASP B 1 162 ? 31.641 -25.719 4.153 1.00 43.05 162 ASP B O 1
ATOM 3026 N N . ARG B 1 163 ? 29.660 -26.241 5.069 1.00 42.14 163 ARG B N 1
ATOM 3027 C CA . ARG B 1 163 ? 30.049 -25.928 6.435 1.00 44.11 163 ARG B CA 1
ATOM 3028 C C . ARG B 1 163 ? 31.129 -26.838 6.999 1.00 49.23 163 ARG B C 1
ATOM 3029 O O . ARG B 1 163 ? 31.785 -26.485 7.966 1.00 48.07 163 ARG B O 1
ATOM 3037 N N . ASP B 1 164 ? 31.320 -28.003 6.397 1.00 41.84 164 ASP B N 1
ATOM 3038 C CA . ASP B 1 164 ? 32.329 -28.935 6.866 1.00 39.43 164 ASP B CA 1
ATOM 3039 C C . ASP B 1 164 ? 33.674 -28.772 6.170 1.00 39.90 164 ASP B C 1
ATOM 3040 O O . ASP B 1 164 ? 34.688 -29.219 6.677 1.00 46.65 164 ASP B O 1
ATOM 3045 N N . ALA B 1 165 ? 33.679 -28.138 5.009 1.00 39.17 165 ALA B N 1
ATOM 3046 C CA . ALA B 1 165 ? 34.906 -27.963 4.238 1.00 44.09 165 ALA B CA 1
ATOM 3047 C C . ALA B 1 165 ? 36.075 -27.434 5.047 1.00 45.45 165 ALA B C 1
ATOM 3048 O O . ALA B 1 165 ? 37.165 -27.981 4.993 1.00 42.63 165 ALA B O 1
ATOM 3050 N N . ALA B 1 166 ? 35.848 -26.359 5.784 1.00 44.62 166 ALA B N 1
ATOM 3051 C CA . ALA B 1 166 ? 36.905 -25.756 6.581 1.00 44.17 166 ALA B CA 1
ATOM 3052 C C . ALA B 1 166 ? 37.405 -26.682 7.674 1.00 44.57 166 ALA B C 1
ATOM 3053 O O . ALA B 1 166 ? 38.533 -26.560 8.119 1.00 43.09 166 ALA B O 1
ATOM 3055 N N . TYR B 1 167 ? 36.564 -27.604 8.114 1.00 43.13 167 TYR B N 1
ATOM 3056 C CA . TYR B 1 167 ? 36.952 -28.504 9.185 1.00 46.12 167 TYR B CA 1
ATOM 3057 C C . TYR B 1 167 ? 37.585 -29.796 8.704 1.00 42.04 167 TYR B C 1
ATOM 3058 O O . TYR B 1 167 ? 37.951 -30.644 9.499 1.00 48.06 167 TYR B O 1
ATOM 3067 N N . ASP B 1 168 ? 37.723 -29.938 7.399 1.00 44.85 168 ASP B N 1
ATOM 3068 C CA . ASP B 1 168 ? 38.353 -31.117 6.844 1.00 49.64 168 ASP B CA 1
ATOM 3069 C C . ASP B 1 168 ? 39.711 -31.273 7.510 1.00 40.90 168 ASP B C 1
ATOM 3070 O O . ASP B 1 168 ? 40.499 -30.344 7.540 1.00 44.78 168 ASP B O 1
ATOM 3075 N N . GLY B 1 169 ? 39.986 -32.450 8.048 1.00 49.17 169 GLY B N 1
ATOM 3076 C CA . GLY B 1 169 ? 41.257 -32.693 8.701 1.00 41.91 169 GLY B CA 1
ATOM 3077 C C . GLY B 1 169 ? 41.284 -32.353 10.175 1.00 49.32 169 GLY B C 1
ATOM 3078 O O . GLY B 1 169 ? 42.330 -32.406 10.808 1.00 40.25 169 GLY B O 1
ATOM 3079 N N . ILE B 1 170 ? 40.134 -32.007 10.737 1.00 43.08 170 ILE B N 1
ATOM 3080 C CA . ILE B 1 170 ? 40.079 -31.657 12.147 1.00 48.11 170 ILE B CA 1
ATOM 3081 C C . ILE B 1 170 ? 38.678 -31.821 12.717 1.00 37.02 170 ILE B C 1
ATOM 3082 O O . ILE B 1 170 ? 37.692 -31.658 12.012 1.00 37.45 170 ILE B O 1
ATOM 3087 N N . SER B 1 171 ? 38.595 -32.146 13.999 1.00 37.83 171 SER B N 1
ATOM 3088 C CA . SER B 1 171 ? 37.303 -32.316 14.641 1.00 35.41 171 SER B CA 1
ATOM 3089 C C . SER B 1 171 ? 36.632 -30.969 14.800 1.00 37.99 171 SER B C 1
ATOM 3090 O O . SER B 1 171 ? 37.288 -29.969 15.045 1.00 40.17 171 SER B O 1
ATOM 3093 N N . LEU B 1 172 ? 35.316 -30.956 14.662 1.00 41.31 172 LEU B N 1
ATOM 3094 C CA . LEU B 1 172 ? 34.550 -29.733 14.810 1.00 46.12 172 LEU B CA 1
ATOM 3095 C C . LEU B 1 172 ? 34.797 -29.119 16.173 1.00 41.10 172 LEU B C 1
ATOM 3096 O O . LEU B 1 172 ? 34.948 -27.917 16.304 1.00 42.92 172 LEU B O 1
ATOM 3101 N N . SER B 1 173 ? 34.833 -29.970 17.186 1.00 36.23 173 SER B N 1
ATOM 3102 C CA . SER B 1 173 ? 35.028 -29.534 18.555 1.00 36.99 173 SER B CA 1
ATOM 3103 C C . SER B 1 173 ? 36.245 -28.640 18.694 1.00 37.23 173 SER B C 1
ATOM 3104 O O . SER B 1 173 ? 36.148 -27.537 19.209 1.00 35.16 173 SER B O 1
ATOM 3107 N N . ALA B 1 174 ? 37.388 -29.122 18.231 1.00 35.87 174 ALA B N 1
ATOM 3108 C CA . ALA B 1 174 ? 38.622 -28.354 18.312 1.00 37.93 174 ALA B CA 1
ATOM 3109 C C . ALA B 1 174 ? 38.619 -27.189 17.333 1.00 33.92 174 ALA B C 1
ATOM 3110 O O . ALA B 1 174 ? 38.954 -26.072 17.683 1.00 38.40 174 ALA B O 1
ATOM 3112 N N . GLY B 1 175 ? 38.233 -27.461 16.098 1.00 37.47 175 GLY B N 1
ATOM 3113 C CA . GLY B 1 175 ? 38.201 -26.438 15.076 1.00 40.22 175 GLY B CA 1
ATOM 3114 C C . GLY B 1 175 ? 37.325 -25.252 15.422 1.00 41.28 175 GLY B C 1
ATOM 3115 O O . GLY B 1 175 ? 37.648 -24.121 15.094 1.00 31.57 175 GLY B O 1
ATOM 3116 N N . MET B 1 176 ? 36.210 -25.513 16.086 1.00 28.47 176 MET B N 1
ATOM 3117 C CA . MET B 1 176 ? 35.291 -24.454 16.452 1.00 32.81 176 MET B CA 1
ATOM 3118 C C . MET B 1 176 ? 35.836 -23.578 17.560 1.00 34.55 176 MET B C 1
ATOM 3119 O O . MET B 1 176 ? 35.559 -22.392 17.608 1.00 40.36 176 MET B O 1
ATOM 3124 N N . LEU B 1 177 ? 36.614 -24.174 18.445 1.00 29.92 177 LEU B N 1
ATOM 3125 C CA . LEU B 1 177 ? 37.187 -23.450 19.559 1.00 31.37 177 LEU B CA 1
ATOM 3126 C C . LEU B 1 177 ? 38.375 -22.600 19.147 1.00 32.64 177 LEU B C 1
ATOM 3127 O O . LEU B 1 177 ? 38.467 -21.445 19.511 1.00 34.89 177 LEU B O 1
ATOM 3132 N N . VAL B 1 178 ? 39.285 -23.182 18.386 1.00 30.49 178 VAL B N 1
ATOM 3133 C CA . VAL B 1 178 ? 40.482 -22.471 17.968 1.00 37.42 178 VAL B CA 1
ATOM 3134 C C . VAL B 1 178 ? 40.517 -22.008 16.511 1.00 35.54 178 VAL B C 1
ATOM 3135 O O . VAL B 1 178 ? 41.328 -21.173 16.158 1.00 32.60 178 VAL B O 1
ATOM 3139 N N . GLY B 1 179 ? 39.645 -22.547 15.673 1.00 34.24 179 GLY B N 1
ATOM 3140 C CA . GLY B 1 179 ? 39.625 -22.182 14.271 1.00 36.78 179 GLY B CA 1
ATOM 3141 C C . GLY B 1 179 ? 40.268 -23.265 13.424 1.00 37.74 179 GLY B C 1
ATOM 3142 O O . GLY B 1 179 ? 41.443 -23.573 13.589 1.00 34.76 179 GLY B O 1
ATOM 3143 N N . PRO B 1 180 ? 39.505 -23.863 12.521 1.00 31.09 180 PRO B N 1
ATOM 3144 C CA . PRO B 1 180 ? 40.041 -24.928 11.667 1.00 44.55 180 PRO B CA 1
ATOM 3145 C C . PRO B 1 180 ? 41.249 -24.493 10.841 1.00 38.07 180 PRO B C 1
ATOM 3146 O O . PRO B 1 180 ? 42.221 -25.225 10.758 1.00 43.68 180 PRO B O 1
ATOM 3150 N N . PHE B 1 181 ? 41.192 -23.311 10.246 1.00 43.73 181 PHE B N 1
ATOM 3151 C CA . PHE B 1 181 ? 42.305 -22.818 9.451 1.00 45.15 181 PHE B CA 1
ATOM 3152 C C . PHE B 1 181 ? 43.435 -22.360 10.361 1.00 45.81 181 PHE B C 1
ATOM 3153 O O . PHE B 1 181 ? 44.591 -22.683 10.132 1.00 41.06 181 PHE B O 1
ATOM 3161 N N . LEU B 1 182 ? 43.092 -21.616 11.401 1.00 37.38 182 LEU B N 1
ATOM 3162 C CA . LEU B 1 182 ? 44.089 -21.146 12.346 1.00 38.39 182 LEU B CA 1
ATOM 3163 C C . LEU B 1 182 ? 44.862 -22.321 12.925 1.00 38.70 182 LEU B C 1
ATOM 3164 O O . LEU B 1 182 ? 46.033 -22.197 13.245 1.00 37.99 182 LEU B O 1
ATOM 3169 N N . ALA B 1 183 ? 44.198 -23.463 13.056 1.00 42.79 183 ALA B N 1
ATOM 3170 C CA . ALA B 1 183 ? 44.836 -24.653 13.596 1.00 39.63 183 ALA B CA 1
ATOM 3171 C C . ALA B 1 183 ? 45.823 -25.234 12.595 1.00 40.97 183 ALA B C 1
ATOM 3172 O O . ALA B 1 183 ? 46.920 -25.615 12.964 1.00 49.01 183 ALA B O 1
ATOM 3174 N N . LYS B 1 184 ? 45.434 -25.289 11.327 1.00 41.93 184 LYS B N 1
ATOM 3175 C CA . LYS B 1 184 ? 46.318 -25.806 10.293 1.00 50.33 184 LYS B CA 1
ATOM 3176 C C . LYS B 1 184 ? 47.559 -24.929 10.219 1.00 52.83 184 LYS B C 1
ATOM 3177 O O . LYS B 1 184 ? 48.676 -25.416 10.106 1.00 55.97 184 LYS B O 1
ATOM 3183 N N . GLU B 1 185 ? 47.333 -23.622 10.286 1.00 53.61 185 GLU B N 1
ATOM 3184 C CA . GLU B 1 185 ? 48.396 -22.625 10.201 1.00 39.76 185 GLU B CA 1
ATOM 3185 C C . GLU B 1 185 ? 49.353 -22.644 11.389 1.00 48.66 185 GLU B C 1
ATOM 3186 O O . GLU B 1 185 ? 50.561 -22.718 11.214 1.00 45.23 185 GLU B O 1
ATOM 3192 N N . LYS B 1 186 ? 48.812 -22.557 12.593 1.00 40.89 186 LYS B N 1
ATOM 3193 C CA . LYS B 1 186 ? 49.629 -22.545 13.794 1.00 40.68 186 LYS B CA 1
ATOM 3194 C C . LYS B 1 186 ? 50.714 -21.466 13.752 1.00 39.70 186 LYS B C 1
ATOM 3195 O O . LYS B 1 186 ? 51.899 -21.764 13.837 1.00 40.88 186 LYS B O 1
ATOM 3201 N N . ASN B 1 187 ? 50.318 -20.206 13.631 1.00 36.82 187 ASN B N 1
ATOM 3202 C CA . ASN B 1 187 ? 51.300 -19.137 13.622 1.00 35.45 187 ASN B CA 1
ATOM 3203 C C . ASN B 1 187 ? 51.749 -18.862 15.045 1.00 45.47 187 ASN B C 1
ATOM 3204 O O . ASN B 1 187 ? 51.237 -19.455 15.983 1.00 43.55 187 ASN B O 1
ATOM 3209 N N . ALA B 1 188 ? 52.718 -17.974 15.197 1.00 40.62 188 ALA B N 1
ATOM 3210 C CA . ALA B 1 188 ? 53.260 -17.647 16.510 1.00 44.41 188 ALA B CA 1
ATOM 3211 C C . ALA B 1 188 ? 52.224 -17.055 17.461 1.00 38.43 188 ALA B C 1
ATOM 3212 O O . ALA B 1 188 ? 52.269 -17.301 18.657 1.00 33.68 188 ALA B O 1
ATOM 3214 N N . VAL B 1 189 ? 51.300 -16.271 16.933 1.00 40.37 189 VAL B N 1
ATOM 3215 C CA . VAL B 1 189 ? 50.278 -15.669 17.769 1.00 46.93 189 VAL B CA 1
ATOM 3216 C C . VAL B 1 189 ? 49.307 -16.759 18.193 1.00 33.50 189 VAL B C 1
ATOM 3217 O O . VAL B 1 189 ? 48.821 -16.776 19.305 1.00 33.72 189 VAL B O 1
ATOM 3221 N N . PHE B 1 190 ? 49.053 -17.685 17.288 1.00 43.11 190 PHE B N 1
ATOM 3222 C CA . PHE B 1 190 ? 48.146 -18.785 17.558 1.00 37.97 190 PHE B CA 1
ATOM 3223 C C . PHE B 1 190 ? 48.664 -19.728 18.637 1.00 37.97 190 PHE B C 1
ATOM 3224 O O . PHE B 1 190 ? 47.942 -20.096 19.550 1.00 32.18 190 PHE B O 1
ATOM 3232 N N . LEU B 1 191 ? 49.921 -20.120 18.520 1.00 33.89 191 LEU B N 1
ATOM 3233 C CA . LEU B 1 191 ? 50.514 -21.038 19.474 1.00 41.56 191 LEU B CA 1
ATOM 3234 C C . LEU B 1 191 ? 50.644 -20.452 20.871 1.00 33.68 191 LEU B C 1
ATOM 3235 O O . LEU B 1 191 ? 50.459 -21.151 21.847 1.00 31.19 191 LEU B O 1
ATOM 3240 N N . LYS B 1 192 ? 50.954 -19.169 20.965 1.00 35.16 192 LYS B N 1
ATOM 3241 C CA . LYS B 1 192 ? 51.090 -18.538 22.263 1.00 35.22 192 LYS B CA 1
ATOM 3242 C C . LYS B 1 192 ? 49.739 -18.470 22.954 1.00 35.08 192 LYS B C 1
ATOM 3243 O O . LYS B 1 192 ? 49.597 -18.848 24.102 1.00 30.24 192 LYS B O 1
ATOM 3249 N N . LYS B 1 193 ? 48.752 -17.974 22.234 1.00 27.33 193 LYS B N 1
ATOM 3250 C CA . LYS B 1 193 ? 47.413 -17.827 22.772 1.00 36.86 193 LYS B CA 1
ATOM 3251 C C . LYS B 1 193 ? 46.891 -19.111 23.379 1.00 38.24 193 LYS B C 1
ATOM 3252 O O . LYS B 1 193 ? 46.461 -19.134 24.520 1.00 40.22 193 LYS B O 1
ATOM 3258 N N . TRP B 1 194 ? 46.921 -20.182 22.606 1.00 38.42 194 TRP B N 1
ATOM 3259 C CA . TRP B 1 194 ? 46.393 -21.438 23.086 1.00 35.15 194 TRP B CA 1
ATOM 3260 C C . TRP B 1 194 ? 47.298 -22.156 24.071 1.00 33.26 194 TRP B C 1
ATOM 3261 O O . TRP B 1 194 ? 46.821 -22.953 24.861 1.00 30.09 194 TRP B O 1
ATOM 3272 N N . THR B 1 195 ? 48.589 -21.861 24.046 1.00 25.00 195 THR B N 1
ATOM 3273 C CA . THR B 1 195 ? 49.491 -22.472 24.999 1.00 29.62 195 THR B CA 1
ATOM 3274 C C . THR B 1 195 ? 49.126 -21.863 26.336 1.00 30.98 195 THR B C 1
ATOM 3275 O O . THR B 1 195 ? 49.008 -22.550 27.337 1.00 35.64 195 THR B O 1
ATOM 3279 N N . GLN B 1 196 ? 48.933 -20.553 26.324 1.00 33.09 196 GLN B N 1
ATOM 3280 C CA . GLN B 1 196 ? 48.562 -19.820 27.517 1.00 38.34 196 GLN B CA 1
ATOM 3281 C C . GLN B 1 196 ? 47.215 -20.296 27.996 1.00 27.04 196 GLN B C 1
ATOM 3282 O O . GLN B 1 196 ? 47.008 -20.485 29.175 1.00 35.29 196 GLN B O 1
ATOM 3288 N N . GLU B 1 197 ? 46.296 -20.488 27.064 1.00 30.20 197 GLU B N 1
ATOM 3289 C CA . GLU B 1 197 ? 44.961 -20.938 27.411 1.00 36.20 197 GLU B CA 1
ATOM 3290 C C . GLU B 1 197 ? 44.986 -22.336 28.015 1.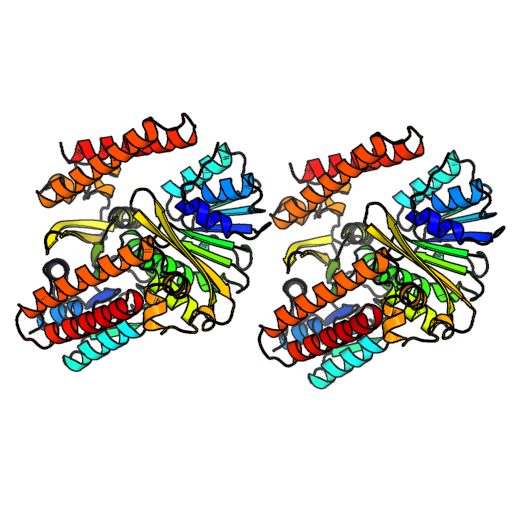00 38.01 197 GLU B C 1
ATOM 3291 O O . GLU B 1 197 ? 44.299 -22.607 28.986 1.00 38.39 197 GLU B O 1
ATOM 3297 N N . LEU B 1 198 ? 45.788 -23.218 27.436 1.00 34.12 198 LEU B N 1
ATOM 3298 C CA . LEU B 1 198 ? 45.895 -24.579 27.926 1.00 36.41 198 LEU B CA 1
ATOM 3299 C C . LEU B 1 198 ? 46.479 -24.583 29.323 1.00 37.95 198 LEU B C 1
ATOM 3300 O O . LEU B 1 198 ? 46.065 -25.353 30.171 1.00 42.14 198 LEU B O 1
ATOM 3305 N N . GLN B 1 199 ? 47.451 -23.713 29.546 1.00 39.80 199 GLN B N 1
ATOM 3306 C CA . GLN B 1 199 ? 48.106 -23.608 30.841 1.00 39.35 199 GLN B CA 1
ATOM 3307 C C . GLN B 1 199 ? 47.157 -23.081 31.910 1.00 41.69 199 GLN B C 1
ATOM 3308 O O . GLN B 1 199 ? 47.148 -23.572 33.029 1.00 44.08 199 GLN B O 1
ATOM 3314 N N . HIS B 1 200 ? 46.363 -22.079 31.566 1.00 35.59 200 HIS B N 1
ATOM 3315 C CA . HIS B 1 200 ? 45.419 -21.515 32.510 1.00 40.91 200 HIS B CA 1
ATOM 3316 C C . HIS B 1 200 ? 44.389 -22.567 32.856 1.00 34.09 200 HIS B C 1
ATOM 3317 O O . HIS B 1 200 ? 43.921 -22.647 33.977 1.00 36.44 200 HIS B O 1
ATOM 3324 N N . THR B 1 201 ? 44.040 -23.375 31.870 1.00 41.58 201 THR B N 1
ATOM 3325 C CA . THR B 1 201 ? 43.069 -24.431 32.060 1.00 31.68 201 THR B CA 1
ATOM 3326 C C . THR B 1 201 ? 43.652 -25.475 32.989 1.00 36.50 201 THR B C 1
ATOM 3327 O O . THR B 1 201 ? 42.967 -26.010 33.841 1.00 34.96 201 THR B O 1
ATOM 3331 N N . GLN B 1 202 ? 44.936 -25.744 32.815 1.00 36.35 202 GLN B N 1
ATOM 3332 C CA . GLN B 1 202 ? 45.639 -26.711 33.638 1.00 42.91 202 GLN B CA 1
ATOM 3333 C C . GLN B 1 202 ? 45.689 -26.214 35.073 1.00 32.25 202 GLN B C 1
ATOM 3334 O O . GLN B 1 202 ? 45.475 -26.966 36.004 1.00 41.25 202 GLN B O 1
ATOM 3340 N N . SER B 1 203 ? 45.972 -24.932 35.234 1.00 39.65 203 SER B N 1
ATOM 3341 C CA . SER B 1 203 ? 46.051 -24.317 36.551 1.00 44.83 203 SER B CA 1
ATOM 3342 C C . SER B 1 203 ? 44.736 -24.459 37.295 1.00 42.42 203 SER B C 1
ATOM 3343 O O . SER B 1 203 ? 44.713 -24.764 38.479 1.00 33.42 203 SER B O 1
ATOM 3346 N N . ILE B 1 204 ? 43.643 -24.228 36.588 1.00 36.53 204 ILE B N 1
ATOM 3347 C CA . ILE B 1 204 ? 42.331 -24.330 37.185 1.00 38.04 204 ILE B CA 1
ATOM 3348 C C . ILE B 1 204 ? 42.040 -25.781 37.536 1.00 34.54 204 ILE B C 1
ATOM 3349 O O . ILE B 1 204 ? 41.458 -26.062 38.566 1.00 45.34 204 ILE B O 1
ATOM 3354 N N . TYR B 1 205 ? 42.449 -26.691 36.667 1.00 34.61 205 TYR B N 1
ATOM 3355 C CA . TYR B 1 205 ? 42.236 -28.110 36.885 1.00 36.38 205 TYR B CA 1
ATOM 3356 C C . TYR B 1 205 ? 42.927 -28.538 38.168 1.00 34.79 205 TYR B C 1
ATOM 3357 O O . TYR B 1 205 ? 42.368 -29.267 38.967 1.00 36.76 205 TYR B O 1
ATOM 3366 N N . GLU B 1 206 ? 44.152 -28.069 38.350 1.00 37.01 206 GLU B N 1
ATOM 3367 C CA . GLU B 1 206 ? 44.930 -28.395 39.533 1.00 40.10 206 GLU B CA 1
ATOM 3368 C C . GLU B 1 206 ? 44.340 -27.724 40.766 1.00 40.03 206 GLU B C 1
ATOM 3369 O O . GLU B 1 206 ? 44.328 -28.294 41.839 1.00 37.94 206 GLU B O 1
ATOM 3375 N N . GLN B 1 207 ? 43.835 -26.513 40.597 1.00 36.27 207 GLN B N 1
ATOM 3376 C CA . GLN B 1 207 ? 43.227 -25.785 41.699 1.00 48.92 207 GLN B CA 1
ATOM 3377 C C . GLN B 1 207 ? 42.005 -26.539 42.231 1.00 47.88 207 GLN B C 1
ATOM 3378 O O . GLN B 1 207 ? 41.821 -26.674 43.430 1.00 45.31 207 GLN B O 1
ATOM 3384 N N . ILE B 1 208 ? 41.173 -27.029 41.325 1.00 37.37 208 ILE B N 1
ATOM 3385 C CA . ILE B 1 208 ? 39.972 -27.750 41.704 1.00 33.34 208 ILE B CA 1
ATOM 3386 C C . ILE B 1 208 ? 40.276 -29.178 42.132 1.00 39.54 208 ILE B C 1
ATOM 3387 O O . ILE B 1 208 ? 39.495 -29.791 42.838 1.00 40.01 208 ILE B O 1
ATOM 3392 N N . SER B 1 209 ? 41.412 -29.705 41.702 1.00 37.10 209 SER B N 1
ATOM 3393 C CA . SER B 1 209 ? 41.786 -31.056 42.066 1.00 43.72 209 SER B CA 1
ATOM 3394 C C . SER B 1 209 ? 42.157 -31.085 43.538 1.00 40.78 209 SER B C 1
ATOM 3395 O O . SER B 1 209 ? 42.024 -32.104 44.195 1.00 40.88 209 SER B O 1
ATOM 3398 N N . GLN B 1 210 ? 42.610 -29.949 44.048 1.00 40.48 210 GLN B N 1
ATOM 3399 C CA . GLN B 1 210 ? 43.009 -29.827 45.439 1.00 46.70 210 GLN B CA 1
ATOM 3400 C C . GLN B 1 210 ? 41.824 -29.498 46.330 1.00 49.04 210 GLN B C 1
ATOM 3401 O O . GLN B 1 210 ? 41.950 -29.456 47.545 1.00 43.11 210 GLN B O 1
ATOM 3407 N N . ALA B 1 211 ? 40.675 -29.258 45.719 1.00 46.70 211 ALA B N 1
ATOM 3408 C CA . ALA B 1 211 ? 39.475 -28.934 46.469 1.00 38.22 211 ALA B CA 1
ATOM 3409 C C . ALA B 1 211 ? 38.716 -30.201 46.824 1.00 38.48 211 ALA B C 1
ATOM 3410 O O . ALA B 1 211 ? 39.150 -31.301 46.509 1.00 38.81 211 ALA B O 1
ATOM 3412 N N . ALA B 1 212 ? 37.578 -30.034 47.479 1.00 42.51 212 ALA B N 1
ATOM 3413 C CA . ALA B 1 212 ? 36.756 -31.163 47.896 1.00 38.95 212 ALA B CA 1
ATOM 3414 C C . ALA B 1 212 ? 36.395 -32.074 46.735 1.00 47.38 212 ALA B C 1
ATOM 3415 O O . ALA B 1 212 ? 36.118 -31.611 45.638 1.00 46.03 212 ALA B O 1
ATOM 3417 N N . ASP B 1 213 ? 36.406 -33.376 46.990 1.00 41.53 213 ASP B N 1
ATOM 3418 C CA . ASP B 1 213 ? 36.065 -34.356 45.974 1.00 49.53 213 ASP B CA 1
ATOM 3419 C C . ASP B 1 213 ? 34.553 -34.482 45.898 1.00 42.33 213 ASP B C 1
ATOM 3420 O O . ASP B 1 213 ? 33.985 -35.397 46.465 1.00 56.71 213 ASP B O 1
ATOM 3425 N N . THR B 1 214 ? 33.908 -33.555 45.205 1.00 44.37 214 THR B N 1
ATOM 3426 C CA . THR B 1 214 ? 32.463 -33.577 45.067 1.00 43.87 214 THR B CA 1
ATOM 3427 C C . THR B 1 214 ? 32.042 -33.863 43.634 1.00 45.98 214 THR B C 1
ATOM 3428 O O . THR B 1 214 ? 32.826 -33.731 42.707 1.00 42.46 214 THR B O 1
ATOM 3432 N N . GLU B 1 215 ? 30.791 -34.258 43.468 1.00 40.95 215 GLU B N 1
ATOM 3433 C CA . GLU B 1 215 ? 30.258 -34.561 42.152 1.00 44.42 215 GLU B CA 1
ATOM 3434 C C . GLU B 1 215 ? 30.363 -33.331 41.273 1.00 37.54 215 GLU B C 1
ATOM 3435 O O . GLU B 1 215 ? 30.668 -33.421 40.097 1.00 44.38 215 GLU B O 1
ATOM 3441 N N . GLN B 1 216 ? 30.106 -32.177 41.867 1.00 40.80 216 GLN B N 1
ATOM 3442 C CA . GLN B 1 216 ? 30.161 -30.915 41.150 1.00 38.16 216 GLN B CA 1
ATOM 3443 C C . GLN B 1 216 ? 31.565 -30.605 40.648 1.00 36.97 216 GLN B C 1
ATOM 3444 O O . GLN B 1 216 ? 31.748 -30.234 39.500 1.00 27.46 216 GLN B O 1
ATOM 3450 N N . ASN B 1 217 ? 32.554 -30.761 41.516 1.00 35.22 217 ASN B N 1
ATOM 3451 C CA . ASN B 1 217 ? 33.931 -30.494 41.140 1.00 39.50 217 ASN B CA 1
ATOM 3452 C C . ASN B 1 217 ? 34.423 -31.494 40.104 1.00 34.54 217 ASN B C 1
ATOM 3453 O O . ASN B 1 217 ? 35.253 -31.174 39.276 1.00 37.25 217 ASN B O 1
ATOM 3458 N N . LYS B 1 218 ? 33.907 -32.709 40.154 1.00 37.06 218 LYS B N 1
ATOM 3459 C CA . LYS B 1 218 ? 34.324 -33.726 39.214 1.00 34.76 218 LYS B CA 1
ATOM 3460 C C . LYS B 1 218 ? 33.786 -33.460 37.816 1.00 37.43 218 LYS B C 1
ATOM 3461 O O . LYS B 1 218 ? 34.427 -33.802 36.837 1.00 38.87 218 LYS B O 1
ATOM 3467 N N . GLN B 1 219 ? 32.618 -32.838 37.718 1.00 35.24 219 GLN B N 1
ATOM 3468 C CA . GLN B 1 219 ? 32.069 -32.530 36.410 1.00 43.36 219 GLN B CA 1
ATOM 3469 C C . GLN B 1 219 ? 32.889 -31.385 35.830 1.00 43.66 219 GLN B C 1
ATOM 3470 O O . GLN B 1 219 ? 33.108 -31.315 34.630 1.00 42.17 219 GLN B O 1
ATOM 3476 N N . LYS B 1 220 ? 33.354 -30.498 36.696 1.00 32.96 220 LYS B N 1
ATOM 3477 C CA . LYS B 1 220 ? 34.170 -29.385 36.255 1.00 42.21 220 LYS B CA 1
ATOM 3478 C C . LYS B 1 220 ? 35.517 -29.924 35.800 1.00 32.12 220 LYS B C 1
ATOM 3479 O O . LYS B 1 220 ? 36.041 -29.531 34.775 1.00 36.29 220 LYS B O 1
ATOM 3485 N N . LEU B 1 221 ? 36.069 -30.835 36.580 1.00 29.31 221 LEU B N 1
ATOM 3486 C CA . LEU B 1 221 ? 37.346 -31.436 36.248 1.00 35.42 221 LEU B CA 1
ATOM 3487 C C . LEU B 1 221 ? 37.234 -32.158 34.914 1.00 37.52 221 LEU B C 1
ATOM 3488 O O . LEU B 1 221 ? 38.164 -32.167 34.126 1.00 35.84 221 LEU B O 1
ATOM 3493 N N . LYS B 1 222 ? 36.078 -32.759 34.676 1.00 33.08 222 LYS B N 1
ATOM 3494 C CA . LYS B 1 222 ? 35.830 -33.484 33.442 1.00 35.54 222 LYS B CA 1
ATOM 3495 C C . LYS B 1 222 ? 35.808 -32.532 32.260 1.00 36.50 222 LYS B C 1
ATOM 3496 O O . LYS B 1 222 ? 36.393 -32.806 31.227 1.00 37.67 222 LYS B O 1
ATOM 3502 N N . GLU B 1 223 ? 35.132 -31.405 32.425 1.00 36.72 223 GLU B N 1
ATOM 3503 C CA . GLU B 1 223 ? 35.046 -30.415 31.366 1.00 38.23 223 GLU B CA 1
ATOM 3504 C C . GLU B 1 223 ? 36.388 -29.733 31.143 1.00 34.68 223 GLU B C 1
ATOM 3505 O O . GLU B 1 223 ? 36.726 -29.373 30.029 1.00 31.45 223 GLU B O 1
ATOM 3511 N N . LEU B 1 224 ? 37.151 -29.562 32.208 1.00 26.30 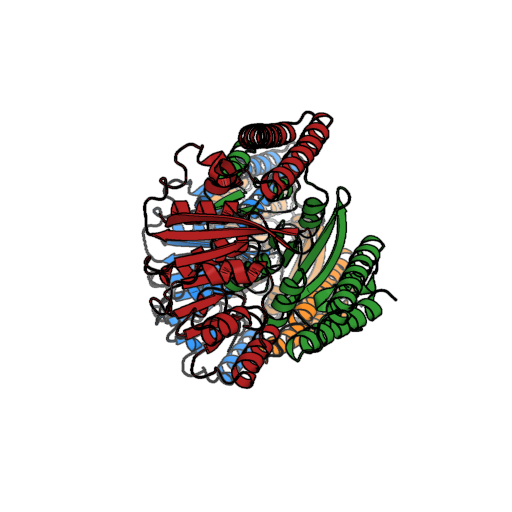224 LEU B N 1
ATOM 3512 C CA . LEU B 1 224 ? 38.453 -28.939 32.088 1.00 38.93 224 LEU B CA 1
ATOM 3513 C C . LEU B 1 224 ? 39.385 -29.858 31.327 1.00 31.83 224 LEU B C 1
ATOM 3514 O O . LEU B 1 224 ? 40.049 -29.435 30.398 1.00 36.66 224 LEU B O 1
ATOM 3519 N N . ALA B 1 225 ? 39.424 -31.119 31.732 1.00 37.58 225 ALA B N 1
ATOM 3520 C CA . ALA B 1 225 ? 40.277 -32.110 31.091 1.00 40.24 225 ALA B CA 1
ATOM 3521 C C . ALA B 1 225 ? 39.915 -32.265 29.619 1.00 42.16 225 ALA B C 1
ATOM 3522 O O . ALA B 1 225 ? 40.771 -32.486 28.780 1.00 27.69 225 ALA B O 1
ATOM 3524 N N . ASP B 1 226 ? 38.631 -32.136 29.325 1.00 39.43 226 ASP B N 1
ATOM 3525 C CA . ASP B 1 226 ? 38.130 -32.249 27.961 1.00 39.40 226 ASP B CA 1
ATOM 3526 C C . ASP B 1 226 ? 38.725 -31.116 27.126 1.00 39.09 226 ASP B C 1
ATOM 3527 O O . ASP B 1 226 ? 39.148 -31.318 26.000 1.00 34.41 226 ASP B O 1
ATOM 3532 N N . ARG B 1 227 ? 38.767 -29.925 27.700 1.00 34.09 227 ARG B N 1
ATOM 3533 C CA . ARG B 1 227 ? 39.320 -28.768 27.014 1.00 38.42 227 ARG B CA 1
ATOM 3534 C C . ARG B 1 227 ? 40.823 -28.908 26.811 1.00 38.92 227 ARG B C 1
ATOM 3535 O O . ARG B 1 227 ? 41.349 -28.575 25.764 1.00 36.82 227 ARG B O 1
ATOM 3543 N N . MET B 1 228 ? 41.503 -29.395 27.836 1.00 34.26 228 MET B N 1
ATOM 3544 C CA . MET B 1 228 ? 42.945 -29.568 27.791 1.00 39.84 228 MET B CA 1
ATOM 3545 C C . MET B 1 228 ? 43.349 -30.549 26.708 1.00 40.14 228 MET B C 1
ATOM 3546 O O . MET B 1 228 ? 44.291 -30.311 25.970 1.00 34.27 228 MET B O 1
ATOM 3551 N N . GLU B 1 229 ? 42.628 -31.658 26.630 1.00 37.08 229 GLU B N 1
ATOM 3552 C CA . GLU B 1 229 ? 42.916 -32.679 25.644 1.00 35.99 229 GLU B CA 1
ATOM 3553 C C . GLU B 1 229 ? 42.716 -32.088 24.265 1.00 36.78 229 GLU B C 1
ATOM 3554 O O . GLU B 1 229 ? 43.484 -32.332 23.351 1.00 34.39 229 GLU B O 1
ATOM 3560 N N . LEU B 1 230 ? 41.666 -31.297 24.147 1.00 32.34 230 LEU B N 1
ATOM 3561 C CA . LEU B 1 230 ? 41.320 -30.644 22.896 1.00 30.49 230 LEU B CA 1
ATOM 3562 C C . LEU B 1 230 ? 42.450 -29.737 22.428 1.00 41.17 230 LEU B C 1
ATOM 3563 O O . LEU B 1 230 ? 42.890 -29.811 21.290 1.00 37.15 230 LEU B O 1
ATOM 3568 N N . LEU B 1 231 ? 42.911 -28.874 23.320 1.00 37.69 231 LEU B N 1
ATOM 3569 C CA . LEU B 1 231 ? 43.973 -27.943 22.995 1.00 28.82 231 LEU B CA 1
ATOM 3570 C C . LEU B 1 231 ? 45.300 -28.648 22.804 1.00 35.30 231 LEU B C 1
ATOM 3571 O O . LEU B 1 231 ? 46.086 -28.267 21.957 1.00 35.41 231 LEU B O 1
ATOM 3576 N N . LYS B 1 232 ? 45.549 -29.676 23.597 1.00 40.59 232 LYS B N 1
ATOM 3577 C CA . LYS B 1 232 ? 46.792 -30.410 23.489 1.00 39.89 232 LYS B CA 1
ATOM 3578 C C . LYS B 1 232 ? 46.883 -31.033 22.110 1.00 40.84 232 LYS B C 1
ATOM 3579 O O . LYS B 1 232 ? 47.944 -31.093 21.504 1.00 41.41 232 LYS B O 1
ATOM 3585 N N . GLU B 1 233 ? 45.747 -31.463 21.598 1.00 38.02 233 GLU B N 1
ATOM 3586 C CA . GLU B 1 233 ? 45.706 -32.070 20.284 1.00 39.78 233 GLU B CA 1
ATOM 3587 C C . GLU B 1 233 ? 46.037 -31.088 19.153 1.00 45.89 233 GLU B C 1
ATOM 3588 O O . GLU B 1 233 ? 46.523 -31.501 18.109 1.00 33.28 233 GLU B O 1
ATOM 3594 N N . VAL B 1 234 ? 45.785 -29.799 19.341 1.00 40.07 234 VAL B N 1
ATOM 3595 C CA . VAL B 1 234 ? 46.087 -28.857 18.277 1.00 41.80 234 VAL B CA 1
ATOM 3596 C C . VAL B 1 234 ? 47.462 -28.205 18.383 1.00 38.15 234 VAL B C 1
ATOM 3597 O O . VAL B 1 234 ? 48.042 -27.859 17.371 1.00 50.17 234 VAL B O 1
ATOM 3601 N N . ILE B 1 235 ? 47.982 -28.030 19.589 1.00 35.11 235 ILE B N 1
ATOM 3602 C CA . ILE B 1 235 ? 49.273 -27.371 19.732 1.00 46.80 235 ILE B CA 1
ATOM 3603 C C . ILE B 1 235 ? 50.462 -28.264 20.058 1.00 42.67 235 ILE B C 1
ATOM 3604 O O . ILE B 1 235 ? 51.587 -27.916 19.736 1.00 50.49 235 ILE B O 1
ATOM 3609 N N . ASP B 1 236 ? 50.234 -29.398 20.698 1.00 41.74 236 ASP B N 1
ATOM 3610 C CA . ASP B 1 236 ? 51.345 -30.270 21.046 1.00 49.04 236 ASP B CA 1
ATOM 3611 C C . ASP B 1 236 ? 52.171 -30.643 19.827 1.00 44.18 236 ASP B C 1
ATOM 3612 O O . ASP B 1 236 ? 53.371 -30.391 19.789 1.00 42.51 236 ASP B O 1
ATOM 3617 N N . GLU C 1 3 ? 59.787 7.548 53.331 1.00 54.76 3 GLU C N 1
ATOM 3618 C CA . GLU C 1 3 ? 60.956 7.131 54.090 1.00 67.09 3 GLU C CA 1
ATOM 3619 C C . GLU C 1 3 ? 60.563 6.089 55.127 1.00 54.11 3 GLU C C 1
ATOM 3620 O O . GLU C 1 3 ? 61.173 5.994 56.184 1.00 48.34 3 GLU C O 1
ATOM 3626 N N . LEU C 1 4 ? 59.537 5.311 54.827 1.00 44.85 4 LEU C N 1
ATOM 3627 C CA . LEU C 1 4 ? 59.098 4.288 55.753 1.00 51.45 4 LEU C CA 1
ATOM 3628 C C . LEU C 1 4 ? 59.934 3.046 55.592 1.00 36.69 4 LEU C C 1
ATOM 3629 O O . LEU C 1 4 ? 60.031 2.484 54.515 1.00 42.59 4 LEU C O 1
ATOM 3634 N N . LYS C 1 5 ? 60.533 2.618 56.684 1.00 36.52 5 LYS C N 1
ATOM 3635 C CA . LYS C 1 5 ? 61.340 1.423 56.675 1.00 41.01 5 LYS C CA 1
ATOM 3636 C C . LYS C 1 5 ? 60.775 0.488 57.722 1.00 37.07 5 LYS C C 1
ATOM 3637 O O . LYS C 1 5 ? 60.181 0.926 58.690 1.00 41.11 5 LYS C O 1
ATOM 3643 N N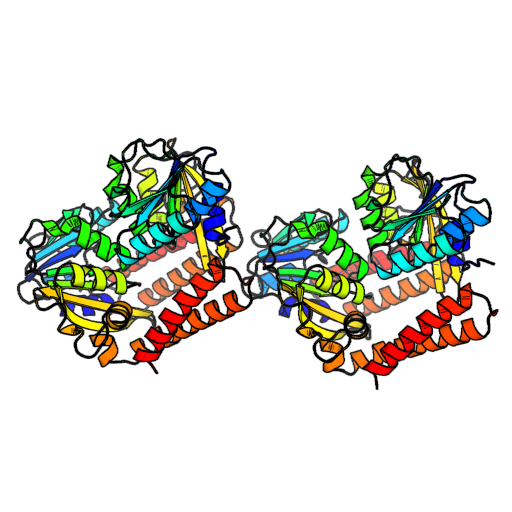 . LEU C 1 6 ? 60.967 -0.805 57.523 1.00 35.04 6 LEU C N 1
ATOM 3644 C CA . LEU C 1 6 ? 60.491 -1.792 58.466 1.00 32.03 6 LEU C CA 1
ATOM 3645 C C . LEU C 1 6 ? 61.642 -2.583 59.035 1.00 28.78 6 LEU C C 1
ATOM 3646 O O . LEU C 1 6 ? 62.722 -2.613 58.473 1.00 34.70 6 LEU C O 1
ATOM 3651 N N . SER C 1 7 ? 61.395 -3.240 60.153 1.00 36.13 7 SER C N 1
ATOM 3652 C CA . SER C 1 7 ? 62.395 -4.084 60.753 1.00 36.54 7 SER C CA 1
ATOM 3653 C C . SER C 1 7 ? 62.508 -5.259 59.807 1.00 35.30 7 SER C C 1
ATOM 3654 O O . SER C 1 7 ? 61.648 -5.450 58.962 1.00 31.75 7 SER C O 1
ATOM 3657 N N . LYS C 1 8 ? 63.562 -6.044 59.940 1.00 30.08 8 LYS C N 1
ATOM 3658 C CA . LYS C 1 8 ? 63.743 -7.201 59.086 1.00 30.24 8 LYS C CA 1
ATOM 3659 C C . LYS C 1 8 ? 62.595 -8.165 59.317 1.00 30.25 8 LYS C C 1
ATOM 3660 O O . LYS C 1 8 ? 62.155 -8.853 58.420 1.00 30.92 8 LYS C O 1
ATOM 3666 N N . ARG C 1 9 ? 62.127 -8.190 60.554 1.00 33.19 9 ARG C N 1
ATOM 3667 C CA . ARG C 1 9 ? 61.031 -9.053 60.962 1.00 33.56 9 ARG C CA 1
ATOM 3668 C C . ARG C 1 9 ? 59.767 -8.765 60.167 1.00 29.83 9 ARG C C 1
ATOM 3669 O O . ARG C 1 9 ? 59.184 -9.662 59.588 1.00 29.11 9 ARG C O 1
ATOM 3677 N N . LEU C 1 10 ? 59.343 -7.509 60.154 1.00 30.35 10 LEU C N 1
ATOM 3678 C CA . LEU C 1 10 ? 58.142 -7.123 59.427 1.00 31.02 10 LEU C CA 1
ATOM 3679 C C . LEU C 1 10 ? 58.376 -7.125 57.922 1.00 33.46 10 LEU C C 1
ATOM 3680 O O . LEU C 1 10 ? 57.457 -7.328 57.151 1.00 34.10 10 LEU C O 1
ATOM 3685 N N . GLN C 1 11 ? 59.615 -6.906 57.512 1.00 28.13 11 GLN C N 1
ATOM 3686 C CA . GLN C 1 11 ? 59.950 -6.916 56.105 1.00 34.59 11 GLN C CA 1
ATOM 3687 C C . GLN C 1 11 ? 59.679 -8.314 55.593 1.00 30.48 11 GLN C C 1
ATOM 3688 O O . GLN C 1 11 ? 59.103 -8.498 54.539 1.00 28.35 11 GLN C O 1
ATOM 3694 N N . THR C 1 12 ? 60.108 -9.296 56.371 1.00 25.95 12 THR C N 1
ATOM 3695 C CA . THR C 1 12 ? 59.910 -10.692 56.038 1.00 32.83 12 THR C CA 1
ATOM 3696 C C . THR C 1 12 ? 58.423 -10.989 55.920 1.00 34.75 12 THR C C 1
ATOM 3697 O O . THR C 1 12 ? 57.995 -11.711 55.034 1.00 34.92 12 THR C O 1
ATOM 3701 N N . VAL C 1 13 ? 57.646 -10.421 56.827 1.00 27.14 13 VAL C N 1
ATOM 3702 C CA . VAL C 1 13 ? 56.209 -10.603 56.824 1.00 31.90 13 VAL C CA 1
ATOM 3703 C C . VAL C 1 13 ? 55.632 -10.069 55.522 1.00 27.06 13 VAL C C 1
ATOM 3704 O O . VAL C 1 13 ? 54.867 -10.736 54.857 1.00 31.19 13 VAL C O 1
ATOM 3708 N N . ALA C 1 14 ? 56.020 -8.853 55.176 1.00 30.70 14 ALA C N 1
ATOM 3709 C CA . ALA C 1 14 ? 55.536 -8.195 53.967 1.00 34.88 14 ALA C CA 1
ATOM 3710 C C . ALA C 1 14 ? 55.791 -8.982 52.683 1.00 36.62 14 ALA C C 1
ATOM 3711 O O . ALA C 1 14 ? 54.959 -8.991 51.795 1.00 30.25 14 ALA C O 1
ATOM 3713 N N . GLU C 1 15 ? 56.942 -9.634 52.594 1.00 35.48 15 GLU C N 1
ATOM 3714 C CA . GLU C 1 15 ? 57.297 -10.399 51.407 1.00 31.91 15 GLU C CA 1
ATOM 3715 C C . GLU C 1 15 ? 56.337 -11.537 51.118 1.00 38.81 15 GLU C C 1
ATOM 3716 O O . GLU C 1 15 ? 56.314 -12.056 50.017 1.00 35.40 15 GLU C O 1
ATOM 3722 N N . TYR C 1 16 ? 55.543 -11.922 52.105 1.00 32.39 16 TYR C N 1
ATOM 3723 C CA . TYR C 1 16 ? 54.600 -13.006 51.909 1.00 33.92 16 TYR C CA 1
ATOM 3724 C C . TYR C 1 16 ? 53.238 -12.502 51.470 1.00 34.48 16 TYR C C 1
ATOM 3725 O O . TYR C 1 16 ? 52.363 -13.284 51.135 1.00 36.45 16 TYR C O 1
ATOM 3734 N N . ILE C 1 17 ? 53.062 -11.191 51.468 1.00 34.25 17 ILE C N 1
ATOM 3735 C CA . ILE C 1 17 ? 51.810 -10.611 51.034 1.00 33.81 17 ILE C CA 1
ATOM 3736 C C . ILE C 1 17 ? 51.674 -10.851 49.540 1.00 31.38 17 ILE C C 1
ATOM 3737 O O . ILE C 1 17 ? 52.524 -10.432 48.763 1.00 36.67 17 ILE C O 1
ATOM 3742 N N . PRO C 1 18 ? 50.616 -11.515 49.116 1.00 35.41 18 PRO C N 1
ATOM 3743 C CA . PRO C 1 18 ? 50.444 -11.761 47.683 1.00 40.46 18 PRO C CA 1
ATOM 3744 C C . PRO C 1 18 ? 50.246 -10.451 46.935 1.00 40.49 18 PRO C C 1
ATOM 3745 O O . PRO C 1 18 ? 49.637 -9.541 47.473 1.00 38.40 18 PRO C O 1
ATOM 3749 N N . ASN C 1 19 ? 50.769 -10.357 45.721 1.00 41.78 19 ASN C N 1
ATOM 3750 C CA . ASN C 1 19 ? 50.648 -9.141 44.932 1.00 42.28 19 ASN C CA 1
ATOM 3751 C C . ASN C 1 19 ? 49.197 -8.767 44.677 1.00 39.89 19 ASN C C 1
ATOM 3752 O O . ASN C 1 19 ? 48.365 -9.624 44.405 1.00 33.87 19 ASN C O 1
ATOM 3757 N N . GLY C 1 20 ? 48.916 -7.472 44.783 1.00 42.95 20 GLY C N 1
ATOM 3758 C CA . GLY C 1 20 ? 47.585 -6.926 44.583 1.00 43.04 20 GLY C CA 1
ATOM 3759 C C . GLY C 1 20 ? 46.602 -7.278 45.683 1.00 42.90 20 GLY C C 1
ATOM 3760 O O . GLY C 1 20 ? 45.419 -6.996 45.583 1.00 37.25 20 GLY C O 1
ATOM 3761 N N . ALA C 1 21 ? 47.104 -7.900 46.737 1.00 33.41 21 ALA C N 1
ATOM 3762 C CA . ALA C 1 21 ? 46.264 -8.332 47.841 1.00 37.08 21 ALA C CA 1
ATOM 3763 C C . ALA C 1 21 ? 45.791 -7.234 48.769 1.00 36.61 21 ALA C C 1
ATOM 3764 O O . ALA C 1 21 ? 46.488 -6.267 49.016 1.00 31.45 21 ALA C O 1
ATOM 3766 N N . VAL C 1 22 ? 44.590 -7.422 49.293 1.00 32.64 22 VAL C N 1
ATOM 3767 C CA . VAL C 1 22 ? 44.030 -6.524 50.269 1.00 29.87 22 VAL C CA 1
ATOM 3768 C C . VAL C 1 22 ? 44.482 -7.179 51.561 1.00 26.83 22 VAL C C 1
ATOM 3769 O O . VAL C 1 22 ? 44.106 -8.302 51.852 1.00 28.51 22 VAL C O 1
ATOM 3773 N N . MET C 1 23 ? 45.312 -6.494 52.326 1.00 27.60 23 MET C N 1
ATOM 3774 C CA . MET C 1 23 ? 45.819 -7.060 53.554 1.00 32.05 23 MET C CA 1
ATOM 3775 C C . MET C 1 23 ? 45.162 -6.454 54.772 1.00 25.28 23 MET C C 1
ATOM 3776 O O . MET C 1 23 ? 44.598 -5.375 54.711 1.00 31.47 23 MET C O 1
ATOM 3781 N N . ALA C 1 24 ? 45.268 -7.163 55.882 1.00 26.96 24 ALA C N 1
ATOM 3782 C CA . ALA C 1 24 ? 44.752 -6.693 57.147 1.00 27.31 24 ALA C CA 1
ATOM 3783 C C . ALA C 1 24 ? 45.804 -6.998 58.187 1.00 32.16 24 ALA C C 1
ATOM 3784 O O . ALA C 1 24 ? 46.101 -8.150 58.453 1.00 29.86 24 ALA C O 1
ATOM 3786 N N . ASP C 1 25 ? 46.373 -5.951 58.762 1.00 28.28 25 ASP C N 1
ATOM 3787 C CA . ASP C 1 25 ? 47.391 -6.098 59.779 1.00 30.11 25 ASP C CA 1
ATOM 3788 C C . ASP C 1 25 ? 46.746 -5.994 61.158 1.00 28.31 25 ASP C C 1
ATOM 3789 O O . ASP C 1 25 ? 46.227 -4.959 61.528 1.00 29.01 25 ASP C O 1
ATOM 3794 N N . ILE C 1 26 ? 46.780 -7.086 61.904 1.00 31.80 26 ILE C N 1
ATOM 3795 C CA . ILE C 1 26 ? 46.175 -7.138 63.225 1.00 30.53 26 ILE C CA 1
ATOM 3796 C C . ILE C 1 26 ? 47.137 -6.685 64.312 1.00 28.61 26 ILE C C 1
ATOM 3797 O O . ILE C 1 26 ? 48.234 -7.192 64.418 1.00 30.91 26 ILE C O 1
ATOM 3802 N N . GLY C 1 27 ? 46.709 -5.719 65.111 1.00 28.77 27 GLY C N 1
ATOM 3803 C CA . GLY C 1 27 ? 47.541 -5.170 66.157 1.00 29.68 27 GLY C CA 1
ATOM 3804 C C . GLY C 1 27 ? 48.703 -4.486 65.473 1.00 38.01 27 GLY C C 1
ATOM 3805 O O . GLY C 1 27 ? 49.849 -4.635 65.866 1.00 36.63 27 GLY C O 1
ATOM 3806 N N . SER C 1 28 ? 48.375 -3.741 64.425 1.00 27.33 28 SER C N 1
ATOM 3807 C CA . SER C 1 28 ? 49.357 -3.044 63.606 1.00 30.93 28 SER C CA 1
ATOM 3808 C C . SER C 1 28 ? 50.205 -2.029 64.358 1.00 32.51 28 SER C C 1
ATOM 3809 O O . SER C 1 28 ? 49.703 -1.209 65.105 1.00 32.72 28 SER C O 1
ATOM 3812 N N . ASP C 1 29 ? 51.506 -2.119 64.126 1.00 36.71 29 ASP C N 1
ATOM 3813 C CA . ASP C 1 29 ? 52.498 -1.249 64.740 1.00 32.91 29 ASP C CA 1
ATOM 3814 C C . ASP C 1 29 ? 52.556 0.085 64.013 1.00 29.60 29 ASP C C 1
ATOM 3815 O O . ASP C 1 29 ? 53.346 0.254 63.101 1.00 32.16 29 ASP C O 1
ATOM 3820 N N . HIS C 1 30 ? 51.711 1.024 64.425 1.00 27.81 30 HIS C N 1
ATOM 3821 C CA . HIS C 1 30 ? 51.647 2.345 63.813 1.00 33.58 30 HIS C CA 1
ATOM 3822 C C . HIS C 1 30 ? 51.257 2.273 62.343 1.00 35.31 30 HIS C C 1
ATOM 3823 O O . HIS C 1 30 ? 51.427 3.233 61.606 1.00 32.61 30 HIS C O 1
ATOM 3830 N N . ALA C 1 31 ? 50.736 1.129 61.930 1.00 25.93 31 ALA C N 1
ATOM 3831 C CA . ALA C 1 31 ? 50.330 0.921 60.550 1.00 28.43 31 ALA C CA 1
ATOM 3832 C C . ALA C 1 31 ? 51.505 1.043 59.586 1.00 30.70 31 ALA C C 1
ATOM 3833 O O . ALA C 1 31 ? 51.323 1.290 58.405 1.00 30.51 31 ALA C O 1
ATOM 3835 N N . TYR C 1 32 ? 52.715 0.863 60.094 1.00 27.84 32 TYR C N 1
ATOM 3836 C CA . TYR C 1 32 ? 53.898 0.947 59.257 1.00 31.05 32 TYR C CA 1
ATOM 3837 C C . TYR C 1 32 ? 53.911 -0.167 58.214 1.00 28.43 32 TYR C C 1
ATOM 3838 O O . TYR C 1 32 ? 54.176 0.074 57.047 1.00 27.08 32 TYR C O 1
ATOM 3847 N N . LEU C 1 33 ? 53.636 -1.387 58.652 1.00 23.61 33 LEU C N 1
ATOM 3848 C CA . LEU C 1 33 ? 53.622 -2.535 57.763 1.00 31.50 33 LEU C CA 1
ATOM 3849 C C . LEU C 1 33 ? 52.644 -2.319 56.618 1.00 29.61 33 LEU C C 1
ATOM 3850 O O . LEU C 1 33 ? 53.013 -2.424 55.459 1.00 33.98 33 LEU C O 1
ATOM 3855 N N . PRO C 1 34 ? 51.399 -1.997 56.936 1.00 32.10 34 PRO C N 1
ATOM 3856 C CA . PRO C 1 34 ? 50.391 -1.772 55.895 1.00 36.69 34 PRO C CA 1
ATOM 3857 C C . PRO C 1 34 ? 50.762 -0.624 54.954 1.00 36.01 34 PRO C C 1
ATOM 3858 O O . PRO C 1 34 ? 50.558 -0.725 53.752 1.00 34.38 34 PRO C O 1
ATOM 3862 N N . SER C 1 35 ? 51.306 0.448 55.508 1.00 28.02 35 SER C N 1
ATOM 3863 C CA . SER C 1 35 ? 51.705 1.601 54.717 1.00 26.95 35 SER C CA 1
ATOM 3864 C C . SER C 1 35 ? 52.824 1.217 53.766 1.00 32.71 35 SER C C 1
ATOM 3865 O O . SER C 1 35 ? 52.803 1.557 52.591 1.00 31.94 35 SER C O 1
ATOM 3868 N N . TYR C 1 36 ? 53.802 0.496 54.289 1.00 36.22 36 TYR C N 1
ATOM 3869 C CA . TYR C 1 36 ? 54.923 0.049 53.487 1.00 33.74 36 TYR C CA 1
ATOM 3870 C C . TYR C 1 36 ? 54.406 -0.819 52.352 1.00 38.09 36 TYR C C 1
ATOM 3871 O O . TYR C 1 36 ? 54.837 -0.698 51.217 1.00 42.10 36 TYR C O 1
ATOM 3880 N N . ALA C 1 37 ? 53.472 -1.698 52.678 1.00 35.89 37 ALA C N 1
ATOM 3881 C CA . ALA C 1 37 ? 52.900 -2.605 51.695 1.00 30.16 37 ALA C CA 1
ATOM 3882 C C . ALA C 1 37 ? 52.276 -1.853 50.535 1.00 33.91 37 ALA C C 1
ATOM 3883 O O . ALA C 1 37 ? 52.482 -2.193 49.379 1.00 36.63 37 ALA C O 1
ATOM 3885 N N . VAL C 1 38 ? 51.502 -0.830 50.859 1.00 31.97 38 VAL C N 1
ATOM 3886 C CA . VAL C 1 38 ? 50.824 -0.033 49.856 1.00 36.34 38 VAL C CA 1
ATOM 3887 C C . VAL C 1 38 ? 51.816 0.803 49.058 1.00 38.12 38 VAL C C 1
ATOM 3888 O O . VAL C 1 38 ? 51.765 0.839 47.840 1.00 38.60 38 VAL C O 1
ATOM 3892 N N . LEU C 1 39 ? 52.718 1.466 49.758 1.00 31.55 39 LEU C N 1
ATOM 3893 C CA . LEU C 1 39 ? 53.709 2.302 49.108 1.00 40.18 39 LEU C CA 1
ATOM 3894 C C . LEU C 1 39 ? 54.600 1.508 48.167 1.00 39.14 39 LEU C C 1
ATOM 3895 O O . LEU C 1 39 ? 55.066 2.027 47.168 1.00 44.25 39 LEU C O 1
ATOM 3900 N N . ASN C 1 40 ? 54.838 0.249 48.489 1.00 40.29 40 ASN C N 1
ATOM 3901 C CA . ASN C 1 40 ? 55.714 -0.575 47.683 1.00 31.40 40 ASN C CA 1
ATOM 3902 C C . ASN C 1 40 ? 55.042 -1.575 46.759 1.00 42.40 40 ASN C C 1
ATOM 3903 O O . ASN C 1 40 ? 55.644 -2.572 46.374 1.00 36.78 40 ASN C O 1
ATOM 3908 N N . HIS C 1 41 ? 53.805 -1.284 46.388 1.00 40.65 41 HIS C N 1
ATOM 3909 C CA . HIS C 1 41 ? 53.064 -2.113 45.454 1.00 39.34 41 HIS C CA 1
ATOM 3910 C C . HIS C 1 41 ? 52.872 -3.555 45.901 1.00 42.40 41 HIS C C 1
ATOM 3911 O O . HIS C 1 41 ? 52.671 -4.437 45.079 1.00 49.94 41 HIS C O 1
ATOM 3918 N N . LYS C 1 42 ? 52.920 -3.798 47.199 1.00 39.09 42 LYS C N 1
ATOM 3919 C CA . LYS C 1 42 ? 52.740 -5.143 47.704 1.00 33.08 42 LYS C CA 1
ATOM 3920 C C . LYS C 1 42 ? 51.275 -5.417 48.037 1.00 35.25 42 LYS C C 1
ATOM 3921 O O . LYS C 1 42 ? 50.822 -6.546 47.963 1.00 34.01 42 LYS C O 1
ATOM 3927 N N . ALA C 1 43 ? 50.542 -4.372 48.389 1.00 37.35 43 ALA C N 1
ATOM 3928 C CA . ALA C 1 43 ? 49.132 -4.506 48.703 1.00 40.29 43 ALA C CA 1
ATOM 3929 C C . ALA C 1 43 ? 48.303 -3.463 47.983 1.00 34.47 43 ALA C C 1
ATOM 3930 O O . ALA C 1 43 ? 48.686 -2.310 47.896 1.00 29.73 43 ALA C O 1
ATOM 3932 N N . SER C 1 44 ? 47.153 -3.889 47.479 1.00 28.28 44 SER C N 1
ATOM 3933 C CA . SER C 1 44 ? 46.233 -3.006 46.781 1.00 32.11 44 SER C CA 1
ATOM 3934 C C . SER C 1 44 ? 45.532 -2.115 47.785 1.00 40.89 44 SER C C 1
ATOM 3935 O O . SER C 1 44 ? 45.085 -1.029 47.471 1.00 33.38 44 SER C O 1
ATOM 3938 N N . GLY C 1 45 ? 45.437 -2.615 49.002 1.00 40.57 45 GLY C N 1
ATOM 3939 C CA . GLY C 1 45 ? 44.794 -1.897 50.081 1.00 32.43 45 GLY C CA 1
ATOM 3940 C C . GLY C 1 45 ? 45.023 -2.616 51.386 1.00 30.82 45 GLY C C 1
ATOM 3941 O O . GLY C 1 45 ? 45.402 -3.777 51.389 1.00 31.72 45 GLY C O 1
ATOM 3942 N N . ALA C 1 46 ? 44.794 -1.935 52.494 1.00 35.98 46 ALA C N 1
ATOM 3943 C CA . ALA C 1 46 ? 45.014 -2.557 53.774 1.00 35.16 46 ALA C CA 1
ATOM 3944 C C . ALA C 1 46 ? 44.105 -2.056 54.873 1.00 27.54 46 ALA C C 1
ATOM 3945 O O . ALA C 1 46 ? 43.536 -0.984 54.800 1.00 30.81 46 ALA C O 1
ATOM 3947 N N . ILE C 1 47 ? 44.005 -2.876 55.905 1.00 30.86 47 ILE C N 1
ATOM 3948 C CA . ILE C 1 47 ? 43.228 -2.588 57.081 1.00 25.62 47 ILE C CA 1
ATOM 3949 C C . ILE C 1 47 ? 44.178 -2.709 58.256 1.00 31.40 47 ILE C C 1
ATOM 3950 O O . ILE C 1 47 ? 44.872 -3.704 58.398 1.00 27.34 47 ILE C O 1
ATOM 3955 N N . ALA C 1 48 ? 44.210 -1.683 59.088 1.00 29.24 48 ALA C N 1
ATOM 3956 C CA . ALA C 1 48 ? 45.068 -1.684 60.251 1.00 29.33 48 ALA C CA 1
ATOM 3957 C C . ALA C 1 48 ? 44.215 -1.760 61.500 1.00 30.52 48 ALA C C 1
ATOM 3958 O O . ALA C 1 48 ? 43.563 -0.803 61.886 1.00 31.02 48 ALA C O 1
ATOM 3960 N N . GLY C 1 49 ? 44.227 -2.923 62.126 1.00 28.74 49 GLY C N 1
ATOM 3961 C CA . GLY C 1 49 ? 43.455 -3.144 63.322 1.00 29.74 49 GLY C CA 1
ATOM 3962 C C . GLY C 1 49 ? 44.205 -2.835 64.594 1.00 31.39 49 GLY C C 1
ATOM 3963 O O . GLY C 1 49 ? 45.347 -3.220 64.769 1.00 29.42 49 GLY C O 1
ATOM 3964 N N . GLU C 1 50 ? 43.538 -2.123 65.483 1.00 27.43 50 GLU C N 1
ATOM 3965 C CA . GLU C 1 50 ? 44.091 -1.774 66.771 1.00 34.60 50 GLU C CA 1
ATOM 3966 C C . GLU C 1 50 ? 42.992 -2.056 67.769 1.00 36.55 50 GLU C C 1
ATOM 3967 O O . GLU C 1 50 ? 41.824 -1.826 67.491 1.00 30.21 50 GLU C O 1
ATOM 3973 N N . ILE C 1 51 ? 43.359 -2.560 68.933 1.00 41.83 51 ILE C N 1
ATOM 3974 C CA . ILE C 1 51 ? 42.366 -2.875 69.941 1.00 47.07 51 ILE C CA 1
ATOM 3975 C C . ILE C 1 51 ? 42.143 -1.703 70.889 1.00 40.80 51 ILE C C 1
ATOM 3976 O O . ILE C 1 51 ? 41.011 -1.316 71.138 1.00 40.64 51 ILE C O 1
ATOM 3981 N N . THR C 1 52 ? 43.222 -1.133 71.406 1.00 37.97 52 THR C N 1
ATOM 3982 C CA . THR C 1 52 ? 43.113 -0.016 72.334 1.00 38.62 52 THR C CA 1
ATOM 3983 C C . THR C 1 52 ? 43.192 1.348 71.659 1.00 36.08 52 THR C C 1
ATOM 3984 O O . THR C 1 52 ? 43.705 1.481 70.561 1.00 30.75 52 THR C O 1
ATOM 3988 N N . ASP C 1 53 ? 42.668 2.349 72.355 1.00 36.64 53 ASP C N 1
ATOM 3989 C CA . ASP C 1 53 ? 42.619 3.726 71.872 1.00 36.11 53 ASP C CA 1
ATOM 3990 C C . ASP C 1 53 ? 43.965 4.278 71.417 1.00 38.65 53 ASP C C 1
ATOM 3991 O O . ASP C 1 53 ? 44.089 4.780 70.315 1.00 38.70 53 ASP C O 1
ATOM 3996 N N . GLY C 1 54 ? 44.964 4.196 72.282 1.00 35.97 54 GLY C N 1
ATOM 3997 C CA . GLY C 1 54 ? 46.282 4.708 71.973 1.00 37.29 54 GLY C CA 1
ATOM 3998 C C . GLY C 1 54 ? 46.807 4.264 70.628 1.00 36.30 54 GLY C C 1
ATOM 3999 O O . GLY C 1 54 ? 46.996 5.073 69.731 1.00 42.26 54 GLY C O 1
ATOM 4000 N N . PRO C 1 55 ? 47.057 2.977 70.470 1.00 38.94 55 PRO C N 1
ATOM 4001 C CA . PRO C 1 55 ? 47.570 2.479 69.195 1.00 39.32 55 PRO C CA 1
ATOM 4002 C C . PRO C 1 55 ? 46.640 2.801 68.032 1.00 43.86 55 PRO C C 1
ATOM 4003 O O . PRO C 1 55 ? 47.088 2.919 66.898 1.00 33.93 55 PRO C O 1
ATOM 4007 N N . PHE C 1 56 ? 45.352 2.947 68.313 1.00 39.19 56 PHE C N 1
ATOM 4008 C CA . PHE C 1 56 ? 44.393 3.245 67.264 1.00 37.13 56 PHE C CA 1
ATOM 4009 C C . PHE C 1 56 ? 44.631 4.638 66.711 1.00 38.10 56 PHE C C 1
ATOM 4010 O O . PHE C 1 56 ? 44.716 4.824 65.512 1.00 38.80 56 PHE C O 1
ATOM 4018 N N . LEU C 1 57 ? 44.763 5.615 67.592 1.00 40.00 57 LEU C N 1
ATOM 4019 C CA . LEU C 1 57 ? 45.012 6.975 67.158 1.00 49.55 57 LEU C CA 1
ATOM 4020 C C . LEU C 1 57 ? 46.309 7.075 66.348 1.00 48.30 57 LEU C C 1
ATOM 4021 O O . LEU C 1 57 ? 46.302 7.521 65.208 1.00 42.65 57 LEU C O 1
ATOM 4026 N N . SER C 1 58 ? 47.416 6.665 66.953 1.00 43.57 58 SER C N 1
ATOM 4027 C CA . SER C 1 58 ? 48.718 6.738 66.299 1.00 49.16 58 SER C CA 1
ATOM 4028 C C . SER C 1 58 ? 48.727 6.095 64.923 1.00 43.18 58 SER C C 1
ATOM 4029 O O . SER C 1 58 ? 49.329 6.618 64.002 1.00 50.30 58 SER C O 1
ATOM 4032 N N . ALA C 1 59 ? 48.063 4.960 64.780 1.00 43.37 59 ALA C N 1
ATOM 4033 C CA . ALA C 1 59 ? 48.024 4.296 63.490 1.00 41.44 59 ALA C CA 1
ATOM 4034 C C . ALA C 1 59 ? 47.250 5.160 62.520 1.00 36.04 59 ALA C C 1
ATOM 4035 O O . ALA C 1 59 ? 47.635 5.322 61.375 1.00 38.66 59 ALA C O 1
ATOM 4037 N N . LYS C 1 60 ? 46.154 5.722 63.000 1.00 38.02 60 LYS C N 1
ATOM 4038 C CA . LYS C 1 60 ? 45.315 6.563 62.175 1.00 41.73 60 LYS C CA 1
ATOM 4039 C C . LYS C 1 60 ? 46.055 7.827 61.772 1.00 45.43 60 LYS C C 1
ATOM 4040 O O . LYS C 1 60 ? 45.942 8.280 60.644 1.00 40.93 60 LYS C O 1
ATOM 4046 N N . ARG C 1 61 ? 46.813 8.396 62.697 1.00 42.09 61 ARG C N 1
ATOM 4047 C CA . ARG C 1 61 ? 47.551 9.615 62.411 1.00 45.52 61 ARG C CA 1
ATOM 4048 C C . ARG C 1 61 ? 48.682 9.374 61.427 1.00 48.17 61 ARG C C 1
ATOM 4049 O O . ARG C 1 61 ? 48.964 10.220 60.593 1.00 54.43 61 ARG C O 1
ATOM 4057 N N . GLN C 1 62 ? 49.321 8.220 61.520 1.00 38.21 62 GLN C N 1
ATOM 4058 C CA . GLN C 1 62 ? 50.392 7.892 60.605 1.00 43.88 62 GLN C CA 1
ATOM 4059 C C . GLN C 1 62 ? 49.812 7.781 59.205 1.00 43.92 62 GLN C C 1
ATOM 4060 O O . GLN C 1 62 ? 50.344 8.336 58.261 1.00 38.84 62 GLN C O 1
ATOM 4066 N N . VAL C 1 63 ? 48.698 7.071 59.088 1.00 43.11 63 VAL C N 1
ATOM 4067 C CA . VAL C 1 63 ? 48.038 6.884 57.803 1.00 48.17 63 VAL C CA 1
ATOM 4068 C C . VAL C 1 63 ? 47.641 8.211 57.175 1.00 40.98 63 VAL C C 1
ATOM 4069 O O . VAL C 1 63 ? 47.860 8.426 55.995 1.00 44.34 63 VAL C O 1
ATOM 4073 N N . GLU C 1 64 ? 47.055 9.094 57.970 1.00 40.27 64 GLU C N 1
ATOM 4074 C CA . GLU C 1 64 ? 46.646 10.402 57.486 1.00 50.97 64 GLU C CA 1
ATOM 4075 C C . GLU C 1 64 ? 47.864 11.188 57.047 1.00 57.34 64 GLU C C 1
ATOM 4076 O O . GLU C 1 64 ? 47.901 11.735 55.954 1.00 52.88 64 GLU C O 1
ATOM 4082 N N . LYS C 1 65 ? 48.854 11.236 57.929 1.00 49.97 65 LYS C N 1
ATOM 4083 C CA . LYS C 1 65 ? 50.096 11.947 57.679 1.00 44.03 65 LYS C CA 1
ATOM 4084 C C . LYS C 1 65 ? 50.708 11.413 56.399 1.00 47.12 65 LYS C C 1
ATOM 4085 O O . LYS C 1 65 ? 51.172 12.164 55.557 1.00 62.85 65 LYS C O 1
ATOM 4091 N N . SER C 1 66 ? 50.703 10.100 56.265 1.00 51.04 66 SER C N 1
ATOM 4092 C CA . SER C 1 66 ? 51.259 9.451 55.092 1.00 41.24 66 SER C CA 1
ATOM 4093 C C . SER C 1 66 ? 50.441 9.722 53.841 1.00 44.17 66 SER C C 1
ATOM 4094 O O . SER C 1 66 ? 50.910 9.503 52.735 1.00 45.03 66 SER C O 1
ATOM 4097 N N . GLY C 1 67 ? 49.213 10.187 54.021 1.00 54.32 67 GLY C N 1
ATOM 4098 C CA . GLY C 1 67 ? 48.330 10.460 52.904 1.00 47.98 67 GLY C CA 1
ATOM 4099 C C . GLY C 1 67 ? 47.807 9.176 52.287 1.00 46.17 67 GLY C C 1
ATOM 4100 O O . GLY C 1 67 ? 47.498 9.134 51.107 1.00 42.33 67 GLY C O 1
ATOM 4101 N N . LEU C 1 68 ? 47.701 8.131 53.098 1.00 40.16 68 LEU C N 1
ATOM 4102 C CA . LEU C 1 68 ? 47.245 6.833 52.626 1.00 35.99 68 LEU C CA 1
ATOM 4103 C C . LEU C 1 68 ? 45.840 6.430 53.064 1.00 27.26 68 LEU C C 1
ATOM 4104 O O . LEU C 1 68 ? 45.523 5.257 53.078 1.00 41.83 68 LEU C O 1
ATOM 4109 N N . ASN C 1 69 ? 45.006 7.395 53.420 1.00 38.05 69 ASN C N 1
ATOM 4110 C CA . ASN C 1 69 ? 43.637 7.117 53.855 1.00 26.37 69 ASN C CA 1
ATOM 4111 C C . ASN C 1 69 ? 42.775 6.400 52.827 1.00 36.44 69 ASN C C 1
ATOM 4112 O O . ASN C 1 69 ? 41.921 5.599 53.169 1.00 40.34 69 ASN C O 1
ATOM 4117 N N . SER C 1 70 ? 42.988 6.704 51.560 1.00 41.40 70 SER C N 1
ATOM 4118 C CA . SER C 1 70 ? 42.199 6.098 50.506 1.00 41.98 70 SER C CA 1
ATOM 4119 C C . SER C 1 70 ? 42.542 4.628 50.296 1.00 38.38 70 SER C C 1
ATOM 4120 O O . SER C 1 70 ? 41.773 3.892 49.696 1.00 38.24 70 SER C O 1
ATOM 4123 N N . HIS C 1 71 ? 43.696 4.205 50.789 1.00 34.36 71 HIS C N 1
ATOM 4124 C CA . HIS C 1 71 ? 44.122 2.825 50.626 1.00 43.18 71 HIS C CA 1
ATOM 4125 C C . HIS C 1 71 ? 44.224 2.048 51.930 1.00 35.79 71 HIS C C 1
ATOM 4126 O O . HIS C 1 71 ? 44.222 0.828 51.919 1.00 34.59 71 HIS C O 1
ATOM 4133 N N . ILE C 1 72 ? 44.318 2.760 53.043 1.00 26.14 72 ILE C N 1
ATOM 4134 C CA . ILE C 1 72 ? 44.432 2.124 54.335 1.00 30.16 72 ILE C CA 1
ATOM 4135 C C . ILE C 1 72 ? 43.322 2.532 55.295 1.00 29.19 72 ILE C C 1
ATOM 4136 O O . ILE C 1 72 ? 43.076 3.704 55.510 1.00 33.70 72 ILE C O 1
ATOM 4141 N N . SER C 1 73 ? 42.655 1.538 55.860 1.00 35.34 73 SER C N 1
ATOM 4142 C CA . SER C 1 73 ? 41.583 1.774 56.803 1.00 26.26 73 SER C CA 1
ATOM 4143 C C . SER C 1 73 ? 42.000 1.315 58.185 1.00 25.83 73 SER C C 1
ATOM 4144 O O . SER C 1 73 ? 42.174 0.131 58.431 1.00 31.96 73 SER C O 1
ATOM 4147 N N . VAL C 1 74 ? 42.166 2.272 59.080 1.00 26.20 74 VAL C N 1
ATOM 4148 C CA . VAL C 1 74 ? 42.555 1.992 60.447 1.00 28.88 74 VAL C CA 1
ATOM 4149 C C . VAL C 1 74 ? 41.292 1.811 61.270 1.00 22.15 74 VAL C C 1
ATOM 4150 O O . VAL C 1 74 ? 40.527 2.735 61.454 1.00 32.12 74 VAL C O 1
ATOM 4154 N N . ARG C 1 75 ? 41.073 0.605 61.752 1.00 27.31 75 ARG C N 1
ATOM 4155 C CA . ARG C 1 75 ? 39.877 0.319 62.519 1.00 25.99 75 ARG C CA 1
ATOM 4156 C C . ARG C 1 75 ? 40.186 -0.174 63.914 1.00 30.04 75 ARG C C 1
ATOM 4157 O O . ARG C 1 75 ? 41.224 -0.764 64.167 1.00 34.18 75 ARG C O 1
ATOM 4165 N N . GLN C 1 76 ? 39.262 0.074 64.823 1.00 31.78 76 GLN C N 1
ATOM 4166 C CA . GLN C 1 76 ? 39.427 -0.350 66.196 1.00 29.80 76 GLN C CA 1
ATOM 4167 C C . GLN C 1 76 ? 38.516 -1.516 66.489 1.00 34.71 76 GLN C C 1
ATOM 4168 O O . GLN C 1 76 ? 37.321 -1.469 66.232 1.00 28.75 76 GLN C O 1
ATOM 4174 N N . GLY C 1 77 ? 39.104 -2.566 67.032 1.00 28.58 77 GLY C N 1
ATOM 4175 C CA . GLY C 1 77 ? 38.373 -3.761 67.371 1.00 36.44 77 GLY C CA 1
ATOM 4176 C C . GLY C 1 77 ? 39.290 -4.849 67.875 1.00 33.78 77 GLY C C 1
ATOM 4177 O O . GLY C 1 77 ? 40.501 -4.727 67.798 1.00 37.27 77 GLY C O 1
ATOM 4178 N N . ASP C 1 78 ? 38.702 -5.917 68.390 1.00 42.62 78 ASP C N 1
ATOM 4179 C CA . ASP C 1 78 ? 39.470 -7.034 68.910 1.00 49.55 78 ASP C CA 1
ATOM 4180 C C . ASP C 1 78 ? 39.776 -8.067 67.835 1.00 33.41 78 ASP C C 1
ATOM 4181 O O . ASP C 1 78 ? 38.899 -8.778 67.380 1.00 35.39 78 ASP C O 1
ATOM 4186 N N . GLY C 1 79 ? 41.036 -8.141 67.442 1.00 27.81 79 GLY C N 1
ATOM 4187 C CA . GLY C 1 79 ? 41.474 -9.096 66.450 1.00 30.20 79 GLY C CA 1
ATOM 4188 C C . GLY C 1 79 ? 40.837 -8.963 65.087 1.00 24.84 79 GLY C C 1
ATOM 4189 O O . GLY C 1 79 ? 40.923 -7.928 64.450 1.00 30.99 79 GLY C O 1
ATOM 4190 N N . LEU C 1 80 ? 40.198 -10.031 64.638 1.00 22.14 80 LEU C N 1
ATOM 4191 C CA . LEU C 1 80 ? 39.560 -10.033 63.336 1.00 26.16 80 LEU C CA 1
ATOM 4192 C C . LEU C 1 80 ? 38.193 -9.344 63.353 1.00 28.77 80 LEU C C 1
ATOM 4193 O O . LEU C 1 80 ? 37.446 -9.425 62.392 1.00 30.22 80 LEU C O 1
ATOM 4198 N N . GLU C 1 81 ? 37.874 -8.662 64.444 1.00 31.03 81 GLU C N 1
ATOM 4199 C CA . GLU C 1 81 ? 36.616 -7.943 64.531 1.00 31.73 81 GLU C CA 1
ATOM 4200 C C . GLU C 1 81 ? 36.646 -6.825 63.504 1.00 38.96 81 GLU C C 1
ATOM 4201 O O . GLU C 1 81 ? 35.623 -6.461 62.936 1.00 32.90 81 GLU C O 1
ATOM 4207 N N . VAL C 1 82 ? 37.839 -6.291 63.263 1.00 29.83 82 VAL C N 1
ATOM 4208 C CA . VAL C 1 82 ? 38.011 -5.188 62.328 1.00 30.58 82 VAL C CA 1
ATOM 4209 C C . VAL C 1 82 ? 37.860 -5.531 60.850 1.00 28.78 82 VAL C C 1
ATOM 4210 O O . VAL C 1 82 ? 37.902 -4.641 60.025 1.00 35.01 82 VAL C O 1
ATOM 4214 N N . ILE C 1 83 ? 37.684 -6.798 60.508 1.00 29.32 83 ILE C N 1
ATOM 4215 C CA . ILE C 1 83 ? 37.516 -7.164 59.109 1.00 28.82 83 ILE C CA 1
ATOM 4216 C C . ILE C 1 83 ? 36.161 -7.801 58.812 1.00 36.06 83 ILE C C 1
ATOM 4217 O O . ILE C 1 83 ? 35.574 -8.451 59.661 1.00 31.07 83 ILE C O 1
ATOM 4222 N N . LYS C 1 84 ? 35.687 -7.610 57.587 1.00 36.86 84 LYS C N 1
ATOM 4223 C CA . LYS C 1 84 ? 34.433 -8.190 57.140 1.00 40.56 84 LYS C CA 1
ATOM 4224 C C . LYS C 1 84 ? 34.782 -9.513 56.508 1.00 48.35 84 LYS C C 1
ATOM 4225 O O . LYS C 1 84 ? 35.869 -9.672 55.972 1.00 41.96 84 LYS C O 1
ATOM 4231 N N . LYS C 1 85 ? 33.863 -10.464 56.548 1.00 39.77 85 LYS C N 1
ATOM 4232 C CA . LYS C 1 85 ? 34.121 -11.754 55.946 1.00 42.29 85 LYS C CA 1
ATOM 4233 C C . LYS C 1 85 ? 34.474 -11.565 54.474 1.00 48.28 85 LYS C C 1
ATOM 4234 O O . LYS C 1 85 ? 33.731 -10.951 53.727 1.00 38.21 85 LYS C O 1
ATOM 4240 N N . GLY C 1 86 ? 35.617 -12.107 54.074 1.00 52.99 86 GLY C N 1
ATOM 4241 C CA . GLY C 1 86 ? 36.069 -12.041 52.700 1.00 42.53 86 GLY C CA 1
ATOM 4242 C C . GLY C 1 86 ? 36.565 -10.699 52.211 1.00 43.38 86 GLY C C 1
ATOM 4243 O O . GLY C 1 86 ? 36.699 -10.485 51.015 1.00 47.00 86 GLY C O 1
ATOM 4244 N N . GLU C 1 87 ? 36.854 -9.790 53.125 1.00 44.10 87 GLU C N 1
ATOM 4245 C CA . GLU C 1 87 ? 37.338 -8.481 52.730 1.00 36.83 87 GLU C CA 1
ATOM 4246 C C . GLU C 1 87 ? 38.831 -8.512 52.459 1.00 35.68 87 GLU C C 1
ATOM 4247 O O . GLU C 1 87 ? 39.307 -7.881 51.533 1.00 37.32 87 GLU C O 1
ATOM 4253 N N . ALA C 1 88 ? 39.552 -9.250 53.287 1.00 34.38 88 ALA C N 1
ATOM 4254 C CA . ALA C 1 88 ? 40.996 -9.359 53.177 1.00 35.15 88 ALA C CA 1
ATOM 4255 C C . ALA C 1 88 ? 41.468 -10.608 52.456 1.00 39.35 88 ALA C C 1
ATOM 4256 O O . ALA C 1 88 ? 40.919 -11.684 52.628 1.00 41.36 88 ALA C O 1
ATOM 4258 N N . ASP C 1 89 ? 42.511 -10.446 51.657 1.00 30.50 89 ASP C N 1
ATOM 4259 C CA . ASP C 1 89 ? 43.098 -11.545 50.920 1.00 27.14 89 ASP C CA 1
ATOM 4260 C C . ASP C 1 89 ? 44.285 -12.079 51.703 1.00 37.07 89 ASP C C 1
ATOM 4261 O O . ASP C 1 89 ? 44.661 -13.233 51.576 1.00 31.88 89 ASP C O 1
ATOM 4266 N N . ALA C 1 90 ? 44.868 -11.211 52.516 1.00 38.14 90 ALA C N 1
ATOM 4267 C CA . ALA C 1 90 ? 46.009 -11.571 53.334 1.00 36.86 90 ALA C CA 1
ATOM 4268 C C . ALA C 1 90 ? 45.865 -10.972 54.716 1.00 27.33 90 ALA C C 1
ATOM 4269 O O . ALA C 1 90 ? 45.454 -9.833 54.871 1.00 32.63 90 ALA C O 1
ATOM 4271 N N . ILE C 1 91 ? 46.212 -11.754 55.722 1.00 34.03 91 ILE C N 1
ATOM 4272 C CA . ILE C 1 91 ? 46.123 -11.308 57.096 1.00 31.17 91 ILE C CA 1
ATOM 4273 C C . ILE C 1 91 ? 47.453 -11.479 57.800 1.00 24.51 91 ILE C C 1
ATOM 4274 O O . ILE C 1 91 ? 48.013 -12.559 57.834 1.00 27.71 91 ILE C O 1
ATOM 4279 N N . THR C 1 92 ? 47.944 -10.384 58.350 1.00 23.32 92 THR C N 1
ATOM 4280 C CA . THR C 1 92 ? 49.205 -10.372 59.049 1.00 31.08 92 THR C CA 1
ATOM 4281 C C . THR C 1 92 ? 49.009 -10.136 60.534 1.00 24.31 92 THR C C 1
ATOM 4282 O O . THR C 1 92 ? 48.413 -9.155 60.942 1.00 26.41 92 THR C O 1
ATOM 4286 N N . ILE C 1 93 ? 49.531 -11.056 61.330 1.00 22.63 93 ILE C N 1
ATOM 4287 C CA . ILE C 1 93 ? 49.470 -10.963 62.771 1.00 21.28 93 ILE C CA 1
ATOM 4288 C C . ILE C 1 93 ? 50.883 -11.205 63.251 1.00 27.72 93 ILE C C 1
ATOM 4289 O O . ILE C 1 93 ? 51.378 -12.321 63.218 1.00 28.20 93 ILE C O 1
ATOM 4294 N N . ALA C 1 94 ? 51.531 -10.139 63.690 1.00 27.13 94 ALA C N 1
ATOM 4295 C CA . ALA C 1 94 ? 52.901 -10.216 64.149 1.00 22.13 94 ALA C CA 1
ATOM 4296 C C . ALA C 1 94 ? 53.112 -9.505 65.473 1.00 32.29 94 ALA C C 1
ATOM 4297 O O . ALA C 1 94 ? 52.242 -8.804 65.955 1.00 29.17 94 ALA C O 1
ATOM 4299 N N . GLY C 1 95 ? 54.290 -9.700 66.047 1.00 32.25 95 GLY C N 1
ATOM 4300 C CA . GLY C 1 95 ? 54.651 -9.078 67.302 1.00 29.88 95 GLY C CA 1
ATOM 4301 C C . GLY C 1 95 ? 53.833 -9.505 68.500 1.00 31.83 95 GLY C C 1
ATOM 4302 O O . GLY C 1 95 ? 53.661 -8.743 69.434 1.00 35.61 95 GLY C O 1
ATOM 4303 N N . MET C 1 96 ? 53.331 -10.729 68.486 1.00 29.28 96 MET C N 1
ATOM 4304 C CA . MET C 1 96 ? 52.546 -11.223 69.597 1.00 34.65 96 MET C CA 1
ATOM 4305 C C . MET C 1 96 ? 52.957 -12.625 69.990 1.00 31.11 96 MET C C 1
ATOM 4306 O O . MET C 1 96 ? 53.678 -13.300 69.274 1.00 32.34 96 MET C O 1
ATOM 4311 N N . GLY C 1 97 ? 52.470 -13.063 71.138 1.00 29.74 97 GLY C N 1
ATOM 4312 C CA . GLY C 1 97 ? 52.741 -14.398 71.606 1.00 30.63 97 GLY C CA 1
ATOM 4313 C C . GLY C 1 97 ? 51.958 -15.346 70.722 1.00 28.88 97 GLY C C 1
ATOM 4314 O O . GLY C 1 97 ? 50.932 -14.978 70.168 1.00 26.73 97 GLY C O 1
ATOM 4315 N N . GLY C 1 98 ? 52.456 -16.562 70.577 1.00 29.35 98 GLY C N 1
ATOM 4316 C CA . GLY C 1 98 ? 51.802 -17.559 69.757 1.00 31.56 98 GLY C CA 1
ATOM 4317 C C . GLY C 1 98 ? 50.401 -17.898 70.224 1.00 26.06 98 GLY C C 1
ATOM 4318 O O . GLY C 1 98 ? 49.522 -18.144 69.417 1.00 25.07 98 GLY C O 1
ATOM 4319 N N . ALA C 1 99 ? 50.202 -17.904 71.534 1.00 22.45 99 ALA C N 1
ATOM 4320 C CA . ALA C 1 99 ? 48.905 -18.218 72.111 1.00 22.65 99 ALA C CA 1
ATOM 4321 C C . ALA C 1 99 ? 47.906 -17.129 71.785 1.00 27.70 99 ALA C C 1
ATOM 4322 O O . ALA C 1 99 ? 46.751 -17.404 71.524 1.00 25.80 99 ALA C O 1
ATOM 4324 N N . LEU C 1 100 ? 48.369 -15.889 71.812 1.00 25.39 100 LEU C N 1
ATOM 4325 C CA . LEU C 1 100 ? 47.522 -14.758 71.508 1.00 31.18 100 LEU C CA 1
ATOM 4326 C C . LEU C 1 100 ? 47.095 -14.805 70.051 1.00 25.65 100 LEU C C 1
ATOM 4327 O O . LEU C 1 100 ? 45.934 -14.615 69.741 1.00 25.28 100 LEU C O 1
ATOM 4332 N N . ILE C 1 101 ? 48.046 -15.057 69.165 1.00 27.24 101 ILE C N 1
ATOM 4333 C CA . ILE C 1 101 ? 47.751 -15.133 67.743 1.00 29.26 101 ILE C CA 1
ATOM 4334 C C . ILE C 1 101 ? 46.728 -16.238 67.525 1.00 24.08 101 ILE C C 1
ATOM 4335 O O . ILE C 1 101 ? 45.759 -16.058 66.812 1.00 27.06 101 ILE C O 1
ATOM 4340 N N . ALA C 1 102 ? 46.951 -17.377 68.162 1.00 21.64 102 ALA C N 1
ATOM 4341 C CA . ALA C 1 102 ? 46.032 -18.495 68.050 1.00 29.32 102 ALA C CA 1
ATOM 4342 C C . ALA C 1 102 ? 44.646 -18.083 68.559 1.00 23.96 102 ALA C C 1
ATOM 4343 O O . ALA C 1 102 ? 43.644 -18.437 67.971 1.00 23.52 102 ALA C O 1
ATOM 4345 N N . HIS C 1 103 ? 44.610 -17.327 69.652 1.00 28.55 103 HIS C N 1
ATOM 4346 C CA . HIS C 1 103 ? 43.356 -16.853 70.227 1.00 29.20 103 HIS C CA 1
ATOM 4347 C C . HIS C 1 103 ? 42.634 -15.980 69.216 1.00 28.22 103 HIS C C 1
ATOM 4348 O O . HIS C 1 103 ? 41.444 -16.130 69.011 1.00 35.79 103 HIS C O 1
ATOM 4355 N N . ILE C 1 104 ? 43.367 -15.065 68.601 1.00 24.59 104 ILE C N 1
ATOM 4356 C CA . ILE C 1 104 ? 42.803 -14.157 67.620 1.00 27.36 104 ILE C CA 1
ATOM 4357 C C . ILE C 1 104 ? 42.210 -14.919 66.436 1.00 27.52 104 ILE C C 1
ATOM 4358 O O . ILE C 1 104 ? 41.114 -14.619 66.002 1.00 34.03 104 ILE C O 1
ATOM 4363 N N . LEU C 1 105 ? 42.933 -15.904 65.925 1.00 23.44 105 LEU C N 1
ATOM 4364 C CA . LEU C 1 105 ? 42.458 -16.698 64.806 1.00 28.93 105 LEU C CA 1
ATOM 4365 C C . LEU C 1 105 ? 41.180 -17.447 65.170 1.00 24.87 105 LEU C C 1
ATOM 4366 O O . LEU C 1 105 ? 40.231 -17.462 64.408 1.00 27.97 105 LEU C O 1
ATOM 4371 N N . GLU C 1 106 ? 41.173 -18.068 66.339 1.00 27.37 106 GLU C N 1
ATOM 4372 C CA . GLU C 1 106 ? 40.021 -18.834 66.794 1.00 35.81 106 GLU C CA 1
ATOM 4373 C C . GLU C 1 106 ? 38.791 -17.959 66.988 1.00 26.60 106 GLU C C 1
ATOM 4374 O O . GLU C 1 106 ? 37.699 -18.336 66.622 1.00 29.22 106 GLU C O 1
ATOM 4380 N N . ALA C 1 107 ? 38.988 -16.787 67.569 1.00 31.01 107 ALA C N 1
ATOM 4381 C CA . ALA C 1 107 ? 37.894 -15.863 67.830 1.00 34.79 107 ALA C CA 1
ATOM 4382 C C . ALA C 1 107 ? 37.266 -15.283 66.564 1.00 31.52 107 ALA C C 1
ATOM 4383 O O . ALA C 1 107 ? 36.074 -15.059 66.521 1.00 35.42 107 ALA C O 1
ATOM 4385 N N . GLY C 1 108 ? 38.061 -15.036 65.536 1.00 30.13 108 GLY C N 1
ATOM 4386 C CA . GLY C 1 108 ? 37.523 -14.476 64.315 1.00 37.20 108 GLY C CA 1
ATOM 4387 C C . GLY C 1 108 ? 37.522 -15.412 63.126 1.00 32.78 108 GLY C C 1
ATOM 4388 O O . GLY C 1 108 ? 37.447 -14.964 61.992 1.00 31.65 108 GLY C O 1
ATOM 4389 N N . LYS C 1 109 ? 37.601 -16.709 63.374 1.00 28.30 109 LYS C N 1
ATOM 4390 C CA . LYS C 1 109 ? 37.639 -17.663 62.279 1.00 33.64 109 LYS C CA 1
ATOM 4391 C C . LYS C 1 109 ? 36.409 -17.604 61.385 1.00 38.92 109 LYS C C 1
ATOM 4392 O O . LYS C 1 109 ? 36.447 -18.073 60.258 1.00 39.60 109 LYS C O 1
ATOM 4398 N N . ASP C 1 110 ? 35.327 -17.024 61.882 1.00 35.13 110 ASP C N 1
ATOM 4399 C CA . ASP C 1 110 ? 34.116 -16.915 61.091 1.00 41.64 110 ASP C CA 1
ATOM 4400 C C . ASP C 1 110 ? 34.323 -15.895 59.982 1.00 45.86 110 ASP C C 1
ATOM 4401 O O . ASP C 1 110 ? 33.595 -15.884 59.006 1.00 45.84 110 ASP C O 1
ATOM 4406 N N . LYS C 1 111 ? 35.335 -15.051 60.138 1.00 37.60 111 LYS C N 1
ATOM 4407 C CA . LYS C 1 111 ? 35.647 -14.048 59.140 1.00 36.06 111 LYS C CA 1
ATOM 4408 C C . LYS C 1 111 ? 36.486 -14.636 58.023 1.00 37.94 111 LYS C C 1
ATOM 4409 O O . LYS C 1 111 ? 36.705 -14.003 57.009 1.00 40.35 111 LYS C O 1
ATOM 4415 N N . LEU C 1 112 ? 36.961 -15.851 58.212 1.00 34.64 112 LEU C N 1
ATOM 4416 C CA . LEU C 1 112 ? 37.807 -16.475 57.214 1.00 44.88 112 LEU C CA 1
ATOM 4417 C C . LEU C 1 112 ? 37.029 -17.240 56.147 1.00 42.69 112 LEU C C 1
ATOM 4418 O O . LEU C 1 112 ? 36.175 -18.059 56.451 1.00 41.50 112 LEU C O 1
ATOM 4423 N N . THR C 1 113 ? 37.352 -16.959 54.893 1.00 43.15 113 THR C N 1
ATOM 4424 C CA . THR C 1 113 ? 36.713 -17.607 53.762 1.00 46.18 113 THR C CA 1
ATOM 4425 C C . THR C 1 113 ? 37.479 -18.841 53.348 1.00 49.31 113 THR C C 1
ATOM 4426 O O . THR C 1 113 ? 36.993 -19.640 52.561 1.00 57.59 113 THR C O 1
ATOM 4430 N N . GLY C 1 114 ? 38.690 -18.981 53.863 1.00 56.60 114 GLY C N 1
ATOM 4431 C CA . GLY C 1 114 ? 39.526 -20.109 53.520 1.00 47.20 114 GLY C CA 1
ATOM 4432 C C . GLY C 1 114 ? 40.394 -19.809 52.314 1.00 52.24 114 GLY C C 1
ATOM 4433 O O . GLY C 1 114 ? 41.163 -20.645 51.866 1.00 51.44 114 GLY C O 1
ATOM 4434 N N . LYS C 1 115 ? 40.272 -18.607 51.782 1.00 50.17 115 LYS C N 1
ATOM 4435 C CA . LYS C 1 115 ? 41.080 -18.216 50.642 1.00 54.30 115 LYS C CA 1
ATOM 4436 C C . LYS C 1 115 ? 42.163 -17.235 51.079 1.00 43.79 115 LYS C C 1
ATOM 4437 O O . LYS C 1 115 ? 43.077 -16.942 50.328 1.00 47.20 115 LYS C O 1
ATOM 4443 N N . GLU C 1 116 ? 42.055 -16.742 52.302 1.00 34.50 116 GLU C N 1
ATOM 4444 C CA . GLU C 1 116 ? 43.028 -15.804 52.820 1.00 29.47 116 GLU C CA 1
ATOM 4445 C C . GLU C 1 116 ? 44.372 -16.465 53.040 1.00 32.78 116 GLU C C 1
ATOM 4446 O O . GLU C 1 116 ? 44.455 -17.660 53.249 1.00 37.79 116 GLU C O 1
ATOM 4452 N N . ARG C 1 117 ? 45.425 -15.668 53.001 1.00 35.01 117 ARG C N 1
ATOM 4453 C CA . ARG C 1 117 ? 46.750 -16.165 53.277 1.00 25.93 117 ARG C CA 1
ATOM 4454 C C . ARG C 1 117 ? 47.055 -15.632 54.646 1.00 23.59 117 ARG C C 1
ATOM 4455 O O . ARG C 1 117 ? 46.940 -14.445 54.884 1.00 26.40 117 ARG C O 1
ATOM 4463 N N . LEU C 1 118 ? 47.436 -16.513 55.549 1.00 26.36 118 LEU C N 1
ATOM 4464 C CA . LEU C 1 118 ? 47.764 -16.096 56.896 1.00 28.37 118 LEU C CA 1
ATOM 4465 C C . LEU C 1 118 ? 49.271 -15.968 57.058 1.00 27.19 118 LEU C C 1
ATOM 4466 O O . LEU C 1 118 ? 50.006 -16.916 56.842 1.00 24.47 118 LEU C O 1
ATOM 4471 N N . ILE C 1 119 ? 49.715 -14.781 57.440 1.00 26.73 119 ILE C N 1
ATOM 4472 C CA . ILE C 1 119 ? 51.123 -14.509 57.662 1.00 24.01 119 ILE C CA 1
ATOM 4473 C C . ILE C 1 119 ? 51.257 -14.192 59.144 1.00 19.80 119 ILE C C 1
ATOM 4474 O O . ILE C 1 119 ? 50.917 -13.112 59.602 1.00 24.50 119 ILE C O 1
ATOM 4479 N N . LEU C 1 120 ? 51.747 -15.166 59.887 1.00 25.68 120 LEU C N 1
ATOM 4480 C CA . LEU C 1 120 ? 51.870 -15.058 61.329 1.00 33.06 120 LEU C CA 1
ATOM 4481 C C . LEU C 1 120 ? 53.305 -14.982 61.826 1.00 28.72 120 LEU C C 1
ATOM 4482 O O . LEU C 1 120 ? 54.152 -15.759 61.423 1.00 30.97 120 LEU C O 1
ATOM 4487 N N . GLN C 1 121 ? 53.554 -14.035 62.721 1.00 30.70 121 GLN C N 1
ATOM 4488 C CA . GLN C 1 121 ? 54.878 -13.829 63.276 1.00 28.63 121 GLN C CA 1
ATOM 4489 C C . GLN C 1 121 ? 54.860 -13.835 64.799 1.00 23.94 121 GLN C C 1
ATOM 4490 O O . GLN C 1 121 ? 54.904 -12.799 65.443 1.00 25.70 121 GLN C O 1
ATOM 4496 N N . PRO C 1 122 ? 54.791 -15.016 65.384 1.00 32.94 122 PRO C N 1
ATOM 4497 C CA . PRO C 1 122 ? 54.762 -15.124 66.843 1.00 29.79 122 PRO C CA 1
ATOM 4498 C C . PRO C 1 122 ? 56.098 -14.787 67.496 1.00 32.72 122 PRO C C 1
ATOM 4499 O O . PRO C 1 122 ? 57.143 -15.052 66.924 1.00 29.27 122 PRO C O 1
ATOM 4503 N N . ASN C 1 123 ? 56.050 -14.182 68.670 1.00 29.14 123 ASN C N 1
ATOM 4504 C CA . ASN C 1 123 ? 57.262 -13.854 69.428 1.00 35.95 123 ASN C CA 1
ATOM 4505 C C . ASN C 1 123 ? 57.794 -15.103 70.084 1.00 31.58 123 ASN C C 1
ATOM 4506 O O . ASN C 1 123 ? 58.985 -15.305 70.275 1.00 33.15 123 ASN C O 1
ATOM 4511 N N . ILE C 1 124 ? 56.843 -15.929 70.453 1.00 29.08 124 ILE C N 1
ATOM 4512 C CA . ILE C 1 124 ? 57.120 -17.158 71.099 1.00 34.73 124 ILE C CA 1
ATOM 4513 C C . ILE C 1 124 ? 55.917 -17.987 70.877 1.00 30.74 124 ILE C C 1
ATOM 4514 O O . ILE C 1 124 ? 54.889 -17.547 70.347 1.00 34.55 124 ILE C O 1
ATOM 4519 N N . HIS C 1 125 ? 56.084 -19.136 71.389 1.00 32.00 125 HIS C N 1
ATOM 4520 C CA . HIS C 1 125 ? 55.177 -20.098 71.261 1.00 36.74 125 HIS C CA 1
ATOM 4521 C C . HIS C 1 125 ? 54.432 -20.343 69.901 1.00 32.30 125 HIS C C 1
ATOM 4522 O O . HIS C 1 125 ? 53.194 -20.367 69.822 1.00 27.46 125 HIS C O 1
ATOM 4529 N N . ALA C 1 126 ? 55.191 -20.633 68.860 1.00 25.71 126 ALA C N 1
ATOM 4530 C CA . ALA C 1 126 ? 54.591 -20.851 67.560 1.00 24.31 126 ALA C CA 1
ATOM 4531 C C . ALA C 1 126 ? 53.716 -22.043 67.439 1.00 25.02 126 ALA C C 1
ATOM 4532 O O . ALA C 1 126 ? 52.815 -22.097 66.609 1.00 27.74 126 ALA C O 1
ATOM 4534 N N . VAL C 1 127 ? 53.999 -22.996 68.297 1.00 25.64 127 VAL C N 1
ATOM 4535 C CA . VAL C 1 127 ? 53.269 -24.238 68.339 1.00 23.37 127 VAL C CA 1
ATOM 4536 C C . VAL C 1 127 ? 51.772 -24.016 68.454 1.00 28.48 127 VAL C C 1
ATOM 4537 O O . VAL C 1 127 ? 50.986 -24.724 67.835 1.00 27.14 127 VAL C O 1
ATOM 4541 N N . HIS C 1 128 ? 51.380 -23.033 69.250 1.00 26.63 128 HIS C N 1
ATOM 4542 C CA . HIS C 1 128 ? 49.974 -22.716 69.427 1.00 25.35 128 HIS C CA 1
ATOM 4543 C C . HIS C 1 128 ? 49.355 -22.398 68.067 1.00 23.37 128 HIS C C 1
ATOM 4544 O O . HIS C 1 128 ? 48.247 -22.797 67.786 1.00 28.68 128 HIS C O 1
ATOM 4551 N N . ILE C 1 129 ? 50.089 -21.683 67.225 1.00 27.69 129 ILE C N 1
ATOM 4552 C CA . ILE C 1 129 ? 49.601 -21.337 65.901 1.00 31.00 129 ILE C CA 1
ATOM 4553 C C . ILE C 1 129 ? 49.499 -22.594 65.045 1.00 27.68 129 ILE C C 1
ATOM 4554 O O . ILE C 1 129 ? 48.504 -22.805 64.374 1.00 23.98 129 ILE C O 1
ATOM 4559 N N . ARG C 1 130 ? 50.533 -23.423 65.079 1.00 28.09 130 ARG C N 1
ATOM 4560 C CA . ARG C 1 130 ? 50.552 -24.648 64.291 1.00 30.14 130 ARG C CA 1
ATOM 4561 C C . ARG C 1 130 ? 49.441 -25.607 64.693 1.00 26.44 130 ARG C C 1
ATOM 4562 O O . ARG C 1 130 ? 48.822 -26.227 63.844 1.00 24.80 130 ARG C O 1
ATOM 4570 N N . GLU C 1 131 ? 49.185 -25.717 65.986 1.00 26.63 131 GLU C N 1
ATOM 4571 C CA . GLU C 1 131 ? 48.123 -26.581 66.466 1.00 32.33 131 GLU C CA 1
ATOM 4572 C C . GLU C 1 131 ? 46.805 -26.082 65.896 1.00 25.85 131 GLU C C 1
ATOM 4573 O O . GLU C 1 131 ? 46.004 -26.852 65.408 1.00 29.95 131 GLU C O 1
ATOM 4579 N N . TRP C 1 132 ? 46.600 -24.775 65.969 1.00 31.07 132 TRP C N 1
ATOM 4580 C CA . TRP C 1 132 ? 45.382 -24.166 65.469 1.00 24.07 132 TRP C CA 1
ATOM 4581 C C . TRP C 1 132 ? 45.212 -24.366 63.965 1.00 31.58 132 TRP C C 1
ATOM 4582 O O . TRP C 1 132 ? 44.149 -24.754 63.509 1.00 24.05 132 TRP C O 1
ATOM 4593 N N . LEU C 1 133 ? 46.260 -24.088 63.205 1.00 27.85 133 LEU C N 1
ATOM 4594 C CA . LEU C 1 133 ? 46.210 -24.241 61.761 1.00 30.87 133 LEU C CA 1
ATOM 4595 C C . LEU C 1 133 ? 45.809 -25.658 61.384 1.00 33.35 133 LEU C C 1
ATOM 4596 O O . LEU C 1 133 ? 44.984 -25.867 60.513 1.00 28.02 133 LEU C O 1
ATOM 4601 N N . TYR C 1 134 ? 46.399 -26.632 62.054 1.00 32.70 134 TYR C N 1
ATOM 4602 C CA . TYR C 1 134 ? 46.098 -28.022 61.769 1.00 34.84 134 TYR C CA 1
ATOM 4603 C C . TYR C 1 134 ? 44.634 -28.298 62.044 1.00 25.84 134 TYR C C 1
ATOM 4604 O O . TYR C 1 134 ? 43.925 -28.810 61.199 1.00 27.47 134 TYR C O 1
ATOM 4613 N N . LYS C 1 135 ? 44.199 -27.949 63.241 1.00 34.87 135 LYS C N 1
ATOM 4614 C CA . LYS C 1 135 ? 42.815 -28.142 63.649 1.00 39.02 135 LYS C CA 1
ATOM 4615 C C . LYS C 1 135 ? 41.838 -27.542 62.647 1.00 35.49 135 LYS C C 1
ATOM 4616 O O . LYS C 1 135 ? 40.808 -28.130 62.370 1.00 40.27 135 LYS C O 1
ATOM 4622 N N . GLU C 1 136 ? 42.163 -26.373 62.110 1.00 35.06 136 GLU C N 1
ATOM 4623 C CA . GLU C 1 136 ? 41.285 -25.703 61.159 1.00 33.12 136 GLU C CA 1
ATOM 4624 C C . GLU C 1 136 ? 41.562 -26.079 59.720 1.00 35.08 136 GLU C C 1
ATOM 4625 O O . GLU C 1 136 ? 41.041 -25.465 58.799 1.00 34.14 136 GLU C O 1
ATOM 4631 N N . ARG C 1 137 ? 42.380 -27.106 59.555 1.00 36.23 137 ARG C N 1
ATOM 4632 C CA . ARG C 1 137 ? 42.732 -27.648 58.254 1.00 32.90 137 ARG C CA 1
ATOM 4633 C C . ARG C 1 137 ? 43.393 -26.666 57.297 1.00 37.46 137 ARG C C 1
ATOM 4634 O O . ARG C 1 137 ? 43.059 -26.600 56.126 1.00 36.95 137 ARG C O 1
ATOM 4642 N N . TYR C 1 138 ? 44.349 -25.917 57.820 1.00 35.13 138 TYR C N 1
ATOM 4643 C CA . TYR C 1 138 ? 45.117 -24.983 57.028 1.00 38.27 138 TYR C CA 1
ATOM 4644 C C . TYR C 1 138 ? 46.408 -25.691 56.693 1.00 32.61 138 TYR C C 1
ATOM 4645 O O . TYR C 1 138 ? 46.785 -26.639 57.357 1.00 37.26 138 TYR C O 1
ATOM 4654 N N . ALA C 1 139 ? 47.100 -25.220 55.674 1.00 38.55 139 ALA C N 1
ATOM 4655 C CA . ALA C 1 139 ? 48.364 -25.813 55.305 1.00 30.93 139 ALA C CA 1
ATOM 4656 C C . ALA C 1 139 ? 49.472 -24.785 55.433 1.00 34.31 139 ALA C C 1
ATOM 4657 O O . ALA C 1 139 ? 49.383 -23.693 54.895 1.00 37.52 139 ALA C O 1
ATOM 4659 N N . LEU C 1 140 ? 50.516 -25.141 56.160 1.00 35.17 140 LEU C N 1
ATOM 4660 C CA . LEU C 1 140 ? 51.649 -24.262 56.300 1.00 28.32 140 LEU C CA 1
ATOM 4661 C C . LEU C 1 140 ? 52.338 -24.384 54.964 1.00 34.15 140 LEU C C 1
ATOM 4662 O O . LEU C 1 140 ? 52.771 -25.464 54.603 1.00 32.07 140 LEU C O 1
ATOM 4667 N N . ILE C 1 141 ? 52.433 -23.291 54.225 1.00 32.46 141 ILE C N 1
ATOM 4668 C CA . ILE C 1 141 ? 53.072 -23.329 52.925 1.00 25.72 141 ILE C CA 1
ATOM 4669 C C . ILE C 1 141 ? 54.501 -22.802 52.964 1.00 32.71 141 ILE C C 1
ATOM 4670 O O . ILE C 1 141 ? 55.217 -22.873 51.980 1.00 29.85 141 ILE C O 1
ATOM 4675 N N . ASP C 1 142 ? 54.913 -22.290 54.115 1.00 38.93 142 ASP C N 1
ATOM 4676 C CA . ASP C 1 142 ? 56.274 -21.805 54.291 1.00 34.80 142 ASP C CA 1
ATOM 4677 C C . ASP C 1 142 ? 56.515 -21.335 55.719 1.00 33.72 142 ASP C C 1
ATOM 4678 O O . ASP C 1 142 ? 55.595 -20.983 56.441 1.00 31.34 142 ASP C O 1
ATOM 4683 N N . GLU C 1 143 ? 57.779 -21.348 56.106 1.00 29.64 143 GLU C N 1
ATOM 4684 C CA . GLU C 1 143 ? 58.206 -20.911 57.421 1.00 29.01 143 GLU C CA 1
ATOM 4685 C C . GLU C 1 143 ? 59.615 -20.375 57.313 1.00 30.62 143 GLU C C 1
ATOM 4686 O O . GLU C 1 143 ? 60.395 -20.847 56.507 1.00 34.62 143 GLU C O 1
ATOM 4692 N N . VAL C 1 144 ? 59.943 -19.399 58.134 1.00 28.73 144 VAL C N 1
ATOM 4693 C CA . VAL C 1 144 ? 61.285 -18.864 58.147 1.00 35.81 144 VAL C CA 1
ATOM 4694 C C . VAL C 1 144 ? 61.644 -18.480 59.565 1.00 35.41 144 VAL C C 1
ATOM 4695 O O . VAL C 1 144 ? 60.806 -18.021 60.324 1.00 32.47 144 VAL C O 1
ATOM 4699 N N . ILE C 1 145 ? 62.898 -18.689 59.917 1.00 28.54 145 ILE C N 1
ATOM 4700 C CA . ILE C 1 145 ? 63.380 -18.320 61.224 1.00 25.39 145 ILE C CA 1
ATOM 4701 C C . ILE C 1 145 ? 64.654 -17.535 61.009 1.00 33.30 145 ILE C C 1
ATOM 4702 O O . ILE C 1 145 ? 65.643 -18.040 60.496 1.00 29.57 145 ILE C O 1
ATOM 4707 N N . LEU C 1 146 ? 64.597 -16.280 61.402 1.00 31.53 146 LEU C N 1
ATOM 4708 C CA . LEU C 1 146 ? 65.709 -15.381 61.262 1.00 39.71 146 LEU C CA 1
ATOM 4709 C C . LEU C 1 146 ? 65.931 -14.741 62.600 1.00 38.62 146 LEU C C 1
ATOM 4710 O O . LEU C 1 146 ? 65.253 -15.052 63.566 1.00 42.63 146 LEU C O 1
ATOM 4715 N N . GLU C 1 147 ? 66.873 -13.820 62.654 1.00 41.09 147 GLU C N 1
ATOM 4716 C CA . GLU C 1 147 ? 67.130 -13.111 63.882 1.00 44.63 147 GLU C CA 1
ATOM 4717 C C . GLU C 1 147 ? 67.345 -11.644 63.573 1.00 43.16 147 GLU C C 1
ATOM 4718 O O . GLU C 1 147 ? 67.787 -11.274 62.494 1.00 41.11 147 GLU C O 1
ATOM 4724 N N . GLU C 1 148 ? 67.002 -10.814 64.541 1.00 45.19 148 GLU C N 1
ATOM 4725 C CA . GLU C 1 148 ? 67.169 -9.383 64.431 1.00 35.03 148 GLU C CA 1
ATOM 4726 C C . GLU C 1 148 ? 67.563 -8.874 65.799 1.00 44.22 148 GLU C C 1
ATOM 4727 O O . GLU C 1 148 ? 66.858 -9.086 66.775 1.00 39.38 148 GLU C O 1
ATOM 4733 N N . ASP C 1 149 ? 68.708 -8.214 65.867 1.00 57.87 149 ASP C N 1
ATOM 4734 C CA . ASP C 1 149 ? 69.198 -7.682 67.127 1.00 48.64 149 ASP C CA 1
ATOM 4735 C C . ASP C 1 149 ? 69.401 -8.805 68.132 1.00 48.03 149 ASP C C 1
ATOM 4736 O O . ASP C 1 149 ? 69.001 -8.697 69.285 1.00 51.69 149 ASP C O 1
ATOM 4741 N N . GLY C 1 150 ? 70.026 -9.884 67.677 1.00 50.76 150 GLY C N 1
ATOM 4742 C CA . GLY C 1 150 ? 70.291 -11.033 68.523 1.00 66.55 150 GLY C CA 1
ATOM 4743 C C . GLY C 1 150 ? 69.042 -11.682 69.087 1.00 65.77 150 GLY C C 1
ATOM 4744 O O . GLY C 1 150 ? 69.088 -12.346 70.113 1.00 63.86 150 GLY C O 1
ATOM 4745 N N . LYS C 1 151 ? 67.921 -11.494 68.406 1.00 54.49 151 LYS C N 1
ATOM 4746 C CA . LYS C 1 151 ? 66.662 -12.063 68.842 1.00 49.41 151 LYS C CA 1
ATOM 4747 C C . LYS C 1 151 ? 66.063 -12.855 67.696 1.00 49.03 151 LYS C C 1
ATOM 4748 O O . LYS C 1 151 ? 65.936 -12.344 66.595 1.00 37.54 151 LYS C O 1
ATOM 4754 N N . SER C 1 152 ? 65.704 -14.105 67.955 1.00 41.91 152 SER C N 1
ATOM 4755 C CA . SER C 1 152 ? 65.138 -14.943 66.915 1.00 40.64 152 SER C CA 1
ATOM 4756 C C . SER C 1 152 ? 63.664 -14.646 66.714 1.00 40.46 152 SER C C 1
ATOM 4757 O O . SER C 1 152 ? 62.943 -14.334 67.648 1.00 32.26 152 SER C O 1
ATOM 4760 N N . TYR C 1 153 ? 63.228 -14.750 65.473 1.00 36.81 153 TYR C N 1
ATOM 4761 C CA . TYR C 1 153 ? 61.846 -14.510 65.146 1.00 30.39 153 TYR C CA 1
ATOM 4762 C C . TYR C 1 153 ? 61.430 -15.470 64.047 1.00 34.45 153 TYR C C 1
ATOM 4763 O O . TYR C 1 153 ? 62.179 -15.728 63.115 1.00 32.73 153 TYR C O 1
ATOM 4772 N N . GLU C 1 154 ? 60.229 -16.005 64.186 1.00 30.34 154 GLU C N 1
ATOM 4773 C CA . GLU C 1 154 ? 59.687 -16.941 63.228 1.00 32.36 154 GLU C CA 1
ATOM 4774 C C . GLU C 1 154 ? 58.523 -16.331 62.484 1.00 32.01 154 GLU C C 1
ATOM 4775 O O . GLU C 1 154 ? 57.786 -15.521 63.024 1.00 28.81 154 GLU C O 1
ATOM 4781 N N . VAL C 1 155 ? 58.366 -16.749 61.239 1.00 33.32 155 VAL C N 1
ATOM 4782 C CA . VAL C 1 155 ? 57.279 -16.298 60.402 1.00 29.78 155 VAL C CA 1
ATOM 4783 C C . VAL C 1 155 ? 56.641 -17.530 59.778 1.00 24.87 155 VAL C C 1
ATOM 4784 O O . VAL C 1 155 ? 57.294 -18.284 59.072 1.00 28.32 155 VAL C O 1
ATOM 4788 N N . LEU C 1 156 ? 55.362 -17.723 60.062 1.00 28.24 156 LEU C N 1
ATOM 4789 C CA . LEU C 1 156 ? 54.609 -18.846 59.536 1.00 34.69 156 LEU C CA 1
ATOM 4790 C C . LEU C 1 156 ? 53.646 -18.345 58.479 1.00 29.08 156 LEU C C 1
ATOM 4791 O O . LEU C 1 156 ? 52.975 -17.347 58.673 1.00 32.82 156 LEU C O 1
ATOM 4796 N N . VAL C 1 157 ? 53.581 -19.044 57.361 1.00 27.90 157 VAL C N 1
ATOM 4797 C CA . VAL C 1 157 ? 52.693 -18.655 56.287 1.00 33.17 157 VAL C CA 1
ATOM 4798 C C . VAL C 1 157 ? 51.781 -19.820 55.981 1.00 27.95 157 VAL C C 1
ATOM 4799 O O . VAL C 1 157 ? 52.245 -20.923 55.734 1.00 31.82 157 VAL C O 1
ATOM 4803 N N . ALA C 1 158 ? 50.482 -19.567 56.004 1.00 25.14 158 ALA C N 1
ATOM 4804 C CA . ALA C 1 158 ? 49.511 -20.609 55.756 1.00 30.39 158 ALA C CA 1
ATOM 4805 C C . ALA C 1 158 ? 48.346 -20.193 54.877 1.00 27.81 158 ALA C C 1
ATOM 4806 O O . ALA C 1 158 ? 47.981 -19.034 54.800 1.00 29.83 158 ALA C O 1
ATOM 4808 N N . GLU C 1 159 ? 47.775 -21.202 54.237 1.00 34.40 159 GLU C N 1
ATOM 4809 C CA . GLU C 1 159 ? 46.626 -21.073 53.360 1.00 37.87 159 GLU C CA 1
ATOM 4810 C C . GLU C 1 159 ? 45.807 -22.351 53.485 1.00 34.27 159 GLU C C 1
ATOM 4811 O O . GLU C 1 159 ? 46.337 -23.390 53.842 1.00 36.55 159 GLU C O 1
ATOM 4817 N N . ALA C 1 160 ? 44.521 -22.284 53.189 1.00 40.65 160 ALA C N 1
ATOM 4818 C CA . ALA C 1 160 ? 43.680 -23.466 53.283 1.00 40.49 160 ALA C CA 1
ATOM 4819 C C . ALA C 1 160 ? 44.257 -24.572 52.415 1.00 38.70 160 ALA C C 1
ATOM 4820 O O . ALA C 1 160 ? 44.702 -24.316 51.308 1.00 46.14 160 ALA C O 1
ATOM 4822 N N . GLY C 1 161 ? 44.256 -25.798 52.919 1.00 38.08 161 GLY C N 1
ATOM 4823 C CA . GLY C 1 161 ? 44.785 -26.915 52.163 1.00 39.93 161 GLY C CA 1
ATOM 4824 C C . GLY C 1 161 ? 44.991 -28.191 52.952 1.00 42.75 161 GLY C C 1
ATOM 4825 O O . GLY C 1 161 ? 44.300 -28.451 53.931 1.00 38.22 161 GLY C O 1
ATOM 4826 N N . ASP C 1 162 ? 45.952 -28.991 52.509 1.00 34.10 162 ASP C N 1
ATOM 4827 C CA . ASP C 1 162 ? 46.260 -30.255 53.158 1.00 44.03 162 ASP C CA 1
ATOM 4828 C C . ASP C 1 162 ? 47.170 -30.040 54.354 1.00 41.77 162 ASP C C 1
ATOM 4829 O O . ASP C 1 162 ? 48.367 -29.843 54.213 1.00 34.63 162 ASP C O 1
ATOM 4834 N N . ARG C 1 163 ? 46.569 -30.093 55.533 1.00 40.04 163 ARG C N 1
ATOM 4835 C CA . ARG C 1 163 ? 47.274 -29.886 56.791 1.00 36.94 163 ARG C CA 1
ATOM 4836 C C . ARG C 1 163 ? 48.445 -30.826 57.039 1.00 37.81 163 ARG C C 1
ATOM 4837 O O . ARG C 1 163 ? 49.328 -30.512 57.816 1.00 36.24 163 ARG C O 1
ATOM 4845 N N . ASP C 1 164 ? 48.450 -31.978 56.388 1.00 39.73 164 ASP C N 1
ATOM 4846 C CA . ASP C 1 164 ? 49.517 -32.950 56.586 1.00 39.32 164 ASP C CA 1
ATOM 4847 C C . ASP C 1 164 ? 50.702 -32.795 55.638 1.00 36.08 164 ASP C C 1
ATOM 4848 O O . ASP C 1 164 ? 51.800 -33.217 55.953 1.00 32.52 164 ASP C O 1
ATOM 4853 N N . ALA C 1 165 ? 50.455 -32.204 54.477 1.00 38.93 165 ALA C N 1
ATOM 4854 C CA . ALA C 1 165 ? 51.480 -32.023 53.450 1.00 38.17 165 ALA C CA 1
ATOM 4855 C C . ALA C 1 165 ? 52.826 -31.542 53.972 1.00 36.60 165 ALA C C 1
ATOM 4856 O O . ALA C 1 165 ? 53.845 -32.162 53.722 1.00 32.91 165 ALA C O 1
ATOM 4858 N N . ALA C 1 166 ? 52.820 -30.426 54.682 1.00 33.45 166 ALA C N 1
ATOM 4859 C CA . ALA C 1 166 ? 54.052 -29.856 55.209 1.00 37.02 166 ALA C CA 1
ATOM 4860 C C . ALA C 1 166 ? 54.742 -30.752 56.231 1.00 35.98 166 ALA C C 1
ATOM 4861 O O . ALA C 1 166 ? 55.946 -30.680 56.406 1.00 32.70 166 ALA C O 1
ATOM 4863 N N . TYR C 1 167 ? 53.973 -31.595 56.902 1.00 39.58 167 TYR C N 1
ATOM 4864 C CA . TYR C 1 167 ? 54.514 -32.464 57.937 1.00 37.39 167 TYR C CA 1
ATOM 4865 C C . TYR C 1 167 ? 55.050 -33.799 57.457 1.00 36.02 167 TYR C C 1
ATOM 4866 O O . TYR C 1 167 ? 55.495 -34.613 58.251 1.00 35.42 167 TYR C O 1
ATOM 4875 N N . ASP C 1 168 ? 55.017 -34.020 56.157 1.00 40.36 168 ASP C N 1
ATOM 4876 C CA . ASP C 1 168 ? 55.524 -35.259 55.612 1.00 37.37 168 ASP C CA 1
ATOM 4877 C C . ASP C 1 168 ? 57.001 -35.393 55.965 1.00 41.34 168 ASP C C 1
ATOM 4878 O O . ASP C 1 168 ? 57.796 -34.534 55.642 1.00 36.66 168 ASP C O 1
ATOM 4883 N N . GLY C 1 169 ? 57.357 -36.473 56.642 1.00 40.66 169 GLY C N 1
ATOM 4884 C CA . GLY C 1 169 ? 58.737 -36.702 57.014 1.00 42.50 169 GLY C CA 1
ATOM 4885 C C . GLY C 1 169 ? 59.092 -36.355 58.442 1.00 37.92 169 GLY C C 1
ATOM 4886 O O . GLY C 1 169 ? 60.221 -36.539 58.866 1.00 41.34 169 GLY C O 1
ATOM 4887 N N . ILE C 1 170 ? 58.128 -35.850 59.190 1.00 41.53 170 ILE C N 1
ATOM 4888 C CA . ILE C 1 170 ? 58.375 -35.485 60.567 1.00 37.04 170 ILE C CA 1
ATOM 4889 C C . ILE C 1 170 ? 57.107 -35.690 61.362 1.00 32.34 170 ILE C C 1
ATOM 4890 O O . ILE C 1 170 ? 56.020 -35.607 60.819 1.00 34.68 170 ILE C O 1
ATOM 4895 N N . SER C 1 171 ? 57.247 -35.961 62.649 1.00 31.78 171 SER C N 1
ATOM 4896 C CA . SER C 1 171 ? 56.090 -36.172 63.492 1.00 30.78 171 SER C CA 1
ATOM 4897 C C . SER C 1 171 ? 55.347 -34.868 63.723 1.00 39.39 171 SER C C 1
ATOM 4898 O O . SER C 1 171 ? 55.945 -33.805 63.770 1.00 35.32 171 SER C O 1
ATOM 4901 N N . LEU C 1 172 ? 54.035 -34.961 63.871 1.00 37.23 172 LEU C N 1
ATOM 4902 C CA . LEU C 1 172 ? 53.227 -33.788 64.111 1.00 32.02 172 LEU C CA 1
ATOM 4903 C C . LEU C 1 172 ? 53.690 -33.119 65.385 1.00 27.06 172 LEU C C 1
ATOM 4904 O O . LEU C 1 172 ? 53.843 -31.913 65.431 1.00 40.21 172 LEU C O 1
ATOM 4909 N N . SER C 1 173 ? 53.915 -33.916 66.418 1.00 25.11 173 SER C N 1
ATOM 4910 C CA . SER C 1 173 ? 54.341 -33.387 67.699 1.00 32.47 173 SER C CA 1
ATOM 4911 C C . SER C 1 173 ? 55.603 -32.548 67.560 1.00 30.32 173 SER C C 1
ATOM 4912 O O . SER C 1 173 ? 55.683 -31.456 68.095 1.00 32.95 173 SER C O 1
ATOM 4915 N N . ALA C 1 174 ? 56.583 -33.061 66.837 1.00 33.46 174 ALA C N 1
ATOM 4916 C CA . ALA C 1 174 ? 57.829 -32.339 66.649 1.00 34.38 174 ALA C CA 1
ATOM 4917 C C . ALA C 1 174 ? 57.650 -31.144 65.723 1.00 26.42 174 ALA C C 1
ATOM 4918 O O . ALA C 1 174 ? 58.049 -30.040 66.049 1.00 29.80 174 ALA C O 1
ATOM 4920 N N . GLY C 1 175 ? 57.048 -31.376 64.569 1.00 28.68 175 GLY C N 1
ATOM 4921 C CA . GLY C 1 175 ? 56.822 -30.326 63.598 1.00 31.69 175 GLY C CA 1
ATOM 4922 C C . GLY C 1 175 ? 56.008 -29.165 64.134 1.00 36.21 175 GLY C C 1
ATOM 4923 O O . GLY C 1 175 ? 56.287 -28.017 63.831 1.00 30.28 175 GLY C O 1
ATOM 4924 N N . MET C 1 176 ? 55.001 -29.467 64.938 1.00 26.25 176 MET C N 1
ATOM 4925 C CA . MET C 1 176 ? 54.147 -28.438 65.502 1.00 30.36 176 MET C CA 1
ATOM 4926 C C . MET C 1 176 ? 54.892 -27.543 66.477 1.00 36.26 176 MET C C 1
ATOM 4927 O O . MET C 1 176 ? 54.616 -26.358 66.573 1.00 27.72 176 MET C O 1
ATOM 4932 N N . LEU C 1 177 ? 55.843 -28.120 67.192 1.00 27.36 177 LEU C N 1
ATOM 4933 C CA . LEU C 1 177 ? 56.617 -27.363 68.153 1.00 32.99 177 LEU C CA 1
ATOM 4934 C C . LEU C 1 177 ? 57.693 -26.506 67.505 1.00 31.07 177 LEU C C 1
ATOM 4935 O O . LEU C 1 177 ? 57.797 -25.327 67.788 1.00 32.51 177 LEU C O 1
ATOM 4940 N N . VAL C 1 178 ? 58.495 -27.110 66.641 1.00 31.02 178 VAL C N 1
ATOM 4941 C CA . VAL C 1 178 ? 59.595 -26.406 66.003 1.00 29.59 178 VAL C CA 1
ATOM 4942 C C . VAL C 1 178 ? 59.358 -25.949 64.568 1.00 28.74 178 VAL C C 1
ATOM 4943 O O . VAL C 1 178 ? 60.080 -25.109 64.066 1.00 29.38 178 VAL C O 1
ATOM 4947 N N . GLY C 1 179 ? 58.353 -26.496 63.908 1.00 34.00 179 GLY C N 1
ATOM 4948 C CA . GLY C 1 179 ? 58.072 -26.110 62.542 1.00 30.12 179 GLY C CA 1
ATOM 4949 C C . GLY C 1 179 ? 58.580 -27.134 61.554 1.00 30.62 179 GLY C C 1
ATOM 4950 O O . GLY C 1 179 ? 59.764 -27.433 61.511 1.00 32.44 179 GLY C O 1
ATOM 4951 N N . PRO C 1 180 ? 57.689 -27.697 60.761 1.00 29.61 180 PRO C N 1
ATOM 4952 C CA . PRO C 1 180 ? 58.097 -28.709 59.788 1.00 31.89 180 PRO C CA 1
ATOM 4953 C C . PRO C 1 180 ? 59.082 -28.176 58.749 1.00 32.87 180 PRO C C 1
ATOM 4954 O O . PRO C 1 180 ? 60.033 -28.857 58.412 1.00 33.09 180 PRO C O 1
ATOM 4958 N N . PHE C 1 181 ? 58.851 -26.970 58.254 1.00 38.82 181 PHE C N 1
ATOM 4959 C CA . PHE C 1 181 ? 59.735 -26.382 57.266 1.00 34.73 181 PHE C CA 1
ATOM 4960 C C . PHE C 1 181 ? 61.066 -26.046 57.916 1.00 32.31 181 PHE C C 1
ATOM 4961 O O . PHE C 1 181 ? 62.123 -26.369 57.397 1.00 37.21 181 PHE C O 1
ATOM 4969 N N . LEU C 1 182 ? 60.992 -25.390 59.061 1.00 28.14 182 LEU C N 1
ATOM 4970 C CA . LEU C 1 182 ? 62.174 -24.980 59.800 1.00 36.30 182 LEU C CA 1
ATOM 4971 C C . LEU C 1 182 ? 63.044 -26.158 60.210 1.00 33.99 182 LEU C C 1
ATOM 4972 O O . LEU C 1 182 ? 64.256 -26.061 60.194 1.00 30.02 182 LEU C O 1
ATOM 4977 N N . ALA C 1 183 ? 62.413 -27.267 60.573 1.00 35.95 183 ALA C N 1
ATOM 4978 C CA . ALA C 1 183 ? 63.131 -28.462 60.985 1.00 32.16 183 ALA C CA 1
ATOM 4979 C C . ALA C 1 183 ? 63.850 -29.105 59.812 1.00 32.93 183 ALA C C 1
ATOM 4980 O O . ALA C 1 183 ? 64.913 -29.663 59.981 1.00 35.46 183 ALA C O 1
ATOM 4982 N N . LYS C 1 184 ? 63.262 -29.014 58.626 1.00 33.26 184 LYS C N 1
ATOM 4983 C CA . LYS C 1 184 ? 63.860 -29.578 57.430 1.00 43.50 184 LYS C CA 1
ATOM 4984 C C . LYS C 1 184 ? 65.027 -28.725 56.945 1.00 38.81 184 LYS C C 1
ATOM 4985 O O . LYS C 1 184 ? 66.047 -29.252 56.524 1.00 39.26 184 LYS C O 1
ATOM 4991 N N . GLU C 1 185 ? 64.867 -27.409 57.006 1.00 37.46 185 GLU C N 1
ATOM 4992 C CA . GLU C 1 185 ? 65.912 -26.487 56.583 1.00 44.18 185 GLU C CA 1
ATOM 4993 C C . GLU C 1 185 ? 67.033 -26.499 57.601 1.00 34.65 185 GLU C C 1
ATOM 4994 O O . GLU C 1 185 ? 68.202 -26.475 57.259 1.00 36.90 185 GLU C O 1
ATOM 5000 N N . LYS C 1 186 ? 66.651 -26.522 58.864 1.00 32.75 186 LYS C N 1
ATOM 5001 C CA . LYS C 1 186 ? 67.597 -26.537 59.963 1.00 41.22 186 LYS C CA 1
ATOM 5002 C C . LYS C 1 186 ? 68.731 -25.514 59.832 1.00 40.19 186 LYS C C 1
ATOM 5003 O O . LYS C 1 186 ? 69.894 -25.885 59.743 1.00 38.36 186 LYS C O 1
ATOM 5009 N N . ASN C 1 187 ? 68.394 -24.229 59.828 1.00 37.73 187 ASN C N 1
ATOM 5010 C CA . ASN C 1 187 ? 69.415 -23.199 59.739 1.00 33.51 187 ASN C CA 1
ATOM 5011 C C . ASN C 1 187 ? 70.024 -22.923 61.113 1.00 28.76 187 ASN C C 1
ATOM 5012 O O . ASN C 1 187 ? 69.577 -23.471 62.105 1.00 32.68 187 ASN C O 1
ATOM 5017 N N . ALA C 1 188 ? 71.059 -22.096 61.150 1.00 34.88 188 ALA C N 1
ATOM 5018 C CA . ALA C 1 188 ? 71.784 -21.787 62.387 1.00 35.80 188 ALA C CA 1
ATOM 5019 C C . ALA C 1 188 ? 70.945 -21.210 63.515 1.00 32.29 188 ALA C C 1
ATOM 5020 O O . ALA C 1 188 ? 71.123 -21.571 64.669 1.00 32.03 188 ALA C O 1
ATOM 5022 N N . VAL C 1 189 ? 70.041 -20.304 63.180 1.00 38.42 189 VAL C N 1
ATOM 5023 C CA . VAL C 1 189 ? 69.182 -19.695 64.177 1.00 28.46 189 VAL C CA 1
ATOM 5024 C C . VAL C 1 189 ? 68.296 -20.773 64.775 1.00 29.15 189 VAL C C 1
ATOM 5025 O O . VAL C 1 189 ? 68.089 -20.825 65.978 1.00 30.10 189 VAL C O 1
ATOM 5029 N N . PHE C 1 190 ? 67.798 -21.644 63.911 1.00 33.33 190 PHE C N 1
ATOM 5030 C CA . PHE C 1 190 ? 66.951 -22.755 64.325 1.00 25.95 190 PHE C CA 1
ATOM 5031 C C . PHE C 1 190 ? 67.681 -23.665 65.304 1.00 29.60 190 PHE C C 1
ATOM 5032 O O . PHE C 1 190 ? 67.167 -23.994 66.356 1.00 28.34 190 PHE C O 1
ATOM 5040 N N . LEU C 1 191 ? 68.890 -24.068 64.941 1.00 33.27 191 LEU C N 1
ATOM 5041 C CA . LEU C 1 191 ? 69.683 -24.949 65.782 1.00 30.52 191 LEU C CA 1
ATOM 5042 C C . LEU C 1 191 ? 69.969 -24.346 67.149 1.00 34.27 191 LEU C C 1
ATOM 5043 O O . LEU C 1 191 ? 69.850 -25.018 68.157 1.00 35.95 191 LEU C O 1
ATOM 5048 N N . LYS C 1 192 ? 70.351 -23.080 67.180 1.00 31.89 192 LYS C N 1
ATOM 5049 C CA . LYS C 1 192 ? 70.655 -22.425 68.438 1.00 31.78 192 LYS C CA 1
ATOM 5050 C C . LYS C 1 192 ? 69.431 -22.373 69.323 1.00 36.49 192 LYS C C 1
ATOM 5051 O O . LYS C 1 192 ? 69.488 -22.707 70.494 1.00 33.12 192 LYS C O 1
ATOM 5057 N N . LYS C 1 193 ? 68.326 -21.930 68.750 1.00 38.62 193 LYS C N 1
ATOM 5058 C CA . LYS C 1 193 ? 67.090 -21.803 69.496 1.00 32.27 193 LYS C CA 1
ATOM 5059 C C . LYS C 1 193 ? 66.719 -23.097 70.200 1.00 33.68 193 LYS C C 1
ATOM 5060 O O . LYS C 1 193 ? 66.596 -23.141 71.414 1.00 37.58 193 LYS C O 1
ATOM 5066 N N . TRP C 1 194 ? 66.544 -24.150 69.424 1.00 31.72 194 TRP C N 1
ATOM 5067 C CA . TRP C 1 194 ? 66.140 -25.429 69.975 1.00 35.06 194 TRP C CA 1
ATOM 5068 C C . TRP C 1 194 ? 67.194 -26.132 70.815 1.00 40.98 194 TRP C C 1
ATOM 5069 O O . TRP C 1 194 ? 66.857 -26.885 71.714 1.00 37.69 194 TRP C O 1
ATOM 5080 N N . THR C 1 195 ? 68.461 -25.875 70.543 1.00 35.02 195 THR C N 1
ATOM 5081 C CA . THR C 1 195 ? 69.516 -2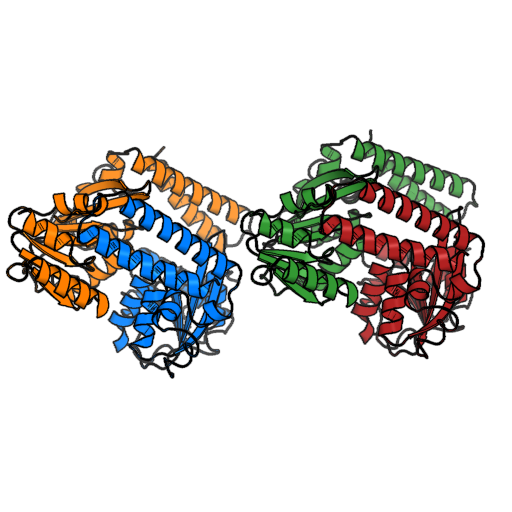6.468 71.338 1.00 36.07 195 THR C CA 1
ATOM 5082 C C . THR C 1 195 ? 69.495 -25.752 72.684 1.00 35.82 195 THR C C 1
ATOM 5083 O O . THR C 1 195 ? 69.730 -26.342 73.726 1.00 35.05 195 THR C O 1
ATOM 5087 N N . GLN C 1 196 ? 69.195 -24.464 72.636 1.00 33.61 196 GLN C N 1
ATOM 5088 C CA . GLN C 1 196 ? 69.113 -23.646 73.833 1.00 37.39 196 GLN C CA 1
ATOM 5089 C C . GLN C 1 196 ? 67.910 -24.109 74.641 1.00 40.63 196 GLN C C 1
ATOM 5090 O O . GLN C 1 196 ? 67.961 -24.195 75.859 1.00 37.73 196 GLN C O 1
ATOM 5096 N N . GLU C 1 197 ? 66.825 -24.419 73.946 1.00 32.23 197 GLU C N 1
ATOM 5097 C CA . GLU C 1 197 ? 65.609 -24.878 74.599 1.00 43.52 197 GLU C CA 1
ATOM 5098 C C . GLU C 1 197 ? 65.823 -26.240 75.251 1.00 35.91 197 GLU C C 1
ATOM 5099 O O . GLU C 1 197 ? 65.349 -26.490 76.345 1.00 36.48 197 GLU C O 1
ATOM 5105 N N . LEU C 1 198 ? 66.536 -27.116 74.564 1.00 36.18 198 LEU C N 1
ATOM 5106 C CA . LEU C 1 198 ? 66.806 -28.442 75.084 1.00 37.90 198 LEU C CA 1
ATOM 5107 C C . LEU C 1 198 ? 67.618 -28.320 76.364 1.00 40.81 198 LEU C C 1
ATOM 5108 O O . LEU C 1 198 ? 67.359 -29.003 77.337 1.00 45.31 198 LEU C O 1
ATOM 5113 N N . GLN C 1 199 ? 68.598 -27.428 76.344 1.00 46.39 199 GLN C N 1
ATOM 5114 C CA . GLN C 1 199 ? 69.462 -27.194 77.494 1.00 53.00 199 GLN C CA 1
ATOM 5115 C C . GLN C 1 199 ? 68.653 -26.789 78.712 1.00 49.14 199 GLN C C 1
ATOM 5116 O O . GLN C 1 199 ? 68.871 -27.288 79.806 1.00 47.03 199 GLN C O 1
ATOM 5122 N N . HIS C 1 200 ? 67.715 -25.877 78.514 1.00 46.94 200 HIS C N 1
ATOM 5123 C CA . HIS C 1 200 ? 66.882 -25.397 79.600 1.00 47.57 200 HIS C CA 1
ATOM 5124 C C . HIS C 1 200 ? 65.966 -26.496 80.128 1.00 37.19 200 HIS C C 1
ATOM 5125 O O . HIS C 1 200 ? 65.738 -26.596 81.324 1.00 38.68 200 HIS C O 1
ATOM 5132 N N . THR C 1 201 ? 65.440 -27.319 79.233 1.00 42.12 201 THR C N 1
ATOM 5133 C CA . THR C 1 201 ? 64.557 -28.397 79.641 1.00 37.14 201 THR C CA 1
ATOM 5134 C C . THR C 1 201 ? 65.328 -29.405 80.479 1.00 40.39 201 THR C C 1
ATOM 5135 O O . THR C 1 201 ? 64.827 -29.921 81.463 1.00 36.02 201 THR C O 1
ATOM 5139 N N . GLN C 1 202 ? 66.558 -29.676 80.068 1.00 41.03 202 GLN C N 1
ATOM 5140 C CA . GLN C 1 202 ? 67.409 -30.613 80.778 1.00 47.95 202 GLN C CA 1
ATOM 5141 C C . GLN C 1 202 ? 67.641 -30.116 82.198 1.00 42.11 202 GLN C C 1
ATOM 5142 O O . GLN C 1 202 ? 67.509 -30.870 83.150 1.00 49.75 202 GLN C O 1
ATOM 5148 N N . SER C 1 203 ? 67.971 -28.835 82.328 1.00 44.64 203 SER C N 1
ATOM 5149 C CA . SER C 1 203 ? 68.215 -28.220 83.628 1.00 38.55 203 SER C CA 1
ATOM 5150 C C . SER C 1 203 ? 67.029 -28.385 84.551 1.00 44.84 203 SER C C 1
ATOM 5151 O O . SER C 1 203 ? 67.182 -28.728 85.711 1.00 43.78 203 SER C O 1
ATOM 5154 N N . ILE C 1 204 ? 65.842 -28.121 84.030 1.00 39.12 204 ILE C N 1
ATOM 5155 C CA . ILE C 1 204 ? 64.643 -28.248 84.824 1.00 46.74 204 ILE C CA 1
ATOM 5156 C C . ILE C 1 204 ? 64.423 -29.711 85.175 1.00 38.54 204 ILE C C 1
ATOM 5157 O O . ILE C 1 204 ? 64.038 -30.028 86.282 1.00 37.96 204 ILE C O 1
ATOM 5162 N N . TYR C 1 205 ? 64.688 -30.600 84.231 1.00 43.56 205 TYR C N 1
ATOM 5163 C CA . TYR C 1 205 ? 64.522 -32.023 84.474 1.00 48.63 205 TYR C CA 1
ATOM 5164 C C . TYR C 1 205 ? 65.438 -32.429 85.610 1.00 46.42 205 TYR C C 1
ATOM 5165 O O . TYR C 1 205 ? 65.055 -33.176 86.493 1.00 43.07 205 TYR C O 1
ATOM 5174 N N . GLU C 1 206 ? 66.655 -31.914 85.576 1.00 42.46 206 GLU C N 1
ATOM 5175 C CA . GLU C 1 206 ? 67.639 -32.224 86.592 1.00 35.46 206 GLU C CA 1
ATOM 5176 C C . GLU C 1 206 ? 67.305 -31.632 87.952 1.00 45.08 206 GLU C C 1
ATOM 5177 O O . GLU C 1 206 ? 67.575 -32.249 88.969 1.00 54.51 206 GLU C O 1
ATOM 5183 N N . GLN C 1 207 ? 66.731 -30.438 87.983 1.00 43.49 207 GLN C N 1
ATOM 5184 C CA . GLN C 1 207 ? 66.405 -29.820 89.258 1.00 47.91 207 GLN C CA 1
ATOM 5185 C C . GLN C 1 207 ? 65.236 -30.533 89.917 1.00 51.46 207 GLN C C 1
ATOM 5186 O O . GLN C 1 207 ? 65.205 -30.682 91.130 1.00 55.57 207 GLN C O 1
ATOM 5192 N N . ILE C 1 208 ? 64.281 -30.983 89.119 1.00 41.78 208 ILE C N 1
ATOM 5193 C CA . ILE C 1 208 ? 63.139 -31.687 89.664 1.00 48.90 208 ILE C CA 1
ATOM 5194 C C . ILE C 1 208 ? 63.585 -33.083 90.068 1.00 46.69 208 ILE C C 1
ATOM 5195 O O . ILE C 1 208 ? 63.035 -33.685 90.977 1.00 47.77 208 ILE C O 1
ATOM 5200 N N . SER C 1 209 ? 64.610 -33.585 89.399 1.00 49.60 209 SER C N 1
ATOM 5201 C CA . SER C 1 209 ? 65.144 -34.891 89.717 1.00 42.35 209 SER C CA 1
ATOM 5202 C C . SER C 1 209 ? 65.735 -34.837 91.114 1.00 44.07 209 SER C C 1
ATOM 5203 O O . SER C 1 209 ? 65.654 -35.795 91.865 1.00 50.89 209 SER C O 1
ATOM 5206 N N . GLN C 1 210 ? 66.311 -33.694 91.462 1.00 53.40 210 GLN C N 1
ATOM 5207 C CA . GLN C 1 210 ? 66.905 -33.502 92.778 1.00 45.05 210 GLN C CA 1
ATOM 5208 C C . GLN C 1 210 ? 65.833 -33.250 93.814 1.00 53.81 210 GLN C C 1
ATOM 5209 O O . GLN C 1 210 ? 66.093 -33.302 95.008 1.00 56.42 210 GLN C O 1
ATOM 5215 N N . ALA C 1 211 ? 64.621 -32.980 93.354 1.00 52.99 211 ALA C N 1
ATOM 5216 C CA . ALA C 1 211 ? 63.516 -32.728 94.256 1.00 50.75 211 ALA C CA 1
ATOM 5217 C C . ALA C 1 211 ? 62.961 -34.034 94.786 1.00 49.87 211 ALA C C 1
ATOM 5218 O O . ALA C 1 211 ? 63.478 -35.103 94.493 1.00 47.23 211 ALA C O 1
ATOM 5220 N N . ALA C 1 212 ? 61.900 -33.937 95.571 1.00 45.65 212 ALA C N 1
ATOM 5221 C CA . ALA C 1 212 ? 61.282 -35.115 96.158 1.00 57.13 212 ALA C CA 1
ATOM 5222 C C . ALA C 1 212 ? 60.659 -36.023 95.111 1.00 53.29 212 ALA C C 1
ATOM 5223 O O . ALA C 1 212 ? 60.188 -35.571 94.075 1.00 47.08 212 ALA C O 1
ATOM 5225 N N . ASP C 1 213 ? 60.654 -37.315 95.403 1.00 58.79 213 ASP C N 1
ATOM 5226 C CA . ASP C 1 213 ? 60.069 -38.294 94.506 1.00 54.48 213 ASP C CA 1
ATOM 5227 C C . ASP C 1 213 ? 58.591 -38.382 94.797 1.00 54.33 213 ASP C C 1
ATOM 5228 O O . ASP C 1 213 ? 58.163 -39.181 95.611 1.00 58.35 213 ASP C O 1
ATOM 5233 N N . THR C 1 214 ? 57.816 -37.543 94.130 1.00 53.80 214 THR C N 1
ATOM 5234 C CA . THR C 1 214 ? 56.381 -37.526 94.310 1.00 50.14 214 THR C CA 1
ATOM 5235 C C . THR C 1 214 ? 55.723 -37.805 92.978 1.00 41.16 214 THR C C 1
ATOM 5236 O O . THR C 1 214 ? 56.345 -37.678 91.936 1.00 42.39 214 THR C O 1
ATOM 5240 N N . GLU C 1 215 ? 54.462 -38.191 93.030 1.00 39.08 215 GLU C N 1
ATOM 5241 C CA . GLU C 1 215 ? 53.703 -38.487 91.831 1.00 44.73 215 GLU C CA 1
ATOM 5242 C C . GLU C 1 215 ? 53.649 -37.255 90.945 1.00 43.91 215 GLU C C 1
ATOM 5243 O O . GLU C 1 215 ? 53.743 -37.346 89.731 1.00 39.76 215 GLU C O 1
ATOM 5249 N N . GLN C 1 216 ? 53.504 -36.101 91.581 1.00 46.37 216 GLN C N 1
ATOM 5250 C CA . GLN C 1 216 ? 53.439 -34.824 90.881 1.00 41.76 216 GLN C CA 1
ATOM 5251 C C . GLN C 1 216 ? 54.744 -34.545 90.143 1.00 41.00 216 GLN C C 1
ATOM 5252 O O . GLN C 1 216 ? 54.746 -34.229 88.963 1.00 32.12 216 GLN C O 1
ATOM 5258 N N . ASN C 1 217 ? 55.854 -34.667 90.854 1.00 30.97 217 ASN C N 1
ATOM 5259 C CA . ASN C 1 217 ? 57.159 -34.418 90.268 1.00 38.88 217 ASN C CA 1
ATOM 5260 C C . ASN C 1 217 ? 57.494 -35.379 89.135 1.00 35.70 217 ASN C C 1
ATOM 5261 O O . ASN C 1 217 ? 58.135 -34.999 88.166 1.00 35.74 217 ASN C O 1
ATOM 5266 N N . LYS C 1 218 ? 57.060 -36.624 89.252 1.00 37.87 218 LYS C N 1
ATOM 5267 C CA . LYS C 1 218 ? 57.345 -37.608 88.222 1.00 34.56 218 LYS C CA 1
ATOM 5268 C C . LYS C 1 218 ? 56.580 -37.295 86.947 1.00 36.96 218 LYS C C 1
ATOM 5269 O O . LYS C 1 218 ? 57.061 -37.545 85.856 1.00 29.50 218 LYS C O 1
ATOM 5275 N N . GLN C 1 219 ? 55.387 -36.737 87.095 1.00 37.53 219 GLN C N 1
ATOM 5276 C CA . GLN C 1 219 ? 54.586 -36.377 85.944 1.00 43.36 219 GLN C CA 1
ATOM 5277 C C . GLN C 1 219 ? 55.279 -35.254 85.181 1.00 35.42 219 GLN C C 1
ATOM 5278 O O . GLN C 1 219 ? 55.261 -35.225 83.962 1.00 40.58 219 GLN C O 1
ATOM 5284 N N . LYS C 1 220 ? 55.891 -34.335 85.913 1.00 32.46 220 LYS C N 1
ATOM 5285 C CA . LYS C 1 220 ? 56.603 -33.222 85.306 1.00 36.41 220 LYS C CA 1
ATOM 5286 C C . LYS C 1 220 ? 57.876 -33.721 84.644 1.00 36.25 220 LYS C C 1
ATOM 5287 O O . LYS C 1 220 ? 58.297 -33.199 83.630 1.00 40.13 220 LYS C O 1
ATOM 5293 N N . LEU C 1 221 ? 58.483 -34.742 85.226 1.00 36.27 221 LEU C N 1
ATOM 5294 C CA . LEU C 1 221 ? 59.694 -35.313 84.669 1.00 38.44 221 LEU C CA 1
ATOM 5295 C C . LEU C 1 221 ? 59.356 -36.051 83.390 1.00 37.96 221 LEU C C 1
ATOM 5296 O O . LEU C 1 221 ? 60.131 -36.057 82.450 1.00 36.61 221 LEU C O 1
ATOM 5301 N N . LYS C 1 222 ? 58.187 -36.671 83.372 1.00 36.90 222 LYS C N 1
ATOM 5302 C CA . LYS C 1 222 ? 57.739 -37.415 82.215 1.00 35.80 222 LYS C CA 1
ATOM 5303 C C . LYS C 1 222 ? 57.547 -36.481 81.047 1.00 33.73 222 LYS C C 1
ATOM 5304 O O . LYS C 1 222 ? 57.946 -36.781 79.937 1.00 36.76 222 LYS C O 1
ATOM 5310 N N . GLU C 1 223 ? 56.926 -35.344 81.320 1.00 39.07 223 GLU C N 1
ATOM 5311 C CA . GLU C 1 223 ? 56.652 -34.350 80.299 1.00 36.43 223 GLU C CA 1
ATOM 5312 C C . GLU C 1 223 ? 57.934 -33.679 79.842 1.00 33.42 223 GLU C C 1
ATOM 5313 O O . GLU C 1 223 ? 58.056 -33.286 78.699 1.00 39.15 223 GLU C O 1
ATOM 5319 N N . LEU C 1 224 ? 58.895 -33.557 80.743 1.00 38.10 224 LEU C N 1
ATOM 5320 C CA . LEU C 1 224 ? 60.169 -32.953 80.401 1.00 32.38 224 LEU C CA 1
ATOM 5321 C C . LEU C 1 224 ? 60.978 -33.933 79.565 1.00 31.92 224 LEU C C 1
ATOM 5322 O O . LEU C 1 224 ? 61.615 -33.557 78.597 1.00 30.70 224 LEU C O 1
ATOM 5327 N N . ALA C 1 225 ? 60.936 -35.201 79.947 1.00 40.30 225 ALA C N 1
ATOM 5328 C CA . ALA C 1 225 ? 61.647 -36.237 79.215 1.00 44.57 225 ALA C CA 1
ATOM 5329 C C . ALA C 1 225 ? 61.094 -36.296 77.797 1.00 41.98 225 ALA C C 1
ATOM 5330 O O . ALA C 1 225 ? 61.838 -36.397 76.836 1.00 36.48 225 ALA C O 1
ATOM 5332 N N . ASP C 1 226 ? 59.773 -36.236 77.686 1.00 34.62 226 ASP C N 1
ATOM 5333 C CA . ASP C 1 226 ? 59.111 -36.276 76.393 1.00 39.44 226 ASP C CA 1
ATOM 5334 C C . ASP C 1 226 ? 59.593 -35.120 75.525 1.00 34.58 226 ASP C C 1
ATOM 5335 O O . ASP C 1 226 ? 59.868 -35.290 74.350 1.00 44.68 226 ASP C O 1
ATOM 5340 N N . ARG C 1 227 ? 59.706 -33.944 76.122 1.00 37.72 227 ARG C N 1
ATOM 5341 C CA . ARG C 1 227 ? 60.160 -32.759 75.405 1.00 33.53 227 ARG C CA 1
ATOM 5342 C C . ARG C 1 227 ? 61.618 -32.872 74.975 1.00 33.28 227 ARG C C 1
ATOM 5343 O O . ARG C 1 227 ? 61.964 -32.534 73.855 1.00 27.81 227 ARG C O 1
ATOM 5351 N N . MET C 1 228 ? 62.468 -33.346 75.871 1.00 31.62 228 MET C N 1
ATOM 5352 C CA . MET C 1 228 ? 63.884 -33.497 75.566 1.00 39.55 228 MET C CA 1
ATOM 5353 C C . MET C 1 228 ? 64.102 -34.465 74.406 1.00 40.35 228 MET C C 1
ATOM 5354 O O . MET C 1 228 ? 64.909 -34.218 73.526 1.00 39.19 228 MET C O 1
ATOM 5359 N N . GLU C 1 229 ? 63.377 -35.571 74.411 1.00 36.70 229 GLU C N 1
ATOM 5360 C CA . GLU C 1 229 ? 63.518 -36.554 73.358 1.00 39.15 229 GLU C CA 1
ATOM 5361 C C . GLU C 1 229 ? 63.104 -35.949 72.035 1.00 36.71 229 GLU C C 1
ATOM 5362 O O . GLU C 1 229 ? 63.746 -36.154 71.020 1.00 34.62 229 GLU C O 1
ATOM 5368 N N . LEU C 1 230 ? 62.018 -35.198 72.069 1.00 31.57 230 LEU C N 1
ATOM 5369 C CA . LEU C 1 230 ? 61.493 -34.547 70.878 1.00 38.50 230 LEU C CA 1
ATOM 5370 C C . LEU C 1 230 ? 62.529 -33.603 70.290 1.00 32.87 230 LEU C C 1
ATOM 5371 O O . LEU C 1 230 ? 62.825 -33.663 69.106 1.00 33.86 230 LEU C O 1
ATOM 5376 N N . LEU C 1 231 ? 63.069 -32.733 71.130 1.00 28.10 231 LEU C N 1
ATOM 5377 C CA . LEU C 1 231 ? 64.068 -31.774 70.695 1.00 34.11 231 LEU C CA 1
ATOM 5378 C C . LEU C 1 231 ? 65.338 -32.476 70.253 1.00 34.06 231 LEU C C 1
ATOM 5379 O O . LEU C 1 231 ? 65.913 -32.130 69.237 1.00 38.55 231 LEU C O 1
ATOM 5384 N N . LYS C 1 232 ? 65.771 -33.466 71.023 1.00 40.77 232 LYS C N 1
ATOM 5385 C CA . LYS C 1 232 ? 66.971 -34.214 70.685 1.00 38.32 232 LYS C CA 1
ATOM 5386 C C . LYS C 1 232 ? 66.840 -34.788 69.281 1.00 42.57 232 LYS C C 1
ATOM 5387 O O . LYS C 1 232 ? 67.816 -34.894 68.558 1.00 46.09 232 LYS C O 1
ATOM 5393 N N . GLU C 1 233 ? 65.622 -35.142 68.901 1.00 39.85 233 GLU C N 1
ATOM 5394 C CA . GLU C 1 233 ? 65.358 -35.704 67.588 1.00 39.16 233 GLU C CA 1
ATOM 5395 C C . GLU C 1 233 ? 65.450 -34.690 66.452 1.00 42.76 233 GLU C C 1
ATOM 5396 O O . GLU C 1 233 ? 65.785 -35.051 65.339 1.00 48.52 233 GLU C O 1
ATOM 5402 N N . VAL C 1 234 ? 65.141 -33.429 66.717 1.00 39.76 234 VAL C N 1
ATOM 5403 C CA . VAL C 1 234 ? 65.172 -32.434 65.656 1.00 42.49 234 VAL C CA 1
ATOM 5404 C C . VAL C 1 234 ? 66.483 -31.681 65.503 1.00 46.61 234 VAL C C 1
ATOM 5405 O O . VAL C 1 234 ? 66.710 -31.050 64.482 1.00 43.26 234 VAL C O 1
ATOM 5409 N N . ILE C 1 235 ? 67.349 -31.738 66.500 1.00 44.45 235 ILE C N 1
ATOM 5410 C CA . ILE C 1 235 ? 68.609 -31.021 66.402 1.00 50.22 235 ILE C CA 1
ATOM 5411 C C . ILE C 1 235 ? 69.811 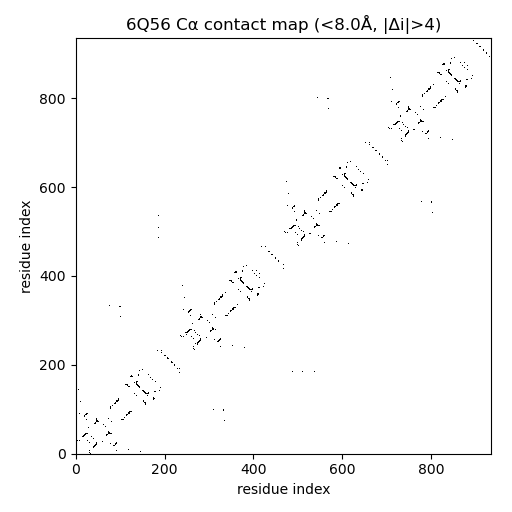-31.901 66.091 1.00 52.33 235 ILE C C 1
ATOM 5412 O O . ILE C 1 235 ? 70.877 -31.385 65.798 1.00 60.32 235 ILE C O 1
ATOM 5417 N N . ASP C 1 236 ? 69.628 -33.214 66.159 1.00 45.76 236 ASP C N 1
ATOM 5418 C CA . ASP C 1 236 ? 70.700 -34.190 65.925 1.00 63.92 236 ASP C CA 1
ATOM 5419 C C . ASP C 1 236 ? 71.824 -33.771 64.962 1.00 69.68 236 ASP C C 1
ATOM 5420 O O . ASP C 1 236 ? 71.623 -33.030 64.003 1.00 63.30 236 ASP C O 1
ATOM 5425 N N . GLU D 1 3 ? 50.936 -35.364 97.830 1.00 64.25 3 GLU D N 1
ATOM 5426 C CA . GLU D 1 3 ? 50.896 -34.021 98.393 1.00 65.56 3 GLU D CA 1
ATOM 5427 C C . GLU D 1 3 ? 51.063 -32.988 97.296 1.00 55.55 3 GLU D C 1
ATOM 5428 O O . GLU D 1 3 ? 52.161 -32.780 96.801 1.00 61.80 3 GLU D O 1
ATOM 5434 N N . LEU D 1 4 ? 49.966 -32.349 96.915 1.00 55.17 4 LEU D N 1
ATOM 5435 C CA . LEU D 1 4 ? 49.993 -31.338 95.869 1.00 43.68 4 LEU D CA 1
ATOM 5436 C C . LEU D 1 4 ? 50.805 -30.126 96.287 1.00 44.00 4 LEU D C 1
ATOM 5437 O O . LEU D 1 4 ? 50.493 -29.470 97.269 1.00 48.68 4 LEU D O 1
ATOM 5442 N N . LYS D 1 5 ? 51.842 -29.831 95.524 1.00 36.70 5 LYS D N 1
ATOM 5443 C CA . LYS D 1 5 ? 52.677 -28.687 95.798 1.00 41.19 5 LYS D CA 1
ATOM 5444 C C . LYS D 1 5 ? 52.521 -27.671 94.681 1.00 38.08 5 LYS D C 1
ATOM 5445 O O . LYS D 1 5 ? 52.332 -28.022 93.530 1.00 39.08 5 LYS D O 1
ATOM 5451 N N . LEU D 1 6 ? 52.608 -26.401 95.029 1.00 34.37 6 LEU D N 1
ATOM 5452 C CA . LEU D 1 6 ? 52.514 -25.352 94.042 1.00 29.89 6 LEU D CA 1
ATOM 5453 C C . LEU D 1 6 ? 53.803 -24.573 94.039 1.00 35.14 6 LEU D C 1
ATOM 5454 O O . LEU D 1 6 ? 54.517 -24.530 95.030 1.00 37.38 6 LEU D O 1
ATOM 5459 N N . SER D 1 7 ? 54.091 -23.946 92.916 1.00 33.37 7 SER D N 1
ATOM 5460 C CA . SER D 1 7 ? 55.268 -23.121 92.805 1.00 39.69 7 SER D CA 1
ATOM 5461 C C . SER D 1 7 ? 54.995 -21.889 93.642 1.00 36.18 7 SER D C 1
ATOM 5462 O O . SER D 1 7 ? 53.861 -21.625 94.005 1.00 32.03 7 SER D O 1
ATOM 5465 N N . LYS D 1 8 ? 56.031 -21.129 93.949 1.00 35.27 8 LYS D N 1
ATOM 5466 C CA . LYS D 1 8 ? 55.852 -19.919 94.728 1.00 36.58 8 LYS D CA 1
ATOM 5467 C C . LYS D 1 8 ? 54.895 -18.989 93.988 1.00 33.63 8 LYS D C 1
ATOM 5468 O O . LYS D 1 8 ? 54.054 -18.339 94.583 1.00 39.43 8 LYS D O 1
ATOM 5474 N N . ARG D 1 9 ? 55.045 -18.950 92.676 1.00 29.83 9 ARG D N 1
ATOM 5475 C CA . ARG D 1 9 ? 54.226 -18.107 91.819 1.00 31.87 9 ARG D CA 1
ATOM 5476 C C . ARG D 1 9 ? 52.735 -18.359 91.987 1.00 36.49 9 ARG D C 1
ATOM 5477 O O . ARG D 1 9 ? 51.976 -17.441 92.235 1.00 27.43 9 ARG D O 1
ATOM 5485 N N . LEU D 1 10 ? 52.315 -19.605 91.844 1.00 33.35 10 LEU D N 1
ATOM 5486 C CA . LEU D 1 10 ? 50.905 -19.928 91.973 1.00 38.60 10 LEU D CA 1
ATOM 5487 C C . LEU D 1 10 ? 50.406 -19.861 93.411 1.00 39.22 10 LEU D C 1
ATOM 5488 O O . LEU D 1 10 ? 49.239 -19.594 93.637 1.00 32.86 10 LEU D O 1
ATOM 5493 N N . GLN D 1 11 ? 51.281 -20.080 94.383 1.00 33.83 11 GLN D N 1
ATOM 5494 C CA . GLN D 1 11 ? 50.862 -19.981 95.771 1.00 41.76 11 GLN D CA 1
ATOM 5495 C C . GLN D 1 11 ? 50.418 -18.547 96.012 1.00 32.89 11 GLN D C 1
ATOM 5496 O O . GLN D 1 11 ? 49.392 -18.302 96.626 1.00 35.23 11 GLN D O 1
ATOM 5502 N N . THR D 1 12 ? 51.209 -17.608 95.513 1.00 30.14 12 THR D N 1
ATOM 5503 C CA . THR D 1 12 ? 50.912 -16.194 95.652 1.00 33.95 12 THR D CA 1
ATOM 5504 C C . THR D 1 12 ? 49.520 -15.930 95.107 1.00 32.04 12 THR D C 1
ATOM 5505 O O . THR D 1 12 ? 48.707 -15.276 95.740 1.00 33.11 12 THR D O 1
ATOM 5509 N N . VAL D 1 13 ? 49.254 -16.464 93.926 1.00 29.45 13 VAL D N 1
ATOM 5510 C CA . VAL D 1 13 ? 47.960 -16.319 93.299 1.00 32.55 13 VAL D CA 1
ATOM 5511 C C . VAL D 1 13 ? 46.898 -16.905 94.219 1.00 31.32 13 VAL D C 1
ATOM 5512 O O . VAL D 1 13 ? 45.924 -16.249 94.555 1.00 30.95 13 VAL D O 1
ATOM 5516 N N . ALA D 1 14 ? 47.108 -18.150 94.616 1.00 31.83 14 ALA D N 1
ATOM 5517 C CA . ALA D 1 14 ? 46.174 -18.855 95.482 1.00 37.23 14 ALA D CA 1
ATOM 5518 C C . ALA D 1 14 ? 45.802 -18.060 96.720 1.00 35.83 14 ALA D C 1
ATOM 5519 O O . ALA D 1 14 ? 44.658 -18.054 97.134 1.00 30.78 14 ALA D O 1
ATOM 5521 N N . GLU D 1 15 ? 46.778 -17.391 97.306 1.00 35.32 15 GLU D N 1
ATOM 5522 C CA . GLU D 1 15 ? 46.538 -16.611 98.507 1.00 42.33 15 GLU D CA 1
ATOM 5523 C C . GLU D 1 15 ? 45.479 -15.535 98.336 1.00 35.24 15 GLU D C 1
ATOM 5524 O O . GLU D 1 15 ? 44.847 -15.141 99.301 1.00 36.27 15 GLU D O 1
ATOM 5530 N N . TYR D 1 16 ? 45.289 -15.056 97.115 1.00 36.94 16 TYR D N 1
ATOM 5531 C CA . TYR D 1 16 ? 44.311 -14.011 96.873 1.00 37.77 16 TYR D CA 1
ATOM 5532 C C . TYR D 1 16 ? 42.901 -14.528 96.659 1.00 33.64 16 TYR D C 1
ATOM 5533 O O . TYR D 1 16 ? 41.974 -13.749 96.510 1.00 34.52 16 TYR D O 1
ATOM 5542 N N . ILE D 1 17 ? 42.746 -15.841 96.648 1.00 32.68 17 ILE D N 1
ATOM 5543 C CA . ILE D 1 17 ? 41.439 -16.438 96.469 1.00 34.50 17 ILE D CA 1
ATOM 5544 C C . ILE D 1 17 ? 40.603 -16.171 97.708 1.00 30.42 17 ILE D C 1
ATOM 5545 O O . ILE D 1 17 ? 41.021 -16.480 98.814 1.00 34.21 17 ILE D O 1
ATOM 5550 N N . PRO D 1 18 ? 39.422 -15.598 97.543 1.00 48.10 18 PRO D N 1
ATOM 5551 C CA . PRO D 1 18 ? 38.566 -15.343 98.700 1.00 43.57 18 PRO D CA 1
ATOM 5552 C C . PRO D 1 18 ? 38.142 -16.666 99.303 1.00 32.93 18 PRO D C 1
ATOM 5553 O O . PRO D 1 18 ? 37.809 -17.577 98.573 1.00 41.36 18 PRO D O 1
ATOM 5557 N N . ASN D 1 19 ? 38.173 -16.776 100.619 1.00 39.85 19 ASN D N 1
ATOM 5558 C CA . ASN D 1 19 ? 37.796 -18.016 101.277 1.00 45.20 19 ASN D CA 1
ATOM 5559 C C . ASN D 1 19 ? 36.401 -18.477 100.878 1.00 38.15 19 ASN D C 1
ATOM 5560 O O . ASN D 1 19 ? 35.450 -17.709 100.908 1.00 42.00 19 ASN D O 1
ATOM 5565 N N . GLY D 1 20 ? 36.297 -19.744 100.503 1.00 46.44 20 GLY D N 1
ATOM 5566 C CA . GLY D 1 20 ? 35.032 -20.342 100.128 1.00 38.53 20 GLY D CA 1
ATOM 5567 C C . GLY D 1 20 ? 34.509 -19.956 98.768 1.00 36.65 20 GLY D C 1
ATOM 5568 O O . GLY D 1 20 ? 33.391 -20.283 98.410 1.00 44.18 20 GLY D O 1
ATOM 5569 N N . ALA D 1 21 ? 35.316 -19.257 97.997 1.00 43.81 21 ALA D N 1
ATOM 5570 C CA . ALA D 1 21 ? 34.878 -18.841 96.687 1.00 45.27 21 ALA D CA 1
ATOM 5571 C C . ALA D 1 21 ? 34.947 -19.969 95.687 1.00 34.39 21 ALA D C 1
ATOM 5572 O O . ALA D 1 21 ? 35.712 -20.902 95.840 1.00 33.11 21 ALA D O 1
ATOM 5574 N N . VAL D 1 22 ? 34.134 -19.866 94.650 1.00 36.26 22 VAL D N 1
ATOM 5575 C CA . VAL D 1 22 ? 34.165 -20.826 93.581 1.00 33.53 22 VAL D CA 1
ATOM 5576 C C . VAL D 1 22 ? 35.137 -20.152 92.636 1.00 36.66 22 VAL D C 1
ATOM 5577 O O . VAL D 1 22 ? 34.881 -19.055 92.164 1.00 32.91 22 VAL D O 1
ATOM 5581 N N . MET D 1 23 ? 36.261 -20.791 92.373 1.00 33.45 23 MET D N 1
ATOM 5582 C CA . MET D 1 23 ? 37.258 -20.203 91.504 1.00 37.84 23 MET D CA 1
ATOM 5583 C C . MET D 1 23 ? 37.265 -20.785 90.101 1.00 35.98 23 MET D C 1
ATOM 5584 O O . MET D 1 23 ? 36.884 -21.923 89.875 1.00 35.72 23 MET D O 1
ATOM 5589 N N . ALA D 1 24 ? 37.722 -19.968 89.167 1.00 37.17 24 ALA D N 1
ATOM 5590 C CA . ALA D 1 24 ? 37.841 -20.354 87.783 1.00 35.49 24 ALA D CA 1
ATOM 5591 C C . ALA D 1 24 ? 39.274 -20.094 87.381 1.00 28.85 24 ALA D C 1
ATOM 5592 O O . ALA D 1 24 ? 39.734 -18.968 87.407 1.00 30.83 24 ALA D O 1
ATOM 5594 N N . ASP D 1 25 ? 39.981 -21.148 87.017 1.00 31.27 25 ASP D N 1
ATOM 5595 C CA . ASP D 1 25 ? 41.359 -21.015 86.595 1.00 30.16 25 ASP D CA 1
ATOM 5596 C C . ASP D 1 25 ? 41.423 -21.173 85.087 1.00 27.19 25 ASP D C 1
ATOM 5597 O O . ASP D 1 25 ? 41.288 -22.263 84.564 1.00 34.34 25 ASP D O 1
ATOM 5602 N N . ILE D 1 26 ? 41.622 -20.061 84.401 1.00 27.62 26 ILE D N 1
ATOM 5603 C CA . ILE D 1 26 ? 41.702 -20.040 82.957 1.00 28.79 26 ILE D CA 1
ATOM 5604 C C . ILE D 1 26 ? 43.086 -20.465 82.514 1.00 27.48 26 ILE D C 1
ATOM 5605 O O . ILE D 1 26 ? 44.071 -19.944 82.997 1.00 27.84 26 ILE D O 1
ATOM 5610 N N . GLY D 1 27 ? 43.144 -21.418 81.596 1.00 28.34 27 GLY D N 1
ATOM 5611 C CA . GLY D 1 27 ? 44.406 -21.929 81.103 1.00 29.47 27 GLY D CA 1
ATOM 5612 C C . GLY D 1 27 ? 45.144 -22.561 82.256 1.00 27.63 27 GLY D C 1
ATOM 5613 O O . GLY D 1 27 ? 46.284 -22.247 82.531 1.00 35.48 27 GLY D O 1
ATOM 5614 N N . SER D 1 28 ? 44.456 -23.462 82.932 1.00 25.57 28 SER D N 1
ATOM 5615 C CA . SER D 1 28 ? 44.999 -24.130 84.092 1.00 26.77 28 SER D CA 1
ATOM 5616 C C . SER D 1 28 ? 46.156 -25.069 83.777 1.00 39.00 28 SER D C 1
ATOM 5617 O O . SER D 1 28 ? 46.113 -25.850 82.838 1.00 39.28 28 SER D O 1
ATOM 5620 N N . ASP D 1 29 ? 47.192 -24.974 84.594 1.00 28.11 29 ASP D N 1
ATOM 5621 C CA . ASP D 1 29 ? 48.361 -25.810 84.452 1.00 34.78 29 ASP D CA 1
ATOM 5622 C C . ASP D 1 29 ? 48.117 -27.120 85.192 1.00 31.01 29 ASP D C 1
ATOM 5623 O O . ASP D 1 29 ? 48.410 -27.235 86.372 1.00 36.92 29 ASP D O 1
ATOM 5628 N N . HIS D 1 30 ? 47.561 -28.094 84.486 1.00 28.00 30 HIS D N 1
ATOM 5629 C CA . HIS D 1 30 ? 47.251 -29.398 85.061 1.00 34.84 30 HIS D CA 1
ATOM 5630 C C . HIS D 1 30 ? 46.210 -29.329 86.165 1.00 41.13 30 HIS D C 1
ATOM 5631 O O . HIS D 1 30 ? 45.985 -30.307 86.864 1.00 35.83 30 HIS D O 1
ATOM 5638 N N . ALA D 1 31 ? 45.591 -28.167 86.323 1.00 32.93 31 ALA D N 1
ATOM 5639 C CA . ALA D 1 31 ? 44.585 -27.961 87.347 1.00 32.10 31 ALA D CA 1
ATOM 5640 C C . ALA D 1 31 ? 45.176 -28.086 88.746 1.00 31.60 31 ALA D C 1
ATOM 5641 O O . ALA D 1 31 ? 44.463 -28.294 89.709 1.00 29.51 31 ALA D O 1
ATOM 5643 N N . TYR D 1 32 ? 46.486 -27.953 88.856 1.00 29.12 32 TYR D N 1
ATOM 5644 C CA . TYR D 1 32 ? 47.119 -28.050 90.152 1.00 32.82 32 TYR D CA 1
ATOM 5645 C C . TYR D 1 32 ? 46.615 -26.935 91.058 1.00 31.99 32 TYR D C 1
ATOM 5646 O O . TYR D 1 32 ? 46.224 -27.180 92.187 1.00 33.27 32 TYR D O 1
ATOM 5655 N N . LEU D 1 33 ? 46.632 -25.712 90.551 1.00 25.45 33 LEU D N 1
ATOM 5656 C CA . LEU D 1 33 ? 46.187 -24.561 91.316 1.00 30.50 33 LEU D CA 1
ATOM 5657 C C . LEU D 1 33 ? 44.790 -24.779 91.866 1.00 32.89 33 LEU D C 1
ATOM 5658 O O . LEU D 1 33 ? 44.576 -24.685 93.064 1.00 31.44 33 LEU D O 1
ATOM 5663 N N . PRO D 1 34 ? 43.839 -25.085 91.003 1.00 31.33 34 PRO D N 1
ATOM 5664 C CA . PRO D 1 34 ? 42.473 -25.307 91.470 1.00 37.47 34 PRO D CA 1
ATOM 5665 C C . PRO D 1 34 ? 42.389 -26.487 92.432 1.00 35.74 34 PRO D C 1
ATOM 5666 O O . PRO D 1 34 ? 41.634 -26.443 93.388 1.00 37.58 34 PRO D O 1
ATOM 5670 N N . SER D 1 35 ? 43.169 -27.526 92.183 1.00 34.62 35 SER D N 1
ATOM 5671 C CA . SER D 1 35 ? 43.169 -28.689 93.048 1.00 34.35 35 SER D CA 1
ATOM 5672 C C . SER D 1 35 ? 43.701 -28.304 94.415 1.00 37.66 35 SER D C 1
ATOM 5673 O O . SER D 1 35 ? 43.154 -28.678 95.438 1.00 29.04 35 SER D O 1
ATOM 5676 N N . TYR D 1 36 ? 44.779 -27.540 94.405 1.00 35.05 36 TYR D N 1
ATOM 5677 C CA . TYR D 1 36 ? 45.412 -27.076 95.625 1.00 30.18 36 TYR D CA 1
ATOM 5678 C C . TYR D 1 36 ? 44.424 -26.248 96.428 1.00 34.97 36 TYR D C 1
ATOM 5679 O O . TYR D 1 36 ? 44.251 -26.465 97.612 1.00 43.58 36 TYR D O 1
ATOM 5688 N N . ALA D 1 37 ? 43.774 -25.303 95.772 1.00 30.83 37 ALA D N 1
ATOM 5689 C CA . ALA D 1 37 ? 42.813 -24.437 96.437 1.00 36.29 37 ALA D CA 1
ATOM 5690 C C . ALA D 1 37 ? 41.728 -25.223 97.168 1.00 39.91 37 ALA D C 1
ATOM 5691 O O . ALA D 1 37 ? 41.429 -24.947 98.318 1.00 35.25 37 ALA D O 1
ATOM 5693 N N . VAL D 1 38 ? 41.138 -26.193 96.484 1.00 40.45 38 VAL D N 1
ATOM 5694 C CA . VAL D 1 38 ? 40.081 -27.006 97.061 1.00 41.69 38 VAL D CA 1
ATOM 5695 C C . VAL D 1 38 ? 40.604 -27.871 98.200 1.00 41.99 38 VAL D C 1
ATOM 5696 O O . VAL D 1 38 ? 40.032 -27.899 99.276 1.00 43.99 38 VAL D O 1
ATOM 5700 N N . LEU D 1 39 ? 41.706 -28.560 97.954 1.00 40.96 39 LEU D N 1
ATOM 5701 C CA . LEU D 1 39 ? 42.316 -29.429 98.949 1.00 39.78 39 LEU D CA 1
ATOM 5702 C C . LEU D 1 39 ? 42.720 -28.701 100.215 1.00 44.11 39 LEU D C 1
ATOM 5703 O O . LEU D 1 39 ? 42.719 -29.281 101.290 1.00 42.75 39 LEU D O 1
ATOM 5708 N N . ASN D 1 40 ? 43.090 -27.439 100.087 1.00 36.63 40 ASN D N 1
ATOM 5709 C CA . ASN D 1 40 ? 43.517 -26.679 101.241 1.00 40.51 40 ASN D CA 1
ATOM 5710 C C . ASN D 1 40 ? 42.446 -25.730 101.750 1.00 30.54 40 ASN D C 1
ATOM 5711 O O . ASN D 1 40 ? 42.725 -24.804 102.487 1.00 38.87 40 ASN D O 1
ATOM 5716 N N . HIS D 1 41 ? 41.212 -25.988 101.355 1.00 32.08 41 HIS D N 1
ATOM 5717 C CA . HIS D 1 41 ? 40.079 -25.193 101.787 1.00 39.99 41 HIS D CA 1
ATOM 5718 C C . HIS D 1 41 ? 40.209 -23.706 101.497 1.00 44.07 41 HIS D C 1
ATOM 5719 O O . HIS D 1 41 ? 39.726 -22.883 102.262 1.00 41.48 41 HIS D O 1
ATOM 5726 N N . LYS D 1 42 ? 40.845 -23.367 100.385 1.00 42.57 42 LYS D N 1
ATOM 5727 C CA . LYS D 1 42 ? 40.984 -21.977 99.994 1.00 42.96 42 LYS D CA 1
ATOM 5728 C C . LYS D 1 42 ? 39.842 -21.640 99.043 1.00 39.81 42 LYS D C 1
ATOM 5729 O O . LYS D 1 42 ? 39.440 -20.495 98.917 1.00 46.70 42 LYS D O 1
ATOM 5735 N N . ALA D 1 43 ? 39.318 -22.664 98.388 1.00 41.20 43 ALA D N 1
ATOM 5736 C CA . ALA D 1 43 ? 38.202 -22.515 97.478 1.00 40.08 43 ALA D CA 1
ATOM 5737 C C . ALA D 1 43 ? 37.219 -23.620 97.795 1.00 38.12 43 ALA D C 1
ATOM 5738 O O . ALA D 1 43 ? 37.614 -24.700 98.199 1.00 41.19 43 ALA D O 1
ATOM 5740 N N . SER D 1 44 ? 35.937 -23.349 97.627 1.00 36.98 44 SER D N 1
ATOM 5741 C CA . SER D 1 44 ? 34.919 -24.340 97.915 1.00 40.09 44 SER D CA 1
ATOM 5742 C C . SER D 1 44 ? 34.702 -25.239 96.711 1.00 49.59 44 SER D C 1
ATOM 5743 O O . SER D 1 44 ? 34.300 -26.387 96.836 1.00 40.99 44 SER D O 1
ATOM 5746 N N . GLY D 1 45 ? 34.971 -24.681 95.542 1.00 41.30 45 GLY D N 1
ATOM 5747 C CA . GLY D 1 45 ? 34.825 -25.390 94.288 1.00 43.63 45 GLY D CA 1
ATOM 5748 C C . GLY D 1 45 ? 35.624 -24.690 93.216 1.00 37.07 45 GLY D C 1
ATOM 5749 O O . GLY D 1 45 ? 36.006 -23.544 93.391 1.00 36.64 45 GLY D O 1
ATOM 5750 N N . ALA D 1 46 ? 35.880 -25.363 92.108 1.00 31.55 46 ALA D N 1
ATOM 5751 C CA . ALA D 1 46 ? 36.649 -24.739 91.053 1.00 37.61 46 ALA D CA 1
ATOM 5752 C C . ALA D 1 46 ? 36.304 -25.216 89.661 1.00 33.30 46 ALA D C 1
ATOM 5753 O O . ALA D 1 46 ? 35.664 -26.233 89.466 1.00 39.05 46 ALA D O 1
ATOM 5755 N N . ILE D 1 47 ? 36.771 -24.440 88.701 1.00 35.06 47 ILE D N 1
ATOM 5756 C CA . ILE D 1 47 ? 36.615 -24.711 87.295 1.00 32.47 47 ILE D CA 1
ATOM 5757 C C . ILE D 1 47 ? 37.998 -24.533 86.703 1.00 26.48 47 ILE D C 1
ATOM 5758 O O . ILE D 1 47 ? 38.665 -23.556 86.986 1.00 32.41 47 ILE D O 1
ATOM 5763 N N . ALA D 1 48 ? 38.428 -25.479 85.888 1.00 31.11 48 ALA D N 1
ATOM 5764 C CA . ALA D 1 48 ? 39.728 -25.395 85.258 1.00 30.70 48 ALA D CA 1
ATOM 5765 C C . ALA D 1 48 ? 39.542 -25.388 83.754 1.00 36.19 48 ALA D C 1
ATOM 5766 O O . ALA D 1 48 ? 39.147 -26.381 83.160 1.00 34.71 48 ALA D O 1
ATOM 5768 N N . GLY D 1 49 ? 39.832 -24.253 83.142 1.00 27.70 49 GLY D N 1
ATOM 5769 C CA . GLY D 1 49 ? 39.690 -24.108 81.712 1.00 34.78 49 GLY D CA 1
ATOM 5770 C C . GLY D 1 49 ? 40.958 -24.411 80.946 1.00 32.41 49 GLY D C 1
ATOM 5771 O O . GLY D 1 49 ? 42.041 -24.005 81.330 1.00 30.44 49 GLY D O 1
ATOM 5772 N N . GLU D 1 50 ? 40.799 -25.129 79.846 1.00 32.24 50 GLU D N 1
ATOM 5773 C CA . GLU D 1 50 ? 41.900 -25.494 78.978 1.00 35.25 50 GLU D CA 1
ATOM 5774 C C . GLU D 1 50 ? 41.425 -25.262 77.558 1.00 44.69 50 GLU D C 1
ATOM 5775 O O . GLU D 1 50 ? 40.266 -25.489 77.250 1.00 36.30 50 GLU D O 1
ATOM 5781 N N . ILE D 1 51 ? 42.309 -24.802 76.689 1.00 37.97 51 ILE D N 1
ATOM 5782 C CA . ILE D 1 51 ? 41.905 -24.543 75.323 1.00 40.25 51 ILE D CA 1
ATOM 5783 C C . ILE D 1 51 ? 42.162 -25.728 74.400 1.00 40.45 51 ILE D C 1
ATOM 5784 O O . ILE D 1 51 ? 41.336 -26.038 73.554 1.00 39.16 51 ILE D O 1
ATOM 5789 N N . THR D 1 52 ? 43.298 -26.389 74.563 1.00 39.67 52 THR D N 1
ATOM 5790 C CA . THR D 1 52 ? 43.628 -27.520 73.712 1.00 41.76 52 THR D CA 1
ATOM 5791 C C . THR D 1 52 ? 43.357 -28.873 74.364 1.00 45.06 52 THR D C 1
ATOM 5792 O O . 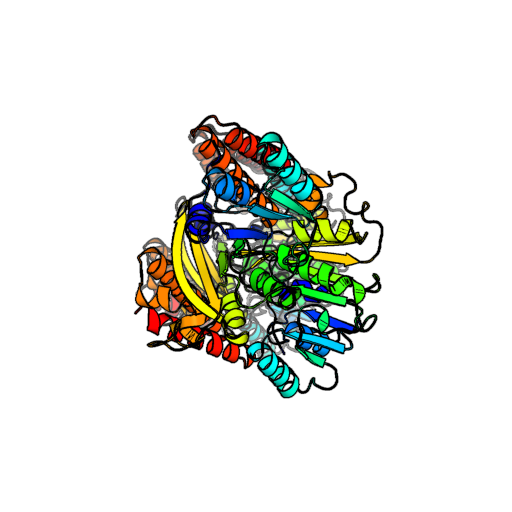THR D 1 52 ? 43.259 -28.981 75.575 1.00 41.72 52 THR D O 1
ATOM 5796 N N . ASP D 1 53 ? 43.230 -29.897 73.528 1.00 37.95 53 ASP D N 1
ATOM 5797 C CA . ASP D 1 53 ? 42.934 -31.256 73.978 1.00 38.25 53 ASP D CA 1
ATOM 5798 C C . ASP D 1 53 ? 43.917 -31.850 74.980 1.00 39.78 53 ASP D C 1
ATOM 5799 O O . ASP D 1 53 ? 43.511 -32.457 75.955 1.00 36.32 53 ASP D O 1
ATOM 5804 N N . GLY D 1 54 ? 45.206 -31.691 74.724 1.00 38.93 54 GLY D N 1
ATOM 5805 C CA . GLY D 1 54 ? 46.225 -32.236 75.599 1.00 42.83 54 GLY D CA 1
ATOM 5806 C C . GLY D 1 54 ? 46.144 -31.700 77.010 1.00 40.49 54 GLY D C 1
ATOM 5807 O O . GLY D 1 54 ? 45.970 -32.452 77.958 1.00 40.10 54 GLY D O 1
ATOM 5808 N N . PRO D 1 55 ? 46.276 -30.394 77.161 1.00 45.00 55 PRO D N 1
ATOM 5809 C CA . PRO D 1 55 ? 46.209 -29.782 78.486 1.00 43.49 55 PRO D CA 1
ATOM 5810 C C . PRO D 1 55 ? 44.866 -30.056 79.149 1.00 45.34 55 PRO D C 1
ATOM 5811 O O . PRO D 1 55 ? 44.775 -30.080 80.367 1.00 34.78 55 PRO D O 1
ATOM 5815 N N . PHE D 1 56 ? 43.841 -30.271 78.336 1.00 37.10 56 PHE D N 1
ATOM 5816 C CA . PHE D 1 56 ? 42.508 -30.548 78.843 1.00 43.64 56 PHE D CA 1
ATOM 5817 C C . PHE D 1 56 ? 42.478 -31.906 79.518 1.00 43.02 56 PHE D C 1
ATOM 5818 O O . PHE D 1 56 ? 42.108 -32.025 80.673 1.00 33.16 56 PHE D O 1
ATOM 5826 N N . LEU D 1 57 ? 42.879 -32.925 78.775 1.00 44.03 57 LEU D N 1
ATOM 5827 C CA . LEU D 1 57 ? 42.909 -34.281 79.289 1.00 43.48 57 LEU D CA 1
ATOM 5828 C C . LEU D 1 57 ? 43.793 -34.401 80.522 1.00 41.35 57 LEU D C 1
ATOM 5829 O O . LEU D 1 57 ? 43.427 -35.057 81.483 1.00 44.46 57 LEU D O 1
ATOM 5834 N N . SER D 1 58 ? 44.958 -33.773 80.485 1.00 38.04 58 SER D N 1
ATOM 5835 C CA . SER D 1 58 ? 45.884 -33.841 81.605 1.00 52.01 58 SER D CA 1
ATOM 5836 C C . SER D 1 58 ? 45.252 -33.273 82.870 1.00 40.39 58 SER D C 1
ATOM 5837 O O . SER D 1 58 ? 45.452 -33.790 83.950 1.00 43.68 58 SER D O 1
ATOM 5840 N N . ALA D 1 59 ? 44.483 -32.208 82.721 1.00 40.46 59 ALA D N 1
ATOM 5841 C CA . ALA D 1 59 ? 43.814 -31.603 83.856 1.00 45.10 59 ALA D CA 1
ATOM 5842 C C . ALA D 1 59 ? 42.642 -32.479 84.285 1.00 39.42 59 ALA D C 1
ATOM 5843 O O . ALA D 1 59 ? 42.432 -32.714 85.466 1.00 39.31 59 ALA D O 1
ATOM 5845 N N . LYS D 1 60 ? 41.886 -32.961 83.310 1.00 34.29 60 LYS D N 1
ATOM 5846 C CA . LYS D 1 60 ? 40.727 -33.803 83.572 1.00 35.24 60 LYS D CA 1
ATOM 5847 C C . LYS D 1 60 ? 41.147 -35.088 84.259 1.00 38.39 60 LYS D C 1
ATOM 5848 O O . LYS D 1 60 ? 40.410 -35.642 85.053 1.00 38.31 60 LYS D O 1
ATOM 5854 N N . ARG D 1 61 ? 42.343 -35.560 83.948 1.00 46.64 61 ARG D N 1
ATOM 5855 C CA . ARG D 1 61 ? 42.849 -36.778 84.547 1.00 44.89 61 ARG D CA 1
ATOM 5856 C C . ARG D 1 61 ? 43.393 -36.488 85.931 1.00 46.78 61 ARG D C 1
ATOM 5857 O O . ARG D 1 61 ? 43.274 -37.304 86.825 1.00 49.44 61 ARG D O 1
ATOM 5865 N N . GLN D 1 62 ? 43.988 -35.318 86.107 1.00 45.79 62 GLN D N 1
ATOM 5866 C CA . GLN D 1 62 ? 44.521 -34.946 87.400 1.00 39.48 62 GLN D CA 1
ATOM 5867 C C . GLN D 1 62 ? 43.377 -34.850 88.391 1.00 45.03 62 GLN D C 1
ATOM 5868 O O . GLN D 1 62 ? 43.406 -35.472 89.436 1.00 51.36 62 GLN D O 1
ATOM 5874 N N . VAL D 1 63 ? 42.365 -34.067 88.049 1.00 42.01 63 VAL D N 1
ATOM 5875 C CA . VAL D 1 63 ? 41.209 -33.878 88.917 1.00 43.84 63 VAL D CA 1
ATOM 5876 C C . VAL D 1 63 ? 40.518 -35.192 89.281 1.00 48.82 63 VAL D C 1
ATOM 5877 O O . VAL D 1 63 ? 40.185 -35.412 90.435 1.00 44.16 63 VAL D O 1
ATOM 5881 N N . GLU D 1 64 ? 40.298 -36.061 88.305 1.00 48.13 64 GLU D N 1
ATOM 5882 C CA . GLU D 1 64 ? 39.649 -37.327 88.592 1.00 50.44 64 GLU D CA 1
ATOM 5883 C C . GLU D 1 64 ? 40.545 -38.203 89.450 1.00 51.05 64 GLU D C 1
ATOM 5884 O O . GLU D 1 64 ? 40.079 -38.865 90.367 1.00 53.26 64 GLU D O 1
ATOM 5890 N N . LYS D 1 65 ? 41.832 -38.198 89.139 1.00 41.43 65 LYS D N 1
ATOM 5891 C CA . LYS D 1 65 ? 42.805 -38.991 89.871 1.00 42.26 65 LYS D CA 1
ATOM 5892 C C . LYS D 1 65 ? 42.853 -38.558 91.325 1.00 48.21 65 LYS D C 1
ATOM 5893 O O . LYS D 1 65 ? 42.941 -39.385 92.226 1.00 52.45 65 LYS D O 1
ATOM 5899 N N . SER D 1 66 ? 42.794 -37.251 91.538 1.00 41.48 66 SER D N 1
ATOM 5900 C CA . SER D 1 66 ? 42.834 -36.677 92.871 1.00 39.44 66 SER D CA 1
ATOM 5901 C C . SER D 1 66 ? 41.509 -36.834 93.594 1.00 41.34 66 SER D C 1
ATOM 5902 O O . SER D 1 66 ? 41.388 -36.463 94.753 1.00 44.47 66 SER D O 1
ATOM 5905 N N . GLY D 1 67 ? 40.516 -37.368 92.897 1.00 46.25 67 GLY D N 1
ATOM 5906 C CA . GLY D 1 67 ? 39.195 -37.548 93.466 1.00 49.86 67 GLY D CA 1
ATOM 5907 C C . GLY D 1 67 ? 38.573 -36.214 93.817 1.00 40.88 67 GLY D C 1
ATOM 5908 O O . GLY D 1 67 ? 38.134 -36.004 94.935 1.00 50.16 67 GLY D O 1
ATOM 5909 N N . LEU D 1 68 ? 38.530 -35.309 92.849 1.00 43.19 68 LEU D N 1
ATOM 5910 C CA . LEU D 1 68 ? 37.983 -33.983 93.071 1.00 42.72 68 LEU D CA 1
ATOM 5911 C C . LEU D 1 68 ? 36.890 -33.612 92.087 1.00 43.84 68 LEU D C 1
ATOM 5912 O O . LEU D 1 68 ? 36.394 -32.495 92.104 1.00 43.87 68 LEU D O 1
ATOM 5917 N N . ASN D 1 69 ? 36.524 -34.553 91.231 1.00 36.51 69 ASN D N 1
ATOM 5918 C CA . ASN D 1 69 ? 35.497 -34.322 90.226 1.00 45.45 69 ASN D CA 1
ATOM 5919 C C . ASN D 1 69 ? 34.245 -33.665 90.754 1.00 42.85 69 ASN D C 1
ATOM 5920 O O . ASN D 1 69 ? 33.600 -32.911 90.051 1.00 44.66 69 ASN D O 1
ATOM 5925 N N . SER D 1 70 ? 33.898 -33.970 91.990 1.00 43.66 70 SER D N 1
ATOM 5926 C CA . SER D 1 70 ? 32.704 -33.411 92.592 1.00 46.97 70 SER D CA 1
ATOM 5927 C C . SER D 1 70 ? 32.898 -31.946 92.943 1.00 41.30 70 SER D C 1
ATOM 5928 O O . SER D 1 70 ? 31.940 -31.236 93.210 1.00 45.38 70 SER D O 1
ATOM 5931 N N . HIS D 1 71 ? 34.143 -31.497 92.935 1.00 44.24 71 HIS D N 1
ATOM 5932 C CA . HIS D 1 71 ? 34.444 -30.122 93.294 1.00 48.90 71 HIS D CA 1
ATOM 5933 C C . HIS D 1 71 ? 35.142 -29.315 92.214 1.00 39.84 71 HIS D C 1
ATOM 5934 O O . HIS D 1 71 ? 35.232 -28.102 92.311 1.00 42.25 71 HIS D O 1
ATOM 5941 N N . ILE D 1 72 ? 35.639 -29.986 91.191 1.00 42.48 72 ILE D N 1
ATOM 5942 C CA . ILE D 1 72 ? 36.335 -29.297 90.124 1.00 35.91 72 ILE D CA 1
ATOM 5943 C C . ILE D 1 72 ? 35.855 -29.749 88.760 1.00 38.37 72 ILE D C 1
ATOM 5944 O O . ILE D 1 72 ? 35.897 -30.925 88.438 1.00 40.96 72 ILE D O 1
ATOM 5949 N N . SER D 1 73 ? 35.394 -28.796 87.967 1.00 36.34 73 SER D N 1
ATOM 5950 C CA . SER D 1 73 ? 34.907 -29.083 86.636 1.00 37.63 73 SER D CA 1
ATOM 5951 C C . SER D 1 73 ? 35.924 -28.636 85.604 1.00 38.76 73 SER D C 1
ATOM 5952 O O . SER D 1 73 ? 36.141 -27.451 85.407 1.00 35.53 73 SER D O 1
ATOM 5955 N N . VAL D 1 74 ? 36.544 -29.601 84.946 1.00 28.93 74 VAL D N 1
ATOM 5956 C CA . VAL D 1 74 ? 37.519 -29.302 83.922 1.00 35.13 74 VAL D CA 1
ATOM 5957 C C . VAL D 1 74 ? 36.748 -29.132 82.623 1.00 32.73 74 VAL D C 1
ATOM 5958 O O . VAL D 1 74 ? 36.031 -30.019 82.187 1.00 30.89 74 VAL D O 1
ATOM 5962 N N . ARG D 1 75 ? 36.894 -27.965 82.023 1.00 30.53 75 ARG D N 1
ATOM 5963 C CA . ARG D 1 75 ? 36.195 -27.651 80.805 1.00 29.99 75 ARG D CA 1
ATOM 5964 C C . ARG D 1 75 ? 37.145 -27.178 79.745 1.00 33.89 75 ARG D C 1
ATOM 5965 O O . ARG D 1 75 ? 38.185 -26.612 80.035 1.00 36.32 75 ARG D O 1
ATOM 5973 N N . GLN D 1 76 ? 36.764 -27.404 78.502 1.00 34.25 76 GLN D N 1
ATOM 5974 C CA . GLN D 1 76 ? 37.577 -26.991 77.389 1.00 36.22 76 GLN D CA 1
ATOM 5975 C C . GLN D 1 76 ? 36.909 -25.830 76.701 1.00 36.68 76 GLN D C 1
ATOM 5976 O O . GLN D 1 76 ? 35.714 -25.839 76.455 1.00 40.32 76 GLN D O 1
ATOM 5982 N N . GLY D 1 77 ? 37.703 -24.820 76.400 1.00 38.47 77 GLY D N 1
ATOM 5983 C CA . GLY D 1 77 ? 37.210 -23.632 75.747 1.00 37.52 77 GLY D CA 1
ATOM 5984 C C . GLY D 1 77 ? 38.217 -22.515 75.817 1.00 38.54 77 GLY D C 1
ATOM 5985 O O . GLY D 1 77 ? 39.217 -22.609 76.511 1.00 32.78 77 GLY D O 1
ATOM 5986 N N . ASP D 1 78 ? 37.937 -21.444 75.092 1.00 39.76 78 ASP D N 1
ATOM 5987 C CA . ASP D 1 78 ? 38.812 -20.294 75.064 1.00 37.24 78 ASP D CA 1
ATOM 5988 C C . ASP D 1 78 ? 38.465 -19.314 76.173 1.00 37.09 78 ASP D C 1
ATOM 5989 O O . ASP D 1 78 ? 37.353 -18.820 76.255 1.00 38.65 78 ASP D O 1
ATOM 5994 N N . GLY D 1 79 ? 39.437 -19.042 77.028 1.00 31.89 79 GLY D N 1
ATOM 5995 C CA . GLY D 1 79 ? 39.269 -18.105 78.116 1.00 35.90 79 GLY D CA 1
ATOM 5996 C C . GLY D 1 79 ? 38.032 -18.282 78.968 1.00 35.67 79 GLY D C 1
ATOM 5997 O O . GLY D 1 79 ? 37.763 -19.358 79.472 1.00 36.87 79 GLY D O 1
ATOM 5998 N N . LEU D 1 80 ? 37.294 -17.195 79.142 1.00 37.82 80 LEU D N 1
ATOM 5999 C CA . LEU D 1 80 ? 36.091 -17.204 79.960 1.00 35.54 80 LEU D CA 1
ATOM 6000 C C . LEU D 1 80 ? 34.946 -17.979 79.327 1.00 36.18 80 LEU D C 1
ATOM 6001 O O . LEU D 1 80 ? 33.837 -18.002 79.837 1.00 41.78 80 LEU D O 1
ATOM 6006 N N . GLU D 1 81 ? 35.238 -18.608 78.208 1.00 35.35 81 GLU D N 1
ATOM 6007 C CA . GLU D 1 81 ? 34.250 -19.401 77.506 1.00 35.92 81 GLU D CA 1
ATOM 6008 C C . GLU D 1 81 ? 33.816 -20.548 78.408 1.00 40.30 81 GLU D C 1
ATOM 6009 O O . GLU D 1 81 ? 32.685 -21.004 78.352 1.00 40.30 81 GLU D O 1
ATOM 6015 N N . VAL D 1 82 ? 34.727 -20.998 79.260 1.00 38.62 82 VAL D N 1
ATOM 6016 C CA . VAL D 1 82 ? 34.462 -22.119 80.152 1.00 40.49 82 VAL D CA 1
ATOM 6017 C C . VAL D 1 82 ? 33.636 -21.803 81.391 1.00 42.31 82 VAL D C 1
ATOM 6018 O O . VAL D 1 82 ? 33.318 -22.701 82.153 1.00 40.19 82 VAL D O 1
ATOM 6022 N N . ILE D 1 83 ? 33.285 -20.544 81.595 1.00 40.16 83 ILE D N 1
ATOM 6023 C CA . ILE D 1 83 ? 32.501 -20.194 82.759 1.00 33.32 83 ILE D CA 1
ATOM 6024 C C . ILE D 1 83 ? 31.142 -19.621 82.410 1.00 40.66 83 ILE D C 1
ATOM 6025 O O . ILE D 1 83 ? 30.947 -19.025 81.357 1.00 37.71 83 ILE D O 1
ATOM 6030 N N . LYS D 1 84 ? 30.208 -19.802 83.329 1.00 42.06 84 LYS D N 1
ATOM 6031 C CA . LYS D 1 84 ? 28.875 -19.280 83.169 1.00 36.30 84 LYS D CA 1
ATOM 6032 C C . LYS D 1 84 ? 28.783 -18.032 84.021 1.00 34.87 84 LYS D C 1
ATOM 6033 O O . LYS D 1 84 ? 29.236 -18.007 85.150 1.00 47.24 84 LYS D O 1
ATOM 6039 N N . LYS D 1 85 ? 28.204 -16.990 83.456 1.00 42.78 85 LYS D N 1
ATOM 6040 C CA . LYS D 1 85 ? 28.048 -15.724 84.149 1.00 39.40 85 LYS D CA 1
ATOM 6041 C C . LYS D 1 85 ? 27.515 -15.939 85.557 1.00 44.00 85 LYS D C 1
ATOM 6042 O O . LYS D 1 85 ? 26.441 -16.493 85.738 1.00 46.79 85 LYS D O 1
ATOM 6048 N N . GLY D 1 86 ? 28.269 -15.486 86.549 1.00 45.93 86 GLY D N 1
ATOM 6049 C CA . GLY D 1 86 ? 27.868 -15.599 87.937 1.00 45.15 86 GLY D CA 1
ATOM 6050 C C . GLY D 1 86 ? 28.230 -16.909 88.593 1.00 55.21 86 GLY D C 1
ATOM 6051 O O . GLY D 1 86 ? 27.858 -17.161 89.733 1.00 50.15 86 GLY D O 1
ATOM 6052 N N . GLU D 1 87 ? 28.962 -17.744 87.873 1.00 37.67 87 GLU D N 1
ATOM 6053 C CA . GLU D 1 87 ? 29.358 -19.040 88.388 1.00 45.93 87 GLU D CA 1
ATOM 6054 C C . GLU D 1 87 ? 30.572 -18.967 89.299 1.00 45.24 87 GLU D C 1
ATOM 6055 O O . GLU D 1 87 ? 30.655 -19.690 90.276 1.00 40.55 87 GLU D O 1
ATOM 6061 N N . ALA D 1 88 ? 31.511 -18.091 88.975 1.00 39.56 88 ALA D N 1
ATOM 6062 C CA . ALA D 1 88 ? 32.719 -17.961 89.765 1.00 42.24 88 ALA D CA 1
ATOM 6063 C C . ALA D 1 88 ? 32.794 -16.676 90.569 1.00 39.26 88 ALA D C 1
ATOM 6064 O O . ALA D 1 88 ? 32.362 -15.625 90.129 1.00 35.34 88 ALA D O 1
ATOM 6066 N N . ASP D 1 89 ? 33.371 -16.794 91.757 1.00 38.06 89 ASP D N 1
ATOM 6067 C CA . ASP D 1 89 ? 33.549 -15.682 92.667 1.00 36.12 89 ASP D CA 1
ATOM 6068 C C . ASP D 1 89 ? 34.930 -15.088 92.487 1.00 43.32 89 ASP D C 1
ATOM 6069 O O . ASP D 1 89 ? 35.162 -13.927 92.774 1.00 36.57 89 ASP D O 1
ATOM 6074 N N . ALA D 1 90 ? 35.848 -15.910 92.009 1.00 39.32 90 ALA D N 1
ATOM 6075 C CA . ALA D 1 90 ? 37.207 -15.478 91.763 1.00 34.53 90 ALA D CA 1
ATOM 6076 C C . ALA D 1 90 ? 37.709 -16.143 90.502 1.00 33.40 90 ALA D C 1
ATOM 6077 O O . ALA D 1 90 ? 37.416 -17.299 90.237 1.00 39.39 90 ALA D O 1
ATOM 6079 N N . ILE D 1 91 ? 38.472 -15.394 89.728 1.00 38.49 91 ILE D N 1
ATOM 6080 C CA . ILE D 1 91 ? 39.015 -15.889 88.487 1.00 29.40 91 ILE D CA 1
ATOM 6081 C C . ILE D 1 91 ? 40.517 -15.706 88.448 1.00 26.05 91 ILE D C 1
ATOM 6082 O O . ILE D 1 91 ? 41.016 -14.603 88.577 1.00 31.71 91 ILE D O 1
ATOM 6087 N N . THR D 1 92 ? 41.236 -16.802 88.276 1.00 26.04 92 THR D N 1
ATOM 6088 C CA . THR D 1 92 ? 42.682 -16.748 88.211 1.00 32.66 92 THR D CA 1
ATOM 6089 C C . THR D 1 92 ? 43.173 -17.002 86.791 1.00 26.17 92 THR D C 1
ATOM 6090 O O . THR D 1 92 ? 42.755 -17.940 86.145 1.00 26.40 92 THR D O 1
ATOM 6094 N N . ILE D 1 93 ? 44.066 -16.147 86.322 1.00 31.26 93 ILE D N 1
ATOM 6095 C CA . ILE D 1 93 ? 44.643 -16.271 84.996 1.00 26.74 93 ILE D CA 1
ATOM 6096 C C . ILE D 1 93 ? 46.136 -16.021 85.119 1.00 29.42 93 ILE D C 1
ATOM 6097 O O . ILE D 1 93 ? 46.564 -14.892 85.296 1.00 26.75 93 ILE D O 1
ATOM 6102 N N . ALA D 1 94 ? 46.920 -17.086 85.033 1.00 30.36 94 ALA D N 1
ATOM 6103 C CA . ALA D 1 94 ? 48.362 -16.985 85.177 1.00 28.85 94 ALA D CA 1
ATOM 6104 C C . ALA D 1 94 ? 49.154 -17.630 84.047 1.00 25.02 94 ALA D C 1
ATOM 6105 O O . ALA D 1 94 ? 48.613 -18.331 83.217 1.00 25.79 94 ALA D O 1
ATOM 6107 N N . GLY D 1 95 ? 50.456 -17.374 84.045 1.00 36.50 95 GLY D N 1
ATOM 6108 C CA . GLY D 1 95 ? 51.361 -17.922 83.054 1.00 30.19 95 GLY D CA 1
ATOM 6109 C C . GLY D 1 95 ? 51.041 -17.527 81.629 1.00 30.68 95 GLY D C 1
ATOM 6110 O O . GLY D 1 95 ? 51.299 -18.269 80.699 1.00 32.14 95 GLY D O 1
ATOM 6111 N N . MET D 1 96 ? 50.492 -16.338 81.460 1.00 32.83 96 MET D N 1
ATOM 6112 C CA . MET D 1 96 ? 50.150 -15.838 80.142 1.00 29.02 96 MET D CA 1
ATOM 6113 C C . MET D 1 96 ? 50.692 -14.445 79.955 1.00 27.16 96 MET D C 1
ATOM 6114 O O . MET D 1 96 ? 50.983 -13.751 80.912 1.00 33.42 96 MET D O 1
ATOM 6119 N N . GLY D 1 97 ? 50.806 -14.034 78.708 1.00 26.98 97 GLY D N 1
ATOM 6120 C CA . GLY D 1 97 ? 51.271 -12.708 78.414 1.00 32.39 97 GLY D CA 1
ATOM 6121 C C . GLY D 1 97 ? 50.163 -11.771 78.826 1.00 26.93 97 GLY D C 1
ATOM 6122 O O . GLY D 1 97 ? 49.004 -12.152 78.828 1.00 26.66 97 GLY D O 1
ATOM 6123 N N . GLY D 1 98 ? 50.524 -10.550 79.182 1.00 32.47 98 GLY D N 1
ATOM 6124 C CA . GLY D 1 98 ? 49.559 -9.558 79.593 1.00 31.39 98 GLY D CA 1
ATOM 6125 C C . GLY D 1 98 ? 48.520 -9.262 78.534 1.00 33.51 98 GLY D C 1
ATOM 6126 O O . GLY D 1 98 ? 47.352 -9.094 78.845 1.00 28.10 98 GLY D O 1
ATOM 6127 N N . ALA D 1 99 ? 48.948 -9.202 77.282 1.00 23.71 99 ALA D N 1
ATOM 6128 C CA . ALA D 1 99 ? 48.037 -8.919 76.187 1.00 31.07 99 ALA D CA 1
ATOM 6129 C C . ALA D 1 99 ? 46.978 -10.003 76.082 1.00 29.17 99 ALA D C 1
ATOM 6130 O O . ALA D 1 99 ? 45.799 -9.716 75.982 1.00 30.76 99 ALA D O 1
ATOM 6132 N N . LEU D 1 100 ? 47.406 -11.253 76.110 1.00 28.55 100 LEU D N 1
ATOM 6133 C CA . LEU D 1 100 ? 46.475 -12.361 76.028 1.00 30.23 100 LEU D CA 1
ATOM 6134 C C . LEU D 1 100 ? 45.486 -12.312 77.183 1.00 24.03 100 LEU D C 1
ATOM 6135 O O . LEU D 1 100 ? 44.301 -12.510 77.000 1.00 27.82 100 LEU D O 1
ATOM 6140 N N . ILE D 1 101 ? 45.977 -12.040 78.379 1.00 26.44 101 ILE D N 1
ATOM 6141 C CA . ILE D 1 101 ? 45.108 -11.977 79.539 1.00 34.59 101 ILE D CA 1
ATOM 6142 C C . ILE D 1 101 ? 44.049 -10.909 79.325 1.00 31.91 101 ILE D C 1
ATOM 6143 O O . ILE D 1 101 ? 42.875 -11.146 79.543 1.00 30.96 101 ILE D O 1
ATOM 6148 N N . ALA D 1 102 ? 44.474 -9.738 78.878 1.00 28.74 102 ALA D N 1
ATOM 6149 C CA . ALA D 1 102 ? 43.547 -8.654 78.619 1.00 30.16 102 ALA D CA 1
ATOM 6150 C C . ALA D 1 102 ? 42.565 -9.053 77.524 1.00 32.35 102 ALA D C 1
ATOM 6151 O O . ALA D 1 102 ? 41.387 -8.759 77.618 1.00 31.46 102 ALA D O 1
ATOM 6153 N N . HIS D 1 103 ? 43.058 -9.726 76.493 1.00 31.89 103 HIS D N 1
ATOM 6154 C CA . HIS D 1 103 ? 42.213 -10.162 75.390 1.00 28.84 103 HIS D CA 1
ATOM 6155 C C . HIS D 1 103 ? 41.148 -11.132 75.865 1.00 27.69 103 HIS D C 1
ATOM 6156 O O . HIS D 1 103 ? 40.055 -11.168 75.330 1.00 31.58 103 HIS D O 1
ATOM 6163 N N . ILE D 1 104 ? 41.483 -11.917 76.876 1.00 31.18 104 ILE D N 1
ATOM 6164 C CA . ILE D 1 104 ? 40.559 -12.893 77.426 1.00 31.80 104 ILE D CA 1
ATOM 6165 C C . ILE D 1 104 ? 39.502 -12.203 78.276 1.00 27.50 104 ILE D C 1
ATOM 6166 O O . ILE D 1 104 ? 38.330 -12.523 78.181 1.00 34.47 104 ILE D O 1
ATOM 6171 N N . LEU D 1 105 ? 39.923 -11.253 79.099 1.00 30.72 105 LEU D N 1
ATOM 6172 C CA . LEU D 1 105 ? 38.994 -10.520 79.943 1.00 32.32 105 LEU D CA 1
ATOM 6173 C C . LEU D 1 105 ? 37.968 -9.812 79.075 1.00 26.97 105 LEU D C 1
ATOM 6174 O O . LEU D 1 105 ? 36.778 -9.886 79.318 1.00 39.10 105 LEU D O 1
ATOM 6179 N N . GLU D 1 106 ? 38.456 -9.116 78.066 1.00 25.07 106 GLU D N 1
ATOM 6180 C CA . GLU D 1 106 ? 37.602 -8.367 77.164 1.00 39.51 106 GLU D CA 1
ATOM 6181 C C . GLU D 1 106 ? 36.624 -9.266 76.428 1.00 39.58 106 GLU D C 1
ATOM 6182 O O . GLU D 1 106 ? 35.441 -8.973 76.360 1.00 39.67 106 GLU D O 1
ATOM 6188 N N . ALA D 1 107 ? 37.135 -10.357 75.876 1.00 38.71 107 ALA D N 1
ATOM 6189 C CA . ALA D 1 107 ? 36.322 -11.296 75.110 1.00 37.69 107 ALA D CA 1
ATOM 6190 C C . ALA D 1 107 ? 35.197 -11.945 75.903 1.00 34.18 107 ALA D C 1
ATOM 6191 O O . ALA D 1 107 ? 34.154 -12.243 75.352 1.00 29.88 107 ALA D O 1
ATOM 6193 N N . GLY D 1 108 ? 35.411 -12.172 77.188 1.00 34.23 108 GLY D N 1
ATOM 6194 C CA . GLY D 1 108 ? 34.395 -12.789 78.008 1.00 37.79 108 GLY D CA 1
ATOM 6195 C C . GLY D 1 108 ? 33.885 -11.894 79.116 1.00 41.10 108 GLY D C 1
ATOM 6196 O O . GLY D 1 108 ? 33.402 -12.377 80.130 1.00 28.19 108 GLY D O 1
ATOM 6197 N N . LYS D 1 109 ? 33.991 -10.586 78.922 1.00 28.82 109 LYS D N 1
ATOM 6198 C CA . LYS D 1 109 ? 33.544 -9.639 79.933 1.00 36.04 109 LYS D CA 1
ATOM 6199 C C . LYS D 1 109 ? 32.049 -9.749 80.206 1.00 42.91 109 LYS D C 1
ATOM 6200 O O . LYS D 1 109 ? 31.578 -9.335 81.255 1.00 40.87 109 LYS D O 1
ATOM 6206 N N . ASP D 1 110 ? 31.309 -10.304 79.260 1.00 36.36 110 ASP D N 1
ATOM 6207 C CA . ASP D 1 110 ? 29.878 -10.462 79.433 1.00 46.35 110 ASP D CA 1
ATOM 6208 C C . ASP D 1 110 ? 29.608 -11.545 80.461 1.00 46.18 110 ASP D C 1
ATOM 6209 O O . ASP D 1 110 ? 28.529 -11.617 81.026 1.00 50.23 110 ASP D O 1
ATOM 6214 N N . LYS D 1 111 ? 30.611 -12.375 80.701 1.00 41.77 111 LYS D N 1
ATOM 6215 C CA . LYS D 1 111 ? 30.505 -13.446 81.668 1.00 45.69 111 LYS D CA 1
ATOM 6216 C C . LYS D 1 111 ? 30.743 -12.925 83.077 1.00 41.68 111 LYS D C 1
ATOM 6217 O O . LYS D 1 111 ? 30.586 -13.654 84.045 1.00 42.03 111 LYS D O 1
ATOM 6223 N N . LEU D 1 112 ? 31.123 -11.662 83.181 1.00 35.88 112 LEU D N 1
ATOM 6224 C CA . LEU D 1 112 ? 31.405 -11.060 84.471 1.00 38.71 112 LEU D CA 1
ATOM 6225 C C . LEU D 1 112 ? 30.304 -10.148 85.003 1.00 43.38 112 LEU D C 1
ATOM 6226 O O . LEU D 1 112 ? 29.714 -9.367 84.273 1.00 41.72 112 LEU D O 1
ATOM 6231 N N . THR D 1 113 ? 30.055 -10.267 86.299 1.00 45.29 113 THR D N 1
ATOM 6232 C CA . THR D 1 113 ? 29.064 -9.467 86.994 1.00 47.28 113 THR D CA 1
ATOM 6233 C C . THR D 1 113 ? 29.724 -8.206 87.505 1.00 50.37 113 THR D C 1
ATOM 6234 O O . THR D 1 113 ? 29.131 -7.138 87.513 1.00 57.44 113 THR D O 1
ATOM 6238 N N . GLY D 1 114 ? 30.964 -8.358 87.950 1.00 58.14 114 GLY D N 1
ATOM 6239 C CA . GLY D 1 114 ? 31.734 -7.262 88.490 1.00 51.57 114 GLY D CA 1
ATOM 6240 C C . GLY D 1 114 ? 32.155 -7.606 89.899 1.00 48.03 114 GLY D C 1
ATOM 6241 O O . GLY D 1 114 ? 33.200 -7.174 90.372 1.00 57.64 114 GLY D O 1
ATOM 6242 N N . LYS D 1 115 ? 31.335 -8.410 90.562 1.00 45.24 115 LYS D N 1
ATOM 6243 C CA . LYS D 1 115 ? 31.603 -8.834 91.926 1.00 45.78 115 LYS D CA 1
ATOM 6244 C C . LYS D 1 115 ? 32.713 -9.879 91.969 1.00 50.36 115 LYS D C 1
ATOM 6245 O O . LYS D 1 115 ? 33.165 -10.261 93.038 1.00 46.63 115 LYS D O 1
ATOM 6251 N N . GLU D 1 116 ? 33.146 -10.343 90.805 1.00 35.07 116 GLU D N 1
ATOM 6252 C CA . GLU D 1 116 ? 34.204 -11.335 90.744 1.00 43.15 116 GLU D CA 1
ATOM 6253 C C . GLU D 1 116 ? 35.557 -10.728 91.033 1.00 32.48 116 GLU D C 1
ATOM 6254 O O . GLU D 1 116 ? 35.871 -9.654 90.559 1.00 37.91 116 GLU D O 1
ATOM 6260 N N . ARG D 1 117 ? 36.371 -11.427 91.804 1.00 38.02 117 ARG D N 1
ATOM 6261 C CA . ARG D 1 117 ? 37.706 -10.939 92.077 1.00 33.47 117 ARG D CA 1
ATOM 6262 C C . ARG D 1 117 ? 38.618 -11.524 91.015 1.00 31.87 117 ARG D C 1
ATOM 6263 O O . ARG D 1 117 ? 38.583 -12.715 90.747 1.00 29.95 117 ARG D O 1
ATOM 6271 N N . LEU D 1 118 ? 39.423 -10.671 90.408 1.00 27.35 118 LEU D N 1
ATOM 6272 C CA . LEU D 1 118 ? 40.333 -11.099 89.370 1.00 32.69 118 LEU D CA 1
ATOM 6273 C C . LEU D 1 118 ? 41.749 -11.170 89.894 1.00 32.51 118 LEU D C 1
ATOM 6274 O O . LEU D 1 118 ? 42.269 -10.208 90.433 1.00 37.51 118 LEU D O 1
ATOM 6279 N N . ILE D 1 119 ? 42.356 -12.333 89.725 1.00 28.83 119 ILE D N 1
ATOM 6280 C CA . ILE D 1 119 ? 43.714 -12.581 90.155 1.00 29.57 119 ILE D CA 1
ATOM 6281 C C . ILE D 1 119 ? 44.503 -12.944 88.905 1.00 29.64 119 ILE D C 1
ATOM 6282 O O . ILE D 1 119 ? 44.442 -14.057 88.411 1.00 26.05 119 ILE D O 1
ATOM 6287 N N . LEU D 1 120 ? 45.239 -11.967 88.410 1.00 28.52 120 LEU D N 1
ATOM 6288 C CA . LEU D 1 120 ? 45.981 -12.085 87.177 1.00 30.22 120 LEU D CA 1
ATOM 6289 C C . LEU D 1 120 ? 47.483 -12.130 87.363 1.00 31.02 120 LEU D C 1
ATOM 6290 O O . LEU D 1 120 ? 48.053 -11.286 88.028 1.00 34.59 120 LEU D O 1
ATOM 6295 N N . GLN D 1 121 ? 48.110 -13.127 86.751 1.00 29.27 121 GLN D N 1
ATOM 6296 C CA . GLN D 1 121 ? 49.547 -13.315 86.822 1.00 31.07 121 GLN D CA 1
ATOM 6297 C C . GLN D 1 121 ? 50.156 -13.285 85.428 1.00 26.48 121 GLN D C 1
ATOM 6298 O O . GLN D 1 121 ? 50.287 -14.306 84.771 1.00 27.90 121 GLN D O 1
ATOM 6304 N N . PRO D 1 122 ? 50.526 -12.102 84.971 1.00 32.46 122 PRO D N 1
ATOM 6305 C CA . PRO D 1 122 ? 51.103 -11.958 83.638 1.00 33.85 122 PRO D CA 1
ATOM 6306 C C . PRO D 1 122 ? 52.593 -12.273 83.560 1.00 31.34 122 PRO D C 1
ATOM 6307 O O . PRO D 1 122 ? 53.346 -11.975 84.472 1.00 27.56 122 PRO D O 1
ATOM 6311 N N . ASN D 1 123 ? 52.995 -12.870 82.450 1.00 34.17 123 ASN D N 1
ATOM 6312 C CA . ASN D 1 123 ? 54.386 -13.202 82.209 1.00 39.98 123 ASN D CA 1
ATOM 6313 C C . ASN D 1 123 ? 55.133 -11.936 81.852 1.00 32.58 123 ASN D C 1
ATOM 6314 O O . ASN D 1 123 ? 56.274 -11.742 82.229 1.00 38.06 123 ASN D O 1
ATOM 6319 N N . ILE D 1 124 ? 54.451 -11.082 81.103 1.00 39.47 124 ILE D N 1
ATOM 6320 C CA . ILE D 1 124 ? 54.992 -9.826 80.616 1.00 39.06 124 ILE D CA 1
ATOM 6321 C C . ILE D 1 124 ? 53.871 -8.857 80.292 1.00 35.67 124 ILE D C 1
ATOM 6322 O O . ILE D 1 124 ? 52.724 -9.249 80.175 1.00 29.54 124 ILE D O 1
ATOM 6327 N N . HIS D 1 125 ? 54.230 -7.593 80.121 1.00 26.48 125 HIS D N 1
ATOM 6328 C CA . HIS D 1 125 ? 53.285 -6.557 79.751 1.00 34.99 125 HIS D CA 1
ATOM 6329 C C . HIS D 1 125 ? 52.019 -6.510 80.601 1.00 30.67 125 HIS D C 1
ATOM 6330 O O . HIS D 1 125 ? 50.918 -6.516 80.077 1.00 32.67 125 HIS D O 1
ATOM 6337 N N . ALA D 1 126 ? 52.187 -6.457 81.913 1.00 25.94 126 ALA D N 1
ATOM 6338 C CA . ALA D 1 126 ? 51.054 -6.380 82.823 1.00 30.85 126 ALA D CA 1
ATOM 6339 C C . ALA D 1 126 ? 50.222 -5.141 82.503 1.00 29.40 126 ALA D C 1
ATOM 6340 O O . ALA D 1 126 ? 49.056 -5.065 82.851 1.00 30.41 126 ALA D O 1
ATOM 6342 N N . VAL D 1 127 ? 50.847 -4.183 81.831 1.00 28.06 127 VAL D N 1
ATOM 6343 C CA . VAL D 1 127 ? 50.212 -2.930 81.448 1.00 28.91 127 VAL D CA 1
ATOM 6344 C C . VAL D 1 127 ? 48.901 -3.118 80.697 1.00 36.52 127 VAL D C 1
ATOM 6345 O O . VAL D 1 127 ? 47.952 -2.386 80.927 1.00 29.83 127 VAL D O 1
ATOM 6349 N N . HIS D 1 128 ? 48.861 -4.092 79.797 1.00 30.74 128 HIS D N 1
ATOM 6350 C CA . HIS D 1 128 ? 47.660 -4.359 79.020 1.00 33.53 128 HIS D CA 1
ATOM 6351 C C . HIS D 1 128 ? 46.492 -4.685 79.945 1.00 30.38 128 HIS D C 1
ATOM 6352 O O . HIS D 1 128 ? 45.348 -4.394 79.639 1.00 32.29 128 HIS D O 1
ATOM 6359 N N . ILE D 1 129 ? 46.798 -5.314 81.067 1.00 26.92 129 ILE D N 1
ATOM 6360 C CA . ILE D 1 129 ? 45.789 -5.705 82.032 1.00 30.40 129 ILE D CA 1
ATOM 6361 C C . ILE D 1 129 ? 45.272 -4.494 82.783 1.00 29.39 129 ILE D C 1
ATOM 6362 O O . ILE D 1 129 ? 44.075 -4.313 82.927 1.00 30.82 129 ILE D O 1
ATOM 6367 N N . ARG D 1 130 ? 46.193 -3.668 83.257 1.00 31.71 130 ARG D N 1
ATOM 6368 C CA . ARG D 1 130 ? 45.839 -2.465 83.993 1.00 34.45 130 ARG D CA 1
ATOM 6369 C C . ARG D 1 130 ? 45.013 -1.515 83.135 1.00 35.31 130 ARG D C 1
ATOM 6370 O O . ARG D 1 130 ? 44.111 -0.858 83.628 1.00 34.23 130 ARG D O 1
ATOM 6378 N N . GLU D 1 131 ? 45.325 -1.452 81.850 1.00 29.27 131 GLU D N 1
ATOM 6379 C CA . GLU D 1 131 ? 44.589 -0.600 80.941 1.00 32.85 131 GLU D CA 1
ATOM 6380 C C . GLU D 1 131 ? 43.161 -1.112 80.817 1.00 30.88 131 GLU D C 1
ATOM 6381 O O . GLU D 1 131 ? 42.222 -0.341 80.844 1.00 35.36 131 GLU D O 1
ATOM 6387 N N . TRP D 1 132 ? 43.007 -2.421 80.697 1.00 33.65 132 TRP D N 1
ATOM 6388 C CA . TRP D 1 132 ? 41.688 -3.020 80.578 1.00 29.91 132 TRP D CA 1
ATOM 6389 C C . TRP D 1 132 ? 40.885 -2.848 81.858 1.00 30.51 132 TRP D C 1
ATOM 6390 O O . TRP D 1 132 ? 39.710 -2.535 81.818 1.00 34.06 132 TRP D O 1
ATOM 6401 N N . LEU D 1 133 ? 41.531 -3.065 82.993 1.00 32.19 133 LEU D N 1
ATOM 6402 C CA . LEU D 1 133 ? 40.874 -2.924 84.279 1.00 27.47 133 LEU D CA 1
ATOM 6403 C C . LEU D 1 133 ? 40.357 -1.512 84.452 1.00 33.65 133 LEU D C 1
ATOM 6404 O O . LEU D 1 133 ? 39.254 -1.305 84.932 1.00 31.91 133 LEU D O 1
ATOM 6409 N N . TYR D 1 134 ? 41.168 -0.543 84.055 1.00 35.43 134 TYR D N 1
ATOM 6410 C CA . TYR D 1 134 ? 40.801 0.855 84.174 1.00 30.39 134 TYR D CA 1
ATOM 6411 C C . TYR D 1 134 ? 39.609 1.148 83.287 1.00 29.22 134 TYR D C 1
ATOM 6412 O O . TYR D 1 134 ? 38.670 1.808 83.695 1.00 36.89 134 TYR D O 1
ATOM 6421 N N . LYS D 1 135 ? 39.667 0.637 82.068 1.00 33.92 135 LYS D N 1
ATOM 6422 C CA . LYS D 1 135 ? 38.606 0.828 81.095 1.00 27.65 135 LYS D CA 1
ATOM 6423 C C . LYS D 1 135 ? 37.299 0.221 81.565 1.00 35.82 135 LYS D C 1
ATOM 6424 O O . LYS D 1 135 ? 36.240 0.776 81.336 1.00 39.64 135 LYS D O 1
ATOM 6430 N N . GLU D 1 136 ? 37.377 -0.919 82.229 1.00 36.48 136 GLU D N 1
ATOM 6431 C CA . GLU D 1 136 ? 36.182 -1.584 82.705 1.00 36.01 136 GLU D CA 1
ATOM 6432 C C . GLU D 1 136 ? 35.850 -1.193 84.138 1.00 30.37 136 GLU D C 1
ATOM 6433 O O . GLU D 1 136 ? 35.109 -1.876 84.830 1.00 33.49 136 GLU D O 1
ATOM 6439 N N . ARG D 1 137 ? 36.409 -0.066 84.549 1.00 39.14 137 ARG D N 1
ATOM 6440 C CA . ARG D 1 137 ? 36.186 0.505 85.867 1.00 39.88 137 ARG D CA 1
ATOM 6441 C C . ARG D 1 137 ? 36.437 -0.453 87.018 1.00 45.63 137 ARG D C 1
ATOM 6442 O O . ARG D 1 137 ? 35.677 -0.508 87.971 1.00 45.91 137 ARG D O 1
ATOM 6450 N N . TYR D 1 138 ? 37.518 -1.204 86.919 1.00 41.30 138 TYR D N 1
ATOM 6451 C CA . TYR D 1 138 ? 37.892 -2.121 87.967 1.00 35.69 138 TYR D CA 1
ATOM 6452 C C . TYR D 1 138 ? 38.886 -1.409 88.845 1.00 31.72 138 TYR D C 1
ATOM 6453 O O . TYR D 1 138 ? 39.519 -0.456 88.427 1.00 34.53 138 TYR D O 1
ATOM 6462 N N . ALA D 1 139 ? 39.031 -1.886 90.065 1.00 38.36 139 ALA D N 1
ATOM 6463 C CA . ALA D 1 139 ? 39.976 -1.298 90.982 1.00 36.76 139 ALA D CA 1
ATOM 6464 C C . ALA D 1 139 ? 41.050 -2.312 91.326 1.00 35.09 139 ALA D C 1
ATOM 6465 O O . ALA D 1 139 ? 40.751 -3.462 91.586 1.00 30.29 139 ALA D O 1
ATOM 6467 N N . LEU D 1 140 ? 42.299 -1.871 91.310 1.00 32.30 140 LEU D N 1
ATOM 6468 C CA . LEU D 1 140 ? 43.416 -2.718 91.675 1.00 36.49 140 LEU D CA 1
ATOM 6469 C C . LEU D 1 140 ? 43.423 -2.688 93.186 1.00 31.74 140 LEU D C 1
ATOM 6470 O O . LEU D 1 140 ? 43.574 -1.631 93.779 1.00 39.23 140 LEU D O 1
ATOM 6475 N N . ILE D 1 141 ? 43.263 -3.839 93.816 1.00 33.82 141 ILE D N 1
ATOM 6476 C CA . ILE D 1 141 ? 43.248 -3.885 95.261 1.00 24.26 141 ILE D CA 1
ATOM 6477 C C . ILE D 1 141 ? 44.578 -4.355 95.825 1.00 27.84 141 ILE D C 1
ATOM 6478 O O . ILE D 1 141 ? 44.815 -4.262 97.015 1.00 35.16 141 ILE D O 1
ATOM 6483 N N . ASP D 1 142 ? 45.451 -4.835 94.955 1.00 37.35 142 ASP D N 1
ATOM 6484 C CA . ASP D 1 142 ? 46.772 -5.278 95.375 1.00 32.64 142 ASP D CA 1
ATOM 6485 C C . ASP D 1 142 ? 47.608 -5.758 94.209 1.00 32.27 142 ASP D C 1
ATOM 6486 O O . ASP D 1 142 ? 47.093 -6.213 93.205 1.00 29.96 142 ASP D O 1
ATOM 6491 N N . GLU D 1 143 ? 48.914 -5.643 94.386 1.00 34.64 143 GLU D N 1
ATOM 6492 C CA . GLU D 1 143 ? 49.902 -6.070 93.413 1.00 31.00 143 GLU D CA 1
ATOM 6493 C C . GLU D 1 143 ? 51.154 -6.490 94.154 1.00 31.83 143 GLU D C 1
ATOM 6494 O O . GLU D 1 143 ? 51.469 -5.950 95.204 1.00 31.23 143 GLU D O 1
ATOM 6500 N N . VAL D 1 144 ? 51.870 -7.441 93.584 1.00 35.83 144 VAL D N 1
ATOM 6501 C CA . VAL D 1 144 ? 53.117 -7.900 94.155 1.00 34.99 144 VAL D CA 1
ATOM 6502 C C . VAL D 1 144 ? 54.005 -8.405 93.043 1.00 31.22 144 VAL D C 1
ATOM 6503 O O . VAL D 1 144 ? 53.535 -8.962 92.062 1.00 32.20 144 VAL D O 1
ATOM 6507 N N . ILE D 1 145 ? 55.297 -8.190 93.213 1.00 31.55 145 ILE D N 1
ATOM 6508 C CA . ILE D 1 145 ? 56.283 -8.646 92.266 1.00 22.55 145 ILE D CA 1
ATOM 6509 C C . ILE D 1 145 ? 57.289 -9.409 93.098 1.00 30.98 145 ILE D C 1
ATOM 6510 O O . ILE D 1 145 ? 57.854 -8.883 94.040 1.00 36.03 145 ILE D O 1
ATOM 6515 N N . LEU D 1 146 ? 57.493 -10.663 92.749 1.00 29.18 146 LEU D N 1
ATOM 6516 C CA . LEU D 1 146 ? 58.411 -11.506 93.467 1.00 37.68 146 LEU D CA 1
ATOM 6517 C C . LEU D 1 146 ? 59.198 -12.278 92.444 1.00 42.60 146 LEU D C 1
ATOM 6518 O O . LEU D 1 146 ? 58.996 -12.110 91.253 1.00 43.10 146 LEU D O 1
ATOM 6523 N N . GLU D 1 147 ? 60.097 -13.131 92.902 1.00 38.97 147 GLU D N 1
ATOM 6524 C CA . GLU D 1 147 ? 60.885 -13.921 91.987 1.00 38.89 147 GLU D CA 1
ATOM 6525 C C . GLU D 1 147 ? 60.934 -15.378 92.412 1.00 49.33 147 GLU D C 1
ATOM 6526 O O . GLU D 1 147 ? 60.913 -15.707 93.596 1.00 37.75 147 GLU D O 1
ATOM 6532 N N . GLU D 1 148 ? 60.999 -16.244 91.417 1.00 44.82 148 GLU D N 1
ATOM 6533 C CA . GLU D 1 148 ? 61.086 -17.669 91.639 1.00 47.14 148 GLU D CA 1
ATOM 6534 C C . GLU D 1 148 ? 62.061 -18.204 90.614 1.00 46.81 148 GLU D C 1
ATOM 6535 O O . GLU D 1 148 ? 61.948 -17.902 89.434 1.00 44.90 148 GLU D O 1
ATOM 6541 N N . ASP D 1 149 ? 63.035 -18.979 91.067 1.00 56.06 149 ASP D N 1
ATOM 6542 C CA . ASP D 1 149 ? 64.039 -19.502 90.166 1.00 44.09 149 ASP D CA 1
ATOM 6543 C C . ASP D 1 149 ? 64.706 -18.308 89.505 1.00 52.81 149 ASP D C 1
ATOM 6544 O O . ASP D 1 149 ? 64.940 -18.300 88.304 1.00 57.89 149 ASP D O 1
ATOM 6549 N N . GLY D 1 150 ? 64.996 -17.293 90.310 1.00 47.96 150 GLY D N 1
ATOM 6550 C CA . GLY D 1 150 ? 65.631 -16.078 89.832 1.00 57.96 150 GLY D CA 1
ATOM 6551 C C . GLY D 1 150 ? 64.889 -15.337 88.731 1.00 60.43 150 GLY D C 1
ATOM 6552 O O . GLY D 1 150 ? 65.473 -14.506 88.050 1.00 64.10 150 GLY D O 1
ATOM 6553 N N . LYS D 1 151 ? 63.604 -15.628 88.558 1.00 49.52 151 LYS D N 1
ATOM 6554 C CA . LYS D 1 151 ? 62.806 -14.973 87.535 1.00 35.05 151 LYS D CA 1
ATOM 6555 C C . LYS D 1 151 ? 61.629 -14.249 88.172 1.00 45.80 151 LYS D C 1
ATOM 6556 O O . LYS D 1 151 ? 60.934 -14.804 89.011 1.00 45.75 151 LYS D O 1
ATOM 6562 N N . SER D 1 152 ? 61.413 -13.005 87.767 1.00 41.45 152 SER D N 1
ATOM 6563 C CA . SER D 1 152 ? 60.348 -12.187 88.327 1.00 35.74 152 SER D CA 1
ATOM 6564 C C . SER D 1 152 ? 58.957 -12.536 87.846 1.00 28.56 152 SER D C 1
ATOM 6565 O O . SER D 1 152 ? 58.762 -13.007 86.738 1.00 35.70 152 SER D O 1
ATOM 6568 N N . TYR D 1 153 ? 57.986 -12.277 88.703 1.00 33.93 153 TYR D N 1
ATOM 6569 C CA . TYR D 1 153 ? 56.603 -12.522 88.375 1.00 28.55 153 TYR D CA 1
ATOM 6570 C C . TYR D 1 153 ? 55.714 -11.555 89.133 1.00 30.69 153 TYR D C 1
ATOM 6571 O O . TYR D 1 153 ? 55.896 -11.320 90.318 1.00 34.09 153 TYR D O 1
ATOM 6580 N N . GLU D 1 154 ? 54.756 -10.984 88.421 1.00 30.54 154 GLU D N 1
ATOM 6581 C CA . GLU D 1 154 ? 53.829 -10.034 88.998 1.00 31.69 154 GLU D CA 1
ATOM 6582 C C . GLU D 1 154 ? 52.462 -10.663 89.207 1.00 33.86 154 GLU D C 1
ATOM 6583 O O . GLU D 1 154 ? 52.064 -11.554 88.474 1.00 34.69 154 GLU D O 1
ATOM 6589 N N . VAL D 1 155 ? 51.741 -10.184 90.209 1.00 22.69 155 VAL D N 1
ATOM 6590 C CA . VAL D 1 155 ? 50.400 -10.665 90.483 1.00 33.97 155 VAL D CA 1
ATOM 6591 C C . VAL D 1 155 ? 49.496 -9.463 90.692 1.00 31.73 155 VAL D C 1
ATOM 6592 O O . VAL D 1 155 ? 49.692 -8.688 91.610 1.00 32.69 155 VAL D O 1
ATOM 6596 N N . LEU D 1 156 ? 48.512 -9.312 89.820 1.00 32.24 156 LEU D N 1
ATOM 6597 C CA . LEU D 1 156 ? 47.579 -8.209 89.917 1.00 28.66 156 LEU D CA 1
ATOM 6598 C C . LEU D 1 156 ? 46.261 -8.724 90.452 1.00 29.33 156 LEU D C 1
ATOM 6599 O O . LEU D 1 156 ? 45.778 -9.755 90.024 1.00 34.29 156 LEU D O 1
ATOM 6604 N N . VAL D 1 157 ? 45.690 -7.999 91.401 1.00 33.80 157 VAL D N 1
ATOM 6605 C CA . VAL D 1 157 ? 44.424 -8.380 92.000 1.00 36.39 157 VAL D CA 1
ATOM 6606 C C . VAL D 1 157 ? 43.446 -7.234 91.841 1.00 26.10 157 VAL D C 1
ATOM 6607 O O . VAL D 1 157 ? 43.723 -6.125 92.261 1.00 35.61 157 VAL D O 1
ATOM 6611 N N . ALA D 1 158 ? 42.300 -7.503 91.238 1.00 27.07 158 ALA D N 1
ATOM 6612 C CA . ALA D 1 158 ? 41.314 -6.464 91.018 1.00 28.09 158 ALA D CA 1
ATOM 6613 C C . ALA D 1 158 ? 39.881 -6.856 91.347 1.00 32.28 158 ALA D C 1
ATOM 6614 O O . ALA D 1 158 ? 39.516 -8.016 91.332 1.00 32.05 158 ALA D O 1
ATOM 6616 N N . GLU D 1 159 ? 39.092 -5.836 91.643 1.00 32.98 159 GLU D N 1
ATOM 6617 C CA . GLU D 1 159 ? 37.684 -5.975 91.971 1.00 37.27 159 GLU D CA 1
ATOM 6618 C C . GLU D 1 159 ? 36.976 -4.691 91.580 1.00 39.70 159 GLU D C 1
ATOM 6619 O O . GLU D 1 159 ? 37.604 -3.650 91.464 1.00 39.06 159 GLU D O 1
ATOM 6625 N N . ALA D 1 160 ? 35.671 -4.765 91.382 1.00 44.01 160 ALA D N 1
ATOM 6626 C CA . ALA D 1 160 ? 34.903 -3.588 91.020 1.00 38.62 160 ALA D CA 1
ATOM 6627 C C . ALA D 1 160 ? 35.126 -2.517 92.070 1.00 37.43 160 ALA D C 1
ATOM 6628 O O . ALA D 1 160 ? 35.075 -2.792 93.259 1.00 38.75 160 ALA D O 1
ATOM 6630 N N . GLY D 1 161 ? 35.380 -1.292 91.631 1.00 38.05 161 GLY D N 1
ATOM 6631 C CA . GLY D 1 161 ? 35.606 -0.205 92.558 1.00 31.32 161 GLY D CA 1
ATOM 6632 C C . GLY D 1 161 ? 36.111 1.053 91.902 1.00 32.42 161 GLY D C 1
ATOM 6633 O O . GLY D 1 161 ? 35.880 1.276 90.730 1.00 38.55 161 GLY D O 1
ATOM 6634 N N . ASP D 1 162 ? 36.805 1.877 92.673 1.00 33.37 162 ASP D N 1
ATOM 6635 C CA . ASP D 1 162 ? 37.358 3.118 92.164 1.00 42.89 162 ASP D CA 1
ATOM 6636 C C . ASP D 1 162 ? 38.664 2.804 91.451 1.00 40.65 162 ASP D C 1
ATOM 6637 O O . ASP D 1 162 ? 39.671 2.510 92.075 1.00 34.89 162 ASP D O 1
ATOM 6642 N N . ARG D 1 163 ? 38.617 2.871 90.129 1.00 38.23 163 ARG D N 1
ATOM 6643 C CA . ARG D 1 163 ? 39.766 2.570 89.286 1.00 39.31 163 ARG D CA 1
ATOM 6644 C C . ARG D 1 163 ? 40.946 3.510 89.471 1.00 41.23 163 ARG D C 1
ATOM 6645 O O . ARG D 1 163 ? 42.073 3.154 89.161 1.00 40.55 163 ARG D O 1
ATOM 6653 N N . ASP D 1 164 ? 40.691 4.707 89.975 1.00 38.91 164 ASP D N 1
ATOM 6654 C CA . ASP D 1 164 ? 41.752 5.680 90.183 1.00 35.92 164 ASP D CA 1
ATOM 6655 C C . ASP D 1 164 ? 42.407 5.538 91.549 1.00 31.69 164 ASP D C 1
ATOM 6656 O O . ASP D 1 164 ? 43.522 5.982 91.757 1.00 32.26 164 ASP D O 1
ATOM 6661 N N . ALA D 1 165 ? 41.692 4.921 92.475 1.00 38.38 165 ALA D N 1
ATOM 6662 C CA . ALA D 1 165 ? 42.177 4.742 93.839 1.00 34.09 165 ALA D CA 1
ATOM 6663 C C . ALA D 1 165 ? 43.597 4.203 93.942 1.00 31.58 165 ALA D C 1
ATOM 6664 O O . ALA D 1 165 ? 44.406 4.739 94.672 1.00 40.12 165 ALA D O 1
ATOM 6666 N N . ALA D 1 166 ? 43.898 3.135 93.226 1.00 32.08 166 ALA D N 1
ATOM 6667 C CA . ALA D 1 166 ? 45.230 2.545 93.290 1.00 32.54 166 ALA D CA 1
ATOM 6668 C C . ALA D 1 166 ? 46.333 3.465 92.774 1.00 31.05 166 ALA D C 1
ATOM 6669 O O . ALA D 1 166 ? 47.484 3.318 93.151 1.00 29.44 166 ALA D O 1
ATOM 6671 N N . TYR D 1 167 ? 45.973 4.406 91.913 1.00 35.62 167 TYR D N 1
ATOM 6672 C CA . TYR D 1 167 ? 46.939 5.322 91.321 1.00 27.27 167 TYR D CA 1
ATOM 6673 C C . TYR D 1 167 ? 47.169 6.612 92.091 1.00 39.50 167 TYR D C 1
ATOM 6674 O O . TYR D 1 167 ? 47.812 7.527 91.601 1.00 33.13 167 TYR D O 1
ATOM 6683 N N . ASP D 1 168 ? 46.647 6.677 93.303 1.00 42.33 168 ASP D N 1
ATOM 6684 C CA . ASP D 1 168 ? 46.839 7.849 94.126 1.00 50.98 168 ASP D CA 1
ATOM 6685 C C . ASP D 1 168 ? 48.321 7.945 94.452 1.00 38.29 168 ASP D C 1
ATOM 6686 O O . ASP D 1 168 ? 48.900 7.014 94.982 1.00 41.46 168 ASP D O 1
ATOM 6691 N N . GLY D 1 169 ? 48.935 9.069 94.113 1.00 37.53 169 GLY D N 1
ATOM 6692 C CA . GLY D 1 169 ? 50.342 9.270 94.388 1.00 27.45 169 GLY D CA 1
ATOM 6693 C C . GLY D 1 169 ? 51.254 9.038 93.208 1.00 39.89 169 GLY D C 1
ATOM 6694 O O . GLY D 1 169 ? 52.445 9.298 93.283 1.00 39.14 169 GLY D O 1
ATOM 6695 N N . ILE D 1 170 ? 50.694 8.548 92.114 1.00 39.07 170 ILE D N 1
ATOM 6696 C CA . ILE D 1 170 ? 51.472 8.270 90.924 1.00 34.70 170 ILE D CA 1
ATOM 6697 C C . ILE D 1 170 ? 50.654 8.517 89.672 1.00 38.39 170 ILE D C 1
ATOM 6698 O O . ILE D 1 170 ? 49.437 8.447 89.697 1.00 36.25 170 ILE D O 1
ATOM 6703 N N . SER D 1 171 ? 51.332 8.802 88.573 1.00 32.87 171 SER D N 1
ATOM 6704 C CA . SER D 1 171 ? 50.654 9.056 87.312 1.00 31.93 171 SER D CA 1
ATOM 6705 C C . SER D 1 171 ? 50.061 7.792 86.709 1.00 35.37 171 SER D C 1
ATOM 6706 O O . SER D 1 171 ? 50.640 6.724 86.794 1.00 32.66 171 SER D O 1
ATOM 6709 N N . LEU D 1 172 ? 48.902 7.927 86.085 1.00 38.39 172 LEU D N 1
ATOM 6710 C CA . LEU D 1 172 ? 48.249 6.799 85.448 1.00 39.44 172 LEU D CA 1
ATOM 6711 C C . LEU D 1 172 ? 49.203 6.130 84.479 1.00 39.44 172 LEU D C 1
ATOM 6712 O O . LEU D 1 172 ? 49.278 4.919 84.409 1.00 32.53 172 LEU D O 1
ATOM 6717 N N . SER D 1 173 ? 49.916 6.949 83.721 1.00 40.13 173 SER D N 1
ATOM 6718 C CA . SER D 1 173 ? 50.854 6.455 82.727 1.00 41.81 173 SER D CA 1
ATOM 6719 C C . SER D 1 173 ? 51.911 5.558 83.346 1.00 31.90 173 SER D C 1
ATOM 6720 O O . SER D 1 173 ? 52.085 4.427 82.937 1.00 35.34 173 SER D O 1
ATOM 6723 N N . ALA D 1 174 ? 52.618 6.078 84.333 1.00 36.47 174 ALA D N 1
ATOM 6724 C CA . ALA D 1 174 ? 53.664 5.320 85.003 1.00 35.63 174 ALA D CA 1
ATOM 6725 C C . ALA D 1 174 ? 53.062 4.144 85.750 1.00 35.09 174 ALA D C 1
ATOM 6726 O O . ALA D 1 174 ? 53.554 3.031 85.679 1.00 34.87 174 ALA D O 1
ATOM 6728 N N . GLY D 1 175 ? 51.981 4.408 86.463 1.00 32.78 175 GLY D N 1
ATOM 6729 C CA . GLY D 1 175 ? 51.310 3.387 87.228 1.00 35.15 175 GLY D CA 1
ATOM 6730 C C . GLY D 1 175 ? 50.861 2.206 86.401 1.00 29.05 175 GLY D C 1
ATOM 6731 O O . GLY D 1 175 ? 51.023 1.070 86.793 1.00 29.60 175 GLY D O 1
ATOM 6732 N N . MET D 1 176 ? 50.296 2.476 85.242 1.00 24.26 176 MET D N 1
ATOM 6733 C CA . MET D 1 176 ? 49.817 1.404 84.398 1.00 37.33 176 MET D CA 1
ATOM 6734 C C . MET D 1 176 ? 50.941 0.543 83.853 1.00 31.42 176 MET D C 1
ATOM 6735 O O . MET D 1 176 ? 50.789 -0.657 83.711 1.00 31.94 176 MET D O 1
ATOM 6740 N N . LEU D 1 177 ? 52.070 1.160 83.555 1.00 35.43 177 LEU D N 1
ATOM 6741 C CA . LEU D 1 177 ? 53.190 0.422 83.012 1.00 29.52 177 LEU D CA 1
ATOM 6742 C C . LEU D 1 177 ? 53.836 -0.510 84.015 1.00 26.77 177 LEU D C 1
ATOM 6743 O O . LEU D 1 177 ? 53.972 -1.691 83.762 1.00 30.09 177 LEU D O 1
ATOM 6748 N N . VAL D 1 178 ? 54.239 0.028 85.153 1.00 30.74 178 VAL D N 1
ATOM 6749 C CA . VAL D 1 178 ? 54.941 -0.761 86.154 1.00 30.91 178 VAL D CA 1
ATOM 6750 C C . VAL D 1 178 ? 54.132 -1.227 87.348 1.00 30.80 178 VAL D C 1
ATOM 6751 O O . VAL D 1 178 ? 54.563 -2.103 88.072 1.00 31.01 178 VAL D O 1
ATOM 6755 N N . GLY D 1 179 ? 52.968 -0.642 87.557 1.00 33.65 179 GLY D N 1
ATOM 6756 C CA . GLY D 1 179 ? 52.140 -1.008 88.683 1.00 29.05 179 GLY D CA 1
ATOM 6757 C C . GLY D 1 179 ? 52.194 0.084 89.725 1.00 33.19 179 GLY D C 1
ATOM 6758 O O . GLY D 1 179 ? 53.261 0.416 90.228 1.00 31.90 179 GLY D O 1
ATOM 6759 N N . PRO D 1 180 ? 51.051 0.668 90.044 1.00 31.27 180 PRO D N 1
ATOM 6760 C CA . PRO D 1 180 ? 51.015 1.746 91.029 1.00 33.39 180 PRO D CA 1
ATOM 6761 C C . PRO D 1 180 ? 51.489 1.306 92.407 1.00 35.62 180 PRO D C 1
ATOM 6762 O O . PRO D 1 180 ? 52.302 1.993 93.008 1.00 37.59 180 PRO D O 1
ATOM 6766 N N . PHE D 1 181 ? 50.999 0.175 92.895 1.00 38.88 181 PHE D N 1
ATOM 6767 C CA . PHE D 1 181 ? 51.404 -0.319 94.202 1.00 30.58 181 PHE D CA 1
ATOM 6768 C C . PHE D 1 181 ? 52.841 -0.807 94.167 1.00 35.08 181 PHE D C 1
ATOM 6769 O O . PHE D 1 181 ? 53.575 -0.635 95.123 1.00 36.18 181 PHE D O 1
ATOM 6777 N N . LEU D 1 182 ? 53.238 -1.410 93.054 1.00 34.10 182 LEU D N 1
ATOM 6778 C CA . LEU D 1 182 ? 54.591 -1.914 92.913 1.00 34.43 182 LEU D CA 1
ATOM 6779 C C . LEU D 1 182 ? 55.579 -0.765 92.906 1.00 35.19 182 LEU D C 1
ATOM 6780 O O . LEU D 1 182 ? 56.647 -0.867 93.476 1.00 33.86 182 LEU D O 1
ATOM 6785 N N . ALA D 1 183 ? 55.218 0.331 92.259 1.00 30.38 183 ALA D N 1
ATOM 6786 C CA . ALA D 1 183 ? 56.096 1.483 92.207 1.00 33.18 183 ALA D CA 1
ATOM 6787 C C . ALA D 1 183 ? 56.246 2.097 93.595 1.00 32.83 183 ALA D C 1
ATOM 6788 O O . ALA D 1 183 ? 57.328 2.503 93.985 1.00 35.57 183 ALA D O 1
ATOM 6790 N N . LYS D 1 184 ? 55.151 2.162 94.339 1.00 40.06 184 LYS D N 1
ATOM 6791 C CA . LYS D 1 184 ? 55.186 2.732 95.674 1.00 40.49 184 LYS D CA 1
ATOM 6792 C C . LYS D 1 184 ? 56.003 1.862 96.614 1.00 39.93 184 LYS D C 1
ATOM 6793 O O . LYS D 1 184 ? 56.780 2.373 97.402 1.00 47.16 184 LYS D O 1
ATOM 6799 N N . GLU D 1 185 ? 55.820 0.550 96.523 1.00 42.17 185 GLU D N 1
ATOM 6800 C CA . GLU D 1 185 ? 56.561 -0.386 97.350 1.00 34.48 185 GLU D CA 1
ATOM 6801 C C . GLU D 1 185 ? 58.018 -0.298 96.940 1.00 41.18 185 GLU D C 1
ATOM 6802 O O . GLU D 1 185 ? 58.899 -0.152 97.766 1.00 38.64 185 GLU D O 1
ATOM 6808 N N . LYS D 1 186 ? 58.250 -0.385 95.638 1.00 42.48 186 LYS D N 1
ATOM 6809 C CA . LYS D 1 186 ? 59.583 -0.294 95.072 1.00 38.38 186 LYS D CA 1
ATOM 6810 C C . LYS D 1 186 ? 60.561 -1.288 95.687 1.00 45.52 186 LYS D C 1
ATOM 6811 O O . LYS D 1 186 ? 61.626 -0.904 96.151 1.00 40.53 186 LYS D O 1
ATOM 6817 N N . ASN D 1 187 ? 60.207 -2.568 95.673 1.00 33.75 187 ASN D N 1
ATOM 6818 C CA . ASN D 1 187 ? 61.087 -3.589 96.217 1.00 40.16 187 ASN D CA 1
ATOM 6819 C C . ASN D 1 187 ? 62.237 -3.881 95.255 1.00 45.04 187 ASN D C 1
ATOM 6820 O O . ASN D 1 187 ? 62.289 -3.342 94.157 1.00 42.30 187 ASN D O 1
ATOM 6825 N N . ALA D 1 188 ? 63.165 -4.719 95.685 1.00 43.11 188 ALA D N 1
ATOM 6826 C CA . ALA D 1 188 ? 64.336 -5.043 94.877 1.00 42.75 188 ALA D CA 1
ATOM 6827 C C . ALA D 1 188 ? 64.037 -5.712 93.535 1.00 36.65 188 ALA D C 1
ATOM 6828 O O . ALA D 1 188 ? 64.695 -5.433 92.548 1.00 38.56 188 ALA D O 1
ATOM 6830 N N . VAL D 1 189 ? 63.062 -6.603 93.505 1.00 36.42 189 VAL D N 1
ATOM 6831 C CA . VAL D 1 189 ? 62.729 -7.300 92.276 1.00 36.96 189 VAL D CA 1
ATOM 6832 C C . VAL D 1 189 ? 62.213 -6.298 91.260 1.00 36.14 189 VAL D C 1
ATOM 6833 O O . VAL D 1 189 ? 62.496 -6.393 90.078 1.00 38.28 189 VAL D O 1
ATOM 6837 N N . PHE D 1 190 ? 61.460 -5.334 91.764 1.00 34.48 190 PHE D N 1
ATOM 6838 C CA . PHE D 1 190 ? 60.870 -4.266 90.966 1.00 38.63 190 PHE D CA 1
ATOM 6839 C C . PHE D 1 190 ? 61.973 -3.399 90.378 1.00 34.43 190 PHE D C 1
ATOM 6840 O O . PHE D 1 190 ? 62.018 -3.161 89.186 1.00 31.31 190 PHE D O 1
ATOM 6848 N N . LEU D 1 191 ? 62.867 -2.945 91.240 1.00 36.73 191 LEU D N 1
ATOM 6849 C CA . LEU D 1 191 ? 63.981 -2.105 90.835 1.00 36.01 191 LEU D CA 1
ATOM 6850 C C . LEU D 1 191 ? 64.867 -2.771 89.799 1.00 38.05 191 LEU D C 1
ATOM 6851 O O . LEU D 1 191 ? 65.285 -2.127 88.851 1.00 36.32 191 LEU D O 1
ATOM 6856 N N . LYS D 1 192 ? 65.154 -4.054 89.982 1.00 33.54 192 LYS D N 1
ATOM 6857 C CA . LYS D 1 192 ? 66.003 -4.777 89.046 1.00 33.51 192 LYS D CA 1
ATOM 6858 C C . LYS D 1 192 ? 65.335 -4.910 87.698 1.00 38.19 192 LYS D C 1
ATOM 6859 O O . LYS D 1 192 ? 65.956 -4.716 86.668 1.00 30.96 192 LYS D O 1
ATOM 6865 N N . LYS D 1 193 ? 64.060 -5.254 87.723 1.00 33.39 193 LYS D N 1
ATOM 6866 C CA . LYS D 1 193 ? 63.295 -5.438 86.506 1.00 34.62 193 LYS D CA 1
ATOM 6867 C C . LYS D 1 193 ? 63.249 -4.174 85.672 1.00 35.95 193 LYS D C 1
ATOM 6868 O O . LYS D 1 193 ? 63.600 -4.179 84.505 1.00 37.89 193 LYS D O 1
ATOM 6874 N N . TRP D 1 194 ? 62.810 -3.089 86.282 1.00 35.95 194 TRP D N 1
ATOM 6875 C CA . TRP D 1 194 ? 62.686 -1.837 85.564 1.00 43.74 194 TRP D CA 1
ATOM 6876 C C . TRP D 1 194 ? 64.008 -1.153 85.265 1.00 33.07 194 TRP D C 1
ATOM 6877 O O . TRP D 1 194 ? 64.099 -0.387 84.328 1.00 33.84 194 TRP D O 1
ATOM 6888 N N . THR D 1 195 ? 65.036 -1.455 86.036 1.00 34.64 195 THR D N 1
ATOM 6889 C CA . THR D 1 195 ? 66.333 -0.878 85.767 1.00 40.79 195 THR D CA 1
ATOM 6890 C C . THR D 1 195 ? 66.813 -1.469 84.454 1.00 38.46 195 THR D C 1
ATOM 6891 O O . THR D 1 195 ? 67.377 -0.777 83.622 1.00 38.20 195 THR D O 1
ATOM 6895 N N . GLN D 1 196 ? 66.562 -2.758 84.274 1.00 35.30 196 GLN D N 1
ATOM 6896 C CA . GLN D 1 196 ? 66.937 -3.452 83.057 1.00 42.47 196 GLN D CA 1
ATOM 6897 C C . GLN D 1 196 ? 66.152 -2.901 81.888 1.00 38.05 196 GLN D C 1
ATOM 6898 O O . GLN D 1 196 ? 66.697 -2.648 80.827 1.00 36.56 196 GLN D O 1
ATOM 6904 N N . GLU D 1 197 ? 64.855 -2.735 82.098 1.00 38.38 197 GLU D N 1
ATOM 6905 C CA . GLU D 1 197 ? 63.973 -2.241 81.057 1.00 36.99 197 GLU D CA 1
ATOM 6906 C C . GLU D 1 197 ? 64.396 -0.855 80.607 1.00 28.86 197 GLU D C 1
ATOM 6907 O O . GLU D 1 197 ? 64.401 -0.559 79.429 1.00 30.07 197 GLU D O 1
ATOM 6913 N N . LEU D 1 198 ? 64.750 -0.014 81.560 1.00 27.50 198 LEU D N 1
ATOM 6914 C CA . LEU D 1 198 ? 65.168 1.336 81.251 1.00 33.44 198 LEU D CA 1
ATOM 6915 C C . LEU D 1 198 ? 66.402 1.320 80.369 1.00 38.69 198 LEU D C 1
ATOM 6916 O O . LEU D 1 198 ? 66.465 2.029 79.380 1.00 32.89 198 LEU D O 1
ATOM 6921 N N . GLN D 1 199 ? 67.374 0.501 80.739 1.00 28.19 199 GLN D N 1
ATOM 6922 C CA . GLN D 1 199 ? 68.618 0.394 79.986 1.00 32.39 199 GLN D CA 1
ATOM 6923 C C . GLN D 1 199 ? 68.390 -0.150 78.581 1.00 38.46 199 GLN D C 1
ATOM 6924 O O . GLN D 1 199 ? 68.987 0.322 77.630 1.00 33.79 199 GLN D O 1
ATOM 6930 N N . HIS D 1 200 ? 67.527 -1.148 78.459 1.00 33.05 200 HIS D N 1
ATOM 6931 C CA . HIS D 1 200 ? 67.231 -1.736 77.165 1.00 43.53 200 HIS D CA 1
ATOM 6932 C C . HIS D 1 200 ? 66.609 -0.675 76.286 1.00 42.20 200 HIS D C 1
ATOM 6933 O O . HIS D 1 200 ? 66.891 -0.590 75.102 1.00 38.65 200 HIS D O 1
ATOM 6940 N N . THR D 1 201 ? 65.756 0.136 76.891 1.00 32.32 201 THR D N 1
ATOM 6941 C CA . THR D 1 201 ? 65.096 1.210 76.186 1.00 31.83 201 THR D CA 1
ATOM 6942 C C . THR D 1 201 ? 66.138 2.233 75.762 1.00 32.97 201 THR D C 1
ATOM 6943 O O . THR D 1 201 ? 66.097 2.737 74.653 1.00 30.90 201 THR D O 1
ATOM 6947 N N . GLN D 1 202 ? 67.080 2.519 76.651 1.00 34.52 202 GLN D N 1
ATOM 6948 C CA . GLN D 1 202 ? 68.135 3.476 76.362 1.00 38.55 202 GLN D CA 1
ATOM 6949 C C . GLN D 1 202 ? 69.034 2.983 75.238 1.00 35.34 202 GLN D C 1
ATOM 6950 O O . GLN D 1 202 ? 69.505 3.775 74.440 1.00 29.49 202 GLN D O 1
ATOM 6956 N N . SER D 1 203 ? 69.254 1.674 75.177 1.00 30.32 203 SER D N 1
ATOM 6957 C CA . SER D 1 203 ? 70.079 1.083 74.131 1.00 34.99 203 SER D CA 1
ATOM 6958 C C . SER D 1 203 ? 69.412 1.309 72.794 1.00 32.65 203 SER D C 1
ATOM 6959 O O . SER D 1 203 ? 70.052 1.626 71.809 1.00 30.97 203 SER D O 1
ATOM 6962 N N . ILE D 1 204 ? 68.106 1.133 72.770 1.00 33.58 204 ILE D N 1
ATOM 6963 C CA . ILE D 1 204 ? 67.367 1.317 71.547 1.00 37.18 204 ILE D CA 1
ATOM 6964 C C . ILE D 1 204 ? 67.329 2.783 71.185 1.00 34.42 204 ILE D C 1
ATOM 6965 O O . ILE D 1 204 ? 67.461 3.141 70.028 1.00 35.93 204 ILE D O 1
ATOM 6970 N N . TYR D 1 205 ? 67.152 3.631 72.185 1.00 39.45 205 TYR D N 1
ATOM 6971 C CA . TYR D 1 205 ? 67.099 5.057 71.945 1.00 37.37 205 TYR D CA 1
ATOM 6972 C C . TYR D 1 205 ? 68.385 5.529 71.289 1.00 38.02 205 TYR D C 1
ATOM 6973 O O . TYR D 1 205 ? 68.365 6.226 70.293 1.00 31.85 205 TYR D O 1
ATOM 6982 N N . GLU D 1 206 ? 69.507 5.132 71.859 1.00 37.47 206 GLU D N 1
ATOM 6983 C CA . GLU D 1 206 ? 70.795 5.526 71.325 1.00 37.15 206 GLU D CA 1
ATOM 6984 C C . GLU D 1 206 ? 71.059 4.847 69.998 1.00 41.76 206 GLU D C 1
ATOM 6985 O O . GLU D 1 206 ? 71.690 5.414 69.124 1.00 44.97 206 GLU D O 1
ATOM 6991 N N . GLN D 1 207 ? 70.569 3.628 69.850 1.00 34.11 207 GLN D N 1
ATOM 6992 C CA . GLN D 1 207 ? 70.754 2.898 68.614 1.00 41.42 207 GLN D CA 1
ATOM 6993 C C . GLN D 1 207 ? 70.088 3.663 67.477 1.00 46.51 207 GLN D C 1
ATOM 6994 O O . GLN D 1 207 ? 70.699 3.910 66.448 1.00 39.32 207 GLN D O 1
ATOM 7000 N N . ILE D 1 208 ? 68.832 4.040 67.678 1.00 38.93 208 ILE D N 1
ATOM 7001 C CA . ILE D 1 208 ? 68.080 4.773 66.670 1.00 39.10 208 ILE D CA 1
ATOM 7002 C C . ILE D 1 208 ? 68.621 6.182 66.505 1.00 38.92 208 ILE D C 1
ATOM 7003 O O . ILE D 1 208 ? 68.561 6.752 65.429 1.00 42.93 208 ILE D O 1
ATOM 7008 N N . SER D 1 209 ? 69.147 6.731 67.584 1.00 32.95 209 SER D N 1
ATOM 7009 C CA . SER D 1 209 ? 69.694 8.070 67.562 1.00 38.94 209 SER D CA 1
ATOM 7010 C C . SER D 1 209 ? 70.816 8.202 66.553 1.00 39.37 209 SER D C 1
ATOM 7011 O O . SER D 1 209 ? 70.968 9.237 65.934 1.00 52.12 209 SER D O 1
ATOM 7014 N N . GLN D 1 210 ? 71.587 7.148 66.363 1.00 43.30 210 GLN D N 1
ATOM 7015 C CA . GLN D 1 210 ? 72.666 7.204 65.396 1.00 57.01 210 GLN D CA 1
ATOM 7016 C C . GLN D 1 210 ? 72.223 6.694 64.044 1.00 53.33 210 GLN D C 1
ATOM 7017 O O . GLN D 1 210 ? 73.030 6.554 63.134 1.00 59.96 210 GLN D O 1
ATOM 7023 N N . ALA D 1 211 ? 70.933 6.429 63.918 1.00 49.71 211 ALA D N 1
ATOM 7024 C CA . ALA D 1 211 ? 70.383 5.952 62.668 1.00 46.87 211 ALA D CA 1
ATOM 7025 C C . ALA D 1 211 ? 70.006 7.146 61.807 1.00 42.32 211 ALA D C 1
ATOM 7026 O O . ALA D 1 211 ? 70.269 8.281 62.172 1.00 35.16 211 ALA D O 1
ATOM 7028 N N . ALA D 1 212 ? 69.397 6.871 60.663 1.00 41.54 212 ALA D N 1
ATOM 7029 C CA . ALA D 1 212 ? 68.993 7.911 59.724 1.00 45.52 212 ALA D CA 1
ATOM 7030 C C . ALA D 1 212 ? 68.060 8.932 60.355 1.00 45.55 212 ALA D C 1
ATOM 7031 O O . ALA D 1 212 ? 67.198 8.586 61.151 1.00 41.30 212 ALA D O 1
ATOM 7033 N N . ASP D 1 213 ? 68.237 10.192 59.981 1.00 41.63 213 ASP D N 1
ATOM 7034 C CA . ASP D 1 213 ? 67.402 11.264 60.492 1.00 46.68 213 ASP D CA 1
ATOM 7035 C C . ASP D 1 213 ? 66.095 11.289 59.726 1.00 54.05 213 ASP D C 1
ATOM 7036 O O . ASP D 1 213 ? 65.897 12.128 58.861 1.00 55.67 213 ASP D O 1
ATOM 7041 N N . THR D 1 214 ? 65.205 10.366 60.052 1.00 50.00 214 THR D N 1
ATOM 7042 C CA . THR D 1 214 ? 63.922 10.286 59.388 1.00 49.87 214 THR D CA 1
ATOM 7043 C C . THR D 1 214 ? 62.776 10.587 60.344 1.00 41.51 214 THR D C 1
ATOM 7044 O O . THR D 1 214 ? 62.899 10.433 61.549 1.00 40.08 214 THR D O 1
ATOM 7048 N N . GLU D 1 215 ? 61.659 11.021 59.785 1.00 42.31 215 GLU D N 1
ATOM 7049 C CA . GLU D 1 215 ? 60.484 11.340 60.575 1.00 42.38 215 GLU D CA 1
ATOM 7050 C C . GLU D 1 215 ? 60.083 10.115 61.384 1.00 46.97 215 GLU D C 1
ATOM 7051 O O . GLU D 1 215 ? 59.782 10.208 62.571 1.00 34.20 215 GLU D O 1
ATOM 7057 N N . GLN D 1 216 ? 60.086 8.967 60.720 1.00 34.23 216 GLN D N 1
ATOM 7058 C CA . GLN D 1 216 ? 59.726 7.713 61.354 1.00 33.81 216 GLN D CA 1
ATOM 7059 C C . GLN D 1 216 ? 60.615 7.437 62.559 1.00 37.80 216 GLN D C 1
ATOM 7060 O O . GLN D 1 216 ? 60.134 7.098 63.623 1.00 39.46 216 GLN D O 1
ATOM 7066 N N . ASN D 1 217 ? 61.918 7.573 62.380 1.00 34.42 217 ASN D N 1
ATOM 7067 C CA . ASN D 1 217 ? 62.851 7.323 63.464 1.00 35.34 217 ASN D CA 1
ATOM 7068 C C . ASN D 1 217 ? 62.669 8.305 64.619 1.00 40.12 217 ASN D C 1
ATOM 7069 O O . ASN D 1 217 ? 62.787 7.935 65.776 1.00 35.42 217 ASN D O 1
ATOM 7074 N N . LYS D 1 218 ? 62.373 9.556 64.299 1.00 34.89 218 LYS D N 1
ATOM 7075 C CA . LYS D 1 218 ? 62.173 10.563 65.321 1.00 37.74 218 LYS D CA 1
ATOM 7076 C C . LYS D 1 218 ? 60.913 10.263 66.131 1.00 35.72 218 LYS D C 1
ATOM 7077 O O . LYS D 1 218 ? 60.825 10.597 67.299 1.00 31.15 218 LYS D O 1
ATOM 7083 N N . GLN D 1 219 ? 59.947 9.615 65.503 1.00 28.32 219 GLN D N 1
ATOM 7084 C CA . GLN D 1 219 ? 58.720 9.257 66.182 1.00 34.33 219 GLN D CA 1
ATOM 7085 C C . GLN D 1 219 ? 59.005 8.152 67.196 1.00 42.67 219 GLN D C 1
ATOM 7086 O O . GLN D 1 219 ? 58.442 8.141 68.281 1.00 32.95 219 GLN D O 1
ATOM 7092 N N . LYS D 1 220 ? 59.893 7.230 66.846 1.00 32.27 220 LYS D N 1
ATOM 7093 C CA . LYS D 1 220 ? 60.244 6.151 67.751 1.00 33.22 220 LYS D CA 1
ATOM 7094 C C . LYS D 1 220 ? 61.098 6.690 68.885 1.00 22.83 220 LYS D C 1
ATOM 7095 O O . LYS D 1 220 ? 60.968 6.272 70.014 1.00 31.07 220 LYS D O 1
ATOM 7101 N N . LEU D 1 221 ? 61.969 7.634 68.570 1.00 40.66 221 LEU D N 1
ATOM 7102 C CA . LEU D 1 221 ? 62.827 8.238 69.570 1.00 35.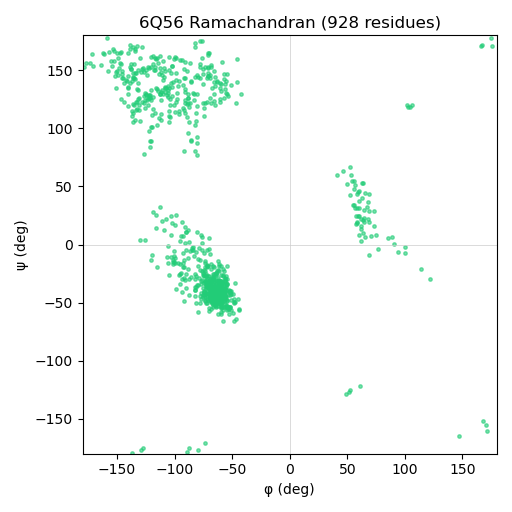63 221 LEU D CA 1
ATOM 7103 C C . LEU D 1 221 ? 61.984 8.969 70.602 1.00 33.36 221 LEU D C 1
ATOM 7104 O O . LEU D 1 221 ? 62.251 8.904 71.789 1.00 32.58 221 LEU D O 1
ATOM 7109 N N . LYS D 1 222 ? 60.957 9.663 70.139 1.00 35.98 222 LYS D N 1
ATOM 7110 C CA . LYS D 1 222 ? 60.083 10.391 71.041 1.00 40.82 222 LYS D CA 1
ATOM 7111 C C . LYS D 1 222 ? 59.448 9.443 72.049 1.00 32.16 222 LYS D C 1
ATOM 7112 O O . LYS D 1 222 ? 59.453 9.696 73.240 1.00 25.73 222 LYS D O 1
ATOM 7118 N N . GLU D 1 223 ? 58.908 8.345 71.541 1.00 35.57 223 GLU D N 1
ATOM 7119 C CA . GLU D 1 223 ? 58.247 7.343 72.367 1.00 32.54 223 GLU D CA 1
ATOM 7120 C C . GLU D 1 223 ? 59.200 6.684 73.330 1.00 35.27 223 GLU D C 1
ATOM 7121 O O . GLU D 1 223 ? 58.853 6.428 74.466 1.00 34.24 223 GLU D O 1
ATOM 7127 N N . LEU D 1 224 ? 60.408 6.414 72.868 1.00 33.94 224 LEU D N 1
ATOM 7128 C CA . LEU D 1 224 ? 61.397 5.783 73.715 1.00 31.92 224 LEU D CA 1
ATOM 7129 C C . LEU D 1 224 ? 61.804 6.748 74.808 1.00 28.90 224 LEU D C 1
ATOM 7130 O O . LEU D 1 224 ? 61.963 6.365 75.954 1.00 31.23 224 LEU D O 1
ATOM 7135 N N . ALA D 1 225 ? 61.970 8.008 74.443 1.00 33.53 225 ALA D N 1
ATOM 7136 C CA . ALA D 1 225 ? 62.353 9.018 75.409 1.00 32.18 225 ALA D CA 1
ATOM 7137 C C . ALA D 1 225 ? 61.297 9.127 76.504 1.00 33.85 225 ALA D C 1
ATOM 7138 O O . ALA D 1 225 ? 61.625 9.175 77.680 1.00 30.60 225 ALA D O 1
ATOM 7140 N N . ASP D 1 226 ? 60.030 9.155 76.109 1.00 32.90 226 ASP D N 1
ATOM 7141 C CA . ASP D 1 226 ? 58.941 9.256 77.065 1.00 35.47 226 ASP D CA 1
ATOM 7142 C C . ASP D 1 226 ? 58.992 8.078 78.009 1.00 35.49 226 ASP D C 1
ATOM 7143 O O . ASP D 1 226 ? 58.840 8.226 79.207 1.00 32.08 226 ASP D O 1
ATOM 7148 N N . ARG D 1 227 ? 59.213 6.904 77.443 1.00 35.53 227 ARG D N 1
ATOM 7149 C CA . ARG D 1 227 ? 59.306 5.687 78.222 1.00 32.39 227 ARG D CA 1
ATOM 7150 C C . ARG D 1 227 ? 60.477 5.756 79.188 1.00 27.12 227 ARG D C 1
ATOM 7151 O O . ARG D 1 227 ? 60.371 5.318 80.316 1.00 32.92 227 ARG D O 1
ATOM 7159 N N . MET D 1 228 ? 61.594 6.306 78.736 1.00 35.50 228 MET D N 1
ATOM 7160 C CA . MET D 1 228 ? 62.775 6.427 79.576 1.00 32.98 228 MET D CA 1
ATOM 7161 C C . MET D 1 228 ? 62.503 7.343 80.761 1.00 31.94 228 MET D C 1
ATOM 7162 O O . MET D 1 228 ? 62.842 7.021 81.890 1.00 33.86 228 MET D O 1
ATOM 7167 N N . GLU D 1 229 ? 61.893 8.488 80.493 1.00 33.96 229 GLU D N 1
ATOM 7168 C CA . GLU D 1 229 ? 61.574 9.445 81.538 1.00 36.83 229 GLU D CA 1
ATOM 7169 C C . GLU D 1 229 ? 60.618 8.806 82.522 1.00 36.85 229 GLU D C 1
ATOM 7170 O O . GLU D 1 229 ? 60.768 8.930 83.727 1.00 40.42 229 GLU D O 1
ATOM 7176 N N . LEU D 1 230 ? 59.632 8.114 81.979 1.00 30.76 230 LEU D N 1
ATOM 7177 C CA . LEU D 1 230 ? 58.634 7.436 82.787 1.00 39.65 230 LEU D CA 1
ATOM 7178 C C . LEU D 1 230 ? 59.310 6.485 83.771 1.00 44.46 230 LEU D C 1
ATOM 7179 O O . LEU D 1 230 ? 59.053 6.519 84.967 1.00 34.32 230 LEU D O 1
ATOM 7184 N N . LEU D 1 231 ? 60.179 5.635 83.253 1.00 31.71 231 LEU D N 1
ATOM 7185 C CA . LEU D 1 231 ? 60.877 4.675 84.087 1.00 35.09 231 LEU D CA 1
ATOM 7186 C C . LEU D 1 231 ? 61.820 5.332 85.086 1.00 36.01 231 LEU D C 1
ATOM 7187 O O . LEU D 1 231 ? 61.878 4.938 86.237 1.00 31.73 231 LEU D O 1
ATOM 7192 N N . LYS D 1 232 ? 62.555 6.338 84.639 1.00 35.89 232 LYS D N 1
ATOM 7193 C CA . LYS D 1 232 ? 63.492 7.041 85.504 1.00 39.86 232 LYS D CA 1
ATOM 7194 C C . LYS D 1 232 ? 62.772 7.590 86.723 1.00 37.04 232 LYS D C 1
ATOM 7195 O O . LYS D 1 232 ? 63.284 7.565 87.827 1.00 42.78 232 LYS D O 1
ATOM 7201 N N . GLU D 1 233 ? 61.562 8.068 86.515 1.00 41.93 233 GLU D N 1
ATOM 7202 C CA . GLU D 1 233 ? 60.777 8.619 87.602 1.00 54.67 233 GLU D CA 1
ATOM 7203 C C . GLU D 1 233 ? 60.401 7.581 88.659 1.00 41.40 233 GLU D C 1
ATOM 7204 O O . GLU D 1 233 ? 60.444 7.871 89.840 1.00 46.87 233 GLU D O 1
ATOM 7210 N N . VAL D 1 234 ? 60.037 6.375 88.245 1.00 45.01 234 VAL D N 1
ATOM 7211 C CA . VAL D 1 234 ? 59.634 5.352 89.207 1.00 45.29 234 VAL D CA 1
ATOM 7212 C C . VAL D 1 234 ? 60.762 4.620 89.929 1.00 45.56 234 VAL D C 1
ATOM 7213 O O . VAL D 1 234 ? 60.523 4.012 90.962 1.00 44.85 234 VAL D O 1
ATOM 7217 N N . ILE D 1 235 ? 61.979 4.669 89.407 1.00 39.79 235 ILE D N 1
ATOM 7218 C CA . ILE D 1 235 ? 63.076 3.995 90.082 1.00 49.90 235 ILE D CA 1
ATOM 7219 C C . ILE D 1 235 ? 63.921 4.977 90.898 1.00 51.24 235 ILE D C 1
ATOM 7220 O O . ILE D 1 235 ? 64.752 4.556 91.691 1.00 59.40 235 ILE D O 1
ATOM 7225 N N . ASP D 1 236 ? 63.700 6.272 90.681 1.00 67.12 236 ASP D N 1
ATOM 7226 C CA . ASP D 1 236 ? 64.442 7.348 91.353 1.00 59.01 236 ASP D CA 1
ATOM 7227 C C . ASP D 1 236 ? 64.870 7.023 92.773 1.00 62.43 236 ASP D C 1
ATOM 7228 O O . ASP D 1 236 ? 66.003 6.621 93.003 1.00 72.45 236 ASP D O 1
#

B-factor: mean 41.06, std 10.93, range [19.1, 134.2]